Protein 3OC4 (pdb70)

CATH classification: 3.50.50.60 (+2 more: 3.50.50.60, 3.30.390.30)

Structure (mmCIF, N/CA/C/O backbone):
data_3OC4
#
_entry.id   3OC4
#
_cell.length_a   213.693
_cell.length_b   213.693
_cell.length_c   149.259
_cell.angle_alpha   90.00
_cell.angle_beta   90.00
_cell.angle_gamma   90.00
#
_symmetry.space_group_name_H-M   'I 4 2 2'
#
loop_
_entity.id
_entity.type
_entity.pdbx_description
1 polymer 'Oxidoreductase, pyridine nucleotide-disulfide family'
2 non-polymer 'FLAVIN-ADENINE DINUCLEOTIDE'
3 non-polymer 'SODIUM ION'
4 water water
#
loop_
_atom_site.group_PDB
_atom_site.id
_atom_site.type_symbol
_atom_site.label_atom_id
_atom_site.label_alt_id
_atom_site.label_comp_id
_atom_site.label_asym_id
_atom_site.label_entity_id
_atom_site.label_seq_id
_atom_site.pdbx_PDB_ins_code
_atom_site.Cartn_x
_atom_site.Cartn_y
_atom_site.Cartn_z
_atom_site.occupancy
_atom_site.B_iso_or_equiv
_atom_site.auth_seq_id
_atom_site.auth_comp_id
_atom_site.auth_asym_id
_atom_site.auth_atom_id
_atom_site.pdbx_PDB_model_num
ATOM 1 N N . LEU A 1 3 ? -7.934 79.388 70.449 1.00 46.75 -1 LEU A N 1
ATOM 2 C CA . LEU A 1 3 ? -8.827 79.361 69.254 1.00 47.32 -1 LEU A CA 1
ATOM 3 C C . LEU A 1 3 ? -9.662 78.097 69.242 1.00 46.56 -1 LEU A C 1
ATOM 4 O O . LEU A 1 3 ? -9.133 76.995 69.381 1.00 47.38 -1 LEU A O 1
ATOM 9 N N . LYS A 1 4 ? -10.968 78.254 69.065 1.00 44.11 2 LYS A N 1
ATOM 10 C CA . LYS A 1 4 ? -11.859 77.105 69.043 1.00 42.18 2 LYS A CA 1
ATOM 11 C C . LYS A 1 4 ? -12.445 76.892 67.649 1.00 40.56 2 LYS A C 1
ATOM 12 O O . LYS A 1 4 ? -13.397 77.570 67.248 1.00 40.44 2 LYS A O 1
ATOM 18 N N . ILE A 1 5 ? -11.860 75.943 66.923 1.00 37.69 3 ILE A N 1
ATOM 19 C CA . ILE A 1 5 ? -12.286 75.603 65.570 1.00 34.13 3 ILE A CA 1
ATOM 20 C C . ILE A 1 5 ? -13.265 74.433 65.634 1.00 32.41 3 ILE A C 1
ATOM 21 O O . ILE A 1 5 ? -12.921 73.351 66.115 1.00 30.77 3 ILE A O 1
ATOM 26 N N . VAL A 1 6 ? -14.485 74.663 65.156 1.00 29.77 4 VAL A N 1
ATOM 27 C CA . VAL A 1 6 ? -15.512 73.630 65.166 1.00 30.54 4 VAL A CA 1
ATOM 28 C C . VAL A 1 6 ? -15.863 73.240 63.733 1.00 30.82 4 VAL A C 1
ATOM 29 O O . VAL A 1 6 ? -16.170 74.089 62.887 1.00 30.25 4 VAL A O 1
ATOM 33 N N . ILE A 1 7 ? -15.814 71.936 63.479 1.00 30.41 5 ILE A N 1
ATOM 34 C CA . ILE A 1 7 ? -16.075 71.388 62.161 1.00 28.97 5 ILE A CA 1
ATOM 35 C C . ILE A 1 7 ? -17.255 70.436 62.191 1.00 29.30 5 ILE A C 1
ATOM 36 O O . ILE A 1 7 ? -17.260 69.460 62.937 1.00 29.81 5 ILE A O 1
ATOM 41 N N . ILE A 1 8 ? -18.260 70.729 61.382 1.00 28.46 6 ILE A N 1
ATOM 42 C CA . ILE A 1 8 ? -19.439 69.886 61.298 1.00 28.29 6 ILE A CA 1
ATOM 43 C C . ILE A 1 8 ? -19.308 69.034 60.030 1.00 30.78 6 ILE A C 1
ATOM 44 O O . ILE A 1 8 ? -19.385 69.551 58.911 1.00 27.38 6 ILE A O 1
ATOM 49 N N . GLY A 1 9 ? -19.122 67.729 60.228 1.00 33.42 7 GLY A N 1
ATOM 50 C CA . GLY A 1 9 ? -18.966 66.780 59.137 1.00 36.98 7 GLY A CA 1
ATOM 51 C C . GLY A 1 9 ? -17.620 66.108 59.326 1.00 39.82 7 GLY A C 1
ATOM 52 O O . GLY A 1 9 ? -16.596 66.700 59.002 1.00 41.32 7 GLY A O 1
ATOM 53 N N . ALA A 1 10 ? -17.599 64.889 59.861 1.00 41.35 8 ALA A N 1
ATOM 54 C CA . ALA A 1 10 ? -16.331 64.201 60.114 1.00 41.60 8 ALA A CA 1
ATOM 55 C C . ALA A 1 10 ? -15.985 63.207 59.025 1.00 41.76 8 ALA A C 1
ATOM 56 O O . ALA A 1 10 ? -15.756 62.022 59.288 1.00 42.19 8 ALA A O 1
ATOM 58 N N . SER A 1 11 ? -15.945 63.705 57.796 1.00 40.77 9 SER A N 1
ATOM 59 C CA . SER A 1 11 ? -15.624 62.879 56.645 1.00 39.04 9 SER A CA 1
ATOM 60 C C . SER A 1 11 ? -14.407 63.435 55.906 1.00 37.15 9 SER A C 1
ATOM 61 O O . SER A 1 11 ? -13.575 64.124 56.508 1.00 37.01 9 SER A O 1
ATOM 64 N N . PHE A 1 12 ? -14.315 63.137 54.610 1.00 33.77 10 PHE A N 1
ATOM 65 C CA . PHE A 1 12 ? -13.196 63.579 53.777 1.00 32.17 10 PHE A CA 1
ATOM 66 C C . PHE A 1 12 ? -12.855 65.048 53.952 1.00 29.76 10 PHE A C 1
ATOM 67 O O . PHE A 1 12 ? -11.721 65.397 54.250 1.00 28.73 10 PHE A O 1
ATOM 75 N N . ALA A 1 13 ? -13.842 65.910 53.753 1.00 28.10 11 ALA A N 1
ATOM 76 C CA . ALA A 1 13 ? -13.624 67.342 53.886 1.00 26.27 11 ALA A CA 1
ATOM 77 C C . ALA A 1 13 ? -13.319 67.733 55.330 1.00 26.60 11 ALA A C 1
ATOM 78 O O . ALA A 1 13 ? -12.312 68.395 55.600 1.00 24.75 11 ALA A O 1
ATOM 80 N N . GLY A 1 14 ? -14.180 67.297 56.251 1.00 27.42 12 GLY A N 1
ATOM 81 C CA . GLY A 1 14 ? -14.008 67.609 57.662 1.00 28.81 12 GLY A CA 1
ATOM 82 C C . GLY A 1 14 ? -12.729 67.092 58.301 1.00 30.32 12 GLY A C 1
ATOM 83 O O . GLY A 1 14 ? -12.048 67.820 59.032 1.00 27.68 12 GLY A O 1
ATOM 84 N N . ILE A 1 15 ? -12.399 65.830 58.039 1.00 32.20 13 ILE A N 1
ATOM 85 C CA . ILE A 1 15 ? -11.183 65.248 58.590 1.00 34.20 13 ILE A CA 1
ATOM 86 C C . ILE A 1 15 ? -9.964 65.968 58.017 1.00 34.04 13 ILE A C 1
ATOM 87 O O . ILE A 1 15 ? -8.966 66.180 58.714 1.00 32.07 13 ILE A O 1
ATOM 92 N N . SER A 1 16 ? -10.052 66.359 56.749 1.00 34.00 14 SER A N 1
ATOM 93 C CA . SER A 1 16 ? -8.945 67.076 56.116 1.00 33.85 14 SER A CA 1
ATOM 94 C C . SER A 1 16 ? -8.787 68.427 56.779 1.00 33.59 14 SER A C 1
ATOM 95 O O . SER A 1 16 ? -7.670 68.848 57.092 1.00 33.80 14 SER A O 1
ATOM 98 N N . ALA A 1 17 ? -9.913 69.106 56.987 1.00 34.48 15 ALA A N 1
ATOM 99 C CA . ALA A 1 17 ? -9.899 70.418 57.623 1.00 33.20 15 ALA A CA 1
ATOM 100 C C . ALA A 1 17 ? -9.348 70.278 59.040 1.00 32.94 15 ALA A C 1
ATOM 101 O O . ALA A 1 17 ? -8.510 71.076 59.468 1.00 30.99 15 ALA A O 1
ATOM 103 N N . ALA A 1 18 ? -9.808 69.255 59.757 1.00 31.88 16 ALA A N 1
ATOM 104 C CA . ALA A 1 18 ? -9.344 69.027 61.125 1.00 34.76 16 ALA A CA 1
ATOM 105 C C . ALA A 1 18 ? -7.830 68.875 61.144 1.00 36.19 16 ALA A C 1
ATOM 106 O O . ALA A 1 18 ? -7.124 69.615 61.845 1.00 35.20 16 ALA A O 1
ATOM 108 N N . ILE A 1 19 ? -7.339 67.916 60.360 1.00 37.53 17 ILE A N 1
ATOM 109 C CA . ILE A 1 19 ? -5.913 67.649 60.278 1.00 37.11 17 ILE A CA 1
ATOM 110 C C . ILE A 1 19 ? -5.132 68.884 59.856 1.00 36.79 17 ILE A C 1
ATOM 111 O O . ILE A 1 19 ? -4.130 69.238 60.478 1.00 37.05 17 ILE A O 1
ATOM 116 N N . ALA A 1 20 ? -5.590 69.545 58.802 1.00 37.32 18 ALA A N 1
ATOM 117 C CA . ALA A 1 20 ? -4.913 70.739 58.320 1.00 37.94 18 ALA A CA 1
ATOM 118 C C . ALA A 1 20 ? -4.914 71.824 59.386 1.00 38.24 18 ALA A C 1
ATOM 119 O O . ALA A 1 20 ? -3.937 72.555 59.542 1.00 38.61 18 ALA A O 1
ATOM 121 N N . SER A 1 21 ? -6.022 71.931 60.115 1.00 39.26 19 SER A N 1
ATOM 122 C CA . SER A 1 21 ? -6.145 72.937 61.162 1.00 38.96 19 SER A CA 1
ATOM 123 C C . SER A 1 21 ? -5.195 72.631 62.315 1.00 38.97 19 SER A C 1
ATOM 124 O O . SER A 1 21 ? -4.618 73.537 62.914 1.00 36.68 19 SER A O 1
ATOM 127 N N . ARG A 1 22 ? -5.028 71.348 62.612 1.00 41.30 20 ARG A N 1
ATOM 128 C CA . ARG A 1 22 ? -4.140 70.926 63.688 1.00 45.21 20 ARG A CA 1
ATOM 129 C C . ARG A 1 22 ? -2.694 71.321 63.417 1.00 48.14 20 ARG A C 1
ATOM 130 O O . ARG A 1 22 ? -1.942 71.622 64.350 1.00 48.35 20 ARG A O 1
ATOM 138 N N . LYS A 1 23 ? -2.307 71.312 62.141 1.00 50.26 21 LYS A N 1
ATOM 139 C CA . LYS A 1 23 ? -0.942 71.652 61.753 1.00 51.73 21 LYS A CA 1
ATOM 140 C C . LYS A 1 23 ? -0.712 73.150 61.792 1.00 52.57 21 LYS A C 1
ATOM 141 O O . LYS A 1 23 ? 0.364 73.611 62.170 1.00 53.44 21 LYS A O 1
ATOM 147 N N . LYS A 1 24 ? -1.729 73.907 61.396 1.00 53.82 22 LYS A N 1
ATOM 148 C CA . LYS A 1 24 ? -1.645 75.362 61.385 1.00 54.80 22 LYS A CA 1
ATOM 149 C C . LYS A 1 24 ? -1.684 75.898 62.808 1.00 55.80 22 LYS A C 1
ATOM 150 O O . LYS A 1 24 ? -0.869 76.736 63.191 1.00 55.78 22 LYS A O 1
ATOM 156 N N . TYR A 1 25 ? -2.635 75.399 63.590 1.00 57.16 23 TYR A N 1
ATOM 157 C CA . TYR A 1 25 ? -2.803 75.839 64.971 1.00 58.77 23 TYR A CA 1
ATOM 158 C C . TYR A 1 25 ? -2.575 74.677 65.932 1.00 61.17 23 TYR A C 1
ATOM 159 O O . TYR A 1 25 ? -3.501 73.931 66.248 1.00 61.00 23 TYR A O 1
ATOM 168 N N . PRO A 1 26 ? -1.333 74.509 66.412 1.00 63.80 24 PRO A N 1
ATOM 169 C CA . PRO A 1 26 ? -1.035 73.416 67.340 1.00 64.90 24 PRO A CA 1
ATOM 170 C C . PRO A 1 26 ? -1.698 73.627 68.698 1.00 65.89 24 PRO A C 1
ATOM 171 O O . PRO A 1 26 ? -1.924 72.673 69.445 1.00 65.88 24 PRO A O 1
ATOM 175 N N . GLN A 1 27 ? -2.016 74.882 69.004 1.00 67.02 25 GLN A N 1
ATOM 176 C CA . GLN A 1 27 ? -2.644 75.239 70.277 1.00 67.88 25 GLN A CA 1
ATOM 177 C C . GLN A 1 27 ? -4.169 75.152 70.262 1.00 67.35 25 GLN A C 1
ATOM 178 O O . GLN A 1 27 ? -4.791 74.758 71.250 1.00 67.72 25 GLN A O 1
ATOM 184 N N . ALA A 1 28 ? -4.763 75.527 69.136 1.00 65.78 26 ALA A N 1
ATOM 185 C CA . ALA A 1 28 ? -6.211 75.540 68.986 1.00 64.08 26 ALA A CA 1
ATOM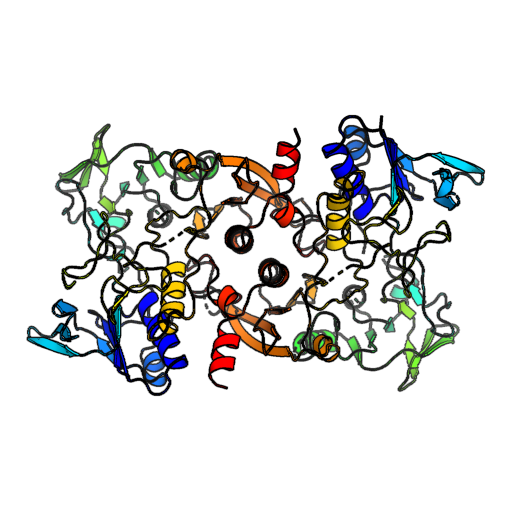 186 C C . ALA A 1 28 ? -6.958 74.305 69.465 1.00 62.81 26 ALA A C 1
ATOM 187 O O . ALA A 1 28 ? -6.456 73.186 69.408 1.00 62.40 26 ALA A O 1
ATOM 189 N N . GLU A 1 29 ? -8.172 74.537 69.952 1.00 61.76 27 GLU A N 1
ATOM 190 C CA . GLU A 1 29 ? -9.052 73.473 70.410 1.00 61.00 27 GLU A CA 1
ATOM 191 C C . GLU A 1 29 ? -9.840 73.147 69.153 1.00 58.74 27 GLU A C 1
ATOM 192 O O . GLU A 1 29 ? -10.497 74.026 68.589 1.00 57.59 27 GLU A O 1
ATOM 198 N N . ILE A 1 30 ? -9.766 71.899 68.705 1.00 56.21 28 ILE A N 1
ATOM 199 C CA . ILE A 1 30 ? -10.459 71.494 67.490 1.00 52.26 28 ILE A CA 1
ATOM 200 C C . ILE A 1 30 ? -11.484 70.403 67.747 1.00 50.59 28 ILE A C 1
ATOM 201 O O . ILE A 1 30 ? -11.155 69.339 68.265 1.00 49.72 28 ILE A O 1
ATOM 206 N N . SER A 1 31 ? -12.731 70.678 67.378 1.00 49.60 29 SER A N 1
ATOM 207 C CA . SER A 1 31 ? -13.815 69.723 67.567 1.00 49.08 29 SER A CA 1
ATOM 208 C C . SER A 1 31 ? -14.403 69.314 66.226 1.00 48.70 29 SER A C 1
ATOM 209 O O . SER A 1 31 ? -14.705 70.155 65.376 1.00 47.72 29 SER A O 1
ATOM 212 N N . LEU A 1 32 ? -14.563 68.011 66.046 1.00 48.90 30 LEU A N 1
ATOM 213 C CA . LEU A 1 32 ? -15.130 67.466 64.828 1.00 48.33 30 LEU A CA 1
ATOM 214 C C . LEU A 1 32 ? -16.463 66.861 65.251 1.00 47.43 30 LEU A C 1
ATOM 215 O O . LEU A 1 32 ? -16.512 65.966 66.084 1.00 47.42 30 LEU A O 1
ATOM 220 N N . ILE A 1 33 ? -17.545 67.371 64.687 1.00 47.96 31 ILE A N 1
ATOM 221 C CA . ILE A 1 33 ? -18.886 66.905 65.026 1.00 47.54 31 ILE A CA 1
ATOM 222 C C . ILE A 1 33 ? -19.499 66.096 63.885 1.00 47.56 31 ILE A C 1
ATOM 223 O O . ILE A 1 33 ? -19.367 66.466 62.720 1.00 47.14 31 ILE A O 1
ATOM 228 N N . ASP A 1 34 ? -20.170 64.997 64.219 1.00 47.88 32 ASP A N 1
ATOM 229 C CA . ASP A 1 34 ? -20.808 64.157 63.198 1.00 48.22 32 ASP A CA 1
ATOM 230 C C . ASP A 1 34 ? -21.983 63.362 63.789 1.00 47.37 32 ASP A C 1
ATOM 231 O O . ASP A 1 34 ? -21.902 62.889 64.923 1.00 45.93 32 ASP A O 1
ATOM 236 N N . LYS A 1 35 ? -23.050 63.233 63.016 1.00 48.42 33 LYS A N 1
ATOM 237 C CA . LYS A 1 35 ? -24.241 62.529 63.413 1.00 50.12 33 LYS A CA 1
ATOM 238 C C . LYS A 1 35 ? -24.104 60.960 63.379 1.00 52.80 33 LYS A C 1
ATOM 239 O O . LYS A 1 35 ? -25.128 60.282 63.374 1.00 53.29 33 LYS A O 1
ATOM 245 N N . GLN A 1 36 ? -22.885 60.440 63.376 1.00 55.02 34 GLN A N 1
ATOM 246 C CA . GLN A 1 36 ? -22.679 58.998 63.351 1.00 57.52 34 GLN A CA 1
ATOM 247 C C . GLN A 1 36 ? -21.949 58.382 64.521 1.00 58.33 34 GLN A C 1
ATOM 248 O O . GLN A 1 36 ? -21.290 59.074 65.312 1.00 57.91 34 GLN A O 1
ATOM 254 N N . ALA A 1 37 ? -22.037 57.045 64.615 1.00 59.77 35 ALA A N 1
ATOM 255 C CA . ALA A 1 37 ? -21.407 56.304 65.707 1.00 61.37 35 ALA A CA 1
ATOM 256 C C . ALA A 1 37 ? -19.890 56.280 65.613 1.00 63.15 35 ALA A C 1
ATOM 257 O O . ALA A 1 37 ? -19.177 56.359 66.628 1.00 62.34 35 ALA A O 1
ATOM 259 N N . THR A 1 38 ? -19.413 56.127 64.384 1.00 65.72 36 THR A N 1
ATOM 260 C CA . THR A 1 38 ? -17.990 56.097 64.114 1.00 67.58 36 THR A CA 1
ATOM 261 C C . THR A 1 38 ? -17.696 56.691 62.750 1.00 68.05 36 THR A C 1
ATOM 262 O O . THR A 1 38 ? -18.459 56.532 61.793 1.00 68.36 36 THR A O 1
ATOM 266 N N . VAL A 1 39 ? -16.581 57.397 62.677 1.00 69.38 37 VAL A N 1
ATOM 267 C CA . VAL A 1 39 ? -16.155 58.020 61.441 1.00 70.97 37 VAL A CA 1
ATOM 268 C C . VAL A 1 39 ? -14.791 57.446 61.118 1.00 72.33 37 VAL A C 1
ATOM 269 O O . VAL A 1 39 ? -14.221 56.716 61.928 1.00 72.36 37 VAL A O 1
ATOM 273 N N . GLY A 1 40 ? -14.268 57.753 59.936 1.00 73.96 38 GLY A N 1
ATOM 274 C CA . GLY A 1 40 ? -12.947 57.258 59.592 1.00 75.65 38 GLY A CA 1
ATOM 275 C C . GLY A 1 40 ? -12.865 56.214 58.501 1.00 76.81 38 GLY A C 1
ATOM 276 O O . GLY A 1 40 ? -11.765 55.816 58.119 1.00 76.79 38 GLY A O 1
ATOM 277 N N . TYR A 1 41 ? -14.009 55.754 58.007 1.00 78.05 39 TYR A N 1
ATOM 278 C CA . TYR A 1 41 ? -13.986 54.766 56.947 1.00 78.66 39 TYR A CA 1
ATOM 279 C C . TYR A 1 41 ? -14.716 55.192 55.700 1.00 78.00 39 TYR A C 1
ATOM 280 O O . TYR A 1 41 ? -15.571 56.087 55.734 1.00 77.41 39 TYR A O 1
ATOM 289 N N . LEU A 1 42 ? -14.330 54.583 54.580 1.00 77.40 40 LEU A N 1
ATOM 290 C CA . LEU A 1 42 ? -14.983 54.877 53.313 1.00 77.29 40 LEU A CA 1
ATOM 291 C C . LEU A 1 42 ? -16.301 54.162 53.492 1.00 77.88 40 LEU A C 1
ATOM 292 O O . LEU A 1 42 ? -16.419 53.279 54.340 1.00 77.89 40 LEU A O 1
ATOM 297 N N . SER A 1 43 ? -17.299 54.527 52.708 1.00 78.7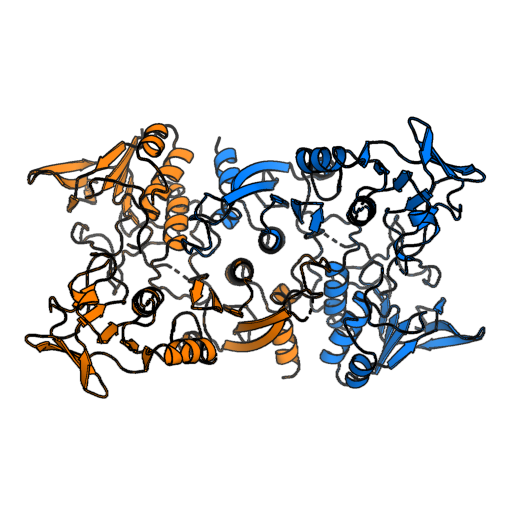0 41 SER A N 1
ATOM 298 C CA . SER A 1 43 ? -18.588 53.865 52.836 1.00 79.47 41 SER A CA 1
ATOM 299 C C . SER A 1 43 ? -19.199 53.540 51.483 1.00 79.68 41 SER A C 1
ATOM 300 O O . SER A 1 43 ? -19.018 54.266 50.506 1.00 80.29 41 SER A O 1
ATOM 303 N N . GLY A 1 44 ? -19.930 52.435 51.451 1.00 79.40 42 GLY A N 1
ATOM 304 C CA . GLY A 1 44 ? -20.568 51.949 50.229 1.00 78.78 42 GLY A CA 1
ATOM 305 C C . GLY A 1 44 ? -19.969 52.422 48.904 1.00 78.16 42 GLY A C 1
ATOM 306 O O . GLY A 1 44 ? -20.627 52.402 47.896 1.00 77.47 42 GLY A O 1
ATOM 307 N N . ARG A 1 61 ? -11.337 52.127 55.631 1.00 74.27 59 ARG A N 1
ATOM 308 C CA . ARG A 1 61 ? -10.888 52.632 56.924 1.00 76.10 59 ARG A CA 1
ATOM 309 C C . ARG A 1 61 ? -9.553 53.359 56.763 1.00 74.99 59 ARG A C 1
ATOM 310 O O . ARG A 1 61 ? -8.495 52.819 57.092 1.00 74.61 59 ARG A O 1
ATOM 318 N N . TYR A 1 62 ? -9.615 54.592 56.265 1.00 73.73 60 TYR A N 1
ATOM 319 C CA . TYR A 1 62 ? -8.417 55.390 56.028 1.00 72.31 60 TYR A CA 1
ATOM 320 C C . TYR A 1 62 ? -7.812 56.067 57.250 1.00 72.84 60 TYR A C 1
ATOM 321 O O . TYR A 1 62 ? -6.645 56.465 57.226 1.00 73.12 60 TYR A O 1
ATOM 330 N N . ILE A 1 63 ? -8.594 56.216 58.313 1.00 73.59 61 ILE A N 1
ATOM 331 C CA . ILE A 1 63 ? -8.080 56.843 59.526 1.00 73.48 61 ILE A CA 1
ATOM 332 C C . ILE A 1 63 ? -8.788 56.321 60.771 1.00 73.87 61 ILE A C 1
ATOM 333 O O . ILE A 1 63 ? -9.979 55.999 60.736 1.00 73.22 61 ILE A 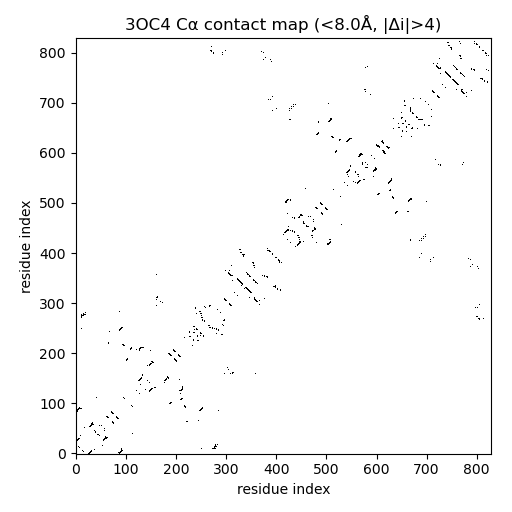O 1
ATOM 338 N N . THR A 1 64 ? -8.036 56.236 61.865 1.00 74.56 62 THR A N 1
ATOM 339 C CA . THR A 1 64 ? -8.553 55.737 63.135 1.00 75.53 62 THR A CA 1
ATOM 340 C C . THR A 1 64 ? -8.886 56.857 64.116 1.00 76.45 62 THR A C 1
ATOM 341 O O . THR A 1 64 ? -8.235 57.905 64.122 1.00 75.59 62 THR A O 1
ATOM 345 N N . GLU A 1 65 ? -9.900 56.625 64.950 1.00 77.52 63 GLU A N 1
ATOM 346 C CA . GLU A 1 65 ? -10.303 57.611 65.944 1.00 78.26 63 GLU A CA 1
ATOM 347 C C . GLU A 1 65 ? -9.096 57.959 66.795 1.00 79.05 63 GLU A C 1
ATOM 348 O O . GLU A 1 65 ? -8.960 59.084 67.278 1.00 78.57 63 GLU A O 1
ATOM 354 N N . GLU A 1 66 ? -8.215 56.979 66.970 1.00 80.26 64 GLU A N 1
ATOM 355 C CA . GLU A 1 66 ? -7.014 57.177 67.764 1.00 82.15 64 GLU A CA 1
ATOM 356 C C . GLU A 1 66 ? -6.063 58.134 67.056 1.00 81.95 64 GLU A C 1
ATOM 357 O O . GLU A 1 66 ? -5.320 58.876 67.702 1.00 81.76 64 GLU A O 1
ATOM 363 N N . GLU A 1 67 ? -6.086 58.114 65.726 1.00 81.81 65 GLU A N 1
ATOM 364 C CA . GLU A 1 67 ? -5.231 58.995 64.941 1.00 81.12 65 GLU A CA 1
ATOM 365 C C . GLU A 1 67 ? -5.730 60.429 65.128 1.00 80.08 65 GLU A C 1
ATOM 366 O O . GLU A 1 67 ? -4.932 61.350 65.316 1.00 79.48 65 GLU A O 1
ATOM 372 N N . LEU A 1 68 ? -7.049 60.615 65.080 1.00 78.83 66 LEU A N 1
ATOM 373 C CA . LEU A 1 68 ? -7.620 61.942 65.285 1.00 78.23 66 LEU A CA 1
ATOM 374 C C . LEU A 1 68 ? -7.299 62.348 66.721 1.00 78.88 66 LEU A C 1
ATOM 375 O O . LEU A 1 68 ? -6.921 63.490 66.992 1.00 78.47 66 LEU A O 1
ATOM 380 N N . ARG A 1 69 ? -7.443 61.395 67.639 1.00 79.62 67 ARG A N 1
ATOM 381 C CA . ARG A 1 69 ? -7.162 61.637 69.048 1.00 79.90 67 ARG A CA 1
ATOM 382 C C . ARG A 1 69 ? -5.690 61.984 69.275 1.00 79.64 67 ARG A C 1
ATOM 383 O O . ARG A 1 69 ? -5.377 62.945 69.980 1.00 79.93 67 ARG A O 1
ATOM 391 N N . ARG A 1 70 ? -4.787 61.212 68.676 1.00 78.79 68 ARG A N 1
ATOM 392 C CA . ARG A 1 70 ? -3.359 61.478 68.827 1.00 78.21 68 ARG A CA 1
ATOM 393 C C . ARG A 1 70 ? -3.055 62.876 68.305 1.00 77.69 68 ARG A C 1
ATOM 394 O O . ARG A 1 70 ? -2.097 63.522 68.732 1.00 76.94 68 ARG A O 1
ATOM 402 N N . GLN A 1 71 ? -3.879 63.331 67.366 1.00 77.77 69 GLN A N 1
ATOM 403 C CA . GLN A 1 71 ? -3.714 64.655 66.783 1.00 77.18 69 GLN A CA 1
ATOM 404 C C . GLN A 1 71 ? -4.561 65.702 67.508 1.00 76.69 69 GLN A C 1
ATOM 405 O O . GLN A 1 71 ? -4.971 66.699 66.916 1.00 76.80 69 GLN A O 1
ATOM 411 N N . LYS A 1 72 ? -4.817 65.460 68.792 1.00 75.91 70 LYS A N 1
ATOM 412 C CA . LYS A 1 72 ? -5.595 66.370 69.634 1.00 74.25 70 LYS A CA 1
ATOM 413 C C . LYS A 1 72 ? -6.849 66.922 68.952 1.00 72.12 70 LYS A C 1
ATOM 414 O O . LYS A 1 72 ? -7.051 68.139 68.874 1.00 70.57 70 LYS A O 1
ATOM 420 N N . ILE A 1 73 ? -7.685 66.012 68.459 1.00 69.82 71 ILE A N 1
ATOM 421 C CA . ILE A 1 73 ? -8.927 66.376 67.792 1.00 67.95 71 ILE A CA 1
ATOM 422 C C . ILE A 1 73 ? -10.067 65.678 68.515 1.00 67.00 71 ILE A C 1
ATOM 423 O O . ILE A 1 73 ? -10.155 64.454 68.518 1.00 66.56 71 ILE A O 1
ATOM 428 N N . GLN A 1 74 ? -10.928 66.472 69.140 1.00 66.66 72 GLN A N 1
ATOM 429 C CA . GLN A 1 74 ? -12.073 65.954 69.879 1.00 65.81 72 GLN A CA 1
ATOM 430 C C . GLN A 1 74 ? -13.167 65.509 68.920 1.00 64.21 72 GLN A C 1
ATOM 431 O O . GLN A 1 74 ? -13.702 66.318 68.164 1.00 63.69 72 GLN A O 1
ATOM 437 N N . LEU A 1 75 ? -13.505 64.226 68.950 1.00 62.78 73 LEU A N 1
ATOM 438 C CA . LEU A 1 75 ? -14.553 63.713 68.078 1.00 61.97 73 LEU A CA 1
ATOM 439 C C . LEU A 1 75 ? -15.873 63.638 68.823 1.00 60.58 73 LEU A C 1
ATOM 440 O O . LEU A 1 75 ? -16.059 62.774 69.678 1.00 62.82 73 LEU A O 1
ATOM 445 N N . LEU A 1 76 ? -16.795 64.534 68.503 1.00 57.91 74 LEU A N 1
ATOM 446 C CA . LEU A 1 76 ? -18.095 64.516 69.150 1.00 55.03 74 LEU A CA 1
ATOM 447 C C . LEU A 1 76 ? -19.053 63.833 68.194 1.00 53.95 74 LEU A C 1
ATOM 448 O O . LEU A 1 76 ? -19.641 64.475 67.331 1.00 53.40 74 LEU A O 1
ATOM 453 N N . LEU A 1 77 ? -19.208 62.524 68.347 1.00 54.12 75 LEU A N 1
ATOM 454 C CA . LEU A 1 77 ? -20.082 61.764 67.463 1.00 54.42 75 LEU A CA 1
ATOM 455 C C . LEU A 1 77 ? -21.503 61.586 67.989 1.00 54.38 75 LEU A C 1
ATOM 456 O O . LEU A 1 77 ? -21.846 62.064 69.068 1.00 54.30 75 LEU A O 1
ATOM 461 N N . ASN A 1 78 ? -22.330 60.907 67.197 1.00 54.30 76 ASN A N 1
ATOM 462 C CA . ASN A 1 78 ? -23.727 60.637 67.538 1.00 53.87 76 ASN A CA 1
ATOM 463 C C . ASN A 1 78 ? -24.569 61.886 67.740 1.00 53.40 76 ASN A C 1
ATOM 464 O O . ASN A 1 78 ? -25.736 61.806 68.141 1.00 54.29 76 ASN A O 1
ATOM 469 N N . ARG A 1 79 ? -23.980 63.036 67.444 1.00 52.03 77 ARG A N 1
ATOM 470 C CA . ARG A 1 79 ? -24.668 64.310 67.594 1.00 50.48 77 ARG A CA 1
ATOM 471 C C . ARG A 1 79 ? -25.079 64.867 66.237 1.00 49.14 77 ARG A C 1
ATOM 472 O O . ARG A 1 79 ? -24.235 65.066 65.369 1.00 48.78 77 ARG A O 1
ATOM 480 N N . GLU A 1 80 ? -26.371 65.116 66.049 1.00 48.52 78 GLU A N 1
ATOM 481 C CA . GLU A 1 80 ? -26.835 65.683 64.788 1.00 48.21 78 GLU A CA 1
ATOM 482 C C . GLU A 1 80 ? -27.078 67.173 64.924 1.00 48.25 78 GLU A C 1
ATOM 483 O O . GLU A 1 80 ? -27.928 67.597 65.709 1.00 51.11 78 GLU A O 1
ATOM 489 N N . VAL A 1 81 ? -26.337 67.969 64.162 1.00 46.76 79 VAL A N 1
ATOM 490 C CA . VAL A 1 81 ? -26.504 69.413 64.198 1.00 44.81 79 VAL A CA 1
ATOM 491 C C . VAL A 1 81 ? -27.891 69.757 63.654 1.00 43.81 79 VAL A C 1
ATOM 492 O O . VAL A 1 81 ? -28.264 69.314 62.567 1.00 42.83 79 VAL A O 1
ATOM 496 N N . VAL A 1 82 ? -28.655 70.537 64.416 1.00 41.64 80 VAL A N 1
ATOM 497 C CA . VAL A 1 82 ? -30.008 70.897 63.999 1.00 41.56 80 VAL A CA 1
ATOM 498 C C . VAL A 1 82 ? -30.277 72.390 63.907 1.00 40.25 80 VAL A C 1
ATOM 499 O O . VAL A 1 82 ? -31.238 72.805 63.262 1.00 39.32 80 VAL A O 1
ATOM 503 N N . ALA A 1 83 ? -29.439 73.201 64.544 1.00 39.95 81 ALA A N 1
ATOM 504 C CA . ALA A 1 83 ? -29.652 74.645 64.499 1.00 40.96 81 ALA A CA 1
ATOM 505 C C . ALA A 1 83 ? -28.372 75.456 64.595 1.00 40.09 81 ALA A C 1
ATOM 506 O O . ALA A 1 83 ? -27.335 74.974 65.052 1.00 39.39 81 ALA A O 1
ATOM 516 N N . ASP A 1 85 ? -26.738 79.754 65.154 1.00 39.02 83 ASP A N 1
ATOM 517 C CA . ASP A 1 85 ? -26.920 81.150 65.539 1.00 39.94 83 ASP A CA 1
ATOM 518 C C . ASP A 1 85 ? -25.645 81.883 65.125 1.00 40.05 83 ASP A C 1
ATOM 519 O O . ASP A 1 85 ? -24.669 81.930 65.877 1.00 38.61 83 ASP A O 1
ATOM 524 N N . VAL A 1 86 ? -25.657 82.459 63.931 1.00 40.82 84 VAL A N 1
ATOM 525 C CA . VAL A 1 86 ? -24.490 83.160 63.412 1.00 42.36 84 VAL A CA 1
ATOM 526 C C . VAL A 1 86 ? -23.945 84.306 64.261 1.00 44.26 84 VAL A C 1
ATOM 527 O O . VAL A 1 86 ? -22.735 84.366 64.495 1.00 44.01 84 VAL A O 1
ATOM 531 N N . GLU A 1 87 ? -24.808 85.207 64.735 1.00 46.10 85 GLU A N 1
ATOM 532 C CA . GLU A 1 87 ? -24.311 86.339 65.518 1.00 46.70 85 GLU A CA 1
ATOM 533 C C . GLU A 1 87 ? -23.839 86.040 66.930 1.00 44.57 85 GLU A C 1
ATOM 534 O O . GLU A 1 87 ? -23.031 86.785 67.475 1.00 45.08 85 GLU A O 1
ATOM 540 N N . ASN A 1 88 ? -24.331 84.967 67.534 1.00 42.52 86 ASN A N 1
ATOM 541 C CA . ASN A 1 88 ? -23.867 84.608 68.869 1.00 41.32 86 ASN A CA 1
ATOM 542 C C . ASN A 1 88 ? -22.816 83.517 68.727 1.00 41.34 86 ASN A C 1
ATOM 543 O O . ASN A 1 88 ? -22.171 83.124 69.704 1.00 41.85 86 ASN A O 1
ATOM 548 N N . GLN A 1 89 ? -22.656 83.046 67.487 1.00 40.81 87 GLN A N 1
ATOM 549 C CA . GLN A 1 89 ? -21.691 82.014 67.126 1.00 37.67 87 GLN A CA 1
ATOM 550 C C . GLN A 1 89 ? -21.853 80.743 67.932 1.00 36.79 87 GLN A C 1
ATOM 551 O O . GLN A 1 89 ? -20.961 80.311 68.665 1.00 34.59 87 GLN A O 1
ATOM 557 N N . LEU A 1 90 ? -23.022 80.142 67.758 1.00 37.70 88 LEU A N 1
ATOM 558 C CA . LEU A 1 90 ? -23.391 78.910 68.435 1.00 38.57 88 LEU A CA 1
ATOM 559 C C . LEU A 1 90 ? -24.031 77.975 67.416 1.00 37.67 88 LEU A C 1
ATOM 560 O O . LEU A 1 90 ? -24.520 78.420 66.376 1.00 36.56 88 LEU A O 1
ATOM 565 N N . ILE A 1 91 ? -24.010 76.681 67.718 1.00 37.74 89 ILE A N 1
ATOM 566 C CA . ILE A 1 91 ? -24.659 75.677 66.879 1.00 38.69 89 ILE A CA 1
ATOM 567 C C . ILE A 1 91 ? -25.342 74.744 67.867 1.00 39.52 89 ILE A C 1
ATOM 568 O O . ILE A 1 91 ? -24.952 74.684 69.037 1.00 38.98 89 ILE A O 1
ATOM 573 N N . ALA A 1 92 ? -26.346 74.012 67.404 1.00 39.35 90 ALA A N 1
ATOM 574 C CA . ALA A 1 92 ? -27.059 73.091 68.275 1.00 39.94 90 ALA A CA 1
ATOM 575 C C . ALA A 1 92 ? -27.201 71.699 67.670 1.00 40.98 90 ALA A C 1
ATOM 576 O O . ALA A 1 92 ? -27.559 71.545 66.496 1.00 39.63 90 ALA A O 1
ATOM 578 N N . TRP A 1 93 ? -26.921 70.683 68.477 1.00 42.28 91 TRP A N 1
ATOM 579 C CA . TRP A 1 93 ? -27.067 69.311 68.019 1.00 45.60 91 TRP A CA 1
ATOM 580 C C . TRP A 1 93 ? -28.056 68.576 68.922 1.00 49.43 91 TRP A C 1
ATOM 581 O O . TRP A 1 93 ? -28.375 69.044 70.016 1.00 49.29 91 TRP A O 1
ATOM 592 N N . THR A 1 94 ? -28.548 67.433 68.461 1.00 53.38 92 THR A N 1
ATOM 593 C CA . THR A 1 94 ? -29.509 66.673 69.243 1.00 58.18 92 THR A CA 1
ATOM 594 C C . THR A 1 94 ? -29.041 65.242 69.520 1.00 61.03 92 THR A C 1
ATOM 595 O O . THR A 1 94 ? -29.132 64.368 68.659 1.00 62.94 92 THR A O 1
ATOM 599 N N . ARG A 1 95 ? -28.538 65.014 70.733 1.00 64.12 93 ARG A N 1
ATOM 600 C CA . ARG A 1 95 ? -28.045 63.699 71.140 1.00 67.44 93 ARG A CA 1
ATOM 601 C C . ARG A 1 95 ? -28.926 63.070 72.214 1.00 69.75 93 ARG A C 1
ATOM 602 O O . ARG A 1 95 ? -29.229 63.695 73.232 1.00 69.71 93 ARG A O 1
ATOM 610 N N . LYS A 1 96 ? -29.324 61.824 71.991 1.00 72.23 94 LYS A N 1
ATOM 611 C CA . LYS A 1 96 ? -30.163 61.116 72.948 1.00 74.40 94 LYS A CA 1
ATOM 612 C C . LYS A 1 96 ? -31.413 61.926 73.288 1.00 74.98 94 LYS A C 1
ATOM 613 O O . LYS A 1 96 ? -31.768 62.081 74.459 1.00 74.76 94 LYS A O 1
ATOM 619 N N . GLU A 1 97 ? -32.062 62.456 72.256 1.00 75.12 95 GLU A N 1
ATOM 620 C CA . GLU A 1 97 ? -33.287 63.230 72.425 1.00 75.53 95 GLU A CA 1
ATOM 621 C C . GLU A 1 97 ? -33.113 64.564 73.154 1.00 74.57 95 GLU A C 1
ATOM 622 O O . GLU A 1 97 ? -34.093 65.254 73.438 1.00 74.44 95 GLU A O 1
ATOM 628 N N . GLU A 1 98 ? -31.873 64.937 73.451 1.00 73.22 96 GLU A N 1
ATOM 629 C CA . GLU A 1 98 ? -31.623 66.197 74.146 1.00 71.58 96 GLU A CA 1
ATOM 630 C C . GLU A 1 98 ? -30.793 67.205 73.359 1.00 68.25 96 GLU A C 1
ATOM 631 O O . GLU A 1 98 ? -29.674 66.909 72.943 1.00 66.78 96 GLU A O 1
ATOM 637 N N . GLN A 1 99 ? -31.348 68.401 73.173 1.00 64.84 97 GLN A N 1
ATOM 638 C CA . GLN A 1 99 ? -30.662 69.456 72.443 1.00 61.24 97 GLN A CA 1
ATOM 639 C C . GLN A 1 99 ? -29.508 69.996 73.266 1.00 60.59 97 GLN A C 1
ATOM 640 O O . GLN A 1 99 ? -29.531 69.952 74.494 1.00 61.32 97 GLN A O 1
ATOM 646 N N . GLN A 1 100 ? -28.490 70.499 72.582 1.00 59.38 98 GLN A N 1
ATOM 647 C CA . GLN A 1 100 ? -27.324 71.038 73.258 1.00 57.87 98 GLN A CA 1
ATOM 648 C C . GLN A 1 100 ? -26.669 72.084 72.369 1.00 55.07 98 GLN A C 1
ATOM 649 O O . GLN A 1 100 ? -26.491 71.859 71.172 1.00 56.51 98 GLN A O 1
ATOM 655 N N . TRP A 1 101 ? -26.327 73.232 72.949 1.00 50.17 99 TRP A N 1
ATOM 656 C CA . TRP A 1 101 ? -25.688 74.301 72.195 1.00 44.40 99 TRP A CA 1
ATOM 657 C C . TRP A 1 101 ? -24.180 74.291 72.447 1.00 42.98 99 TRP A C 1
ATOM 658 O O . TRP A 1 101 ? -23.719 73.918 73.528 1.00 39.97 99 TRP A O 1
ATOM 669 N N . TYR A 1 102 ? -23.427 74.693 71.426 1.00 41.98 100 TYR A N 1
ATOM 670 C CA . TYR A 1 102 ? -21.968 74.684 71.455 1.00 40.73 100 TYR A CA 1
ATOM 671 C C . TYR A 1 102 ? -21.500 75.954 70.747 1.00 40.23 100 TYR A C 1
ATOM 672 O O . TYR A 1 102 ? -22.043 76.318 69.697 1.00 39.98 100 TYR A O 1
ATOM 681 N N . SER A 1 103 ? -20.502 76.625 71.316 1.00 38.10 101 SER A N 1
ATOM 682 C CA . SER A 1 103 ? -19.980 77.858 70.731 1.00 37.14 101 SER A CA 1
ATOM 683 C C . SER A 1 103 ? -18.742 77.612 69.858 1.00 37.69 101 SER A C 1
ATOM 684 O O . SER A 1 103 ? -18.125 76.546 69.912 1.00 37.62 101 SER A O 1
ATOM 687 N N . TYR A 1 104 ? -18.369 78.611 69.066 1.00 35.58 102 TYR A N 1
ATOM 688 C CA . TYR A 1 104 ? -17.214 78.472 68.185 1.00 34.58 102 TYR A CA 1
ATOM 689 C C . TYR A 1 104 ? -16.596 79.814 67.844 1.00 35.94 102 TYR A C 1
ATOM 690 O O . TYR A 1 104 ? -17.281 80.844 67.846 1.00 34.86 102 TYR A O 1
ATOM 699 N N . ASP A 1 105 ? -15.300 79.793 67.549 1.00 36.91 103 ASP A N 1
ATOM 700 C CA . ASP A 1 105 ? -14.591 80.998 67.143 1.00 37.80 103 ASP A CA 1
ATOM 701 C C . ASP A 1 105 ? -14.573 80.945 65.625 1.00 36.28 103 ASP A C 1
ATOM 702 O O . ASP A 1 105 ? -14.694 81.965 64.951 1.00 36.27 103 ASP A O 1
ATOM 707 N N . LYS A 1 106 ? -14.414 79.728 65.107 1.00 35.15 104 LYS A N 1
ATOM 708 C CA . LYS A 1 106 ? -14.408 79.465 63.672 1.00 31.79 104 LYS A CA 1
ATOM 709 C C . LYS A 1 106 ? -15.289 78.245 63.434 1.00 29.54 104 LYS A C 1
ATOM 710 O O . LYS A 1 106 ? -15.173 77.243 64.139 1.00 27.71 104 LYS A O 1
ATOM 716 N N . LEU A 1 107 ? -16.187 78.347 62.458 1.00 27.84 105 LEU A N 1
ATOM 717 C CA . LEU A 1 107 ? -17.081 77.244 62.127 1.00 27.59 105 LEU A CA 1
ATOM 718 C C . LEU A 1 107 ? -16.894 76.820 60.666 1.00 28.04 105 LEU A C 1
ATOM 719 O O . LEU A 1 107 ? -17.028 77.632 59.746 1.00 25.74 105 LEU A O 1
ATOM 724 N N . ILE A 1 108 ? -16.584 75.541 60.469 1.00 28.13 106 ILE A N 1
ATOM 725 C CA . ILE A 1 108 ? -16.365 74.986 59.131 1.00 27.39 106 ILE A CA 1
ATOM 726 C C . ILE A 1 108 ? -17.442 73.971 58.758 1.00 26.64 106 ILE A C 1
ATOM 727 O O . ILE A 1 108 ? -17.513 72.887 59.335 1.00 25.62 106 ILE A O 1
ATOM 732 N N . LEU A 1 109 ? -18.277 74.318 57.790 1.00 27.10 107 LEU A N 1
ATOM 733 C CA . LEU A 1 109 ? -19.336 73.417 57.351 1.00 27.54 107 LEU A CA 1
ATOM 734 C C . LEU A 1 109 ? -18.803 72.412 56.310 1.00 28.88 107 LEU A C 1
ATOM 735 O O . LEU A 1 109 ? -18.431 72.788 55.195 1.00 26.60 107 LEU A O 1
ATOM 740 N N . ALA A 1 110 ? -18.753 71.136 56.693 1.00 30.25 108 ALA A N 1
ATOM 741 C CA . ALA A 1 110 ? -18.274 70.063 55.816 1.00 31.80 108 ALA A CA 1
ATOM 742 C C . ALA A 1 110 ? -19.338 68.983 55.865 1.00 32.94 108 ALA A C 1
ATOM 743 O O . ALA A 1 110 ? -19.050 67.792 55.912 1.00 30.62 108 ALA A O 1
ATOM 745 N N . THR A 1 111 ? -20.579 69.431 55.822 1.00 35.89 109 THR A N 1
ATOM 746 C CA . THR A 1 111 ? -21.732 68.562 55.951 1.00 39.64 109 THR A CA 1
ATOM 747 C C . THR A 1 111 ? -22.064 67.627 54.795 1.00 41.73 109 THR A C 1
ATOM 748 O O . THR A 1 111 ? -22.947 66.777 54.914 1.00 40.97 109 THR A O 1
ATOM 752 N N . GLY A 1 112 ? -21.355 67.772 53.685 1.00 44.22 110 GLY A N 1
ATOM 753 C CA . GLY A 1 112 ? -21.614 66.906 52.554 1.00 47.08 110 GLY A CA 1
ATOM 754 C C . GLY A 1 112 ? -23.007 67.032 51.973 1.00 49.20 110 GLY A C 1
ATOM 755 O O . GLY A 1 112 ? -23.712 68.023 52.201 1.00 48.63 110 GLY A O 1
ATOM 756 N N . ALA A 1 113 ? -23.399 66.015 51.211 1.00 51.07 111 ALA A N 1
ATOM 757 C CA . ALA A 1 113 ? -24.702 65.975 50.560 1.00 53.58 111 ALA A CA 1
ATOM 758 C C . ALA A 1 113 ? -25.251 64.557 50.600 1.00 55.62 111 ALA A C 1
ATOM 759 O O . ALA A 1 113 ? -24.701 63.652 49.979 1.00 56.68 111 ALA A O 1
ATOM 761 N N . SER A 1 114 ? -26.340 64.365 51.336 1.00 59.37 112 SER A N 1
ATOM 762 C CA . SER A 1 114 ? -26.946 63.045 51.467 1.00 61.78 112 SER A CA 1
ATOM 763 C C . SER A 1 114 ? -28.465 63.102 51.403 1.00 63.74 112 SER A C 1
ATOM 764 O O . SER A 1 114 ? -29.131 62.067 51.416 1.00 64.44 112 SER A O 1
ATOM 767 N N . GLN A 1 115 ? -29.016 64.308 51.335 1.00 65.54 113 GLN A N 1
ATOM 768 C CA . GLN A 1 115 ? -30.461 64.450 51.264 1.00 67.38 113 GLN A CA 1
ATOM 769 C C . GLN A 1 115 ? -30.953 64.018 49.894 1.00 67.65 113 GLN A C 1
ATOM 770 O O . GLN A 1 115 ? -30.409 64.427 48.869 1.00 66.37 113 GLN A O 1
ATOM 776 N N . PHE A 1 116 ? -31.981 63.178 49.886 1.00 69.40 114 PHE A N 1
ATOM 777 C CA . PHE A 1 116 ? -32.570 62.702 48.644 1.00 70.59 114 PHE A CA 1
ATOM 778 C C . PHE A 1 116 ? -33.691 63.663 48.275 1.00 71.25 114 PHE A C 1
ATOM 779 O O . PHE A 1 116 ? -34.679 63.778 49.003 1.00 70.50 114 PHE A O 1
ATOM 787 N N . SER A 1 117 ? -33.529 64.359 47.153 1.00 72.62 115 SER A N 1
ATOM 788 C CA . SER A 1 117 ? -34.533 65.319 46.693 1.00 74.85 115 SER A CA 1
ATOM 789 C C . SER A 1 117 ? -34.819 65.135 45.205 1.00 75.27 115 SER A C 1
ATOM 790 O O . SER A 1 117 ? -34.006 65.499 44.352 1.00 76.82 115 SER A O 1
ATOM 793 N N . THR A 1 118 ? -35.986 64.583 44.894 1.00 74.34 116 THR A N 1
ATOM 794 C CA . THR A 1 118 ? -36.344 64.337 43.504 1.00 73.11 116 THR A CA 1
ATOM 795 C C . THR A 1 118 ? -37.722 64.876 43.120 1.00 71.88 116 THR A C 1
ATOM 796 O O . THR A 1 118 ? -38.529 65.251 43.973 1.00 71.26 116 THR A O 1
ATOM 800 N N . GLN A 1 119 ? -37.969 64.917 41.816 1.00 70.35 117 GLN A N 1
ATOM 801 C CA . GLN A 1 119 ? -39.244 65.356 41.269 1.00 68.43 117 GLN A CA 1
ATOM 802 C C . GLN A 1 119 ? -39.943 64.112 40.739 1.00 66.03 117 GLN A C 1
ATOM 803 O O . GLN A 1 119 ? -40.887 64.197 39.952 1.00 66.80 117 GLN A O 1
ATOM 809 N N . ILE A 1 120 ? -39.459 62.952 41.170 1.00 62.64 118 ILE A N 1
ATOM 810 C CA . ILE A 1 120 ? -40.023 61.683 40.742 1.00 59.51 118 ILE A CA 1
ATOM 811 C C . ILE A 1 120 ? -41.178 61.258 41.644 1.00 58.28 118 ILE A C 1
ATOM 812 O O . ILE A 1 120 ? -41.021 61.111 42.856 1.00 56.98 118 ILE A O 1
ATOM 817 N N . ARG A 1 121 ? -42.342 61.075 41.032 1.00 57.26 119 ARG A N 1
ATOM 818 C CA . ARG A 1 121 ? -43.547 60.663 41.742 1.00 57.09 119 ARG A CA 1
ATOM 819 C C . ARG A 1 121 ? -43.433 59.196 42.167 1.00 55.76 119 ARG A C 1
ATOM 820 O O . ARG A 1 121 ? -43.060 58.335 41.372 1.00 54.79 119 ARG A O 1
ATOM 828 N N . GLY A 1 122 ? -43.745 58.924 43.429 1.00 54.44 120 GLY A N 1
ATOM 829 C CA . GLY A 1 122 ? -43.663 57.568 43.937 1.00 54.25 120 GLY A CA 1
ATOM 830 C C . GLY A 1 122 ? -42.237 57.079 44.123 1.00 53.72 120 GLY A C 1
ATOM 831 O O . GLY A 1 122 ? -41.989 55.875 44.145 1.00 52.70 120 GLY A O 1
ATOM 832 N N . SER A 1 123 ? -41.300 58.012 44.265 1.00 53.82 121 SER A N 1
ATOM 833 C CA . SER A 1 123 ? -39.887 57.676 44.441 1.00 54.31 121 SER A CA 1
ATOM 834 C C . SER A 1 123 ? -39.581 57.111 45.823 1.00 54.35 121 SER A C 1
ATOM 835 O O . SER A 1 123 ? -38.471 56.650 46.085 1.00 52.74 121 SER A O 1
ATOM 838 N N . GLN A 1 124 ? -40.565 57.148 46.710 1.00 56.31 122 GLN A N 1
ATOM 839 C CA . GLN A 1 124 ? -40.363 56.641 48.055 1.00 58.35 122 GLN A CA 1
ATOM 840 C C . GLN A 1 124 ? -40.593 55.133 48.160 1.00 58.96 122 GLN A C 1
ATOM 841 O O . GLN A 1 124 ? -40.798 54.603 49.253 1.00 59.79 122 GLN A O 1
ATOM 847 N N . THR A 1 125 ? -40.552 54.444 47.021 1.00 58.73 123 THR A N 1
ATOM 848 C CA . THR A 1 125 ? -40.718 52.994 47.003 1.00 58.58 123 THR A CA 1
ATOM 849 C C . THR A 1 125 ? -39.506 52.382 47.675 1.00 58.39 123 THR A C 1
ATOM 850 O O . THR A 1 125 ? -38.387 52.837 47.477 1.00 57.70 123 THR A O 1
ATOM 854 N N . GLU A 1 126 ? -39.724 51.343 48.466 1.00 59.36 124 GLU A N 1
ATOM 855 C CA . GLU A 1 126 ? -38.619 50.685 49.134 1.00 59.24 124 GLU A CA 1
ATOM 856 C C . GLU A 1 126 ? -37.851 49.869 48.101 1.00 57.22 124 GLU A C 1
ATOM 857 O O . GLU A 1 126 ? -36.740 49.417 48.356 1.00 55.81 124 GLU A O 1
ATOM 863 N N . LYS A 1 127 ? -38.453 49.699 46.926 1.00 56.26 125 LYS A N 1
ATOM 864 C CA . LYS A 1 127 ? -37.839 48.936 45.845 1.00 55.58 125 LYS A CA 1
ATOM 865 C C . LYS A 1 127 ? -36.856 49.772 45.016 1.00 55.16 125 LYS A C 1
ATOM 866 O O . LYS A 1 127 ? -36.202 49.259 44.105 1.00 53.98 125 LYS A O 1
ATOM 872 N N . LEU A 1 128 ? -36.761 51.059 45.338 1.00 54.85 126 LEU A N 1
ATOM 873 C CA . LEU A 1 128 ? -35.825 51.963 44.670 1.00 54.41 126 LEU A CA 1
ATOM 874 C C . LEU A 1 128 ? -34.728 52.278 45.676 1.00 54.56 126 LEU A C 1
ATOM 875 O O . LEU A 1 128 ? -34.901 53.147 46.526 1.00 53.37 126 LEU A O 1
ATOM 880 N N . LEU A 1 129 ? -33.607 51.572 45.579 1.00 55.38 127 LEU A N 1
ATOM 881 C CA . LEU A 1 129 ? -32.480 51.775 46.501 1.00 57.93 127 LEU A CA 1
ATOM 882 C C . LEU A 1 129 ? -31.722 53.083 46.251 1.00 59.64 127 LEU A C 1
ATOM 883 O O . LEU A 1 129 ? -31.395 53.397 45.121 1.00 59.43 127 LEU A O 1
ATOM 888 N N . LYS A 1 130 ? -31.452 53.814 47.320 1.00 62.05 128 LYS A N 1
ATOM 889 C CA . LYS A 1 130 ? -30.764 55.062 47.229 1.00 64.66 128 LYS A CA 1
ATOM 890 C C . LYS A 1 130 ? -29.263 54.835 47.625 1.00 66.19 128 LYS A C 1
ATOM 891 O O . LYS A 1 130 ? -28.898 54.830 48.787 1.00 66.48 128 LYS A O 1
ATOM 897 N N . TYR A 1 131 ? -28.457 54.634 46.591 1.00 68.55 129 TYR A N 1
ATOM 898 C CA . TYR A 1 131 ? -27.026 54.319 46.663 1.00 71.53 129 TYR A CA 1
ATOM 899 C C . TYR A 1 131 ? -26.147 54.611 47.894 1.00 74.98 129 TYR A C 1
ATOM 900 O O . TYR A 1 131 ? -25.741 53.654 48.573 1.00 76.26 129 TYR A O 1
ATOM 909 N N . LYS A 1 132 ? -25.828 55.880 48.175 1.00 77.12 130 LYS A N 1
ATOM 910 C CA . LYS A 1 132 ? -24.941 56.172 49.331 1.00 79.94 130 LYS A CA 1
ATOM 911 C C . LYS A 1 132 ? -25.360 55.433 50.594 1.00 81.55 130 LYS A C 1
ATOM 912 O O . LYS A 1 132 ? -24.499 54.960 51.352 1.00 82.29 130 LYS A O 1
ATOM 918 N N . PHE A 1 133 ? -26.668 55.349 50.841 1.00 82.95 131 PHE A N 1
ATOM 919 C CA . PHE A 1 133 ? -27.173 54.674 52.043 1.00 84.43 131 PHE A CA 1
ATOM 920 C C . PHE A 1 133 ? -26.831 53.176 51.982 1.00 85.52 131 PHE A C 1
ATOM 921 O O . PHE A 1 133 ? -27.065 52.439 52.950 1.00 85.65 131 PHE A O 1
ATOM 929 N N . LEU A 1 134 ? -26.304 52.737 50.836 1.00 86.67 132 LEU A N 1
ATOM 930 C CA . LEU A 1 134 ? -25.900 51.351 50.682 1.00 88.06 132 LEU A CA 1
ATOM 931 C C . LEU A 1 134 ? -24.939 51.103 51.837 1.00 88.28 132 LEU A C 1
ATOM 932 O O . LEU A 1 134 ? -24.157 51.984 52.198 1.00 88.12 132 LEU A O 1
ATOM 937 N N . SER A 1 135 ? -25.005 49.912 52.421 1.00 88.78 133 SER A N 1
ATOM 938 C CA . SER A 1 135 ? -24.158 49.615 53.563 1.00 89.25 133 SER A CA 1
ATOM 939 C C . SER A 1 135 ? -23.797 48.137 53.660 1.00 89.80 133 SER A C 1
ATOM 940 O O . SER A 1 135 ? -24.642 47.263 53.466 1.00 90.29 133 SER A O 1
ATOM 943 N N . ALA A 1 140 ? -25.220 40.958 47.235 1.00 67.66 138 ALA A N 1
ATOM 944 C CA . ALA A 1 140 ? -25.177 42.113 48.128 1.00 68.88 138 ALA A CA 1
ATOM 945 C C . ALA A 1 140 ? -26.432 42.205 49.010 1.00 68.54 138 ALA A C 1
ATOM 946 O O . ALA A 1 140 ? -26.529 41.545 50.047 1.00 68.23 138 ALA A O 1
ATOM 948 N N . VAL A 1 141 ? -27.384 43.037 48.594 1.00 67.64 139 VAL A N 1
ATOM 949 C CA . VAL A 1 141 ? -28.635 43.221 49.324 1.00 65.67 139 VAL A CA 1
ATOM 950 C C . VAL A 1 141 ? -29.719 42.299 48.756 1.00 64.10 139 VAL A C 1
ATOM 951 O O . VAL A 1 141 ? -29.812 42.105 47.546 1.00 63.26 139 VAL A O 1
ATOM 955 N N . PRO A 1 142 ? -30.548 41.715 49.635 1.00 62.88 140 PRO A N 1
ATOM 956 C CA . PRO A 1 142 ? -31.641 40.802 49.272 1.00 61.92 140 PRO A CA 1
ATOM 957 C C . PRO A 1 142 ? -32.433 41.194 48.021 1.00 60.61 140 PRO A C 1
ATOM 958 O O . PRO A 1 142 ? -32.539 40.419 47.063 1.00 60.27 140 PRO A O 1
ATOM 962 N N . LEU A 1 143 ? -32.990 42.401 48.043 1.00 58.32 141 LEU A N 1
ATOM 963 C CA . LEU A 1 143 ? -33.780 42.915 46.932 1.00 55.74 141 LEU A CA 1
ATOM 964 C C . LEU A 1 143 ? -33.074 42.818 45.576 1.00 55.00 141 LEU A C 1
ATOM 965 O O . LEU A 1 143 ? -33.695 42.454 44.579 1.00 54.54 141 LEU A O 1
ATOM 970 N N . LEU A 1 144 ? -31.786 43.147 45.534 1.00 54.36 142 LEU A N 1
ATOM 971 C CA . LEU A 1 144 ? -31.037 43.089 44.283 1.00 53.94 142 LEU A CA 1
ATOM 972 C C . LEU A 1 144 ? -30.718 41.659 43.854 1.00 53.81 142 LEU A C 1
ATOM 973 O O . LEU A 1 144 ? -30.802 41.328 42.674 1.00 53.05 142 LEU A O 1
ATOM 978 N N . GLU A 1 145 ? -30.347 40.814 44.810 1.00 55.01 143 GLU A N 1
ATOM 979 C CA . GLU A 1 145 ? -30.031 39.419 44.512 1.00 56.20 143 GLU A CA 1
ATOM 980 C C . GLU A 1 145 ? -31.239 38.690 43.931 1.00 55.72 143 GLU A C 1
ATOM 981 O O . GLU A 1 145 ? -31.098 37.846 43.045 1.00 54.59 143 GLU A O 1
ATOM 987 N N . ASN A 1 146 ? -32.426 39.015 44.434 1.00 55.20 144 ASN A N 1
ATOM 988 C CA . ASN A 1 146 ? -33.645 38.390 43.946 1.00 54.48 144 ASN A CA 1
ATOM 989 C C . ASN A 1 146 ? -34.178 39.080 42.693 1.00 52.63 144 ASN A C 1
ATOM 990 O O . ASN A 1 146 ? -35.276 38.775 42.225 1.00 52.27 144 ASN A O 1
ATOM 995 N N . SER A 1 147 ? -33.392 40.007 42.154 1.00 50.54 145 SER A N 1
ATOM 996 C CA . SER A 1 147 ? -33.770 40.736 40.948 1.00 48.27 145 SER A CA 1
ATOM 997 C C . SER A 1 147 ? -33.138 40.115 39.705 1.00 47.06 145 SER A C 1
ATOM 998 O O . SER A 1 147 ? -32.024 39.596 39.751 1.00 45.66 145 SER A O 1
ATOM 1001 N N . GLN A 1 148 ? -33.862 40.169 38.595 1.00 45.58 146 GLN A N 1
ATOM 1002 C CA . GLN A 1 148 ? -33.348 39.651 37.335 1.00 45.85 146 GLN A CA 1
ATOM 1003 C C . GLN A 1 148 ? -33.042 40.869 36.456 1.00 42.90 146 GLN A C 1
ATOM 1004 O O . GLN A 1 148 ? -32.063 40.899 35.720 1.00 41.41 146 GLN A O 1
ATOM 1010 N N . THR A 1 149 ? -33.899 41.877 36.566 1.00 40.39 147 THR A N 1
ATOM 1011 C CA . THR A 1 149 ? -33.778 43.111 35.807 1.00 37.09 147 THR A CA 1
ATOM 1012 C C . THR A 1 149 ? -33.731 44.303 36.770 1.00 35.31 147 THR A C 1
ATOM 1013 O O . THR A 1 149 ? -34.600 44.446 37.630 1.00 33.26 147 THR A O 1
ATOM 1017 N N . VAL A 1 150 ? -32.710 45.149 36.633 1.00 32.64 148 VAL A N 1
ATOM 1018 C CA . VAL A 1 150 ? -32.570 46.308 37.514 1.00 30.50 148 VAL A CA 1
ATOM 1019 C C . VAL A 1 150 ? -32.420 47.630 36.768 1.00 29.22 148 VAL A C 1
ATOM 1020 O O . VAL A 1 150 ? -31.736 47.714 35.750 1.00 27.77 148 VAL A O 1
ATOM 1024 N N . ALA A 1 151 ? -33.067 48.663 37.300 1.00 26.26 149 ALA A N 1
ATOM 1025 C CA . ALA A 1 151 ? -33.010 49.999 36.730 1.00 25.00 149 ALA A CA 1
ATOM 1026 C C . ALA A 1 151 ? -31.908 50.839 37.395 1.00 25.21 149 ALA A C 1
ATOM 1027 O O . ALA A 1 151 ? -31.678 50.739 38.597 1.00 24.49 149 ALA A O 1
ATOM 1029 N N . VAL A 1 152 ? -31.216 51.649 36.604 1.00 24.24 150 VAL A N 1
ATOM 1030 C CA . VAL A 1 152 ? -30.194 52.536 37.136 1.00 23.56 150 VAL A CA 1
ATOM 1031 C C . VAL A 1 152 ? -30.539 53.927 36.615 1.00 24.48 150 VAL A C 1
ATOM 1032 O O . VAL A 1 152 ? -30.542 54.159 35.402 1.00 23.73 150 VAL A O 1
ATOM 1036 N N . ILE A 1 153 ? -30.857 54.837 37.532 1.00 25.39 151 ILE A N 1
ATOM 1037 C CA . ILE A 1 153 ? -31.227 56.203 37.169 1.00 27.62 151 ILE A CA 1
ATOM 1038 C C . ILE A 1 153 ? -30.019 57.133 37.282 1.00 30.40 151 ILE A C 1
ATOM 1039 O O . ILE A 1 153 ? -29.612 57.523 38.382 1.00 31.73 151 ILE A O 1
ATOM 1044 N N . GLY A 1 154 ? -29.450 57.481 36.132 1.00 30.19 152 GLY A N 1
ATOM 1045 C CA . GLY A 1 154 ? -28.289 58.342 36.114 1.00 28.97 152 GLY A CA 1
ATOM 1046 C C . GLY A 1 154 ? -27.090 57.570 35.608 1.00 28.61 152 GLY A C 1
ATOM 1047 O O . GLY A 1 154 ? -26.783 56.485 36.095 1.00 28.76 152 GLY A O 1
ATOM 1048 N N . ALA A 1 155 ? -26.413 58.133 34.618 1.00 27.97 153 ALA A N 1
ATOM 1049 C CA . ALA A 1 155 ? -25.248 57.504 34.036 1.00 28.01 153 ALA A CA 1
ATOM 1050 C C . ALA A 1 155 ? -23.968 58.263 34.393 1.00 29.77 153 ALA A C 1
ATOM 1051 O O . ALA A 1 155 ? -22.996 58.257 33.638 1.00 29.40 153 ALA A O 1
ATOM 1053 N N . GLY A 1 156 ? -23.974 58.930 35.543 1.00 29.83 154 GLY A N 1
ATOM 1054 C CA . GLY A 1 156 ? -22.790 59.644 35.964 1.00 30.17 154 GLY A CA 1
ATOM 1055 C C . GLY A 1 156 ? -21.846 58.639 36.590 1.00 32.86 154 GLY A C 1
ATOM 1056 O O . GLY A 1 156 ? -22.059 57.437 36.461 1.00 32.81 154 GLY A O 1
ATOM 1057 N N . PRO A 1 157 ? -20.789 59.089 37.275 1.00 34.31 155 PRO A N 1
ATOM 1058 C CA . PRO A 1 157 ? -19.832 58.175 37.912 1.00 35.45 155 PRO A CA 1
ATOM 1059 C C . PRO A 1 157 ? -20.491 57.182 38.866 1.00 36.19 155 PRO A C 1
ATOM 1060 O O . PRO A 1 157 ? -20.167 55.995 38.864 1.00 37.15 155 PRO A O 1
ATOM 1064 N N . ILE A 1 158 ? -21.404 57.671 39.693 1.00 36.67 156 ILE A N 1
ATOM 1065 C CA . ILE A 1 158 ? -22.096 56.805 40.634 1.00 37.32 156 ILE A CA 1
ATOM 1066 C C . ILE A 1 158 ? -22.867 55.749 39.856 1.00 37.04 156 ILE A C 1
ATOM 1067 O O . ILE A 1 158 ? -22.898 54.578 40.232 1.00 34.12 156 ILE A O 1
ATOM 1072 N N . GLY A 1 159 ? -23.485 56.182 38.762 1.00 35.92 157 GLY A N 1
ATOM 1073 C CA . GLY A 1 159 ? -24.262 55.277 37.943 1.00 36.25 157 GLY A CA 1
ATOM 1074 C C . GLY A 1 159 ? -23.454 54.148 37.334 1.00 36.88 157 GLY A C 1
ATOM 1075 O O . GLY A 1 159 ? -23.872 52.988 37.375 1.00 37.03 157 GLY A O 1
ATOM 1084 N N . GLU A 1 161 ? -20.748 52.935 38.356 1.00 38.50 159 GLU A N 1
ATOM 1085 C CA . GLU A 1 161 ? -20.231 52.024 39.348 1.00 39.84 159 GLU A CA 1
ATOM 1086 C C . GLU A 1 161 ? -21.288 50.956 39.575 1.00 39.94 159 GLU A C 1
ATOM 1087 O O . GLU A 1 161 ? -20.966 49.771 39.670 1.00 40.13 159 GLU A O 1
ATOM 1093 N N . ALA A 1 162 ? -22.549 51.383 39.643 1.00 39.06 160 ALA A N 1
ATOM 1094 C CA . ALA A 1 162 ? -23.670 50.470 39.844 1.00 39.69 160 ALA A CA 1
ATOM 1095 C C . ALA A 1 162 ? -23.835 49.520 38.650 1.00 40.74 160 ALA A C 1
ATOM 1096 O O . ALA A 1 162 ? -24.036 48.319 38.827 1.00 39.55 160 ALA A O 1
ATOM 1098 N N . ILE A 1 163 ? -23.756 50.051 37.435 1.00 41.29 161 ILE A N 1
ATOM 1099 C CA . ILE A 1 163 ? -23.880 49.203 36.260 1.00 45.09 161 ILE A CA 1
ATOM 1100 C C . ILE A 1 163 ? -22.814 48.110 36.317 1.00 47.03 161 ILE A C 1
ATOM 1101 O O . ILE A 1 163 ? -23.065 46.955 35.974 1.00 46.99 161 ILE A O 1
ATOM 1106 N N . ASP A 1 164 ? -21.631 48.489 36.784 1.00 49.44 162 ASP A N 1
ATOM 1107 C CA . ASP A 1 164 ? -20.493 47.584 36.895 1.00 51.24 162 ASP A CA 1
ATOM 1108 C C . ASP A 1 164 ? -20.758 46.407 37.827 1.00 50.69 162 ASP A C 1
ATOM 1109 O O . ASP A 1 164 ? -20.515 45.261 37.467 1.00 50.60 162 ASP A O 1
ATOM 1114 N N . PHE A 1 165 ? -21.239 46.698 39.030 1.00 51.03 163 PHE A N 1
ATOM 1115 C CA . PHE A 1 165 ? -21.525 45.652 40.006 1.00 51.90 163 PHE A CA 1
ATOM 1116 C C . PHE A 1 165 ? -22.747 44.833 39.607 1.00 50.86 163 PHE A C 1
ATOM 1117 O O . PHE A 1 165 ? -22.860 43.663 39.975 1.00 51.20 163 PHE A O 1
ATOM 1125 N N . LEU A 1 166 ? -23.664 45.448 38.866 1.00 48.51 164 LEU A N 1
ATOM 1126 C CA . LEU A 1 166 ? -24.855 44.744 38.419 1.00 46.28 164 LEU A CA 1
ATOM 1127 C C . LEU A 1 166 ? -24.507 43.794 37.273 1.00 46.90 164 LEU A C 1
ATOM 1128 O O . LEU A 1 166 ? -25.106 42.727 37.143 1.00 46.69 164 LEU A O 1
ATOM 1133 N N . VAL A 1 167 ? -23.531 44.178 36.452 1.00 47.98 165 VAL A N 1
ATOM 1134 C CA . VAL A 1 167 ? -23.097 43.333 35.345 1.00 48.90 165 VAL A CA 1
ATOM 1135 C C . VAL A 1 167 ? -22.304 42.138 35.886 1.00 50.19 165 VAL A C 1
ATOM 1136 O O . VAL A 1 167 ? -22.305 41.061 35.290 1.00 50.61 165 VAL A O 1
ATOM 1140 N N . LYS A 1 168 ? -21.633 42.322 37.018 1.00 50.57 166 LYS A N 1
ATOM 1141 C CA . LYS A 1 168 ? -20.873 41.231 37.613 1.00 51.89 166 LYS A CA 1
ATOM 1142 C C . LYS A 1 168 ? -21.861 40.215 38.155 1.00 52.10 166 LYS A C 1
ATOM 1143 O O . LYS A 1 168 ? -21.660 39.007 38.020 1.00 53.16 166 LYS A O 1
ATOM 1157 N N . LYS A 1 170 ? -24.481 39.540 36.962 1.00 48.32 168 LYS A N 1
ATOM 1158 C CA . LYS A 1 170 ? -25.189 39.016 35.807 1.00 48.74 168 LYS A CA 1
ATOM 1159 C C . LYS A 1 170 ? -26.668 39.390 35.780 1.00 47.09 168 LYS A C 1
ATOM 1160 O O . LYS A 1 170 ? -27.522 38.539 35.544 1.00 47.66 168 LYS A O 1
ATOM 1166 N N . LYS A 1 171 ? -26.962 40.666 36.018 1.00 44.74 169 LYS A N 1
ATOM 1167 C CA . LYS A 1 171 ? -28.334 41.160 36.005 1.00 42.07 169 LYS A CA 1
ATOM 1168 C C . LYS A 1 171 ? -28.563 41.927 34.716 1.00 39.62 169 LYS A C 1
ATOM 1169 O O . LYS A 1 171 ? -27.611 42.384 34.093 1.00 40.42 169 LYS A O 1
ATOM 1175 N N . THR A 1 172 ? -29.820 42.051 34.301 1.00 37.06 170 THR A N 1
ATOM 1176 C CA . THR A 1 172 ? -30.136 42.824 33.107 1.00 35.44 170 THR A CA 1
ATOM 1177 C C . THR A 1 172 ? -30.288 44.244 33.644 1.00 34.13 170 THR A C 1
ATOM 1178 O O . THR A 1 172 ? -30.929 44.459 34.679 1.00 30.81 170 THR A O 1
ATOM 1182 N N . VAL A 1 173 ? -29.701 45.208 32.941 1.00 32.04 171 VAL A N 1
ATOM 1183 C CA . VAL A 1 173 ? -29.734 46.584 33.404 1.00 31.32 171 VAL A CA 1
ATOM 1184 C C . VAL A 1 173 ? -30.335 47.607 32.462 1.00 31.63 171 VAL A C 1
ATOM 1185 O O . VAL A 1 173 ? -30.008 47.657 31.278 1.00 32.16 171 VAL A O 1
ATOM 1189 N N . HIS A 1 174 ? -31.217 48.428 33.019 1.00 30.83 172 HIS A N 1
ATOM 1190 C CA . HIS A 1 174 ? -31.855 49.507 32.283 1.00 30.34 172 HIS A CA 1
ATOM 1191 C C . HIS A 1 174 ? -31.301 50.799 32.869 1.00 29.77 172 HIS A C 1
ATOM 1192 O O . HIS A 1 174 ? -31.458 51.070 34.062 1.00 27.04 172 HIS A O 1
ATOM 1199 N N . VAL A 1 175 ? -30.638 51.577 32.019 1.00 29.64 173 VAL A N 1
ATOM 1200 C CA . VAL A 1 175 ? -30.009 52.829 32.419 1.00 28.86 173 VAL A CA 1
ATOM 1201 C C . VAL A 1 175 ? -30.751 54.032 31.869 1.00 27.85 173 VAL A C 1
ATOM 1202 O O . VAL A 1 175 ? -30.952 54.146 30.666 1.00 27.60 173 VAL A O 1
ATOM 1206 N N . PHE A 1 176 ? -31.147 54.930 32.763 1.00 28.08 174 PHE A N 1
ATOM 1207 C CA . PHE A 1 176 ? -31.870 56.138 32.381 1.00 27.96 174 PHE A CA 1
ATOM 1208 C C . PHE A 1 176 ? -30.993 57.374 32.582 1.00 26.67 174 PHE A C 1
ATOM 1209 O O . PHE A 1 176 ? -30.502 57.629 33.675 1.00 25.66 174 PHE A O 1
ATOM 1217 N N . GLU A 1 177 ? -30.808 58.135 31.513 1.00 26.78 175 GLU A N 1
ATOM 1218 C CA . GLU A 1 177 ? -29.988 59.330 31.547 1.00 28.80 175 GLU A CA 1
ATOM 1219 C C . GLU A 1 177 ? -30.649 60.420 30.716 1.00 29.19 175 GLU A C 1
ATOM 1220 O O . GLU A 1 177 ? -31.040 60.185 29.576 1.00 29.43 175 GLU A O 1
ATOM 1226 N N . SER A 1 178 ? -30.768 61.613 31.287 1.00 29.74 176 SER A N 1
ATOM 1227 C CA . SER A 1 178 ? -31.402 62.727 30.594 1.00 31.72 176 SER A CA 1
ATOM 1228 C C . SER A 1 178 ? -30.489 63.317 29.520 1.00 31.34 176 SER A C 1
ATOM 1229 O O . SER A 1 178 ? -30.966 63.869 28.524 1.00 30.18 176 SER A O 1
ATOM 1232 N N . LEU A 1 179 ? -29.178 63.208 29.718 1.00 30.11 177 LEU A N 1
ATOM 1233 C CA . LEU A 1 179 ? -28.250 63.735 28.732 1.00 28.69 177 LEU A CA 1
ATOM 1234 C C . LEU A 1 179 ? -27.988 62.749 27.593 1.00 29.90 177 LEU A C 1
ATOM 1235 O O . LEU A 1 179 ? -28.572 61.673 27.551 1.00 28.75 177 LEU A O 1
ATOM 1240 N N . GLU A 1 180 ? -27.100 63.125 26.679 1.00 32.18 178 GLU A N 1
ATOM 1241 C CA . GLU A 1 180 ? -26.780 62.340 25.486 1.00 32.41 178 GLU A CA 1
ATOM 1242 C C . GLU A 1 180 ? -26.008 61.031 25.563 1.00 30.85 178 GLU A C 1
ATOM 1243 O O . GLU A 1 180 ? -26.184 60.171 24.705 1.00 29.11 178 GLU A O 1
ATOM 1249 N N . ASN A 1 181 ? -25.141 60.868 26.553 1.00 29.62 179 ASN A N 1
ATOM 1250 C CA . ASN A 1 181 ? -24.339 59.648 26.619 1.00 27.95 179 ASN A CA 1
ATOM 1251 C C . ASN A 1 181 ? -23.922 59.326 28.044 1.00 27.73 179 ASN A C 1
ATOM 1252 O O . ASN A 1 181 ? -24.233 60.074 28.959 1.00 25.52 179 ASN A O 1
ATOM 1257 N N . LEU A 1 182 ? -23.211 58.216 28.228 1.00 28.71 180 LEU A N 1
ATOM 1258 C CA . LEU A 1 182 ? -22.775 57.815 29.561 1.00 30.84 180 LEU A CA 1
ATOM 1259 C C . LEU A 1 182 ? -21.715 58.785 30.087 1.00 31.35 180 LEU A C 1
ATOM 1260 O O . LEU A 1 182 ? -20.912 59.297 29.319 1.00 30.76 180 LEU A O 1
ATOM 1265 N N . LEU A 1 183 ? -21.728 59.039 31.394 1.00 32.13 181 LEU A N 1
ATOM 1266 C CA . LEU A 1 183 ? -20.795 59.980 32.016 1.00 32.07 181 LEU A CA 1
ATOM 1267 C C . LEU A 1 183 ? -20.823 61.296 31.216 1.00 32.21 181 LEU A C 1
ATOM 1268 O O . LEU A 1 183 ? -19.780 61.883 30.920 1.00 31.52 181 LEU A O 1
ATOM 1273 N N . PRO A 1 184 ? -22.032 61.793 30.894 1.00 32.22 182 PRO A N 1
ATOM 1274 C CA . PRO A 1 184 ? -22.234 63.028 30.121 1.00 32.88 182 PRO A CA 1
ATOM 1275 C C . PRO A 1 184 ? -21.514 64.296 30.581 1.00 33.56 182 PRO A C 1
ATOM 1276 O O . PRO A 1 184 ? -21.116 65.113 29.752 1.00 35.18 182 PRO A O 1
ATOM 1280 N N . LYS A 1 185 ? -21.358 64.479 31.883 1.00 33.54 183 LYS A N 1
ATOM 1281 C CA . LYS A 1 185 ? -20.681 65.676 32.371 1.00 37.54 183 LYS A CA 1
ATOM 1282 C C . LYS A 1 185 ? -19.159 65.574 32.222 1.00 35.87 183 LYS A C 1
ATOM 1283 O O . LYS A 1 185 ? -18.439 66.548 32.418 1.00 34.37 183 LYS A O 1
ATOM 1289 N N . TYR A 1 186 ? -18.680 64.395 31.845 1.00 35.04 184 TYR A N 1
ATOM 1290 C CA . TYR A 1 186 ? -17.249 64.165 31.720 1.00 33.70 184 TYR A CA 1
ATOM 1291 C C . TYR A 1 186 ? -16.724 63.822 30.334 1.00 33.06 184 TYR A C 1
ATOM 1292 O O . TYR A 1 186 ? -15.569 64.104 30.023 1.00 33.14 184 TYR A O 1
ATOM 1301 N N . PHE A 1 187 ? -17.572 63.224 29.507 1.00 31.92 185 PHE A N 1
ATOM 1302 C CA . PHE A 1 187 ? -17.184 62.819 28.166 1.00 29.84 185 PHE A CA 1
ATOM 1303 C C . PHE A 1 187 ? -18.194 63.209 27.116 1.00 31.01 185 PHE A C 1
ATOM 1304 O O . PHE A 1 187 ? -19.389 63.277 27.381 1.00 30.55 185 PHE A O 1
ATOM 1312 N N . ASP A 1 188 ? -17.704 63.441 25.908 1.00 30.86 186 ASP A N 1
ATOM 1313 C CA . ASP A 1 188 ? -18.574 63.764 24.801 1.00 31.58 186 ASP A CA 1
ATOM 1314 C C . ASP A 1 188 ? -18.911 62.422 24.168 1.00 32.33 186 ASP A C 1
ATOM 1315 O O . ASP A 1 188 ? -18.148 61.460 24.291 1.00 31.04 186 ASP A O 1
ATOM 1320 N N . LYS A 1 189 ? -20.063 62.360 23.516 1.00 32.74 187 LYS A N 1
ATOM 1321 C CA . LYS A 1 189 ? -20.559 61.139 22.886 1.00 33.28 187 LYS A CA 1
ATOM 1322 C C . LYS A 1 189 ? -19.542 60.228 22.180 1.00 32.61 187 LYS A C 1
ATOM 1323 O O . LYS A 1 189 ? -19.420 59.050 22.519 1.00 30.86 187 LYS A O 1
ATOM 1329 N N . GLU A 1 190 ? -18.814 60.762 21.203 1.00 31.92 188 GLU A N 1
ATOM 1330 C CA . GLU A 1 190 ? -17.842 59.962 20.464 1.00 32.77 188 GLU A CA 1
ATOM 1331 C C . GLU A 1 190 ? -16.715 59.355 21.308 1.00 32.29 188 GLU A C 1
ATOM 1332 O O . GLU A 1 190 ? -16.119 58.364 20.903 1.00 33.65 188 GLU A O 1
ATOM 1346 N N . VAL A 1 192 ? -17.006 57.892 24.209 1.00 29.83 190 VAL A N 1
ATOM 1347 C CA . VAL A 1 192 ? -17.449 56.709 24.941 1.00 31.19 190 VAL A CA 1
ATOM 1348 C C . VAL A 1 192 ? -18.420 55.814 24.158 1.00 32.44 190 VAL A C 1
ATOM 1349 O O . VAL A 1 192 ? -19.037 54.914 24.722 1.00 32.02 190 VAL A O 1
ATOM 1353 N N . ALA A 1 193 ? -18.550 56.050 22.860 1.00 34.68 191 ALA A N 1
ATOM 1354 C CA . ALA A 1 193 ? -19.443 55.241 22.040 1.00 36.90 191 ALA A CA 1
ATOM 1355 C C . ALA A 1 193 ? -19.065 53.756 22.051 1.00 38.48 191 ALA A C 1
ATOM 1356 O O . ALA A 1 193 ? -19.935 52.889 21.992 1.00 39.71 191 ALA A O 1
ATOM 1358 N N . GLU A 1 194 ? -17.771 53.465 22.123 1.00 40.44 192 GLU A N 1
ATOM 1359 C CA . GLU A 1 194 ? -17.305 52.086 22.150 1.00 41.48 192 GLU A CA 1
ATOM 1360 C C . GLU A 1 194 ? -17.533 51.468 23.511 1.00 41.18 192 GLU A C 1
ATOM 1361 O O . GLU A 1 194 ? -17.779 50.273 23.618 1.00 42.42 192 GLU A O 1
ATOM 1367 N N . VAL A 1 195 ? -17.444 52.282 24.554 1.00 39.75 193 VAL A N 1
ATOM 1368 C CA . VAL A 1 195 ? -17.645 51.794 25.908 1.00 38.28 193 VAL A CA 1
ATOM 1369 C C . VAL A 1 195 ? -19.087 51.330 26.064 1.00 38.58 193 VAL A C 1
ATOM 1370 O O . VAL A 1 195 ? -19.357 50.307 26.692 1.00 37.42 193 VAL A O 1
ATOM 1374 N N . GLN A 1 196 ? -20.003 52.095 25.476 1.00 38.68 194 GLN A N 1
ATOM 1375 C CA . GLN A 1 196 ? -21.419 51.783 25.524 1.00 39.86 194 GLN A CA 1
ATOM 1376 C C . GLN A 1 196 ? -21.705 50.470 24.807 1.00 40.95 194 GLN A C 1
ATOM 1377 O O . GLN A 1 196 ? -22.380 49.601 25.358 1.00 40.89 194 GLN A O 1
ATOM 1383 N N . LYS A 1 197 ? -21.206 50.324 23.580 1.00 42.38 195 LYS A N 1
ATOM 1384 C CA . LYS A 1 197 ? -21.423 49.088 22.830 1.00 43.26 195 LYS A CA 1
ATOM 1385 C C . LYS A 1 197 ? -20.930 47.929 23.679 1.00 42.69 195 LYS A C 1
ATOM 1386 O O . LYS A 1 197 ? -21.604 46.912 23.824 1.00 42.75 195 LYS A O 1
ATOM 1392 N N . SER A 1 198 ? -19.739 48.093 24.235 1.00 41.05 196 SER A N 1
ATOM 1393 C CA . SER A 1 198 ? -19.148 47.071 25.076 1.00 40.99 196 SER A CA 1
ATOM 1394 C C . SER A 1 198 ? -20.140 46.624 26.155 1.00 40.90 196 SER A C 1
ATOM 1395 O O . SER A 1 198 ? -20.341 45.428 26.372 1.00 40.56 196 SER A O 1
ATOM 1398 N N . LEU A 1 199 ? -20.766 47.587 26.823 1.00 39.50 197 LEU A N 1
ATOM 1399 C CA . LEU A 1 199 ? -21.720 47.266 27.874 1.00 39.54 197 LEU A CA 1
ATOM 1400 C C . LEU A 1 199 ? -23.047 46.729 27.325 1.00 39.08 197 LEU A C 1
ATOM 1401 O O . LEU A 1 199 ? -23.734 45.956 27.989 1.00 37.47 197 LEU A O 1
ATOM 1406 N N . GLU A 1 200 ? -23.401 47.133 26.113 1.00 38.47 198 GLU A N 1
ATOM 1407 C CA . GLU A 1 200 ? -24.641 46.673 25.511 1.00 40.40 198 GLU A CA 1
ATOM 1408 C C . GLU A 1 200 ? -24.609 45.177 25.219 1.00 42.26 198 GLU A C 1
ATOM 1409 O O . GLU A 1 200 ? -25.653 44.529 25.133 1.00 42.64 198 GLU A O 1
ATOM 1415 N N . LYS A 1 201 ? -23.405 44.632 25.087 1.00 43.29 199 LYS A N 1
ATOM 1416 C CA . LYS A 1 201 ? -23.233 43.212 24.830 1.00 44.27 199 LYS A CA 1
ATOM 1417 C C . LYS A 1 201 ? -23.245 42.460 26.156 1.00 44.55 199 LYS A C 1
ATOM 1418 O O . LYS A 1 201 ? -22.961 41.259 26.203 1.00 45.21 199 LYS A O 1
ATOM 1424 N N . GLN A 1 202 ? -23.578 43.161 27.235 1.00 42.91 200 GLN A N 1
ATOM 1425 C CA . GLN A 1 202 ? -23.622 42.529 28.549 1.00 42.48 200 GLN A CA 1
ATOM 1426 C C . GLN A 1 202 ? -24.916 42.803 29.311 1.00 40.60 200 GLN A C 1
ATOM 1427 O O . GLN A 1 202 ? -24.906 43.083 30.506 1.00 39.68 200 GLN A O 1
ATOM 1433 N N . ALA A 1 203 ? -26.031 42.703 28.597 1.00 39.66 201 ALA A N 1
ATOM 1434 C CA . ALA A 1 203 ? -27.363 42.903 29.160 1.00 38.00 201 ALA A CA 1
ATOM 1435 C C . ALA A 1 203 ? -27.596 44.287 29.744 1.00 36.88 201 ALA A C 1
ATOM 1436 O O . ALA A 1 203 ? -28.414 44.459 30.649 1.00 36.78 201 ALA A O 1
ATOM 1438 N N . VAL A 1 204 ? -26.873 45.275 29.230 1.00 35.59 202 VAL A N 1
ATOM 1439 C CA . VAL A 1 204 ? -27.043 46.652 29.679 1.00 33.27 202 VAL A CA 1
ATOM 1440 C C . VAL A 1 204 ? -27.813 47.340 28.561 1.00 31.44 202 VAL A C 1
ATOM 1441 O O . VAL A 1 204 ? -27.409 47.285 27.409 1.00 31.37 202 VAL A O 1
ATOM 1445 N N . ILE A 1 205 ? -28.932 47.965 28.904 1.00 30.41 203 ILE A N 1
ATOM 1446 C CA . ILE A 1 205 ? -29.781 48.641 27.928 1.00 29.45 203 ILE A CA 1
ATOM 1447 C C . ILE A 1 205 ? -29.907 50.118 28.288 1.00 30.07 203 ILE A C 1
ATOM 1448 O O . ILE A 1 205 ? -30.403 50.464 29.355 1.00 29.59 203 ILE A O 1
ATOM 1453 N N . PHE A 1 206 ? -29.472 50.981 27.377 1.00 29.75 204 PHE A N 1
ATOM 1454 C CA . PHE A 1 206 ? -29.475 52.420 27.602 1.00 28.81 204 PHE A CA 1
ATOM 1455 C C . PHE A 1 206 ? -30.673 53.208 27.089 1.00 29.60 204 PHE A C 1
ATOM 1456 O O . PHE A 1 206 ? -31.217 52.930 26.021 1.00 29.33 204 PHE A O 1
ATOM 1464 N N . HIS A 1 207 ? -31.065 54.209 27.865 1.00 28.85 205 HIS A N 1
ATOM 1465 C CA . HIS A 1 207 ? -32.168 55.076 27.493 1.00 30.56 205 HIS A CA 1
ATOM 1466 C C . HIS A 1 207 ? -31.691 56.510 27.717 1.00 32.08 205 HIS A C 1
ATOM 1467 O O . HIS A 1 207 ? -31.910 57.086 28.783 1.00 31.97 205 HIS A O 1
ATOM 1474 N N . PHE A 1 208 ? -31.026 57.081 26.716 1.00 33.09 206 PHE A N 1
ATOM 1475 C CA . PHE A 1 208 ? -30.524 58.447 26.828 1.00 34.82 206 PHE A CA 1
ATOM 1476 C C . PHE A 1 208 ? -31.582 59.467 26.434 1.00 36.82 206 PHE A C 1
ATOM 1477 O O . PHE A 1 208 ? -32.527 59.156 25.705 1.00 38.13 206 PHE A O 1
ATOM 1485 N N . GLU A 1 209 ? -31.419 60.687 26.934 1.00 38.83 207 GLU A N 1
ATOM 1486 C CA . GLU A 1 209 ? -32.350 61.768 26.648 1.00 41.72 207 GLU A CA 1
ATOM 1487 C C . GLU A 1 209 ? -33.757 61.340 27.059 1.00 40.59 207 GLU A C 1
ATOM 1488 O O . GLU A 1 209 ? -34.747 61.630 26.391 1.00 40.64 207 GLU A O 1
ATOM 1494 N N . GLU A 1 210 ? -33.823 60.642 28.183 1.00 40.13 208 GLU A N 1
ATOM 1495 C CA . GLU A 1 210 ? -35.078 60.149 28.713 1.00 40.41 208 GLU A CA 1
ATOM 1496 C C . GLU A 1 210 ? -35.047 60.368 30.215 1.00 39.55 208 GLU A C 1
ATOM 1497 O O . GLU A 1 210 ? -34.117 59.945 30.889 1.00 40.84 208 GLU A O 1
ATOM 1503 N N . THR A 1 211 ? -36.056 61.037 30.747 1.00 39.08 209 THR A N 1
ATOM 1504 C CA . THR A 1 211 ? -36.085 61.298 32.177 1.00 39.25 209 THR A CA 1
ATOM 1505 C C . THR A 1 211 ? -37.141 60.453 32.880 1.00 38.58 209 THR A C 1
ATOM 1506 O O . THR A 1 211 ? -38.226 60.230 32.350 1.00 38.15 209 THR A O 1
ATOM 1510 N N . VAL A 1 212 ? -36.813 59.974 34.073 1.00 38.42 210 VAL A N 1
ATOM 1511 C CA . VAL A 1 212 ? -37.753 59.177 34.844 1.00 38.94 210 VAL A CA 1
ATOM 1512 C C . VAL A 1 212 ? -38.682 60.170 35.529 1.00 39.24 210 VAL A C 1
ATOM 1513 O O . VAL A 1 212 ? -38.234 60.973 36.345 1.00 38.69 210 VAL A O 1
ATOM 1517 N N . LEU A 1 213 ? -39.970 60.112 35.193 1.00 39.44 211 LEU A N 1
ATOM 1518 C CA . LEU A 1 213 ? -40.963 61.026 35.754 1.00 38.98 211 LEU A CA 1
ATOM 1519 C C . LEU A 1 213 ? -41.748 60.476 36.935 1.00 39.37 211 LEU A C 1
ATOM 1520 O O . LEU A 1 213 ? -42.212 61.239 37.785 1.00 38.62 211 LEU A O 1
ATOM 1525 N N . GLY A 1 214 ? -41.902 59.157 36.985 1.00 39.47 212 GLY A N 1
ATOM 1526 C CA . GLY A 1 214 ? -42.624 58.537 38.082 1.00 39.22 212 GLY A CA 1
ATOM 1527 C C . GLY A 1 214 ? -42.329 57.054 38.179 1.00 39.63 212 GLY A C 1
ATOM 1528 O O . GLY A 1 214 ? -41.867 56.455 37.210 1.00 39.31 212 GLY A O 1
ATOM 1529 N N . ILE A 1 215 ? -42.592 56.462 39.341 1.00 39.05 213 ILE A N 1
ATOM 1530 C CA . ILE A 1 215 ? -42.357 55.036 39.552 1.00 40.55 213 ILE A CA 1
ATOM 1531 C C . ILE A 1 215 ? -43.557 54.369 40.242 1.00 41.24 213 ILE A C 1
ATOM 1532 O O . ILE A 1 215 ? -43.936 54.748 41.357 1.00 40.41 213 ILE A O 1
ATOM 1537 N N . GLU A 1 216 ? -44.149 53.378 39.579 1.00 42.26 214 GLU A N 1
ATOM 1538 C CA . GLU A 1 216 ? -45.278 52.648 40.145 1.00 43.50 214 GLU A CA 1
ATOM 1539 C C . GLU A 1 216 ? -44.730 51.413 40.839 1.00 42.24 214 GLU A C 1
ATOM 1540 O O . GLU A 1 216 ? -43.901 50.691 40.288 1.00 41.79 214 GLU A O 1
ATOM 1546 N N . GLU A 1 217 ? -45.180 51.175 42.059 1.00 41.88 215 GLU A N 1
ATOM 1547 C CA . GLU A 1 217 ? -44.719 50.011 42.791 1.00 42.04 215 GLU A CA 1
ATOM 1548 C C . GLU A 1 217 ? -45.766 48.914 42.657 1.00 41.40 215 GLU A C 1
ATOM 1549 O O . GLU A 1 217 ? -46.941 49.135 42.956 1.00 40.79 215 GLU A O 1
ATOM 1555 N N . THR A 1 218 ? -45.350 47.750 42.169 1.00 40.22 216 THR A N 1
ATOM 1556 C CA . THR A 1 218 ? -46.264 46.625 42.059 1.00 38.60 216 THR A CA 1
ATOM 1557 C C . THR A 1 218 ? -45.876 45.693 43.201 1.00 38.48 216 THR A C 1
ATOM 1558 O O . THR A 1 218 ? -44.922 45.959 43.934 1.00 37.92 216 THR A O 1
ATOM 1562 N N . ALA A 1 219 ? -46.614 44.604 43.359 1.00 38.40 217 ALA A N 1
ATOM 1563 C CA . ALA A 1 219 ? -46.333 43.663 44.431 1.00 36.29 217 ALA A CA 1
ATOM 1564 C C . ALA A 1 219 ? -44.965 43.016 44.296 1.00 36.04 217 ALA A C 1
ATOM 1565 O O . ALA A 1 219 ? -44.345 42.665 45.300 1.00 37.14 217 ALA A O 1
ATOM 1567 N N . ASN A 1 220 ? -44.481 42.870 43.064 1.00 35.76 218 ASN A N 1
ATOM 1568 C CA . ASN A 1 220 ? -43.191 42.215 42.837 1.00 35.46 218 ASN A CA 1
ATOM 1569 C C . ASN A 1 220 ? -42.198 42.961 41.952 1.00 35.66 218 ASN A C 1
ATOM 1570 O O . ASN A 1 220 ? -41.254 42.358 41.426 1.00 37.15 218 ASN A O 1
ATOM 1575 N N . GLY A 1 221 ? -42.403 44.262 41.780 1.00 34.89 219 GLY A N 1
ATOM 1576 C CA . GLY A 1 221 ? -41.485 45.029 40.963 1.00 34.11 219 GLY A CA 1
ATOM 1577 C C . GLY A 1 221 ? -41.862 46.490 40.866 1.00 33.58 219 GLY A C 1
ATOM 1578 O O . GLY A 1 221 ? -42.648 47.001 41.664 1.00 31.85 219 GLY A O 1
ATOM 1579 N N . ILE A 1 222 ? -41.286 47.170 39.881 1.00 33.40 220 ILE A N 1
ATOM 1580 C CA . ILE A 1 222 ? -41.571 48.579 39.659 1.00 33.76 220 ILE A CA 1
ATOM 1581 C C . ILE A 1 222 ? -41.671 48.870 38.167 1.00 33.51 220 ILE A C 1
ATOM 1582 O O . ILE A 1 222 ? -41.137 48.130 37.341 1.00 33.52 220 ILE A O 1
ATOM 1587 N N . VAL A 1 223 ? -42.364 49.950 37.830 1.00 33.45 221 VAL A N 1
ATOM 1588 C CA . VAL A 1 223 ? -42.512 50.370 36.441 1.00 33.64 221 VAL A CA 1
ATOM 1589 C C . VAL A 1 223 ? -42.075 51.824 36.370 1.00 33.75 221 VAL A C 1
ATOM 1590 O O . VAL A 1 223 ? -42.725 52.700 36.950 1.00 31.88 221 VAL A O 1
ATOM 1594 N N . LEU A 1 224 ? -40.971 52.082 35.676 1.00 33.89 222 LEU A N 1
ATOM 1595 C CA . LEU A 1 224 ? -40.487 53.447 35.550 1.00 34.02 222 LEU A CA 1
ATOM 1596 C C . LEU A 1 224 ? -41.229 54.148 34.434 1.00 34.50 222 LEU A C 1
ATOM 1597 O O . LEU A 1 224 ? -41.223 53.707 33.284 1.00 32.08 222 LEU A O 1
ATOM 1602 N N . GLU A 1 225 ? -41.894 55.235 34.802 1.00 37.79 223 GLU A N 1
ATOM 1603 C CA . GLU A 1 225 ? -42.658 56.032 33.861 1.00 43.00 223 GLU A CA 1
ATOM 1604 C C . GLU A 1 225 ? -41.739 57.146 33.394 1.00 43.94 223 GLU A C 1
ATOM 1605 O O . GLU A 1 225 ? -41.432 58.066 34.149 1.00 43.54 223 GLU A O 1
ATOM 1611 N N . THR A 1 226 ? -41.284 57.050 32.153 1.00 46.03 224 THR A N 1
ATOM 1612 C CA . THR A 1 226 ? -40.390 58.057 31.615 1.00 48.59 224 THR A CA 1
ATOM 1613 C C . THR A 1 226 ? -41.104 58.956 30.633 1.00 51.34 224 THR A C 1
ATOM 1614 O O . THR A 1 226 ? -42.274 58.755 30.303 1.00 51.89 224 THR A O 1
ATOM 1618 N N . SER A 1 227 ? -40.368 59.956 30.171 1.00 53.72 225 SER A N 1
ATOM 1619 C CA . SER A 1 227 ? -40.867 60.933 29.221 1.00 54.81 225 SER A CA 1
ATOM 1620 C C . SER A 1 227 ? -41.061 60.317 27.839 1.00 55.04 225 SER A C 1
ATOM 1621 O O . SER A 1 227 ? -41.347 61.030 26.877 1.00 55.64 225 SER A O 1
ATOM 1624 N N . GLU A 1 228 ? -40.919 58.997 27.745 1.00 54.50 226 GLU A N 1
ATOM 1625 C CA . GLU A 1 228 ? -41.052 58.319 26.461 1.00 54.38 226 GLU A CA 1
ATOM 1626 C C . GLU A 1 228 ? -41.752 56.969 26.516 1.00 52.23 226 GLU A C 1
ATOM 1627 O O . GLU A 1 228 ? -42.265 56.497 25.504 1.00 52.30 226 GLU A O 1
ATOM 1633 N N . GLN A 1 229 ? -41.777 56.342 27.685 1.00 49.00 227 GLN A N 1
ATOM 1634 C CA . GLN A 1 229 ? -42.386 55.025 27.786 1.00 46.01 227 GLN A CA 1
ATOM 1635 C C . GLN A 1 229 ? -42.458 54.548 29.230 1.00 45.37 227 GLN A C 1
ATOM 1636 O O . GLN A 1 229 ? -42.211 55.308 30.167 1.00 44.88 227 GLN A O 1
ATOM 1642 N N . GLU A 1 230 ? -42.817 53.277 29.392 1.00 44.32 228 GLU A N 1
ATOM 1643 C CA . GLU A 1 230 ? -42.887 52.646 30.703 1.00 41.60 228 GLU A CA 1
ATOM 1644 C C . GLU A 1 230 ? -41.977 51.420 30.627 1.00 38.84 228 GLU A C 1
ATOM 1645 O O . GLU A 1 230 ? -42.001 50.677 29.646 1.00 36.67 228 GLU A O 1
ATOM 1651 N N . ILE A 1 231 ? -41.152 51.229 31.646 1.00 36.46 229 ILE A N 1
ATOM 1652 C CA . ILE A 1 231 ? -40.247 50.091 31.677 1.00 35.12 229 ILE A CA 1
ATOM 1653 C C . ILE A 1 231 ? -40.435 49.302 32.956 1.00 33.98 229 ILE A C 1
ATOM 1654 O O . ILE A 1 231 ? -40.636 49.866 34.039 1.00 32.28 229 ILE A O 1
ATOM 1659 N N . SER A 1 232 ? -40.374 47.984 32.819 1.00 32.64 230 SER A N 1
ATOM 1660 C CA . SER A 1 232 ? -40.511 47.108 33.962 1.00 31.17 230 SER A CA 1
ATOM 1661 C C . SER A 1 232 ? -39.131 46.712 34.455 1.00 29.34 230 SER A C 1
ATOM 1662 O O . SER A 1 232 ? -38.241 46.436 33.662 1.00 28.05 230 SER A O 1
ATOM 1665 N N . CYS A 1 233 ? -38.964 46.713 35.771 1.00 28.13 231 CYS A N 1
ATOM 1666 C CA . CYS A 1 233 ? -37.722 46.306 36.413 1.00 28.45 231 CYS A CA 1
ATOM 1667 C C . CYS A 1 233 ? -38.137 45.689 37.725 1.00 30.55 231 CYS A C 1
ATOM 1668 O O . CYS A 1 233 ? -39.216 45.991 38.237 1.00 30.24 231 CYS A O 1
ATOM 1671 N N . ASP A 1 234 ? -37.296 44.825 38.276 1.00 31.86 232 ASP A N 1
ATOM 1672 C CA . ASP A 1 234 ? -37.624 44.201 39.545 1.00 34.89 232 ASP A CA 1
ATOM 1673 C C . ASP A 1 234 ? -37.313 45.160 40.684 1.00 35.07 232 ASP A C 1
ATOM 1674 O O . ASP A 1 234 ? -37.986 45.150 41.708 1.00 37.30 232 ASP A O 1
ATOM 1679 N N . SER A 1 235 ? -36.299 45.996 40.488 1.00 34.78 233 SER A N 1
ATOM 1680 C CA . SER A 1 235 ? -35.899 46.988 41.477 1.00 33.87 233 SER A CA 1
ATOM 1681 C C . SER A 1 235 ? -35.076 48.080 40.788 1.00 33.76 233 SER A C 1
ATOM 1682 O O . SER A 1 235 ? -34.790 47.986 39.594 1.00 33.72 233 SER A O 1
ATOM 1685 N N . GLY A 1 236 ? -34.705 49.117 41.532 1.00 33.52 234 GLY A N 1
ATOM 1686 C CA . GLY A 1 236 ? -33.934 50.194 40.941 1.00 33.38 234 GLY A CA 1
ATOM 1687 C C . GLY A 1 236 ? -32.934 50.858 41.871 1.00 34.36 234 GLY A C 1
ATOM 1688 O O . GLY A 1 236 ? -33.103 50.852 43.090 1.00 33.68 234 GLY A O 1
ATOM 1689 N N . ILE A 1 237 ? -31.881 51.419 41.276 1.00 34.45 235 ILE A N 1
ATOM 1690 C CA . ILE A 1 237 ? -30.834 52.129 41.998 1.00 34.69 235 ILE A CA 1
ATOM 1691 C C . ILE A 1 237 ? -30.892 53.600 41.568 1.00 35.40 235 ILE A C 1
ATOM 1692 O O . ILE A 1 237 ? -30.907 53.908 40.376 1.00 33.63 235 ILE A O 1
ATOM 1697 N N . PHE A 1 238 ? -30.925 54.506 42.537 1.00 37.08 236 PHE A N 1
ATOM 1698 C CA . PHE A 1 238 ? -30.952 55.934 42.240 1.00 37.62 236 PHE A CA 1
ATOM 1699 C C . PHE A 1 238 ? -29.493 56.385 42.238 1.00 39.36 236 PHE A C 1
ATOM 1700 O O . PHE A 1 238 ? -28.857 56.447 43.288 1.00 41.06 236 PHE A O 1
ATOM 1708 N N . ALA A 1 239 ? -28.957 56.698 41.066 1.00 40.20 237 ALA A N 1
ATOM 1709 C CA . ALA A 1 239 ? -27.557 57.088 40.976 1.00 39.82 237 ALA A CA 1
ATOM 1710 C C . ALA A 1 239 ? -27.300 58.554 40.645 1.00 40.54 237 ALA A C 1
ATOM 1711 O O . ALA A 1 239 ? -26.213 58.908 40.186 1.00 41.30 237 ALA A O 1
ATOM 1713 N N . LEU A 1 240 ? -28.295 59.404 40.858 1.00 40.40 238 LEU A N 1
ATOM 1714 C CA . LEU A 1 240 ? -28.119 60.824 40.596 1.00 40.95 238 LEU A CA 1
ATOM 1715 C C . LEU A 1 240 ? -27.528 61.496 41.838 1.00 41.56 238 LEU A C 1
ATOM 1716 O O . LEU A 1 240 ? -27.634 60.979 42.946 1.00 39.84 238 LEU A O 1
ATOM 1721 N N . ASN A 1 241 ? -26.891 62.642 41.640 1.00 43.92 239 ASN A N 1
ATOM 1722 C CA . ASN A 1 241 ? -26.271 63.376 42.738 1.00 46.65 239 ASN A CA 1
ATOM 1723 C C . ASN A 1 241 ? -27.270 63.834 43.783 1.00 47.65 239 ASN A C 1
ATOM 1724 O O . ASN A 1 241 ? -28.273 64.462 43.456 1.00 49.15 239 ASN A O 1
ATOM 1729 N N . LEU A 1 242 ? -26.988 63.514 45.039 1.00 48.32 240 LEU A N 1
ATOM 1730 C CA . LEU A 1 242 ? -27.838 63.932 46.142 1.00 50.44 240 LEU A CA 1
ATOM 1731 C C . LEU A 1 242 ? -27.441 65.360 46.534 1.00 52.44 240 LEU A C 1
ATOM 1732 O O . LEU A 1 242 ? -26.371 65.833 46.160 1.00 53.62 240 LEU A O 1
ATOM 1737 N N . HIS A 1 243 ? -28.297 66.053 47.278 1.00 54.60 241 HIS A N 1
ATOM 1738 C CA . HIS A 1 243 ? -27.984 67.418 47.688 1.00 55.74 241 HIS A CA 1
ATOM 1739 C C . HIS A 1 243 ? -27.665 67.586 49.165 1.00 54.34 241 HIS A C 1
ATOM 1740 O O . HIS A 1 243 ? -27.999 66.734 49.991 1.00 52.25 241 HIS A O 1
ATOM 1747 N N . PRO A 1 244 ? -27.011 68.705 49.518 1.00 53.53 242 PRO A N 1
ATOM 1748 C CA . PRO A 1 244 ? -26.652 68.959 50.912 1.00 53.24 242 PRO A CA 1
ATOM 1749 C C . PRO A 1 244 ? -27.880 69.095 51.796 1.00 53.04 242 PRO A C 1
ATOM 1750 O O . PRO A 1 244 ? -28.807 69.829 51.460 1.00 52.66 242 PRO A O 1
ATOM 1754 N N . GLN A 1 245 ? -27.894 68.371 52.910 1.00 53.00 243 GLN A N 1
ATOM 1755 C CA . GLN A 1 245 ? -28.998 68.463 53.861 1.00 52.95 243 GLN A CA 1
ATOM 1756 C C . GLN A 1 245 ? -28.641 69.665 54.739 1.00 52.05 243 GLN A C 1
ATOM 1757 O O . GLN A 1 245 ? -27.915 69.533 55.723 1.00 48.83 243 GLN A O 1
ATOM 1763 N N . LEU A 1 246 ? -29.143 70.841 54.375 1.00 51.19 244 LEU A N 1
ATOM 1764 C CA . LEU A 1 246 ? -28.810 72.048 55.127 1.00 51.66 244 LEU A CA 1
ATOM 1765 C C . LEU A 1 246 ? -29.982 72.692 55.858 1.00 51.21 244 LEU A C 1
ATOM 1766 O O . LEU A 1 246 ? -30.273 73.875 55.665 1.00 52.09 244 LEU A O 1
ATOM 1771 N N . ALA A 1 247 ? -30.649 71.923 56.708 1.00 50.09 245 ALA A N 1
ATOM 1772 C CA . ALA A 1 247 ? -31.777 72.455 57.457 1.00 48.89 245 ALA A CA 1
ATOM 1773 C C . ALA A 1 247 ? -31.255 73.314 58.603 1.00 46.94 245 ALA A C 1
ATOM 1774 O O . ALA A 1 247 ? -31.732 74.421 58.832 1.00 45.86 245 ALA A O 1
ATOM 1776 N N . TYR A 1 248 ? -30.254 72.785 59.299 1.00 45.37 246 TYR A N 1
ATOM 1777 C CA . TYR A 1 248 ? -29.634 73.444 60.435 1.00 44.11 246 TYR A CA 1
ATOM 1778 C C . TYR A 1 248 ? -29.020 74.797 60.081 1.00 44.42 246 TYR A C 1
ATOM 1779 O O . TYR A 1 248 ? -28.656 75.562 60.967 1.00 42.92 246 TYR A O 1
ATOM 1788 N N . LEU A 1 249 ? -28.921 75.087 58.788 1.00 44.33 247 LEU A N 1
ATOM 1789 C CA . LEU A 1 249 ? -28.321 76.332 58.317 1.00 45.11 247 LEU A CA 1
ATOM 1790 C C . LEU A 1 249 ? -29.069 77.610 58.683 1.00 46.09 247 LEU A C 1
ATOM 1791 O O . LEU A 1 249 ? -30.286 77.710 58.502 1.00 45.82 247 LEU A O 1
ATOM 1796 N N . ASP A 1 250 ? -28.311 78.580 59.200 1.00 45.16 248 ASP A N 1
ATOM 1797 C CA . ASP A 1 250 ? -28.816 79.898 59.585 1.00 43.66 248 ASP A CA 1
ATOM 1798 C C . ASP A 1 250 ? -29.162 80.608 58.276 1.00 44.05 248 ASP A C 1
ATOM 1799 O O . ASP A 1 250 ? -28.365 80.611 57.339 1.00 43.51 248 ASP A O 1
ATOM 1804 N N . LYS A 1 251 ? -30.342 81.212 58.209 1.00 44.88 249 LYS A N 1
ATOM 1805 C CA . LYS A 1 251 ? -30.769 81.897 56.994 1.00 46.15 249 LYS A CA 1
ATOM 1806 C C . LYS A 1 251 ? -29.914 83.081 56.542 1.00 44.47 249 LYS A C 1
ATOM 1807 O O . LYS A 1 251 ? -30.005 83.501 55.389 1.00 44.23 249 LYS A O 1
ATOM 1813 N N . LYS A 1 252 ? -29.089 83.632 57.424 1.00 42.41 250 LYS A N 1
ATOM 1814 C CA . LYS A 1 252 ? -28.255 84.762 57.018 1.00 40.84 250 LYS A CA 1
ATOM 1815 C C . LYS A 1 252 ? -27.153 84.326 56.034 1.00 38.58 250 LYS A C 1
ATOM 1816 O O . LYS A 1 252 ? -26.588 85.148 55.300 1.00 35.47 250 LYS A O 1
ATOM 1822 N N . ILE A 1 253 ? -26.864 83.025 56.034 1.00 36.75 251 ILE A N 1
ATOM 1823 C CA . ILE A 1 253 ? -25.836 82.434 55.181 1.00 33.97 251 ILE A CA 1
ATOM 1824 C C . ILE A 1 253 ? -26.317 82.296 53.751 1.00 32.52 251 ILE A C 1
ATOM 1825 O O . ILE A 1 253 ? -27.273 81.578 53.481 1.00 31.48 251 ILE A O 1
ATOM 1830 N N . GLN A 1 254 ? -25.643 82.994 52.840 1.00 32.28 252 GLN A N 1
ATOM 1831 C CA . GLN A 1 254 ? -25.993 82.969 51.429 1.00 32.72 252 GLN A CA 1
ATOM 1832 C C . GLN A 1 254 ? -25.955 81.571 50.822 1.00 33.92 252 GLN A C 1
ATOM 1833 O O . GLN A 1 254 ? -25.058 80.777 51.094 1.00 32.29 252 GLN A O 1
ATOM 1839 N N . ARG A 1 255 ? -26.937 81.282 49.982 1.00 35.90 253 ARG A N 1
ATOM 1840 C CA . ARG A 1 255 ? -27.023 79.985 49.348 1.00 39.41 253 ARG A CA 1
ATOM 1841 C C . ARG A 1 255 ? -27.201 80.146 47.858 1.00 39.76 253 ARG A C 1
ATOM 1842 O O . ARG A 1 255 ? -27.651 81.180 47.387 1.00 38.95 253 ARG A O 1
ATOM 1850 N N . ASN A 1 256 ? -26.826 79.121 47.110 1.00 41.75 254 ASN A N 1
ATOM 1851 C CA . ASN A 1 256 ? -26.956 79.162 45.668 1.00 43.04 254 ASN A CA 1
ATOM 1852 C C . ASN A 1 256 ? -28.304 78.570 45.297 1.00 44.29 254 ASN A C 1
ATOM 1853 O O . ASN A 1 256 ? -28.908 77.849 46.088 1.00 43.10 254 ASN A O 1
ATOM 1858 N N . LEU A 1 257 ? -28.774 78.883 44.097 1.00 46.84 255 LEU A N 1
ATOM 1859 C CA . LEU A 1 257 ? -30.057 78.380 43.616 1.00 49.04 255 LEU A CA 1
ATOM 1860 C C . LEU A 1 257 ? -30.211 76.860 43.781 1.00 49.41 255 LEU A C 1
ATOM 1861 O O . LEU A 1 257 ? -31.302 76.373 44.097 1.00 49.68 255 LEU A O 1
ATOM 1866 N N . ASP A 1 258 ? -29.124 76.116 43.582 1.00 48.98 256 ASP A N 1
ATOM 1867 C CA . ASP A 1 258 ? -29.163 74.654 43.696 1.00 48.60 256 ASP A CA 1
ATOM 1868 C C . ASP A 1 258 ? -29.058 74.183 45.144 1.00 47.37 256 ASP A C 1
ATOM 1869 O O . ASP A 1 258 ? -28.904 72.988 45.411 1.00 47.42 256 ASP A O 1
ATOM 1874 N N . GLN A 1 259 ? -29.136 75.137 46.067 1.00 46.17 257 GLN A N 1
ATOM 1875 C CA . GLN A 1 259 ? -29.082 74.874 47.506 1.00 45.23 257 GLN A CA 1
ATOM 1876 C C . GLN A 1 259 ? -27.707 74.616 48.126 1.00 42.33 257 GLN A C 1
ATOM 1877 O O . GLN A 1 259 ? -27.610 74.255 49.298 1.00 41.96 257 GLN A O 1
ATOM 1883 N N . THR A 1 260 ? -26.642 74.785 47.354 1.00 38.01 258 THR A N 1
ATOM 1884 C CA . THR A 1 260 ? -25.313 74.609 47.922 1.00 34.03 258 THR A CA 1
ATOM 1885 C C . THR A 1 260 ? -24.979 75.934 48.598 1.00 32.42 258 THR A C 1
ATOM 1886 O O . THR A 1 260 ? -25.610 76.953 48.325 1.00 31.34 258 THR A O 1
ATOM 1890 N N . ILE A 1 261 ? -23.997 75.925 49.485 1.00 30.28 259 ILE A N 1
ATOM 1891 C CA . ILE A 1 261 ? -23.607 77.140 50.176 1.00 28.14 259 ILE A CA 1
ATOM 1892 C C . ILE A 1 261 ? -22.658 77.978 49.316 1.00 28.82 259 ILE A C 1
ATOM 1893 O O . ILE A 1 261 ? -21.750 77.437 48.681 1.00 30.01 259 ILE A O 1
ATOM 1898 N N . ALA A 1 262 ? -22.878 79.292 49.276 1.00 26.99 260 ALA A N 1
ATOM 1899 C CA . ALA A 1 262 ? -22.009 80.180 48.502 1.00 25.64 260 ALA A CA 1
ATOM 1900 C C . ALA A 1 262 ? -20.776 80.553 49.332 1.00 24.50 260 ALA A C 1
ATOM 1901 O O . ALA A 1 262 ? -20.878 80.866 50.511 1.00 26.70 260 ALA A O 1
ATOM 1903 N N . VAL A 1 263 ? -19.608 80.485 48.719 1.00 22.66 261 VAL A N 1
ATOM 1904 C CA . VAL A 1 263 ? -18.370 80.829 49.398 1.00 23.28 261 VAL A CA 1
ATOM 1905 C C . VAL A 1 263 ? -17.533 81.615 48.404 1.00 24.22 261 VAL A C 1
ATOM 1906 O O . VAL A 1 263 ? -17.767 81.547 47.196 1.00 24.66 261 VAL A O 1
ATOM 1910 N N . ASP A 1 264 ? -16.566 82.362 48.922 1.00 24.30 262 ASP A N 1
ATOM 1911 C CA . ASP A 1 264 ? -15.675 83.153 48.096 1.00 27.37 262 ASP A CA 1
ATOM 1912 C C . ASP A 1 264 ? -14.450 82.293 47.744 1.00 27.60 262 ASP A C 1
ATOM 1913 O O . ASP A 1 264 ? -14.442 81.097 48.017 1.00 26.50 262 ASP A O 1
ATOM 1918 N N . ALA A 1 265 ? -13.420 82.896 47.157 1.00 27.15 263 ALA A N 1
ATOM 1919 C CA . ALA A 1 265 ? -12.235 82.145 46.760 1.00 28.89 263 ALA A CA 1
ATOM 1920 C C . ALA A 1 265 ? -11.407 81.661 47.939 1.00 30.06 263 ALA A C 1
ATOM 1921 O O . ALA A 1 265 ? -10.394 80.986 47.754 1.00 28.97 263 ALA A O 1
ATOM 1923 N N . TYR A 1 266 ? -11.830 82.008 49.150 1.00 30.90 264 TYR A N 1
ATOM 1924 C CA . TYR A 1 266 ? -11.107 81.585 50.340 1.00 30.51 264 TYR A CA 1
ATOM 1925 C C . TYR A 1 266 ? -11.943 80.600 51.129 1.00 29.50 264 TYR A C 1
ATOM 1926 O O . TYR A 1 266 ? -11.581 80.195 52.238 1.00 26.52 264 TYR A O 1
ATOM 1935 N N . LEU A 1 267 ? -13.058 80.209 50.513 1.00 30.21 265 LEU A N 1
ATOM 1936 C CA . LEU A 1 267 ? -14.002 79.247 51.069 1.00 31.63 265 LEU A CA 1
ATOM 1937 C C . LEU A 1 267 ? -14.738 79.764 52.303 1.00 33.01 265 LEU A C 1
ATOM 1938 O O . LEU A 1 267 ? -15.032 79.007 53.230 1.00 31.89 265 LEU A O 1
ATOM 1943 N N . GLN A 1 268 ? -15.039 81.056 52.325 1.00 33.92 266 GLN A N 1
ATOM 1944 C CA . GLN A 1 268 ? -15.761 81.601 53.463 1.00 34.72 266 GLN A CA 1
ATOM 1945 C C . GLN A 1 268 ? -17.205 81.850 53.055 1.00 32.81 266 GLN A C 1
ATOM 1946 O O . GLN A 1 268 ? -17.474 82.223 51.919 1.00 31.93 266 GLN A O 1
ATOM 1952 N N . THR A 1 269 ? -18.136 81.618 53.970 1.00 31.53 267 THR A N 1
ATOM 1953 C CA . THR A 1 269 ? -19.539 81.850 53.669 1.00 31.32 267 THR A CA 1
ATOM 1954 C C . THR A 1 269 ? -19.783 83.348 53.724 1.00 30.51 267 THR A C 1
ATOM 1955 O O . THR A 1 269 ? -18.872 84.122 54.020 1.00 28.33 267 THR A O 1
ATOM 1959 N N . SER A 1 270 ? -21.015 83.753 53.450 1.00 31.12 268 SER A N 1
ATOM 1960 C CA . SER A 1 270 ? -21.367 85.164 53.454 1.00 30.57 268 SER A CA 1
ATOM 1961 C C . SER A 1 270 ? -21.379 85.805 54.837 1.00 32.06 268 SER A C 1
ATOM 1962 O O . SER A 1 270 ? -21.669 86.989 54.955 1.00 35.28 268 SER A O 1
ATOM 1965 N N . VAL A 1 271 ? -21.089 85.040 55.885 1.00 32.25 269 VAL A N 1
ATOM 1966 C CA . VAL A 1 271 ? -21.086 85.622 57.222 1.00 33.32 269 VAL A CA 1
ATOM 1967 C C . VAL A 1 271 ? -19.758 85.384 57.925 1.00 34.82 269 VAL A C 1
ATOM 1968 O O . VAL A 1 271 ? -19.042 84.439 57.623 1.00 36.41 269 VAL A O 1
ATOM 1972 N N . PRO A 1 272 ? -19.415 86.254 58.879 1.00 36.86 270 PRO A N 1
ATOM 1973 C CA . PRO A 1 272 ? -18.174 86.179 59.658 1.00 36.25 270 PRO A CA 1
ATOM 1974 C C . PRO A 1 272 ? -17.925 84.852 60.384 1.00 35.59 270 PRO A C 1
ATOM 1975 O O . PRO A 1 272 ? -18.840 84.264 60.956 1.00 35.86 270 PRO A O 1
ATOM 1979 N N . ASN A 1 273 ? -16.679 84.388 60.343 1.00 35.58 271 ASN A N 1
ATOM 1980 C CA . ASN A 1 273 ? -16.257 83.169 61.034 1.00 34.50 271 ASN A CA 1
ATOM 1981 C C . ASN A 1 273 ? -16.866 81.831 60.639 1.00 33.53 271 ASN A C 1
ATOM 1982 O O . ASN A 1 273 ? -16.677 80.830 61.341 1.00 31.42 271 ASN A O 1
ATOM 1987 N N . VAL A 1 274 ? -17.583 81.800 59.524 1.00 31.58 272 VAL A N 1
ATOM 1988 C CA . VAL A 1 274 ? -18.185 80.560 59.069 1.00 30.27 272 VAL A CA 1
ATOM 1989 C C . VAL A 1 274 ? -17.719 80.217 57.658 1.00 29.93 272 VAL A C 1
ATOM 1990 O O . VAL A 1 274 ? -17.852 81.010 56.730 1.00 29.11 272 VAL A O 1
ATOM 1994 N N . PHE A 1 275 ? -17.166 79.018 57.521 1.00 27.99 273 PHE A N 1
ATOM 1995 C CA . PHE A 1 275 ? -16.636 78.524 56.255 1.00 27.65 273 PHE A CA 1
ATOM 1996 C C . PHE A 1 275 ? -17.383 77.256 55.829 1.00 26.22 273 PHE A C 1
ATOM 1997 O O . PHE A 1 275 ? -18.058 76.633 56.638 1.00 26.28 273 PHE A O 1
ATOM 2005 N N . ALA A 1 276 ? -17.266 76.879 54.561 1.00 24.09 274 ALA A N 1
ATOM 2006 C CA . ALA A 1 276 ? -17.915 75.668 54.056 1.00 22.52 274 ALA A CA 1
ATOM 2007 C C . ALA A 1 276 ? -17.034 75.018 52.970 1.00 21.17 274 ALA A C 1
ATOM 2008 O O . ALA A 1 276 ? -16.472 75.706 52.122 1.00 19.97 274 ALA A O 1
ATOM 2010 N N . ILE A 1 277 ? -16.927 73.693 53.008 1.00 20.93 275 ILE A N 1
ATOM 2011 C CA . ILE A 1 277 ? -16.103 72.931 52.070 1.00 21.20 275 ILE A CA 1
ATOM 2012 C C . ILE A 1 277 ? -16.771 71.631 51.568 1.00 22.33 275 ILE A C 1
ATOM 2013 O O . ILE A 1 277 ? -17.863 71.274 51.998 1.00 23.32 275 ILE A O 1
ATOM 2018 N N . GLY A 1 278 ? -16.094 70.925 50.662 1.00 22.55 276 GLY A N 1
ATOM 2019 C CA . GLY A 1 278 ? -16.609 69.676 50.126 1.00 24.14 276 GLY A CA 1
ATOM 2020 C C . GLY A 1 278 ? -17.956 69.759 49.426 1.00 25.65 276 GLY A C 1
ATOM 2021 O O . GLY A 1 278 ? -18.266 70.739 48.757 1.00 27.01 276 GLY A O 1
ATOM 2022 N N . ASP A 1 279 ? -18.760 68.717 49.583 1.00 27.26 277 ASP A N 1
ATOM 2023 C CA . ASP A 1 279 ? -20.076 68.663 48.957 1.00 31.71 277 ASP A CA 1
ATOM 2024 C C . ASP A 1 279 ? -21.073 69.731 49.416 1.00 32.45 277 ASP A C 1
ATOM 2025 O O . ASP A 1 279 ? -22.207 69.731 48.971 1.00 32.23 277 ASP A O 1
ATOM 2030 N N . CYS A 1 280 ? -20.673 70.627 50.306 1.00 33.55 278 CYS A N 1
ATOM 2031 C CA . CYS A 1 280 ? -21.581 71.681 50.769 1.00 35.95 278 CYS A CA 1
ATOM 2032 C C . CYS A 1 280 ? -21.684 72.799 49.756 1.00 37.30 278 CYS A C 1
ATOM 2033 O O . CYS A 1 280 ? -22.763 73.311 49.453 1.00 36.48 278 CYS A O 1
ATOM 2036 N N . ILE A 1 281 ? -20.508 73.176 49.275 1.00 38.16 279 ILE A N 1
ATOM 2037 C CA . ILE A 1 281 ? -20.312 74.279 48.362 1.00 38.24 279 ILE A CA 1
ATOM 2038 C C . ILE A 1 281 ? -20.307 73.956 46.879 1.00 40.22 279 ILE A C 1
ATOM 2039 O O . ILE A 1 281 ? -20.330 72.800 46.472 1.00 38.32 279 ILE A O 1
ATOM 2044 N N . SER A 1 282 ? -20.282 75.023 46.089 1.00 43.82 280 SER A N 1
ATOM 2045 C CA . SER A 1 282 ? -20.212 74.941 44.642 1.00 48.41 280 SER A CA 1
ATOM 2046 C C . SER A 1 282 ? -18.821 75.449 44.312 1.00 51.90 280 SER A C 1
ATOM 2047 O O . SER A 1 282 ? -18.437 76.559 44.704 1.00 52.57 280 SER A O 1
ATOM 2050 N N . VAL A 1 283 ? -18.060 74.618 43.612 1.00 55.41 281 VAL A N 1
ATOM 2051 C CA . VAL A 1 283 ? -16.701 74.964 43.233 1.00 59.36 281 VAL A CA 1
ATOM 2052 C C . VAL A 1 283 ? -16.659 75.802 41.957 1.00 63.06 281 VAL A C 1
ATOM 2053 O O . VAL A 1 283 ? -17.683 76.016 41.299 1.00 62.67 281 VAL A O 1
ATOM 2065 N N . ASN A 1 285 ? -14.464 76.794 38.199 1.00 78.07 283 ASN A N 1
ATOM 2066 C CA . ASN A 1 285 ? -13.462 76.522 37.178 1.00 82.44 283 ASN A CA 1
ATOM 2067 C C . ASN A 1 285 ? -13.085 77.904 36.630 1.00 85.90 283 ASN A C 1
ATOM 2068 O O . ASN A 1 285 ? -13.540 78.319 35.568 1.00 86.14 283 ASN A O 1
ATOM 2073 N N . GLU A 1 286 ? -12.242 78.579 37.408 1.00 90.04 284 GLU A N 1
ATOM 2074 C CA . GLU A 1 286 ? -11.734 79.935 37.204 1.00 93.92 284 GLU A CA 1
ATOM 2075 C C . GLU A 1 286 ? -11.325 80.481 35.831 1.00 95.48 284 GLU A C 1
ATOM 2076 O O . GLU A 1 286 ? -11.809 81.545 35.418 1.00 95.94 284 GLU A O 1
ATOM 2082 N N . PRO A 1 287 ? -10.400 79.802 35.128 1.00 96.26 285 PRO A N 1
ATOM 2083 C CA . PRO A 1 287 ? -9.966 80.287 33.807 1.00 96.95 285 PRO A CA 1
ATOM 2084 C C . PRO A 1 287 ? -11.155 80.580 32.881 1.00 97.16 285 PRO A C 1
ATOM 2085 O 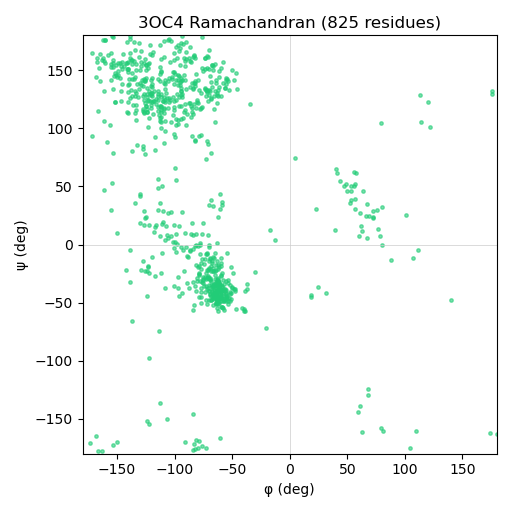O . PRO A 1 287 ? -11.060 81.338 31.913 1.00 97.82 285 PRO A O 1
ATOM 2089 N N . VAL A 1 288 ? -12.287 79.991 33.231 1.00 96.46 286 VAL A N 1
ATOM 2090 C CA . VAL A 1 288 ? -13.528 80.150 32.493 1.00 95.33 286 VAL A CA 1
ATOM 2091 C C . VAL A 1 288 ? -14.596 80.593 33.501 1.00 94.40 286 VAL A C 1
ATOM 2092 O O . VAL A 1 288 ? -15.784 80.331 33.339 1.00 94.12 286 VAL A O 1
ATOM 2096 N N . ALA A 1 289 ? -14.137 81.283 34.539 1.00 93.32 287 ALA A N 1
ATOM 2097 C CA . ALA A 1 289 ? -14.951 81.798 35.636 1.00 91.93 287 ALA A CA 1
ATOM 2098 C C . ALA A 1 289 ? -16.432 81.422 35.610 1.00 90.68 287 ALA A C 1
ATOM 2099 O O . ALA A 1 289 ? -17.287 82.250 35.301 1.00 90.84 287 ALA A O 1
ATOM 2101 N N . GLU A 1 290 ? -16.734 80.170 35.940 1.00 89.28 288 GLU A N 1
ATOM 2102 C CA . GLU A 1 290 ? -18.114 79.684 35.970 1.00 87.97 288 GLU A CA 1
ATOM 2103 C C . GLU A 1 290 ? -18.294 78.765 37.188 1.00 85.42 288 GLU A C 1
ATOM 2104 O O . GLU A 1 290 ? -17.392 78.007 37.536 1.00 84.98 288 GLU A O 1
ATOM 2110 N N . THR A 1 291 ? -19.459 78.841 37.828 1.00 82.39 289 THR A N 1
ATOM 2111 C CA . THR A 1 291 ? -19.755 78.038 39.015 1.00 78.55 289 THR A CA 1
ATOM 2112 C C . THR A 1 291 ? -20.506 76.747 38.701 1.00 75.64 289 THR A C 1
ATOM 2113 O O . THR A 1 291 ? -21.441 76.742 37.900 1.00 76.44 289 THR A O 1
ATOM 2117 N N . PHE A 1 292 ? -20.097 75.658 39.350 1.00 71.49 290 PHE A N 1
ATOM 2118 C CA . PHE A 1 292 ? -20.722 74.346 39.162 1.00 67.26 290 PHE A CA 1
ATOM 2119 C C . PHE A 1 292 ? -20.542 73.473 40.409 1.00 63.67 290 PHE A C 1
ATOM 2120 O O . PHE A 1 292 ? -19.636 73.692 41.213 1.00 63.05 290 PHE A O 1
ATOM 2128 N N . TYR A 1 293 ? -21.398 72.470 40.557 1.00 58.94 291 TYR A N 1
ATOM 2129 C CA . TYR A 1 293 ? -21.334 71.579 41.710 1.00 54.42 291 TYR A CA 1
ATOM 2130 C C . TYR A 1 293 ? -20.617 70.278 41.366 1.00 51.14 291 TYR A C 1
ATOM 2131 O O . TYR A 1 293 ? -21.164 69.440 40.652 1.00 51.43 291 TYR A O 1
ATOM 2140 N N . ALA A 1 294 ? -19.397 70.115 41.874 1.00 46.20 292 ALA A N 1
ATOM 2141 C CA . ALA A 1 294 ? -18.606 68.909 41.617 1.00 40.12 292 ALA A CA 1
ATOM 2142 C C . ALA A 1 294 ? -18.298 68.111 42.899 1.00 36.13 292 ALA A C 1
ATOM 2143 O O . ALA A 1 294 ? -17.211 68.213 43.467 1.00 33.22 292 ALA A O 1
ATOM 2145 N N . PRO A 1 295 ? -19.257 67.298 43.361 1.00 33.70 293 PRO A N 1
ATOM 2146 C CA . PRO A 1 295 ? -19.086 66.490 44.570 1.00 33.61 293 PRO A CA 1
ATOM 2147 C C . PRO A 1 295 ? -18.104 65.335 44.360 1.00 32.49 293 PRO A C 1
ATOM 2148 O O . PRO A 1 295 ? -18.494 64.204 44.037 1.00 33.54 293 PRO A O 1
ATOM 2152 N N . LEU A 1 296 ? -16.828 65.635 44.554 1.00 28.42 294 LEU A N 1
ATOM 2153 C CA . LEU A 1 296 ? -15.782 64.656 44.387 1.00 25.40 294 LEU A CA 1
ATOM 2154 C C . LEU A 1 296 ? -14.850 64.636 45.584 1.00 23.02 294 LEU A C 1
ATOM 2155 O O . LEU A 1 296 ? -14.625 65.650 46.237 1.00 21.01 294 LEU A O 1
ATOM 2160 N N . VAL A 1 297 ? -14.284 63.472 45.854 1.00 21.25 295 VAL A N 1
ATOM 2161 C CA . VAL A 1 297 ? -13.364 63.348 46.956 1.00 22.02 295 VAL A CA 1
ATOM 2162 C C . VAL A 1 297 ? -12.219 64.352 46.850 1.00 23.63 295 VAL A C 1
ATOM 2163 O O . VAL A 1 297 ? -11.832 64.952 47.857 1.00 23.23 295 VAL A O 1
ATOM 2167 N N . ASN A 1 298 ? -11.678 64.558 45.648 1.00 23.02 296 ASN A N 1
ATOM 2168 C CA . ASN A 1 298 ? -10.561 65.485 45.546 1.00 23.30 296 ASN A CA 1
ATOM 2169 C C . ASN A 1 298 ? -10.946 66.918 45.888 1.00 24.04 296 ASN A C 1
ATOM 2170 O O . ASN A 1 298 ? -10.113 67.663 46.394 1.00 23.45 296 ASN A O 1
ATOM 2175 N N . ASN A 1 299 ? -12.193 67.317 45.649 1.00 23.53 297 ASN A N 1
ATOM 2176 C CA . ASN A 1 299 ? -12.587 68.677 46.012 1.00 24.23 297 ASN A CA 1
ATOM 2177 C C . ASN A 1 299 ? -12.753 68.744 47.533 1.00 22.65 297 ASN A C 1
ATOM 2178 O O . ASN A 1 299 ? -12.423 69.746 48.177 1.00 20.45 297 ASN A O 1
ATOM 2183 N N . ALA A 1 300 ? -13.242 67.653 48.105 1.00 20.86 298 ALA A N 1
ATOM 2184 C CA . ALA A 1 300 ? -13.436 67.577 49.535 1.00 20.02 298 ALA A CA 1
ATOM 2185 C C . ALA A 1 300 ? -12.103 67.674 50.247 1.00 19.83 298 ALA A C 1
ATOM 2186 O O . ALA A 1 300 ? -11.945 68.485 51.152 1.00 21.53 298 ALA A O 1
ATOM 2188 N N . VAL A 1 301 ? -11.139 66.852 49.846 1.00 19.95 299 VAL A N 1
ATOM 2189 C CA . VAL A 1 301 ? -9.831 66.877 50.485 1.00 19.51 299 VAL A CA 1
ATOM 2190 C C . VAL A 1 301 ? -9.114 68.209 50.277 1.00 20.83 299 VAL A C 1
ATOM 2191 O O . VAL A 1 301 ? -8.556 68.791 51.215 1.00 21.01 299 VAL A O 1
ATOM 2195 N N . ARG A 1 302 ? -9.134 68.704 49.047 1.00 22.43 300 ARG A N 1
ATOM 2196 C CA . ARG A 1 302 ? -8.456 69.957 48.739 1.00 21.11 300 ARG A CA 1
ATOM 2197 C C . ARG A 1 302 ? -9.078 71.177 49.406 1.00 19.43 300 ARG A C 1
ATOM 2198 O O . ARG A 1 302 ? -8.358 71.993 49.977 1.00 16.67 300 ARG A O 1
ATOM 2206 N N . THR A 1 303 ? -10.402 71.307 49.362 1.00 19.47 301 THR A N 1
ATOM 2207 C CA . THR A 1 303 ? -11.035 72.463 50.019 1.00 20.77 301 THR A CA 1
ATOM 2208 C C . THR A 1 303 ? -10.788 72.419 51.540 1.00 20.76 301 THR A C 1
ATOM 2209 O O . THR A 1 303 ? -10.550 73.452 52.166 1.00 19.28 301 THR A O 1
ATOM 2213 N N . GLY A 1 304 ? -10.826 71.223 52.125 1.00 20.86 302 GLY A N 1
ATOM 2214 C CA . GLY A 1 304 ? -10.576 71.080 53.550 1.00 24.52 302 GLY A CA 1
ATOM 2215 C C . GLY A 1 304 ? -9.165 71.504 53.945 1.00 28.16 302 GLY A C 1
ATOM 2216 O O . GLY A 1 304 ? -8.974 72.244 54.907 1.00 28.75 302 GLY A O 1
ATOM 2217 N N . LEU A 1 305 ? -8.163 71.040 53.207 1.00 30.79 303 LEU A N 1
ATOM 2218 C CA . LEU A 1 305 ? -6.783 71.414 53.513 1.00 32.64 303 LEU A CA 1
ATOM 2219 C C . LEU A 1 305 ? -6.559 72.915 53.386 1.00 31.56 303 LEU A C 1
ATOM 2220 O O . LEU A 1 305 ? -5.751 73.485 54.114 1.00 31.89 303 LEU A O 1
ATOM 2225 N N . VAL A 1 306 ? -7.288 73.554 52.476 1.00 29.27 304 VAL A N 1
ATOM 2226 C CA . VAL A 1 306 ? -7.136 74.987 52.253 1.00 27.32 304 VAL A CA 1
ATOM 2227 C C . VAL A 1 306 ? -7.870 75.922 53.239 1.00 28.34 304 VAL A C 1
ATOM 2228 O O . VAL A 1 306 ? -7.301 76.944 53.622 1.00 26.67 304 VAL A O 1
ATOM 2232 N N . VAL A 1 307 ? -9.106 75.602 53.653 1.00 28.85 305 VAL A N 1
ATOM 2233 C CA . VAL A 1 307 ? -9.817 76.488 54.591 1.00 29.71 305 VAL A CA 1
ATOM 2234 C C . VAL A 1 307 ? -8.943 76.767 55.786 1.00 31.09 305 VAL A C 1
ATOM 2235 O O . VAL A 1 307 ? -8.890 77.889 56.277 1.00 29.12 305 VAL A O 1
ATOM 2239 N N . ALA A 1 308 ? -8.266 75.720 56.248 1.00 33.53 306 ALA A N 1
ATOM 2240 C CA . ALA A 1 308 ? -7.396 75.789 57.414 1.00 35.58 306 ALA A CA 1
ATOM 2241 C C . ALA A 1 308 ? -6.398 76.938 57.400 1.00 36.67 306 ALA A C 1
ATOM 2242 O O . ALA A 1 308 ? -5.947 77.386 58.449 1.00 38.44 306 ALA A O 1
ATOM 2244 N N . ASN A 1 309 ? -6.060 77.429 56.218 1.00 37.85 307 ASN A N 1
ATOM 2245 C CA . ASN A 1 309 ? -5.096 78.512 56.127 1.00 40.03 307 ASN A CA 1
ATOM 2246 C C . ASN A 1 309 ? -5.756 79.854 55.853 1.00 40.20 307 ASN A C 1
ATOM 2247 O O . ASN A 1 309 ? -5.072 80.855 55.632 1.00 40.24 307 ASN A O 1
ATOM 2252 N N . ASN A 1 310 ? -7.085 79.874 55.887 1.00 39.13 308 ASN A N 1
ATOM 2253 C CA . ASN A 1 310 ? -7.842 81.094 55.639 1.00 38.91 308 ASN A CA 1
ATOM 2254 C C . ASN A 1 310 ? -8.840 81.402 56.758 1.00 39.61 308 ASN A C 1
ATOM 2255 O O . ASN A 1 310 ? -9.759 82.199 56.566 1.00 37.39 308 ASN A O 1
ATOM 2260 N N . LEU A 1 311 ? -8.655 80.776 57.920 1.00 40.47 309 LEU A N 1
ATOM 2261 C CA . LEU A 1 311 ? -9.561 80.964 59.047 1.00 42.48 309 LEU A CA 1
ATOM 2262 C C . LEU A 1 311 ? -9.456 82.328 59.706 1.00 45.80 309 LEU A C 1
ATOM 2263 O O . LEU A 1 311 ? -10.387 82.768 60.378 1.00 47.32 309 LEU A O 1
ATOM 2268 N N . GLU A 1 312 ? -8.326 82.997 59.525 1.00 49.03 310 GLU A N 1
ATOM 2269 C CA . GLU A 1 312 ? -8.149 84.318 60.112 1.00 52.20 310 GLU A CA 1
ATOM 2270 C C . GLU A 1 312 ? -7.801 85.330 59.043 1.00 53.64 310 GLU A C 1
ATOM 2271 O O . GLU A 1 312 ? -8.335 86.436 59.022 1.00 53.57 310 GLU A O 1
ATOM 2277 N N . GLU A 1 313 ? -6.904 84.951 58.146 1.00 56.41 311 GLU A N 1
ATOM 2278 C CA . GLU A 1 313 ? -6.525 85.846 57.070 1.00 58.96 311 GLU A CA 1
ATOM 2279 C C . GLU A 1 313 ? -6.667 85.186 55.711 1.00 58.14 311 GLU A C 1
ATOM 2280 O O . GLU A 1 313 ? -6.401 83.997 55.563 1.00 58.16 311 GLU A O 1
ATOM 2286 N N . LYS A 1 314 ? -7.106 85.964 54.728 1.00 57.12 312 LYS A N 1
ATOM 2287 C CA . LYS A 1 314 ? -7.259 85.476 53.365 1.00 55.78 312 LYS A CA 1
ATOM 2288 C C . LYS A 1 314 ? -5.852 85.210 52.817 1.00 55.33 312 LYS A C 1
ATOM 2289 O O . LYS A 1 314 ? -5.307 85.998 52.048 1.00 55.75 312 LYS A O 1
ATOM 2295 N N . THR A 1 315 ? -5.281 84.079 53.222 1.00 54.25 313 THR A N 1
ATOM 2296 C CA . THR A 1 315 ? -3.929 83.670 52.847 1.00 53.53 313 THR A CA 1
ATOM 2297 C C . THR A 1 315 ? -3.748 82.977 51.491 1.00 51.85 313 THR A C 1
ATOM 2298 O O . THR A 1 315 ? -2.890 83.371 50.699 1.00 51.05 313 THR A O 1
ATOM 2302 N N . HIS A 1 316 ? -4.536 81.937 51.234 1.00 49.52 314 HIS A N 1
ATOM 2303 C CA . HIS A 1 316 ? -4.416 81.196 49.986 1.00 47.71 314 HIS A CA 1
ATOM 2304 C C . HIS A 1 316 ? -5.741 80.907 49.289 1.00 44.26 314 HIS A C 1
ATOM 2305 O O . HIS A 1 316 ? -6.583 80.175 49.807 1.00 42.79 314 HIS A O 1
ATOM 2312 N N . ARG A 1 317 ? -5.918 81.481 48.105 1.00 41.01 315 ARG A N 1
ATOM 2313 C CA . ARG A 1 317 ? -7.133 81.261 47.328 1.00 39.13 315 ARG A CA 1
ATOM 2314 C C . ARG A 1 317 ? -7.260 79.800 46.905 1.00 35.01 315 ARG A C 1
ATOM 2315 O O . ARG A 1 317 ? -6.277 79.151 46.562 1.00 35.51 315 ARG A O 1
ATOM 2323 N N . PHE A 1 318 ? -8.475 79.281 46.939 1.00 31.61 316 PHE A N 1
ATOM 2324 C CA . PHE A 1 318 ? -8.706 77.924 46.487 1.00 28.86 316 PHE A CA 1
ATOM 2325 C C . PHE A 1 318 ? -8.551 78.031 44.971 1.00 28.00 316 PHE A C 1
ATOM 2326 O O . PHE A 1 318 ? -9.097 78.936 44.346 1.00 26.62 316 PHE A O 1
ATOM 2334 N N . ILE A 1 319 ? -7.799 77.118 44.379 1.00 27.27 317 ILE A N 1
ATOM 2335 C CA . ILE A 1 319 ? -7.568 77.168 42.949 1.00 25.16 317 ILE A CA 1
ATOM 2336 C C . ILE A 1 319 ? -8.806 76.821 42.143 1.00 24.58 317 ILE A C 1
ATOM 2337 O O . ILE A 1 319 ? -8.908 77.178 40.975 1.00 24.21 317 ILE A O 1
ATOM 2342 N N . GLY A 1 320 ? -9.746 76.122 42.763 1.00 23.58 318 GLY A N 1
ATOM 2343 C CA . GLY A 1 320 ? -10.949 75.739 42.043 1.00 25.32 318 GLY A CA 1
ATOM 2344 C C . GLY A 1 320 ? -10.942 74.271 41.644 1.00 24.85 318 GLY A C 1
ATOM 2345 O O . GLY A 1 320 ? -10.042 73.527 42.001 1.00 26.56 318 GLY A O 1
ATOM 2346 N N . SER A 1 321 ? -11.951 73.849 40.903 1.00 25.17 319 SER A N 1
ATOM 2347 C CA . SER A 1 321 ? -12.039 72.469 40.474 1.00 26.84 319 SER A CA 1
ATOM 2348 C C . SER A 1 321 ? -12.276 72.334 38.978 1.00 29.44 319 SER A C 1
ATOM 2349 O O . SER A 1 321 ? -12.844 73.224 38.337 1.00 30.30 319 SER A O 1
ATOM 2352 N N . LEU A 1 322 ? -11.838 71.207 38.425 1.00 29.14 320 LEU A N 1
ATOM 2353 C CA . LEU A 1 322 ? -12.014 70.928 37.008 1.00 27.16 320 LEU A CA 1
ATOM 2354 C C . LEU A 1 322 ? -12.776 69.628 36.828 1.00 27.58 320 LEU A C 1
ATOM 2355 O O . LEU A 1 322 ? -12.786 69.066 35.735 1.00 28.61 320 LEU A O 1
ATOM 2360 N N . ARG A 1 323 ? -13.427 69.162 37.891 1.00 28.33 321 ARG A N 1
ATOM 2361 C CA . ARG A 1 323 ? -14.162 67.897 37.848 1.00 29.53 321 ARG A CA 1
ATOM 2362 C C . ARG A 1 323 ? -13.205 66.835 37.337 1.00 28.35 321 ARG A C 1
ATOM 2363 O O . ARG A 1 323 ? -13.533 66.091 36.405 1.00 25.95 321 ARG A O 1
ATOM 2371 N N . THR A 1 324 ? -12.022 66.764 37.932 1.00 26.01 322 THR A N 1
ATOM 2372 C CA . THR A 1 324 ? -11.048 65.787 37.489 1.00 26.30 322 THR A CA 1
ATOM 2373 C C . THR A 1 324 ? -11.430 64.410 37.992 1.00 27.31 322 THR A C 1
ATOM 2374 O O . THR A 1 324 ? -11.594 64.199 39.197 1.00 27.84 322 THR A O 1
ATOM 2386 N N . GLY A 1 326 ? -11.187 59.861 37.204 1.00 26.89 324 GLY A N 1
ATOM 2387 C CA . GLY A 1 326 ? -10.609 58.712 36.537 1.00 29.10 324 GLY A CA 1
ATOM 2388 C C . GLY A 1 326 ? -11.215 57.430 37.074 1.00 28.74 324 GLY A C 1
ATOM 2389 O O . GLY A 1 326 ? -11.318 57.238 38.283 1.00 30.40 324 GLY A O 1
ATOM 2390 N N . THR A 1 327 ? -11.627 56.551 36.176 1.00 27.75 325 THR A N 1
ATOM 2391 C CA . THR A 1 327 ? -12.217 55.299 36.586 1.00 27.94 325 THR A CA 1
ATOM 2392 C C . THR A 1 327 ? -12.025 54.214 35.540 1.00 30.01 325 THR A C 1
ATOM 2393 O O . THR A 1 327 ? -11.310 54.384 34.549 1.00 28.63 325 THR A O 1
ATOM 2397 N N . LYS A 1 328 ? -12.670 53.085 35.780 1.00 31.95 326 LYS A N 1
ATOM 2398 C CA . LYS A 1 328 ? -12.595 51.965 34.864 1.00 34.16 326 LYS A CA 1
ATOM 2399 C C . LYS A 1 328 ? -14.001 51.411 34.693 1.00 35.48 326 LYS A C 1
ATOM 2400 O O . LYS A 1 328 ? -14.645 51.028 35.664 1.00 34.87 326 LYS A O 1
ATOM 2406 N N . VAL A 1 329 ? -14.489 51.413 33.461 1.00 36.87 327 VAL A N 1
ATOM 2407 C CA . VAL A 1 329 ? -15.803 50.874 33.172 1.00 37.52 327 VAL A CA 1
ATOM 2408 C C . VAL A 1 329 ? -15.524 49.637 32.336 1.00 39.30 327 VAL A C 1
ATOM 2409 O O . VAL A 1 329 ? -15.135 49.741 31.177 1.00 38.97 327 VAL A O 1
ATOM 2413 N N . GLY A 1 330 ? -15.699 48.465 32.938 1.00 40.18 328 GLY A N 1
ATOM 2414 C CA . GLY A 1 330 ? -15.429 47.236 32.223 1.00 40.55 328 GLY A CA 1
ATOM 2415 C C . GLY A 1 330 ? -13.939 47.146 31.981 1.00 40.36 328 GLY A C 1
ATOM 2416 O O . GLY A 1 330 ? -13.150 47.221 32.920 1.00 39.78 328 GLY A O 1
ATOM 2417 N N . ASP A 1 331 ? -13.551 46.995 30.722 1.00 41.51 329 ASP A N 1
ATOM 2418 C CA . ASP A 1 331 ? -12.139 46.903 30.372 1.00 43.40 329 ASP A CA 1
ATOM 2419 C C . ASP A 1 331 ? -11.542 48.263 30.017 1.00 41.49 329 ASP A C 1
ATOM 2420 O O . ASP A 1 331 ? -10.339 48.379 29.786 1.00 40.88 329 ASP A O 1
ATOM 2425 N N . TYR A 1 332 ? -12.379 49.292 29.986 1.00 39.26 330 TYR A N 1
ATOM 2426 C CA . TYR A 1 332 ? -11.922 50.623 29.624 1.00 37.93 330 TYR A CA 1
ATOM 2427 C C . TYR A 1 332 ? -11.534 51.546 30.781 1.00 36.33 330 TYR A C 1
ATOM 2428 O O . TYR A 1 332 ? -12.262 51.669 31.769 1.00 36.76 330 TYR A O 1
ATOM 2437 N N . TYR A 1 333 ? -10.367 52.180 30.652 1.00 33.74 331 TYR A N 1
ATOM 2438 C CA . TYR A 1 333 ? -9.899 53.143 31.639 1.00 30.85 331 TYR A CA 1
ATOM 2439 C C . TYR A 1 333 ? -10.364 54.464 31.061 1.00 28.53 331 TYR A C 1
ATOM 2440 O O . TYR A 1 333 ? -10.131 54.743 29.890 1.00 29.02 331 TYR A O 1
ATOM 2449 N N . LEU A 1 334 ? -11.056 55.263 31.856 1.00 25.65 332 LEU A N 1
ATOM 2450 C CA . LEU A 1 334 ? -11.553 56.546 31.376 1.00 24.54 332 LEU A CA 1
ATOM 2451 C C . LEU A 1 334 ? -11.148 57.622 32.346 1.00 23.62 332 LEU A C 1
ATOM 2452 O O . LEU A 1 334 ? -11.231 57.422 33.540 1.00 24.58 332 LEU A O 1
ATOM 2457 N N . ALA A 1 335 ? -10.701 58.761 31.835 1.00 22.77 333 ALA A N 1
ATOM 2458 C CA . ALA A 1 335 ? -10.308 59.873 32.690 1.00 22.13 333 ALA A CA 1
ATOM 2459 C C . ALA A 1 335 ? -10.783 61.150 32.008 1.00 21.27 333 ALA A C 1
ATOM 2460 O O . ALA A 1 335 ? -10.872 61.219 30.788 1.00 18.06 333 ALA A O 1
ATOM 2462 N N . SER A 1 336 ? -11.080 62.166 32.803 1.00 20.95 334 SER A N 1
ATOM 2463 C CA . SER A 1 336 ? -11.595 63.406 32.252 1.00 21.84 334 SER A CA 1
ATOM 2464 C C . SER A 1 336 ? -11.271 64.590 33.153 1.00 21.56 334 SER A C 1
ATOM 2465 O O . SER A 1 336 ? -11.042 64.426 34.352 1.00 17.73 334 SER A O 1
ATOM 2468 N N . THR A 1 337 ? -11.234 65.779 32.559 1.00 22.46 335 THR A N 1
ATOM 2469 C CA . THR A 1 337 ? -10.949 66.995 33.305 1.00 23.11 335 THR A CA 1
ATOM 2470 C C . THR A 1 337 ? -11.260 68.219 32.457 1.00 23.84 335 THR A C 1
ATOM 2471 O O . THR A 1 337 ? -11.063 68.205 31.248 1.00 24.01 335 THR A O 1
ATOM 2475 N N . GLY A 1 338 ? -11.760 69.274 33.094 1.00 25.86 336 GLY A N 1
ATOM 2476 C CA . GLY A 1 338 ? -12.084 70.487 32.366 1.00 27.93 336 GLY A CA 1
ATOM 2477 C C . GLY A 1 338 ? -13.420 70.447 31.650 1.00 29.40 336 GLY A C 1
ATOM 2478 O O . GLY A 1 338 ? -14.281 69.627 31.960 1.00 30.11 336 GLY A O 1
ATOM 2479 N N . LEU A 1 339 ? -13.584 71.333 30.676 1.00 29.91 337 LEU A N 1
ATOM 2480 C CA . LEU A 1 339 ? -14.825 71.437 29.915 1.00 31.39 337 LEU A CA 1
ATOM 2481 C C . LEU A 1 339 ? -14.959 70.393 28.825 1.00 31.07 337 LEU A C 1
ATOM 2482 O O . LEU A 1 339 ? -13.994 70.064 28.153 1.00 31.30 337 LEU A O 1
ATOM 2487 N N . THR A 1 340 ? -16.164 69.877 28.643 1.00 32.26 338 THR A N 1
ATOM 2488 C CA . THR A 1 340 ? -16.394 68.931 27.571 1.00 33.98 338 THR A CA 1
ATOM 2489 C C . THR A 1 340 ? -16.800 69.810 26.399 1.00 36.02 338 THR A C 1
ATOM 2490 O O . THR A 1 340 ? -17.210 70.958 26.584 1.00 35.25 338 THR A O 1
ATOM 2494 N N . GLU A 1 341 ? -16.671 69.298 25.187 1.00 38.17 339 GLU A N 1
ATOM 2495 C CA . GLU A 1 341 ? -17.044 70.095 24.033 1.00 39.95 339 GLU A CA 1
ATOM 2496 C C . GLU A 1 341 ? -18.552 70.336 24.069 1.00 40.68 339 GLU A C 1
ATOM 2497 O O . GLU A 1 341 ? -19.035 71.398 23.689 1.00 40.81 339 GLU A O 1
ATOM 2503 N N . THR A 1 342 ? -19.286 69.350 24.564 1.00 41.43 340 THR A N 1
ATOM 2504 C CA . THR A 1 342 ? -20.733 69.436 24.645 1.00 42.70 340 THR A CA 1
ATOM 2505 C C . THR A 1 342 ? -21.252 70.595 25.492 1.00 44.10 340 THR A C 1
ATOM 2506 O O . THR A 1 342 ? -22.177 71.289 25.084 1.00 44.79 340 THR A O 1
ATOM 2510 N N . GLU A 1 343 ? -20.669 70.807 26.666 1.00 44.20 341 GLU A N 1
ATOM 2511 C CA . GLU A 1 343 ? -21.112 71.904 27.515 1.00 45.39 341 GLU A CA 1
ATOM 2512 C C . GLU A 1 343 ? -20.534 73.239 27.062 1.00 45.67 341 GLU A C 1
ATOM 2513 O O . GLU A 1 343 ? -20.824 74.280 27.651 1.00 44.42 341 GLU A O 1
ATOM 2519 N N . GLY A 1 344 ? -19.713 73.202 26.017 1.00 45.30 342 GLY A N 1
ATOM 2520 C CA . GLY A 1 344 ? -19.120 74.421 25.510 1.00 44.22 342 GLY A CA 1
ATOM 2521 C C . GLY A 1 344 ? -20.165 75.338 24.901 1.00 44.36 342 GLY A C 1
ATOM 2522 O O . GLY A 1 344 ? -19.899 76.512 24.649 1.00 43.39 342 GLY A O 1
ATOM 2523 N N . LEU A 1 345 ? -21.356 74.797 24.652 1.00 43.55 343 LEU A N 1
ATOM 2524 C CA . LEU A 1 345 ? -22.452 75.577 24.079 1.00 42.31 343 LEU A CA 1
ATOM 2525 C C . LEU A 1 345 ? -22.911 76.633 25.077 1.00 40.73 343 LEU A C 1
ATOM 2526 O O . LEU A 1 345 ? -23.493 77.654 24.702 1.00 38.93 343 LEU A O 1
ATOM 2531 N N . PHE A 1 346 ? -22.622 76.383 26.348 1.00 38.95 344 PHE A N 1
ATOM 2532 C CA . PHE A 1 346 ? -23.030 77.279 27.414 1.00 37.90 344 PHE A CA 1
ATOM 2533 C C . PHE A 1 346 ? -21.911 78.190 27.909 1.00 37.48 344 PHE A C 1
ATOM 2534 O O . PHE A 1 346 ? -22.016 78.771 28.987 1.00 38.64 344 PHE A O 1
ATOM 2542 N N . PHE A 1 347 ? -20.841 78.320 27.133 1.00 36.15 345 PHE A N 1
ATOM 2543 C CA . PHE A 1 347 ? -19.735 79.183 27.536 1.00 35.58 345 PHE A CA 1
ATOM 2544 C C . PHE A 1 347 ? -19.375 80.208 26.463 1.00 35.37 345 PHE A C 1
ATOM 2545 O O . PHE A 1 347 ? -19.659 80.017 25.281 1.00 33.41 345 PHE A O 1
ATOM 2553 N N . PRO A 1 348 ? -18.756 81.325 26.869 1.00 37.00 346 PRO A N 1
ATOM 2554 C CA . PRO A 1 348 ? -18.365 82.380 25.925 1.00 38.16 346 PRO A CA 1
ATOM 2555 C C . PRO A 1 348 ? -17.265 81.917 24.976 1.00 38.92 346 PRO A C 1
ATOM 2556 O O . PRO A 1 348 ? -17.280 82.241 23.790 1.00 39.92 346 PRO A O 1
ATOM 2560 N N . GLN A 1 349 ? -16.310 81.160 25.505 1.00 39.65 347 GLN A N 1
ATOM 2561 C CA . GLN A 1 349 ? -15.210 80.644 24.697 1.00 40.36 347 GLN A CA 1
ATOM 2562 C C . GLN A 1 349 ? -15.708 79.895 23.475 1.00 39.71 347 GLN A C 1
ATOM 2563 O O . GLN A 1 349 ? -16.696 79.160 23.539 1.00 38.32 347 GLN A O 1
ATOM 2569 N N . THR A 1 350 ? -15.016 80.079 22.360 1.00 39.37 348 THR A N 1
ATOM 2570 C CA . THR A 1 350 ? -15.369 79.367 21.152 1.00 38.69 348 THR A CA 1
ATOM 2571 C C . THR A 1 350 ? -14.537 78.101 21.275 1.00 38.12 348 THR A C 1
ATOM 2572 O O . THR A 1 350 ? -13.324 78.125 21.063 1.00 38.28 348 THR A O 1
ATOM 2576 N N . LEU A 1 351 ? -15.177 77.001 21.653 1.00 36.78 349 LEU A N 1
ATOM 2577 C CA . LEU A 1 351 ? -14.446 75.755 21.827 1.00 35.63 349 LEU A CA 1
ATOM 2578 C C . LEU A 1 351 ? -14.198 74.970 20.553 1.00 34.26 349 LEU A C 1
ATOM 2579 O O . LEU A 1 351 ? -15.041 74.898 19.666 1.00 34.40 349 LEU A O 1
ATOM 2584 N N . ALA A 1 352 ? -13.010 74.391 20.472 1.00 33.18 350 ALA A N 1
ATOM 2585 C CA . ALA A 1 352 ? -12.616 73.566 19.340 1.00 32.18 350 ALA A CA 1
ATOM 2586 C C . ALA A 1 352 ? -11.976 72.338 19.968 1.00 31.57 350 ALA A C 1
ATOM 2587 O O . ALA A 1 352 ? -11.680 72.336 21.172 1.00 32.02 350 ALA A O 1
ATOM 2589 N N . SER A 1 353 ? -11.758 71.299 19.172 1.00 29.26 351 SER A N 1
ATOM 2590 C CA . SER A 1 353 ? -11.166 70.098 19.715 1.00 30.81 351 SER A CA 1
ATOM 2591 C C . SER A 1 353 ? -10.511 69.232 18.672 1.00 31.80 351 SER A C 1
ATOM 2592 O O . SER A 1 353 ? -10.746 69.366 17.473 1.00 33.89 351 SER A O 1
ATOM 2595 N N . ILE A 1 354 ? -9.679 68.323 19.141 1.00 30.96 352 ILE A N 1
ATOM 2596 C CA . ILE A 1 354 ? -9.019 67.423 18.242 1.00 30.70 352 ILE A CA 1
ATOM 2597 C C . ILE A 1 354 ? -8.938 66.116 18.996 1.00 30.89 352 ILE A C 1
ATOM 2598 O O . ILE A 1 354 ? -8.983 66.112 20.220 1.00 29.17 352 ILE A O 1
ATOM 2603 N N . ILE A 1 355 ? -8.875 65.009 18.267 1.00 31.75 353 ILE A N 1
ATOM 2604 C CA . ILE A 1 355 ? -8.778 63.694 18.880 1.00 31.76 353 ILE A CA 1
ATOM 2605 C C . ILE A 1 355 ? -7.497 63.066 18.385 1.00 32.77 353 ILE A C 1
ATOM 2606 O O . ILE A 1 355 ? -7.175 63.155 17.210 1.00 33.75 353 ILE A O 1
ATOM 2611 N N . VAL A 1 356 ? -6.763 62.441 19.293 1.00 34.19 354 VAL A N 1
ATOM 2612 C CA . VAL A 1 356 ? -5.513 61.793 18.951 1.00 33.39 354 VAL A CA 1
ATOM 2613 C C . VAL A 1 356 ? -5.585 60.311 19.269 1.00 34.93 354 VAL A C 1
ATOM 2614 O O . VAL A 1 356 ? -6.119 59.907 20.294 1.00 33.24 354 VAL A O 1
ATOM 2618 N N . ARG A 1 357 ? -5.052 59.505 18.365 1.00 38.22 355 ARG A N 1
ATOM 2619 C CA . ARG A 1 357 ? -4.997 58.067 18.559 1.00 41.38 355 ARG A CA 1
ATOM 2620 C C . ARG A 1 357 ? -3.521 57.757 18.511 1.00 41.44 355 ARG A C 1
ATOM 2621 O O . ARG A 1 357 ? -2.818 58.214 17.612 1.00 43.20 355 ARG A O 1
ATOM 2629 N N . GLN A 1 358 ? -3.045 57.018 19.500 1.00 40.51 356 GLN A N 1
ATOM 2630 C CA . GLN A 1 358 ? -1.646 56.656 19.548 1.00 40.04 356 GLN A CA 1
ATOM 2631 C C . GLN A 1 358 ? -1.530 55.340 20.291 1.00 40.52 356 GLN A C 1
ATOM 2632 O O . GLN A 1 358 ? -1.991 55.224 21.428 1.00 40.22 356 GLN A O 1
ATOM 2638 N N . PRO A 1 359 ? -0.936 54.320 19.645 1.00 40.13 357 PRO A N 1
ATOM 2639 C CA . PRO A 1 359 ? -0.771 53.010 20.284 1.00 39.65 357 PRO A CA 1
ATOM 2640 C C . PRO A 1 359 ? -0.023 53.196 21.599 1.00 39.95 357 PRO A C 1
ATOM 2641 O O . PRO A 1 359 ? 0.863 54.038 21.690 1.00 37.82 357 PRO A O 1
ATOM 2645 N N . ALA A 1 360 ? -0.393 52.415 22.608 1.00 42.97 358 ALA A N 1
ATOM 2646 C CA . ALA A 1 360 ? 0.213 52.500 23.936 1.00 46.77 358 ALA A CA 1
ATOM 2647 C C . ALA A 1 360 ? 1.747 52.466 23.971 1.00 50.02 358 ALA A C 1
ATOM 2648 O O . ALA A 1 360 ? 2.385 51.847 23.121 1.00 46.85 358 ALA A O 1
ATOM 2650 N N . PRO A 1 361 ? 2.344 53.124 24.990 1.00 54.58 359 PRO A N 1
ATOM 2651 C CA . PRO A 1 361 ? 3.766 53.296 25.314 1.00 58.71 359 PRO A CA 1
ATOM 2652 C C . PRO A 1 361 ? 4.826 52.256 24.956 1.00 62.36 359 PRO A C 1
ATOM 2653 O O . PRO A 1 361 ? 6.007 52.595 24.899 1.00 64.44 359 PRO A O 1
ATOM 2657 N N . PRO A 1 362 ? 4.458 50.981 24.765 1.00 64.29 360 PRO A N 1
ATOM 2658 C CA . PRO A 1 362 ? 5.610 50.132 24.414 1.00 66.09 360 PRO A CA 1
ATOM 2659 C C . PRO A 1 362 ? 6.056 50.444 22.978 1.00 67.31 360 PRO A C 1
ATOM 2660 O O . PRO A 1 362 ? 5.824 49.668 22.055 1.00 66.93 360 PRO A O 1
ATOM 2664 N N . LEU A 1 363 ? 6.698 51.598 22.817 1.00 70.07 361 LEU A N 1
ATOM 2665 C CA . LEU A 1 363 ? 7.162 52.107 21.527 1.00 72.44 361 LEU A CA 1
ATOM 2666 C C . LEU A 1 363 ? 6.140 51.870 20.419 1.00 73.72 361 LEU A C 1
ATOM 2667 O O . LEU A 1 363 ? 6.409 51.186 19.431 1.00 73.51 361 LEU A O 1
ATOM 2672 N N . GLN A 1 364 ? 4.968 52.475 20.615 1.00 75.34 362 GLN A N 1
ATOM 2673 C CA . GLN A 1 364 ? 3.817 52.408 19.714 1.00 76.54 362 GLN A CA 1
ATOM 2674 C C . GLN A 1 364 ? 3.547 51.050 19.088 1.00 77.32 362 GLN A C 1
ATOM 2675 O O . GLN A 1 364 ? 3.629 50.869 17.874 1.00 77.97 362 GLN A O 1
ATOM 2681 N N . HIS A 1 365 ? 3.208 50.101 19.949 1.00 77.68 363 HIS A N 1
ATOM 2682 C CA . HIS A 1 365 ? 2.894 48.742 19.543 1.00 77.31 363 HIS A CA 1
ATOM 2683 C C . HIS A 1 365 ? 1.695 48.307 20.365 1.00 74.85 363 HIS A C 1
ATOM 2684 O O . HIS A 1 365 ? 0.855 47.536 19.904 1.00 74.88 363 HIS A O 1
ATOM 2691 N N . GLY A 1 366 ? 1.626 48.828 21.587 1.00 71.63 364 GLY A N 1
ATOM 2692 C CA . GLY A 1 366 ? 0.544 48.496 22.496 1.00 67.32 364 GLY A CA 1
ATOM 2693 C C . GLY A 1 366 ? -0.848 48.860 22.016 1.00 63.83 364 GLY A C 1
ATOM 2694 O O . GLY A 1 366 ? -1.063 49.174 20.842 1.00 63.20 364 GLY A O 1
ATOM 2695 N N . THR A 1 367 ? -1.797 48.819 22.946 1.00 60.51 365 THR A N 1
ATOM 2696 C CA . THR A 1 367 ? -3.195 49.125 22.655 1.00 56.69 365 THR A CA 1
ATOM 2697 C C . THR A 1 367 ? -3.493 50.614 22.484 1.00 53.69 365 THR A C 1
ATOM 2698 O O . THR A 1 367 ? -2.861 51.474 23.095 1.00 52.45 365 THR A O 1
ATOM 2702 N N . GLU A 1 368 ? -4.483 50.901 21.651 1.00 50.53 366 GLU A N 1
ATOM 2703 C CA . GLU A 1 368 ? -4.882 52.265 21.357 1.00 48.52 366 GLU A CA 1
ATOM 2704 C C . GLU A 1 368 ? -5.230 53.116 22.574 1.00 46.34 366 GLU A C 1
ATOM 2705 O O . GLU A 1 368 ? -5.828 52.643 23.545 1.00 46.06 366 GLU A O 1
ATOM 2711 N N . ILE A 1 369 ? -4.824 54.379 22.507 1.00 43.02 367 ILE A N 1
ATOM 2712 C CA . ILE A 1 369 ? -5.128 55.345 23.543 1.00 40.23 367 ILE A CA 1
ATOM 2713 C C . ILE A 1 369 ? -5.825 56.502 22.844 1.00 39.31 367 ILE A C 1
ATOM 2714 O O . ILE A 1 369 ? -5.257 57.150 21.967 1.00 38.02 367 ILE A O 1
ATOM 2719 N N . LEU A 1 370 ? -7.079 56.727 23.218 1.00 38.11 368 LEU A N 1
ATOM 2720 C CA . LEU A 1 370 ? -7.889 57.795 22.650 1.00 36.25 368 LEU A CA 1
ATOM 2721 C C . LEU A 1 370 ? -7.771 59.031 23.525 1.00 34.00 368 LEU A C 1
ATOM 2722 O O . LEU A 1 370 ? -8.009 58.970 24.727 1.00 31.73 368 LEU A O 1
ATOM 2727 N N . GLY A 1 371 ? -7.421 60.151 22.913 1.00 32.05 369 GLY A N 1
ATOM 2728 C CA . GLY A 1 371 ? -7.292 61.382 23.654 1.00 30.94 369 GLY A CA 1
ATOM 2729 C C . GLY A 1 371 ? -7.982 62.531 22.953 1.00 30.60 369 GLY A C 1
ATOM 2730 O O . GLY A 1 371 ? -7.800 62.744 21.750 1.00 29.35 369 GLY A O 1
ATOM 2731 N N . LYS A 1 372 ? -8.808 63.261 23.695 1.00 29.45 370 LYS A N 1
ATOM 2732 C CA . LYS A 1 372 ? -9.489 64.407 23.131 1.00 27.46 370 LYS A CA 1
ATOM 2733 C C . LYS A 1 372 ? -9.075 65.623 23.917 1.00 26.37 370 LYS A C 1
ATOM 2734 O O . LYS A 1 372 ? -9.022 65.579 25.143 1.00 23.85 370 LYS A O 1
ATOM 2740 N N . LEU A 1 373 ? -8.770 66.704 23.205 1.00 26.03 371 LEU A N 1
ATOM 2741 C CA . LEU A 1 373 ? -8.363 67.952 23.828 1.00 26.31 371 LEU A CA 1
ATOM 2742 C C . LEU A 1 373 ? -9.316 69.082 23.426 1.00 27.45 371 LEU A C 1
ATOM 2743 O O . LEU A 1 373 ? -9.598 69.283 22.243 1.00 26.80 371 LEU A O 1
ATOM 2748 N N . ILE A 1 374 ? -9.815 69.811 24.419 1.00 28.97 372 ILE A N 1
ATOM 2749 C CA . ILE A 1 374 ? -10.726 70.927 24.183 1.00 29.19 372 ILE A CA 1
ATOM 2750 C C . ILE A 1 374 ? -9.968 72.202 24.488 1.00 29.24 372 ILE A C 1
ATOM 2751 O O . ILE A 1 374 ? -9.401 72.339 25.575 1.00 27.36 372 ILE A O 1
ATOM 2756 N N . TYR A 1 375 ? -9.963 73.136 23.541 1.00 28.68 373 TYR A N 1
ATOM 2757 C CA . TYR A 1 375 ? -9.263 74.395 23.744 1.00 29.62 373 TYR A CA 1
ATOM 2758 C C . TYR A 1 375 ? -10.055 75.586 23.221 1.00 31.29 373 TYR A C 1
ATOM 2759 O O . TYR A 1 375 ? -11.002 75.427 22.458 1.00 31.63 373 TYR A O 1
ATOM 2768 N N . ASP A 1 376 ? -9.654 76.779 23.639 1.00 32.88 374 ASP A N 1
ATOM 2769 C CA . ASP A 1 376 ? -10.296 78.005 23.199 1.00 34.18 374 ASP A CA 1
ATOM 2770 C C . ASP A 1 376 ? -9.688 78.265 21.830 1.00 35.83 374 ASP A C 1
ATOM 2771 O O . ASP A 1 376 ? -8.467 78.379 21.707 1.00 35.27 374 ASP A O 1
ATOM 2776 N N . LYS A 1 377 ? -10.532 78.356 20.807 1.00 36.37 375 LYS A N 1
ATOM 2777 C CA . LYS A 1 377 ? -10.060 78.564 19.445 1.00 36.49 375 LYS A CA 1
ATOM 2778 C C . LYS A 1 377 ? -9.443 79.941 19.209 1.00 36.42 375 LYS A C 1
ATOM 2779 O O . LYS A 1 377 ? -8.706 80.133 18.247 1.00 36.75 375 LYS A O 1
ATOM 2785 N N . VAL A 1 378 ? -9.722 80.893 20.089 1.00 34.48 376 VAL A N 1
ATOM 2786 C CA . VAL A 1 378 ? -9.186 82.235 19.916 1.00 34.71 376 VAL A CA 1
ATOM 2787 C C . VAL A 1 378 ? -7.917 82.469 20.709 1.00 35.99 376 VAL A C 1
ATOM 2788 O O . VAL A 1 378 ? -6.952 83.055 20.221 1.00 37.41 376 VAL A O 1
ATOM 2792 N N . THR A 1 379 ? -7.942 82.017 21.951 1.00 36.85 377 THR A N 1
ATOM 2793 C CA . THR A 1 379 ? -6.833 82.204 22.856 1.00 36.53 377 THR A CA 1
ATOM 2794 C C . THR A 1 379 ? -5.837 81.038 22.821 1.00 35.69 377 THR A C 1
ATOM 2795 O O . THR A 1 379 ? -4.665 81.191 23.171 1.00 34.65 377 THR A O 1
ATOM 2799 N N . GLN A 1 380 ? -6.315 79.880 22.377 1.00 34.56 378 GLN A N 1
ATOM 2800 C CA . GLN A 1 380 ? -5.512 78.662 22.308 1.00 34.24 378 GLN A CA 1
ATOM 2801 C C . GLN A 1 380 ? -5.158 78.114 23.690 1.00 32.99 378 GLN A C 1
ATOM 2802 O O . GLN A 1 380 ? -4.173 77.389 23.855 1.00 33.78 378 GLN A O 1
ATOM 2808 N N . ARG A 1 381 ? -5.983 78.464 24.673 1.00 31.55 379 ARG A N 1
ATOM 2809 C CA . ARG A 1 381 ? -5.808 77.993 26.039 1.00 31.57 379 ARG A CA 1
ATOM 2810 C C . ARG A 1 381 ? -6.436 76.604 26.116 1.00 30.82 379 ARG A C 1
ATOM 2811 O O . ARG A 1 381 ? -7.493 76.363 25.525 1.00 28.99 379 ARG A O 1
ATOM 2819 N N . VAL A 1 382 ? -5.773 75.686 26.815 1.00 28.24 380 VAL A N 1
ATOM 2820 C CA . VAL A 1 382 ? -6.292 74.327 26.969 1.00 26.67 380 VAL A CA 1
ATOM 2821 C C . VAL A 1 382 ? -7.397 74.400 28.011 1.00 26.46 380 VAL A C 1
ATOM 2822 O O . VAL A 1 382 ? -7.203 74.958 29.087 1.00 24.55 380 VAL A O 1
ATOM 2826 N N . LEU A 1 383 ? -8.555 73.832 27.706 1.00 26.86 381 LEU A N 1
ATOM 2827 C CA . LEU A 1 383 ? -9.659 73.909 28.647 1.00 28.61 381 LEU A CA 1
ATOM 2828 C C . LEU A 1 383 ? -10.221 72.573 29.083 1.00 28.51 381 LEU A C 1
ATOM 2829 O O . LEU A 1 383 ? -10.903 72.489 30.102 1.00 30.48 381 LEU A O 1
ATOM 2834 N N . GLY A 1 384 ? -9.954 71.529 28.314 1.00 29.12 382 GLY A N 1
ATOM 2835 C CA . GLY A 1 384 ? -10.464 70.219 28.676 1.00 28.43 382 GLY A CA 1
ATOM 2836 C C . GLY A 1 384 ? -9.758 69.055 28.000 1.00 27.64 382 GLY A C 1
ATOM 2837 O O . GLY A 1 384 ? -9.135 69.217 26.954 1.00 25.28 382 GLY A O 1
ATOM 2838 N N . ALA A 1 385 ? -9.855 67.877 28.609 1.00 25.89 383 ALA A N 1
ATOM 2839 C CA . ALA A 1 385 ? -9.246 66.687 28.046 1.00 25.28 383 ALA A CA 1
ATOM 2840 C C . ALA A 1 385 ? -10.007 65.438 28.482 1.00 25.48 383 ALA A C 1
ATOM 2841 O O . ALA A 1 385 ? -10.536 65.373 29.588 1.00 24.93 383 ALA A O 1
ATOM 2843 N N . GLN A 1 386 ? -10.069 64.459 27.586 1.00 25.26 384 GLN A N 1
ATOM 2844 C CA . GLN A 1 386 ? -10.726 63.176 27.838 1.00 24.17 384 GLN A CA 1
ATOM 2845 C C . GLN A 1 386 ? -9.784 62.081 27.347 1.00 24.09 384 GLN A C 1
ATOM 2846 O O . GLN A 1 386 ? -9.080 62.257 26.350 1.00 20.69 384 GLN A O 1
ATOM 2852 N N . LEU A 1 387 ? -9.768 60.960 28.058 1.00 23.97 385 LEU A N 1
ATOM 2853 C CA . LEU A 1 387 ? -8.900 59.835 27.725 1.00 25.12 385 LEU A CA 1
ATOM 2854 C C . LEU A 1 387 ? -9.652 58.514 27.865 1.00 26.97 385 LEU A C 1
ATOM 2855 O O . LEU A 1 387 ? -10.327 58.287 28.873 1.00 27.83 385 LEU A O 1
ATOM 2860 N N . CYS A 1 388 ? -9.535 57.648 26.859 1.00 28.97 386 CYS A N 1
ATOM 2861 C CA . CYS A 1 388 ? -10.169 56.332 26.898 1.00 30.63 386 CYS A CA 1
ATOM 2862 C C . CYS A 1 388 ? -9.186 55.305 26.366 1.00 31.94 386 CYS A C 1
ATOM 2863 O O . CYS A 1 388 ? -8.649 55.466 25.277 1.00 33.40 386 CYS A O 1
ATOM 2866 N N . SER A 1 389 ? -8.948 54.245 27.123 1.00 33.87 387 SER A N 1
ATOM 2867 C CA . SER A 1 389 ? -8.013 53.218 26.681 1.00 35.84 387 SER A CA 1
ATOM 2868 C C . SER A 1 389 ? -8.116 51.949 27.530 1.00 37.91 387 SER A C 1
ATOM 2869 O O . SER A 1 389 ? -8.655 51.966 28.643 1.00 37.40 387 SER A O 1
ATOM 2872 N N . LYS A 1 390 ? -7.618 50.839 26.996 1.00 38.56 388 LYS A N 1
ATOM 2873 C CA . LYS A 1 390 ? -7.640 49.600 27.759 1.00 37.44 388 LYS A CA 1
ATOM 2874 C C . LYS A 1 390 ? -6.360 49.551 28.571 1.00 36.90 388 LYS A C 1
ATOM 2875 O O . LYS A 1 390 ? -6.198 48.727 29.467 1.00 35.99 388 LYS A O 1
ATOM 2881 N N . ASN A 1 391 ? -5.453 50.464 28.250 1.00 35.91 389 ASN A N 1
ATOM 2882 C CA . ASN A 1 391 ? -4.207 50.583 28.970 1.00 36.12 389 ASN A CA 1
ATOM 2883 C C . ASN A 1 391 ? -4.494 51.591 30.080 1.00 35.59 389 ASN A C 1
ATOM 2884 O O . ASN A 1 391 ? -5.216 52.569 29.872 1.00 33.62 389 ASN A O 1
ATOM 2889 N N . ASN A 1 392 ? -3.942 51.361 31.259 1.00 33.32 390 ASN A N 1
ATOM 2890 C CA . ASN A 1 392 ? -4.183 52.287 32.344 1.00 32.84 390 ASN A CA 1
ATOM 2891 C C . ASN A 1 392 ? -3.257 53.490 32.251 1.00 31.90 390 ASN A C 1
ATOM 2892 O O . ASN A 1 392 ? -2.171 53.493 32.823 1.00 30.85 390 ASN A O 1
ATOM 2897 N N . CYS A 1 393 ? -3.699 54.511 31.527 1.00 30.11 391 CYS A N 1
ATOM 2898 C CA . CYS A 1 393 ? -2.921 55.727 31.367 1.00 30.02 391 CYS A CA 1
ATOM 2899 C C . CYS A 1 393 ? -3.506 56.878 32.199 1.00 29.89 391 CYS A C 1
ATOM 2900 O O . CYS A 1 393 ? -3.026 58.006 32.116 1.00 30.29 391 CYS A O 1
ATOM 2903 N N . LEU A 1 394 ? -4.525 56.579 33.005 1.00 28.69 392 LEU A N 1
ATOM 2904 C CA . LEU A 1 394 ? -5.210 57.567 33.846 1.00 26.42 392 LEU A CA 1
ATOM 2905 C C . LEU A 1 394 ? -4.374 58.684 34.495 1.00 27.20 392 LEU A C 1
ATOM 2906 O O . LEU A 1 394 ? -4.833 59.828 34.578 1.00 24.73 392 LEU A O 1
ATOM 2911 N N . GLU A 1 395 ? -3.159 58.373 34.944 1.00 24.92 393 GLU A N 1
ATOM 2912 C CA . GLU A 1 395 ? -2.325 59.379 35.597 1.00 24.26 393 GLU A CA 1
ATOM 2913 C C . GLU A 1 395 ? -2.069 60.562 34.674 1.00 23.83 393 GLU A C 1
ATOM 2914 O O . GLU A 1 395 ? -1.801 61.670 35.127 1.00 20.23 393 GLU A O 1
ATOM 2920 N N . LYS A 1 396 ? -2.156 60.327 33.370 1.00 23.71 394 LYS A N 1
ATOM 2921 C CA . LYS A 1 396 ? -1.932 61.407 32.429 1.00 22.63 394 LYS A CA 1
ATOM 2922 C C . LYS A 1 396 ? -2.980 62.496 32.564 1.00 21.64 394 LYS A C 1
ATOM 2923 O O . LYS A 1 396 ? -2.726 63.631 32.175 1.00 21.50 394 LYS A O 1
ATOM 2929 N N . ILE A 1 397 ? -4.140 62.154 33.136 1.00 21.07 395 ILE A N 1
ATOM 2930 C CA . ILE A 1 397 ? -5.227 63.116 33.330 1.00 18.81 395 ILE A CA 1
ATOM 2931 C C . ILE A 1 397 ? -4.803 64.137 34.385 1.00 20.36 395 ILE A C 1
ATOM 2932 O O . ILE A 1 397 ? -5.222 65.297 34.359 1.00 17.91 395 ILE A O 1
ATOM 2937 N N . ASN A 1 398 ? -3.965 63.709 35.321 1.00 20.50 396 ASN A N 1
ATOM 2938 C CA . ASN A 1 398 ? -3.496 64.632 36.350 1.00 21.69 396 ASN A CA 1
ATOM 2939 C C . ASN A 1 398 ? -2.539 65.651 35.749 1.00 22.68 396 ASN A C 1
ATOM 2940 O O . ASN A 1 398 ? -2.417 66.776 36.247 1.00 22.82 396 ASN A O 1
ATOM 2945 N N . THR A 1 399 ? -1.867 65.248 34.673 1.00 21.09 397 THR A N 1
ATOM 2946 C CA . THR A 1 399 ? -0.930 66.117 33.981 1.00 20.09 397 THR A CA 1
ATOM 2947 C C . THR A 1 399 ? -1.768 67.093 33.151 1.00 18.86 397 THR A C 1
ATOM 2948 O O . THR A 1 399 ? -1.579 68.303 33.218 1.00 17.40 397 THR A O 1
ATOM 2952 N N . LEU A 1 400 ? -2.705 66.563 32.378 1.00 18.10 398 LEU A N 1
ATOM 2953 C CA . LEU A 1 400 ? -3.569 67.410 31.575 1.00 18.47 398 LEU A CA 1
ATOM 2954 C C . LEU A 1 400 ? -4.348 68.398 32.447 1.00 18.59 398 LEU A C 1
ATOM 2955 O O . LEU A 1 400 ? -4.573 69.542 32.051 1.00 17.78 398 LEU A O 1
ATOM 2960 N N . ALA A 1 401 ? -4.744 67.959 33.639 1.00 18.44 399 ALA A N 1
ATOM 2961 C CA . ALA A 1 401 ? -5.476 68.814 34.571 1.00 19.37 399 ALA A CA 1
ATOM 2962 C C . ALA A 1 401 ? -4.581 69.984 34.996 1.00 20.26 399 ALA A C 1
ATOM 2963 O O . ALA A 1 401 ? -5.011 71.152 35.014 1.00 17.71 399 ALA A O 1
ATOM 2965 N N . LEU A 1 402 ? -3.341 69.658 35.350 1.00 19.92 400 LEU A N 1
ATOM 2966 C CA . LEU A 1 402 ? -2.370 70.669 35.756 1.00 20.49 400 LEU A CA 1
ATOM 2967 C C . LEU A 1 402 ? -2.133 71.659 34.610 1.00 20.52 400 LEU A C 1
ATOM 2968 O O . LEU A 1 402 ? -1.991 72.860 34.835 1.00 20.16 400 LEU A O 1
ATOM 2973 N N . SER A 1 403 ? -2.093 71.152 33.383 1.00 20.05 401 SER A N 1
ATOM 2974 C CA . SER A 1 403 ? -1.859 71.993 32.215 1.00 23.49 401 SER A CA 1
ATOM 2975 C C . SER A 1 403 ? -2.945 73.080 32.088 1.00 24.73 401 SER A C 1
ATOM 2976 O O . SER A 1 403 ? -2.639 74.259 31.863 1.00 22.94 401 SER A O 1
ATOM 2979 N N . ILE A 1 404 ? -4.205 72.678 32.251 1.00 23.30 402 ILE A N 1
ATOM 2980 C CA . ILE A 1 404 ? -5.340 73.600 32.174 1.00 22.31 402 ILE A CA 1
ATOM 2981 C C . ILE A 1 404 ? -5.366 74.578 33.365 1.00 22.70 402 ILE A C 1
ATOM 2982 O O . ILE A 1 404 ? -5.606 75.779 33.220 1.00 17.13 402 ILE A O 1
ATOM 2987 N N . GLN A 1 405 ? -5.099 74.038 34.542 1.00 23.35 403 GLN A N 1
ATOM 2988 C CA . GLN A 1 405 ? -5.122 74.807 35.768 1.00 25.13 403 GLN A CA 1
ATOM 2989 C C . GLN A 1 405 ? -4.000 75.834 35.886 1.00 26.94 403 GLN A C 1
ATOM 2990 O O . GLN A 1 405 ? -4.033 76.689 36.769 1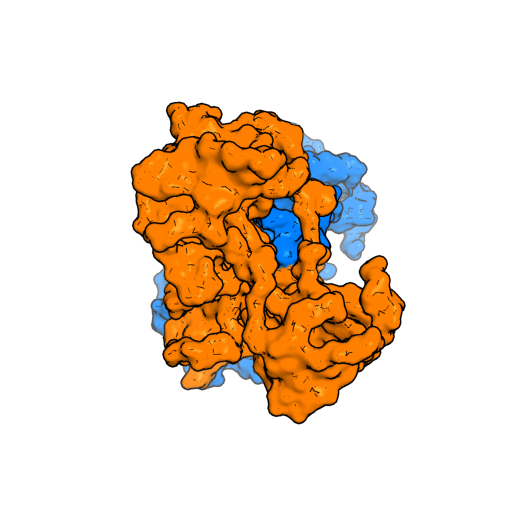.00 28.18 403 GLN A O 1
ATOM 2996 N N . THR A 1 406 ? -3.003 75.755 35.011 1.00 27.59 404 THR A N 1
ATOM 2997 C CA . THR A 1 406 ? -1.906 76.715 35.053 1.00 25.50 404 THR A CA 1
ATOM 2998 C C . THR A 1 406 ? -2.000 77.671 33.865 1.00 25.11 404 THR A C 1
ATOM 2999 O O . THR A 1 406 ? -1.134 78.511 33.657 1.00 25.82 404 THR A O 1
ATOM 3003 N N . GLY A 1 407 ? -3.065 77.528 33.087 1.00 25.78 405 GLY A N 1
ATOM 3004 C CA . GLY A 1 407 ? -3.284 78.400 31.949 1.00 24.59 405 GLY A CA 1
ATOM 3005 C C . GLY A 1 407 ? -2.440 78.163 30.712 1.00 24.97 405 GLY A C 1
ATOM 3006 O O . GLY A 1 407 ? -2.173 79.102 29.961 1.00 25.55 405 GLY A O 1
ATOM 3007 N N . GLN A 1 408 ? -2.034 76.922 30.478 1.00 23.09 406 GLN A N 1
ATOM 3008 C CA . GLN A 1 408 ? -1.216 76.619 29.310 1.00 22.38 406 GLN A CA 1
ATOM 3009 C C . GLN A 1 408 ? -1.971 76.719 27.996 1.00 22.94 406 GLN A C 1
ATOM 3010 O O . GLN A 1 408 ? -3.185 76.511 27.938 1.00 20.39 406 GLN A O 1
ATOM 3016 N N . THR A 1 409 ? -1.228 77.041 26.939 1.00 23.20 407 THR A N 1
ATOM 3017 C CA . THR A 1 409 ? -1.781 77.134 25.596 1.00 21.09 407 THR A CA 1
ATOM 3018 C C . THR A 1 409 ? -1.350 75.871 24.856 1.00 21.49 407 THR A C 1
ATOM 3019 O O . THR A 1 409 ? -0.577 75.057 25.384 1.00 15.40 407 THR A O 1
ATOM 3023 N N . LEU A 1 410 ? -1.842 75.705 23.633 1.00 22.69 408 LEU A N 1
ATOM 3024 C CA . LEU A 1 410 ? -1.481 74.532 22.848 1.00 23.69 408 LEU A CA 1
ATOM 3025 C C . LEU A 1 410 ? 0.040 74.499 22.707 1.00 24.93 408 LEU A C 1
ATOM 3026 O O . LEU A 1 410 ? 0.675 73.443 22.775 1.00 21.97 408 LEU A O 1
ATOM 3031 N N . THR A 1 411 ? 0.605 75.686 22.519 1.00 25.96 409 THR A N 1
ATOM 3032 C CA . THR A 1 411 ? 2.041 75.885 22.373 1.00 27.02 409 THR A CA 1
ATOM 3033 C C . THR A 1 411 ? 2.804 75.470 23.642 1.00 26.89 409 THR A C 1
ATOM 3034 O O . THR A 1 411 ? 3.874 74.875 23.557 1.00 23.76 409 THR A O 1
ATOM 3038 N N . ASP A 1 412 ? 2.254 75.760 24.816 1.00 26.24 410 ASP A N 1
ATOM 3039 C CA . ASP A 1 412 ? 2.939 75.379 26.052 1.00 27.25 410 ASP A CA 1
ATOM 3040 C C . ASP A 1 412 ? 2.917 73.865 26.257 1.00 26.49 410 ASP A C 1
ATOM 3041 O O . ASP A 1 412 ? 3.935 73.256 26.569 1.00 26.48 410 ASP A O 1
ATOM 3046 N N . LEU A 1 413 ? 1.739 73.274 26.088 1.00 25.92 411 LEU A N 1
ATOM 3047 C CA . LEU A 1 413 ? 1.538 71.843 26.267 1.00 25.60 411 LEU A CA 1
ATOM 3048 C C . LEU A 1 413 ? 2.426 71.043 25.316 1.00 26.09 411 LEU A C 1
ATOM 3049 O O . LEU A 1 413 ? 3.060 70.054 25.703 1.00 24.34 411 LEU A O 1
ATOM 3054 N N . LEU A 1 414 ? 2.454 71.497 24.068 1.00 27.63 412 LEU A N 1
ATOM 3055 C CA . LEU A 1 414 ? 3.240 70.904 22.993 1.00 26.50 412 LEU A CA 1
ATOM 3056 C C . LEU A 1 414 ? 4.717 70.671 23.372 1.00 26.69 412 LEU A C 1
ATOM 3057 O O . LEU A 1 414 ? 5.318 69.656 22.988 1.00 24.55 412 LEU A O 1
ATOM 3062 N N . GLN A 1 415 ? 5.296 71.592 24.137 1.00 26.10 413 GLN A N 1
ATOM 3063 C CA . GLN A 1 415 ? 6.706 71.481 24.507 1.00 28.24 413 GLN A CA 1
ATOM 3064 C C . GLN A 1 415 ? 7.054 71.315 25.983 1.00 26.97 413 GLN A C 1
ATOM 3065 O O . GLN A 1 415 ? 8.208 71.531 26.362 1.00 27.28 413 GLN A O 1
ATOM 3071 N N . LYS A 1 416 ? 6.087 70.946 26.816 1.00 25.36 414 LYS A N 1
ATOM 3072 C CA . LYS A 1 416 ? 6.372 70.754 28.239 1.00 22.86 414 LYS A CA 1
ATOM 3073 C C . LYS A 1 416 ? 7.306 69.554 28.405 1.00 22.51 414 LYS A C 1
ATOM 3074 O O . LYS A 1 416 ? 7.332 68.660 27.568 1.00 21.91 414 LYS A O 1
ATOM 3080 N N . ASP A 1 417 ? 8.076 69.544 29.483 1.00 21.86 415 ASP A N 1
ATOM 3081 C CA . ASP A 1 417 ? 8.967 68.433 29.766 1.00 22.77 415 ASP A CA 1
ATOM 3082 C C . ASP A 1 417 ? 8.159 67.149 29.896 1.00 22.16 415 ASP A C 1
ATOM 3083 O O . ASP A 1 417 ? 6.995 67.180 30.279 1.00 20.16 415 ASP A O 1
ATOM 3088 N N . TYR A 1 418 ? 8.799 66.028 29.584 1.00 21.82 416 TYR A N 1
ATOM 3089 C CA . TYR A 1 418 ? 8.191 64.710 29.703 1.00 23.19 416 TYR A CA 1
ATOM 3090 C C . TYR A 1 418 ? 9.377 63.763 29.615 1.00 23.17 416 TYR A C 1
ATOM 3091 O O . TYR A 1 418 ? 10.451 64.183 29.216 1.00 20.46 416 TYR A O 1
ATOM 3100 N N . PHE A 1 419 ? 9.218 62.504 30.011 1.00 23.39 417 PHE A N 1
ATOM 3101 C CA . PHE A 1 419 ? 10.355 61.596 29.925 1.00 23.35 417 PHE A CA 1
ATOM 3102 C C . PHE A 1 419 ? 10.198 60.490 28.887 1.00 23.83 417 PHE A C 1
ATOM 3103 O O . PHE A 1 419 ? 9.093 60.019 28.605 1.00 22.73 417 PHE A O 1
ATOM 3111 N N . TYR A 1 420 ? 11.331 60.088 28.322 1.00 23.80 418 TYR A N 1
ATOM 3112 C CA . TYR A 1 420 ? 11.372 59.036 27.327 1.00 26.13 418 TYR A CA 1
ATOM 3113 C C . TYR A 1 420 ? 12.235 57.882 27.826 1.00 27.12 418 TYR A C 1
ATOM 3114 O O . TYR A 1 420 ? 13.252 58.091 28.477 1.00 24.94 418 TYR A O 1
ATOM 3123 N N . GLN A 1 421 ? 11.815 56.668 27.499 1.00 30.73 419 GLN A N 1
ATOM 3124 C CA . GLN A 1 421 ? 12.512 55.444 27.877 1.00 34.75 419 GLN A CA 1
ATOM 3125 C C . GLN A 1 421 ? 11.952 54.398 26.921 1.00 34.56 419 GLN A C 1
ATOM 3126 O O . GLN A 1 421 ? 10.819 53.961 27.062 1.00 34.78 419 GLN A O 1
ATOM 3132 N N . PRO A 1 422 ? 12.752 53.983 25.934 1.00 35.51 420 PRO A N 1
ATOM 3133 C CA . PRO A 1 422 ? 12.330 52.995 24.934 1.00 35.35 420 PRO A CA 1
ATOM 3134 C C . PRO A 1 422 ? 11.424 51.832 25.369 1.00 36.42 420 PRO A C 1
ATOM 3135 O O . PRO A 1 422 ? 10.571 51.400 24.596 1.00 35.85 420 PRO A O 1
ATOM 3139 N N . SER A 1 423 ? 11.576 51.326 26.587 1.00 37.03 421 SER A N 1
ATOM 3140 C CA . SER A 1 423 ? 10.717 50.217 27.011 1.00 38.04 421 SER A CA 1
ATOM 3141 C C . SER A 1 423 ? 9.564 50.643 27.921 1.00 38.62 421 SER A C 1
ATOM 3142 O O . SER A 1 423 ? 8.783 49.811 28.366 1.00 40.30 421 SER A O 1
ATOM 3145 N N . LEU A 1 424 ? 9.448 51.938 28.182 1.00 37.36 422 LEU A N 1
ATOM 3146 C CA . LEU A 1 424 ? 8.406 52.427 29.066 1.00 34.91 422 LEU A CA 1
ATOM 3147 C C . LEU A 1 424 ? 7.517 53.505 28.472 1.00 34.24 422 LEU A C 1
ATOM 3148 O O . LEU A 1 424 ? 6.398 53.696 28.934 1.00 36.13 422 LEU A O 1
ATOM 3153 N N . THR A 1 425 ? 8.004 54.219 27.464 1.00 31.11 423 THR A N 1
ATOM 3154 C CA . THR A 1 425 ? 7.210 55.284 26.864 1.00 28.73 423 THR A CA 1
ATOM 3155 C C . THR A 1 425 ? 7.330 55.286 25.349 1.00 30.23 423 THR A C 1
ATOM 3156 O O . THR A 1 425 ? 8.020 54.453 24.769 1.00 29.50 423 THR A O 1
ATOM 3160 N N . ASN A 1 426 ? 6.625 56.219 24.717 1.00 30.24 424 ASN A N 1
ATOM 3161 C CA . ASN A 1 426 ? 6.715 56.401 23.280 1.00 30.16 424 ASN A CA 1
ATOM 3162 C C . ASN A 1 426 ? 7.684 57.570 23.151 1.00 30.37 424 ASN A C 1
ATOM 3163 O O . ASN A 1 426 ? 8.024 58.212 24.152 1.00 30.71 424 ASN A O 1
ATOM 3168 N N . ILE A 1 427 ? 8.126 57.840 21.930 1.00 28.81 425 ILE A N 1
ATOM 3169 C CA . ILE A 1 427 ? 9.062 58.924 21.660 1.00 27.26 425 ILE A CA 1
ATOM 3170 C C . ILE A 1 427 ? 8.504 60.290 22.079 1.00 24.72 425 ILE A C 1
ATOM 3171 O O . ILE A 1 427 ? 9.190 61.076 22.713 1.00 22.92 425 ILE A O 1
ATOM 3176 N N . TYR A 1 428 ? 7.252 60.558 21.736 1.00 23.99 426 TYR A N 1
ATOM 3177 C CA . TYR A 1 428 ? 6.621 61.838 22.068 1.00 24.63 426 TYR A CA 1
ATOM 3178 C C . TYR A 1 428 ? 5.335 61.590 22.858 1.00 23.27 426 TYR A C 1
ATOM 3179 O O . TYR A 1 428 ? 4.388 61.028 22.333 1.00 23.74 426 TYR A O 1
ATOM 3188 N N . ASP A 1 429 ? 5.318 62.004 24.123 1.00 24.04 427 ASP A N 1
ATOM 3189 C CA . ASP A 1 429 ? 4.153 61.824 25.007 1.00 23.65 427 ASP A CA 1
ATOM 3190 C C . ASP A 1 429 ? 2.820 62.195 24.350 1.00 23.01 427 ASP A C 1
ATOM 3191 O O . ASP A 1 429 ? 2.702 63.245 23.711 1.00 21.61 427 ASP A O 1
ATOM 3196 N N . ILE A 1 430 ? 1.815 61.339 24.513 1.00 22.49 428 ILE A N 1
ATOM 3197 C CA . ILE A 1 430 ? 0.504 61.611 23.940 1.00 21.38 428 ILE A CA 1
ATOM 3198 C C . ILE A 1 430 ? -0.064 62.915 24.498 1.00 21.61 428 ILE A C 1
ATOM 3199 O O . ILE A 1 430 ? -0.854 63.572 23.834 1.00 19.82 428 ILE A O 1
ATOM 3204 N N . THR A 1 431 ? 0.345 63.305 25.704 1.00 24.04 429 THR A N 1
ATOM 3205 C CA . THR A 1 431 ? -0.170 64.542 26.290 1.00 25.72 429 THR A CA 1
ATOM 3206 C C . THR A 1 431 ? 0.351 65.747 25.514 1.00 25.49 429 THR A C 1
ATOM 3207 O O . THR A 1 431 ? -0.399 66.669 25.207 1.00 25.56 429 THR A O 1
ATOM 3211 N N . ASN A 1 432 ? 1.638 65.734 25.200 1.00 25.18 430 ASN A N 1
ATOM 3212 C CA . ASN A 1 432 ? 2.243 66.808 24.428 1.00 24.17 430 ASN A CA 1
ATOM 3213 C C . ASN A 1 432 ? 1.664 66.791 23.008 1.00 23.87 430 ASN A C 1
ATOM 3214 O O . ASN A 1 432 ? 1.329 67.827 22.440 1.00 20.70 430 ASN A O 1
ATOM 3219 N N . LEU A 1 433 ? 1.530 65.592 22.452 1.00 24.59 431 LEU A N 1
ATOM 3220 C CA . LEU A 1 433 ? 1.014 65.413 21.100 1.00 24.92 431 LEU A CA 1
ATOM 3221 C C . LEU A 1 433 ? -0.392 65.982 20.928 1.00 25.02 431 LEU A C 1
ATOM 3222 O O . LEU A 1 433 ? -0.734 66.503 19.862 1.00 22.80 431 LEU A O 1
ATOM 3235 N N . GLY A 1 435 ? -1.594 68.574 22.382 1.00 24.00 433 GLY A N 1
ATOM 3236 C CA . GLY A 1 435 ? -1.437 70.006 22.225 1.00 23.60 433 GLY A CA 1
ATOM 3237 C C . GLY A 1 435 ? -0.862 70.329 20.853 1.00 26.58 433 GLY A C 1
ATOM 3238 O O . GLY A 1 435 ? -1.334 71.246 20.175 1.00 26.12 433 GLY A O 1
ATOM 3239 N N . ALA A 1 436 ? 0.148 69.576 20.419 1.00 26.20 434 ALA A N 1
ATOM 3240 C CA . ALA A 1 436 ? 0.747 69.819 19.113 1.00 27.17 434 ALA A CA 1
ATOM 3241 C C . ALA A 1 436 ? -0.275 69.626 17.986 1.00 28.32 434 ALA A C 1
ATOM 3242 O O . ALA A 1 436 ? -0.402 70.474 17.100 1.00 27.84 434 ALA A O 1
ATOM 3244 N N . SER A 1 437 ? -1.005 68.516 18.023 1.00 27.60 435 SER A N 1
ATOM 3245 C CA . SER A 1 437 ? -2.010 68.230 17.001 1.00 27.83 435 SER A CA 1
ATOM 3246 C C . SER A 1 437 ? -3.021 69.367 16.871 1.00 28.94 435 SER A C 1
ATOM 3247 O O . SER A 1 437 ? -3.397 69.751 15.764 1.00 28.07 435 SER A O 1
ATOM 3250 N N . ALA A 1 438 ? -3.465 69.899 18.004 1.00 28.92 436 ALA A N 1
ATOM 3251 C CA . ALA A 1 438 ? -4.406 71.008 17.991 1.00 29.94 436 ALA A CA 1
ATOM 3252 C C . ALA A 1 438 ? -3.728 72.231 17.368 1.00 30.32 436 ALA A C 1
ATOM 3253 O O . ALA A 1 438 ? -4.322 72.942 16.559 1.00 30.60 436 ALA A O 1
ATOM 3255 N N . TYR A 1 439 ? -2.480 72.473 17.748 1.00 30.36 437 TYR A N 1
ATOM 3256 C CA . TYR A 1 439 ? -1.731 73.615 17.227 1.00 31.77 437 TYR A CA 1
ATOM 3257 C C . TYR A 1 439 ? -1.592 73.563 15.711 1.00 31.63 437 TYR A C 1
ATOM 3258 O O . TYR A 1 439 ? -1.845 74.545 15.017 1.00 30.11 437 TYR A O 1
ATOM 3267 N N . TRP A 1 440 ? -1.181 72.406 15.208 1.00 32.21 438 TRP A N 1
ATOM 3268 C CA . TRP A 1 440 ? -0.994 72.230 13.782 1.00 33.24 438 TRP A CA 1
ATOM 3269 C C . TRP A 1 440 ? -2.306 72.402 13.024 1.00 35.68 438 TRP A C 1
ATOM 3270 O O . TRP A 1 440 ? -2.349 73.090 12.000 1.00 35.73 438 TRP A O 1
ATOM 3281 N N . ARG A 1 441 ? -3.374 71.792 13.528 1.00 37.64 439 ARG A N 1
ATOM 3282 C CA . ARG A 1 441 ? -4.671 71.894 12.879 1.00 40.81 439 ARG A CA 1
ATOM 3283 C C . ARG A 1 441 ? -5.150 73.340 12.845 1.00 42.39 439 ARG A C 1
ATOM 3284 O O . ARG A 1 441 ? -5.889 73.723 11.942 1.00 40.77 439 ARG A O 1
ATOM 3292 N N . GLU A 1 442 ? -4.728 74.140 13.822 1.00 44.15 440 GLU A N 1
ATOM 3293 C CA . GLU A 1 442 ? -5.123 75.542 13.863 1.00 47.13 440 GLU A CA 1
ATOM 3294 C C . GLU A 1 442 ? -4.336 76.361 12.843 1.00 50.46 440 GLU A C 1
ATOM 3295 O O . GLU A 1 442 ? -4.669 77.512 12.573 1.00 51.65 440 GLU A O 1
ATOM 3301 N N . ASN A 1 443 ? -3.286 75.773 12.282 1.00 54.62 441 ASN A N 1
ATOM 3302 C CA . ASN A 1 443 ? -2.493 76.458 11.263 1.00 59.08 441 ASN A CA 1
ATOM 3303 C C . ASN A 1 443 ? -2.874 75.889 9.893 1.00 60.27 441 ASN A C 1
ATOM 3304 O O . ASN A 1 443 ? -2.071 75.882 8.966 1.00 61.98 441 ASN A O 1
ATOM 3309 N N . ASP A 1 444 ? -4.117 75.405 9.766 1.00 61.51 442 ASP A N 1
ATOM 3310 C CA . ASP A 1 444 ? -4.629 74.830 8.564 1.00 62.04 442 ASP A CA 1
ATOM 3311 C C . ASP A 1 444 ? -3.743 73.711 8.058 1.00 61.96 442 ASP A C 1
ATOM 3312 O O . ASP A 1 444 ? -3.400 72.777 8.798 1.00 60.75 442 ASP A O 1
ATOM 3317 N N . SER B 1 2 ? 8.579 79.747 -1.664 1.00 56.80 -2 SER B N 1
ATOM 3318 C CA . SER B 1 2 ? 9.540 78.665 -2.033 1.00 56.14 -2 SER B CA 1
ATOM 3319 C C . SER B 1 2 ? 10.746 78.683 -1.092 1.00 54.99 -2 SER B C 1
ATOM 3320 O O . SER B 1 2 ? 11.899 78.696 -1.534 1.00 55.20 -2 SER B O 1
ATOM 3323 N N . LEU B 1 3 ? 10.464 78.687 0.207 1.00 52.39 -1 LEU B N 1
ATOM 3324 C CA . LEU B 1 3 ? 11.494 78.699 1.239 1.00 48.56 -1 LEU B CA 1
ATOM 3325 C C . LEU B 1 3 ? 12.213 77.351 1.273 1.00 46.31 -1 LEU B C 1
ATOM 3326 O O . LEU B 1 3 ? 11.574 76.300 1.340 1.00 44.96 -1 LEU B O 1
ATOM 3331 N N . LYS B 1 4 ? 13.542 77.386 1.222 1.00 43.22 2 LYS B N 1
ATOM 3332 C CA . LYS B 1 4 ? 14.348 76.169 1.241 1.00 39.91 2 LYS B CA 1
ATOM 3333 C C . LYS B 1 4 ? 14.966 75.948 2.625 1.00 37.72 2 LYS B C 1
ATOM 3334 O O . LYS B 1 4 ? 15.915 76.628 3.012 1.00 36.68 2 LYS B O 1
ATOM 3340 N N . ILE B 1 5 ? 14.409 74.990 3.360 1.00 35.48 3 ILE B N 1
ATOM 3341 C CA . ILE B 1 5 ? 14.855 74.648 4.710 1.00 32.74 3 ILE B CA 1
ATOM 3342 C C . ILE B 1 5 ? 15.724 73.396 4.659 1.00 31.66 3 ILE B C 1
ATOM 3343 O O . ILE B 1 5 ? 15.292 72.350 4.170 1.00 31.52 3 ILE B O 1
ATOM 3348 N N . VAL B 1 6 ? 16.948 73.498 5.159 1.00 28.99 4 VAL B N 1
ATOM 3349 C CA . VAL B 1 6 ? 17.864 72.365 5.143 1.00 29.35 4 VAL B CA 1
ATOM 3350 C C . VAL B 1 6 ? 18.202 71.938 6.557 1.00 29.92 4 VAL B C 1
ATOM 3351 O O . VAL B 1 6 ? 18.664 72.750 7.369 1.00 30.84 4 VAL B O 1
ATOM 3355 N N . ILE B 1 7 ? 17.973 70.657 6.840 1.00 27.68 5 ILE B N 1
ATOM 3356 C CA . ILE B 1 7 ? 18.206 70.086 8.164 1.00 27.56 5 ILE B CA 1
ATOM 3357 C C . ILE B 1 7 ? 19.316 69.048 8.172 1.00 28.34 5 ILE B C 1
ATOM 3358 O O . ILE B 1 7 ? 19.179 67.972 7.577 1.00 28.76 5 ILE B O 1
ATOM 3363 N N . ILE B 1 8 ? 20.406 69.348 8.866 1.00 27.01 6 ILE B N 1
ATOM 3364 C CA . ILE B 1 8 ? 21.510 68.408 8.926 1.00 28.54 6 ILE B CA 1
ATOM 3365 C C . ILE B 1 8 ? 21.351 67.490 10.139 1.00 29.44 6 ILE B C 1
ATOM 3366 O O . ILE B 1 8 ? 21.433 67.940 11.285 1.00 27.69 6 ILE B O 1
ATOM 3371 N N . GLY B 1 9 ? 21.132 66.203 9.876 1.00 31.11 7 GLY B N 1
ATOM 3372 C CA . GLY B 1 9 ? 20.963 65.229 10.948 1.00 34.60 7 GLY B CA 1
ATOM 3373 C C . GLY B 1 9 ? 19.546 64.687 10.943 1.00 36.00 7 GLY B C 1
ATOM 3374 O O . GLY B 1 9 ? 18.618 65.388 11.352 1.00 35.25 7 GLY B O 1
ATOM 3375 N N . ALA B 1 10 ? 19.375 63.450 10.476 1.00 37.04 8 ALA B N 1
ATOM 3376 C CA . ALA B 1 10 ? 18.053 62.836 10.391 1.00 39.00 8 ALA B CA 1
ATOM 3377 C C . ALA B 1 10 ? 17.785 61.895 11.541 1.00 40.70 8 ALA B C 1
ATOM 3378 O O . ALA B 1 10 ? 17.623 60.689 11.357 1.00 41.66 8 ALA B O 1
ATOM 3380 N N . SER B 1 11 ? 17.713 62.472 12.728 1.00 41.30 9 SER B N 1
ATOM 3381 C CA . SER B 1 11 ? 17.470 61.725 13.944 1.00 41.78 9 SER B CA 1
ATOM 3382 C C . SER B 1 11 ? 16.241 62.279 14.654 1.00 39.67 9 SER B C 1
ATOM 3383 O O . SER B 1 11 ? 15.350 62.837 14.012 1.00 40.13 9 SER B O 1
ATOM 3386 N N . PHE B 1 12 ? 16.209 62.137 15.978 1.00 35.89 10 PHE B N 1
ATOM 3387 C CA . PHE B 1 12 ? 15.080 62.615 16.770 1.00 32.47 10 PHE B CA 1
ATOM 3388 C C . PHE B 1 12 ? 14.842 64.098 16.573 1.00 30.36 10 PHE B C 1
ATOM 3389 O O . PHE B 1 12 ? 13.743 64.517 16.226 1.00 29.57 10 PHE B O 1
ATOM 3397 N N . ALA B 1 13 ? 15.873 64.894 16.801 1.00 28.96 11 ALA B N 1
ATOM 3398 C CA . ALA B 1 13 ? 15.757 66.331 16.646 1.00 27.77 11 ALA B CA 1
ATOM 3399 C C . ALA B 1 13 ? 15.430 66.703 15.207 1.00 28.01 11 ALA B C 1
ATOM 3400 O O . ALA B 1 13 ? 14.410 67.336 14.944 1.00 26.92 11 ALA B O 1
ATOM 3402 N N . GLY B 1 14 ? 16.291 66.283 14.280 1.00 29.52 12 GLY B N 1
ATOM 3403 C CA . GLY B 1 14 ? 16.112 66.603 12.872 1.00 28.07 12 GLY B CA 1
ATOM 3404 C C . GLY B 1 14 ? 14.816 66.173 12.212 1.00 28.30 12 GLY B C 1
ATOM 3405 O O . GLY B 1 14 ? 14.212 66.937 11.447 1.00 25.67 12 GLY B O 1
ATOM 3406 N N . ILE B 1 15 ? 14.398 64.944 12.484 1.00 28.28 13 ILE B N 1
ATOM 3407 C CA . ILE B 1 15 ? 13.166 64.423 11.916 1.00 28.98 13 ILE B CA 1
ATOM 3408 C C . ILE B 1 15 ? 11.982 65.204 12.488 1.00 29.74 13 ILE B C 1
ATOM 3409 O O . ILE B 1 15 ? 10.998 65.478 11.783 1.00 27.52 13 ILE B O 1
ATOM 3414 N N . SER B 1 16 ? 12.087 65.589 13.759 1.00 30.61 14 SER B N 1
ATOM 3415 C CA . SER B 1 16 ? 11.021 66.363 14.399 1.00 30.35 14 SER B CA 1
ATOM 3416 C C . SER B 1 16 ? 10.933 67.728 13.733 1.00 30.05 14 SER B C 1
ATOM 3417 O O . SER B 1 16 ? 9.842 68.230 13.465 1.00 30.15 14 SER B O 1
ATOM 3420 N N . ALA B 1 17 ? 12.091 68.326 13.473 1.00 29.58 15 ALA B N 1
ATOM 3421 C CA . ALA B 1 17 ? 12.141 69.625 12.826 1.00 29.01 15 ALA B CA 1
ATOM 3422 C C . ALA B 1 17 ? 11.537 69.503 11.422 1.00 29.25 15 ALA B C 1
ATOM 3423 O O . ALA B 1 17 ? 10.742 70.346 11.003 1.00 27.13 15 ALA B O 1
ATOM 3425 N N . ALA B 1 18 ? 11.897 68.439 10.709 1.00 29.57 16 ALA B N 1
ATOM 3426 C CA . ALA B 1 18 ? 11.370 68.227 9.368 1.00 30.29 16 ALA B CA 1
ATOM 3427 C C . ALA B 1 18 ? 9.852 68.127 9.416 1.00 31.53 16 ALA B C 1
ATOM 3428 O O . ALA B 1 18 ? 9.161 68.861 8.706 1.00 30.83 16 ALA B O 1
ATOM 3430 N N . ILE B 1 19 ? 9.333 67.231 10.259 1.00 32.87 17 ILE B N 1
ATOM 3431 C CA . ILE B 1 19 ? 7.883 67.056 10.374 1.00 34.08 17 ILE B CA 1
ATOM 3432 C C . ILE B 1 19 ? 7.198 68.380 10.670 1.00 33.80 17 ILE B C 1
ATOM 3433 O O . ILE B 1 19 ? 6.240 68.767 9.995 1.00 34.09 17 ILE B O 1
ATOM 3438 N N . ALA B 1 20 ? 7.696 69.062 11.694 1.00 33.61 18 ALA B N 1
ATOM 3439 C CA . ALA B 1 20 ? 7.137 70.330 12.134 1.00 34.34 18 ALA B CA 1
ATOM 3440 C C . ALA B 1 20 ? 7.245 71.433 11.093 1.00 36.29 18 ALA B C 1
ATOM 3441 O O . ALA B 1 20 ? 6.369 72.293 11.002 1.00 35.76 18 ALA B O 1
ATOM 3443 N N . SER B 1 21 ? 8.330 71.415 10.322 1.00 37.57 19 SER B N 1
ATOM 3444 C CA . SER B 1 21 ? 8.549 72.420 9.295 1.00 38.64 19 SER B CA 1
ATOM 3445 C C . SER B 1 21 ? 7.562 72.219 8.171 1.00 40.42 19 SER B C 1
ATOM 3446 O O . SER B 1 21 ? 7.105 73.185 7.556 1.00 39.35 19 SER B O 1
ATOM 3449 N N . ARG B 1 22 ? 7.238 70.957 7.905 1.00 41.84 20 ARG B N 1
ATOM 3450 C CA . ARG B 1 22 ? 6.285 70.626 6.859 1.00 44.25 20 ARG B CA 1
ATOM 3451 C C . ARG B 1 22 ? 4.920 71.155 7.286 1.00 46.08 20 ARG B C 1
ATOM 3452 O O . ARG B 1 22 ? 4.229 71.804 6.499 1.00 47.39 20 ARG B O 1
ATOM 3460 N N . LYS B 1 23 ? 4.539 70.885 8.535 1.00 45.68 21 LYS B N 1
ATOM 3461 C CA . LYS B 1 23 ? 3.257 71.347 9.059 1.00 45.12 21 LYS B CA 1
ATOM 3462 C C . LYS B 1 23 ? 3.115 72.852 8.873 1.00 44.88 21 LYS B C 1
ATOM 3463 O O . LYS B 1 23 ? 2.097 73.332 8.381 1.00 45.45 21 LYS B O 1
ATOM 3469 N N . LYS B 1 24 ? 4.141 73.598 9.263 1.00 44.67 22 LYS B N 1
ATOM 3470 C CA . LYS B 1 24 ? 4.089 75.045 9.155 1.00 44.74 22 LYS B CA 1
ATOM 3471 C C . LYS B 1 24 ? 4.256 75.580 7.739 1.00 45.51 22 LYS B C 1
ATOM 3472 O O . LYS B 1 24 ? 3.728 76.640 7.406 1.00 45.95 22 LYS B O 1
ATOM 3478 N N . TYR B 1 25 ? 4.994 74.857 6.907 1.00 45.47 23 TYR B N 1
ATOM 3479 C CA . TYR B 1 25 ? 5.222 75.286 5.530 1.00 45.17 23 TYR B CA 1
ATOM 3480 C C . TYR B 1 25 ? 4.863 74.163 4.556 1.00 46.32 23 TYR B C 1
ATOM 3481 O O . TYR B 1 25 ? 5.726 73.392 4.130 1.00 43.84 23 TYR B O 1
ATOM 3490 N N . PRO B 1 26 ? 3.575 74.060 4.190 1.00 48.72 24 PRO B N 1
ATOM 3491 C CA . PRO B 1 26 ? 3.152 73.006 3.262 1.00 50.85 24 PRO B CA 1
ATOM 3492 C C . PRO B 1 26 ? 3.763 73.160 1.872 1.00 52.49 24 PRO B C 1
ATOM 3493 O O . PRO B 1 26 ? 3.876 72.190 1.122 1.00 52.45 24 PRO B O 1
ATOM 3497 N N . GLN B 1 27 ? 4.176 74.379 1.542 1.00 54.18 25 GLN B N 1
ATOM 3498 C CA . GLN B 1 27 ? 4.776 74.656 0.245 1.00 56.06 25 GLN B CA 1
ATOM 3499 C C . GLN B 1 27 ? 6.244 75.054 0.364 1.00 56.81 25 GLN B C 1
ATOM 3500 O O . GLN B 1 27 ? 6.680 76.047 -0.222 1.00 59.43 25 GLN B O 1
ATOM 3506 N N . ALA B 1 28 ? 7.014 74.279 1.116 1.00 55.31 26 ALA B N 1
ATOM 3507 C CA . ALA B 1 28 ? 8.421 74.597 1.282 1.00 53.58 26 ALA B CA 1
ATOM 3508 C C . ALA B 1 28 ? 9.295 73.428 0.892 1.00 52.20 26 ALA B C 1
ATOM 3509 O O . ALA B 1 28 ? 8.895 72.270 1.006 1.00 51.87 26 ALA B O 1
ATOM 3511 N N . GLU B 1 29 ? 10.491 73.745 0.415 1.00 50.80 27 GLU B N 1
ATOM 3512 C CA . GLU B 1 29 ? 11.448 72.729 0.021 1.00 49.31 27 GLU B CA 1
ATOM 3513 C C . GLU B 1 29 ? 12.166 72.383 1.321 1.00 46.80 27 GLU B C 1
ATOM 3514 O O . GLU B 1 29 ? 12.780 73.244 1.950 1.00 46.09 27 GLU B O 1
ATOM 3520 N N . ILE B 1 30 ? 12.071 71.126 1.730 1.00 44.26 28 ILE B N 1
ATOM 3521 C CA . ILE B 1 30 ? 12.689 70.695 2.971 1.00 41.83 28 ILE B CA 1
ATOM 3522 C C . ILE B 1 30 ? 13.611 69.515 2.723 1.00 40.54 28 ILE B C 1
ATOM 3523 O O . ILE B 1 30 ? 13.176 68.464 2.264 1.00 39.31 28 ILE B O 1
ATOM 3528 N N . SER B 1 31 ? 14.890 69.699 3.031 1.00 40.49 29 SER B N 1
ATOM 3529 C CA . SER B 1 31 ? 15.877 68.644 2.839 1.00 41.46 29 SER B CA 1
ATOM 3530 C C . SER B 1 31 ? 16.463 68.152 4.154 1.00 40.74 29 SER B C 1
ATOM 3531 O O . SER B 1 31 ? 16.884 68.935 5.007 1.00 40.68 29 SER B O 1
ATOM 3534 N N . LEU B 1 32 ? 16.491 66.836 4.298 1.00 40.78 30 LEU B N 1
ATOM 3535 C CA . LEU B 1 32 ? 17.030 66.193 5.483 1.00 40.00 30 LEU B CA 1
ATOM 3536 C C . LEU B 1 32 ? 18.313 65.479 5.058 1.00 39.72 30 LEU B C 1
ATOM 3537 O O . LEU B 1 32 ? 18.271 64.542 4.261 1.00 38.44 30 LEU B O 1
ATOM 3542 N N . ILE B 1 33 ? 19.442 65.930 5.598 1.00 38.90 31 ILE B N 1
ATOM 3543 C CA . ILE B 1 33 ? 20.755 65.383 5.269 1.00 39.09 31 ILE B CA 1
ATOM 3544 C C . ILE B 1 33 ? 21.379 64.556 6.383 1.00 39.94 31 ILE B C 1
ATOM 3545 O O . ILE B 1 33 ? 21.407 64.977 7.533 1.00 40.71 31 ILE B O 1
ATOM 3550 N N . ASP B 1 34 ? 21.906 63.387 6.038 1.00 40.94 32 ASP B N 1
ATOM 3551 C CA . ASP B 1 34 ? 22.537 62.528 7.033 1.00 41.44 32 ASP B CA 1
ATOM 3552 C C . ASP B 1 34 ? 23.644 61.684 6.410 1.00 41.96 32 ASP B C 1
ATOM 3553 O O . ASP B 1 34 ? 23.532 61.235 5.279 1.00 41.31 32 ASP B O 1
ATOM 3558 N N . LYS B 1 35 ? 24.711 61.467 7.166 1.00 44.54 33 LYS B N 1
ATOM 3559 C CA . LYS B 1 35 ? 25.850 60.695 6.694 1.00 47.22 33 LYS B CA 1
ATOM 3560 C C . LYS B 1 35 ? 25.608 59.186 6.734 1.00 50.21 33 LYS B C 1
ATOM 3561 O O . LYS B 1 35 ? 26.480 58.406 6.362 1.00 51.98 33 LYS B O 1
ATOM 3567 N N . GLN B 1 36 ? 24.432 58.767 7.179 1.00 52.80 34 GLN B N 1
ATOM 3568 C CA . GLN B 1 36 ? 24.131 57.342 7.255 1.00 55.11 34 GLN B CA 1
ATOM 3569 C C . GLN B 1 36 ? 23.392 56.823 6.035 1.00 55.92 34 GLN B C 1
ATOM 3570 O O . GLN B 1 36 ? 22.926 57.602 5.202 1.00 55.73 34 GLN B O 1
ATOM 3576 N N . ALA B 1 37 ? 23.284 55.501 5.939 1.00 56.35 35 ALA B N 1
ATOM 3577 C CA . ALA B 1 37 ? 22.606 54.873 4.813 1.00 58.27 35 ALA B CA 1
ATOM 3578 C C . ALA B 1 37 ? 21.100 54.817 5.020 1.00 59.62 35 ALA B C 1
ATOM 3579 O O . ALA B 1 37 ? 20.327 54.901 4.064 1.00 59.30 35 ALA B O 1
ATOM 3581 N N . THR B 1 38 ? 20.694 54.681 6.279 1.00 61.46 36 THR B N 1
ATOM 3582 C CA . THR B 1 38 ? 19.283 54.590 6.633 1.00 63.46 36 THR B CA 1
ATOM 3583 C C . THR B 1 38 ? 18.923 55.540 7.771 1.00 64.19 36 THR B C 1
ATOM 3584 O O . THR B 1 38 ? 19.796 56.002 8.507 1.00 64.61 36 THR B O 1
ATOM 3588 N N . VAL B 1 39 ? 17.634 55.825 7.915 1.00 64.69 37 VAL B N 1
ATOM 3589 C CA . VAL B 1 39 ? 17.177 56.713 8.973 1.00 65.19 37 VAL B CA 1
ATOM 3590 C C . VAL B 1 39 ? 15.883 56.219 9.593 1.00 66.09 37 VAL B C 1
ATOM 3591 O O . VAL B 1 39 ? 15.061 55.596 8.923 1.00 65.50 37 VAL B O 1
ATOM 3595 N N . GLY B 1 40 ? 15.714 56.499 10.882 1.00 66.94 38 GLY B N 1
ATOM 3596 C CA . GLY B 1 40 ? 14.501 56.100 11.572 1.00 68.51 38 GLY B CA 1
ATOM 3597 C C . GLY B 1 40 ? 14.618 54.859 12.434 1.00 69.09 38 GLY B C 1
ATOM 3598 O O . GLY B 1 40 ? 13.624 54.180 12.681 1.00 69.17 38 GLY B O 1
ATOM 3599 N N . TYR B 1 41 ? 15.828 54.564 12.897 1.00 70.27 39 TYR B N 1
ATOM 3600 C CA . TYR B 1 41 ? 16.061 53.395 13.737 1.00 70.86 39 TYR B CA 1
ATOM 3601 C C . TYR B 1 41 ? 16.450 53.810 15.147 1.00 70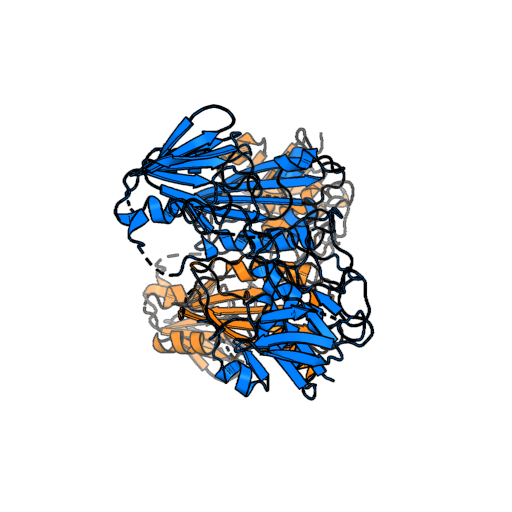.64 39 TYR B C 1
ATOM 3602 O O . TYR B 1 41 ? 17.104 54.835 15.341 1.00 70.90 39 TYR B O 1
ATOM 3611 N N . LEU B 1 42 ? 16.049 53.008 16.128 1.00 70.01 40 LEU B N 1
ATOM 3612 C CA . LEU B 1 42 ? 16.368 53.295 17.520 1.00 69.81 40 LEU B CA 1
ATOM 3613 C C . LEU B 1 42 ? 17.802 52.867 17.828 1.00 70.69 40 LEU B C 1
ATOM 3614 O O . LEU B 1 42 ? 18.537 52.442 16.933 1.00 69.94 40 LEU B O 1
ATOM 3619 N N . SER B 1 43 ? 18.193 52.980 19.096 1.00 72.09 41 SER B N 1
ATOM 3620 C CA . SER B 1 43 ? 19.536 52.593 19.529 1.00 73.00 41 SER B CA 1
ATOM 3621 C C . SER B 1 43 ? 19.627 52.500 21.058 1.00 73.40 41 SER B C 1
ATOM 3622 O O . SER B 1 43 ? 18.632 52.683 21.770 1.00 73.08 41 SER B O 1
ATOM 3625 N N . GLY B 1 44 ? 20.827 52.208 21.553 1.00 73.73 42 GLY B N 1
ATOM 3626 C CA . GLY B 1 44 ? 21.034 52.088 22.984 1.00 73.61 42 GLY B CA 1
ATOM 3627 C C . GLY B 1 44 ? 21.960 50.932 23.306 1.00 73.41 42 GLY B C 1
ATOM 3628 O O . GLY B 1 44 ? 22.269 50.114 22.438 1.00 73.40 42 GLY B O 1
ATOM 3629 N N . ALA B 1 60 ? 13.877 50.045 16.815 1.00 68.20 58 ALA B N 1
ATOM 3630 C CA . ALA B 1 60 ? 13.598 49.138 15.710 1.00 68.72 58 ALA B CA 1
ATOM 3631 C C . ALA B 1 60 ? 12.637 49.779 14.711 1.00 68.84 58 ALA B C 1
ATOM 3632 O O . ALA B 1 60 ? 11.595 49.203 14.386 1.00 69.55 58 ALA B O 1
ATOM 3634 N N . ARG B 1 61 ? 12.990 50.978 14.248 1.00 68.46 59 ARG B N 1
ATOM 3635 C CA . ARG B 1 61 ? 12.203 51.726 13.262 1.00 68.70 59 ARG B CA 1
ATOM 3636 C C . ARG B 1 61 ? 10.985 52.470 13.821 1.00 67.86 59 ARG B C 1
ATOM 3637 O O . ARG B 1 61 ? 9.957 51.860 14.112 1.00 68.25 59 ARG B O 1
ATOM 3645 N N . TYR B 1 62 ? 11.100 53.790 13.955 1.00 66.46 60 TYR B N 1
ATOM 3646 C CA . TYR B 1 62 ? 9.995 54.602 14.461 1.00 65.10 60 TYR B CA 1
ATOM 3647 C C . TYR B 1 62 ? 9.404 55.495 13.377 1.00 64.99 60 TYR B C 1
ATOM 3648 O O . TYR B 1 62 ? 8.385 56.153 13.582 1.00 64.57 60 TYR B O 1
ATOM 3657 N N . ILE B 1 63 ? 10.058 55.514 12.223 1.00 65.24 61 ILE B N 1
ATOM 3658 C CA . ILE B 1 63 ? 9.608 56.308 11.089 1.00 65.12 61 ILE B CA 1
ATOM 3659 C C . ILE B 1 63 ? 10.294 55.728 9.859 1.00 64.98 61 ILE B C 1
ATOM 3660 O O . ILE B 1 63 ? 11.500 55.476 9.874 1.00 64.39 61 ILE B O 1
ATOM 3665 N N . THR B 1 64 ? 9.519 55.492 8.807 1.00 65.31 62 THR B N 1
ATOM 3666 C CA . THR B 1 64 ? 10.067 54.940 7.578 1.00 65.80 62 THR B CA 1
ATOM 3667 C C . THR B 1 64 ? 10.389 56.047 6.594 1.00 65.91 62 THR B C 1
ATOM 3668 O O . THR B 1 64 ? 9.805 57.129 6.640 1.00 64.59 62 THR B O 1
ATOM 3672 N N . GLU B 1 65 ? 11.337 55.770 5.709 1.00 67.27 63 GLU B N 1
ATOM 3673 C CA . GLU B 1 65 ? 11.735 56.738 4.707 1.00 69.09 63 GLU B CA 1
ATOM 3674 C C . GLU B 1 65 ? 10.511 56.998 3.845 1.00 69.85 63 GLU B C 1
ATOM 3675 O O . GLU B 1 65 ? 10.321 58.096 3.321 1.00 70.30 63 GLU B O 1
ATOM 3681 N N . GLU B 1 66 ? 9.676 55.971 3.723 1.00 70.50 64 GLU B N 1
ATOM 3682 C CA . GLU B 1 66 ? 8.453 56.048 2.938 1.00 71.41 64 GLU B CA 1
ATOM 3683 C C . GLU B 1 66 ? 7.524 57.099 3.552 1.00 70.97 64 GLU B C 1
ATOM 3684 O O . GLU B 1 66 ? 6.783 57.792 2.850 1.00 70.17 64 GLU B O 1
ATOM 3690 N N . GLU B 1 67 ? 7.585 57.217 4.873 1.00 70.86 65 GLU B N 1
ATOM 3691 C CA . GLU B 1 67 ? 6.759 58.168 5.607 1.00 71.20 65 GLU B CA 1
ATOM 3692 C C . GLU B 1 67 ? 7.229 59.605 5.382 1.00 69.73 65 GLU B C 1
ATOM 3693 O O . GLU B 1 67 ? 6.433 60.479 5.043 1.00 68.72 65 GLU B O 1
ATOM 3699 N N . LEU B 1 68 ? 8.523 59.844 5.578 1.00 68.33 66 LEU B N 1
ATOM 3700 C CA . LEU B 1 68 ? 9.088 61.176 5.391 1.00 66.72 66 LEU B CA 1
ATOM 3701 C C . LEU B 1 68 ? 8.924 61.575 3.931 1.00 66.50 66 LEU B C 1
ATOM 3702 O O . LEU B 1 68 ? 8.714 62.745 3.605 1.00 65.59 66 LEU B O 1
ATOM 3707 N N . ARG B 1 69 ? 9.017 60.578 3.060 1.00 66.90 67 ARG B N 1
ATOM 3708 C CA . ARG B 1 69 ? 8.872 60.771 1.625 1.00 67.40 67 ARG B CA 1
ATOM 3709 C C . ARG B 1 69 ? 7.450 61.237 1.309 1.00 66.13 67 ARG B C 1
ATOM 3710 O O . ARG B 1 69 ? 7.253 62.128 0.485 1.00 65.84 67 ARG B O 1
ATOM 3718 N N . ARG B 1 70 ? 6.463 60.641 1.975 1.00 64.54 68 ARG B N 1
ATOM 3719 C CA . ARG B 1 70 ? 5.068 61.012 1.757 1.00 63.35 68 ARG B CA 1
ATOM 3720 C C . ARG B 1 70 ? 4.774 62.437 2.239 1.00 61.83 68 ARG B C 1
ATOM 3721 O O . ARG B 1 70 ? 3.783 63.046 1.830 1.00 60.78 68 ARG B O 1
ATOM 3729 N N . GLN B 1 71 ? 5.628 62.963 3.115 1.00 59.82 69 GLN B N 1
ATOM 3730 C CA . GLN B 1 71 ? 5.452 64.327 3.622 1.00 57.90 69 GLN B CA 1
ATOM 3731 C C . GLN B 1 71 ? 6.310 65.300 2.818 1.00 56.86 69 GLN B C 1
ATOM 3732 O O . GLN B 1 71 ? 6.538 66.434 3.235 1.00 54.82 69 GLN B O 1
ATOM 3738 N N . LYS B 1 72 ? 6.776 64.839 1.660 1.00 56.04 70 LYS B N 1
ATOM 3739 C CA . LYS B 1 72 ? 7.610 65.643 0.776 1.00 55.29 70 LYS B CA 1
ATOM 3740 C C . LYS B 1 72 ? 8.858 66.153 1.477 1.00 54.03 70 LYS B C 1
ATOM 3741 O O . LYS B 1 72 ? 9.145 67.352 1.466 1.00 53.68 70 LYS B O 1
ATOM 3747 N N . ILE B 1 73 ? 9.590 65.228 2.091 1.00 52.36 71 ILE B N 1
ATOM 3748 C CA . ILE B 1 73 ? 10.829 65.549 2.780 1.00 51.62 71 ILE B CA 1
ATOM 3749 C C . ILE B 1 73 ? 11.960 64.889 2.000 1.00 50.85 71 ILE B C 1
ATOM 3750 O O . ILE B 1 73 ? 12.096 63.668 1.996 1.00 51.19 71 ILE B O 1
ATOM 3755 N N . GLN B 1 74 ? 12.760 65.710 1.330 1.00 51.05 72 GLN B N 1
ATOM 3756 C CA . GLN B 1 74 ? 13.885 65.235 0.536 1.00 50.33 72 GLN B CA 1
ATOM 3757 C C . GLN B 1 74 ? 14.954 64.585 1.416 1.00 49.66 72 GLN B C 1
ATOM 3758 O O . GLN B 1 74 ? 15.690 65.270 2.123 1.00 48.45 72 GLN B O 1
ATOM 3764 N N . LEU B 1 75 ? 15.029 63.258 1.368 1.00 49.48 73 LEU B N 1
ATOM 3765 C CA . LEU B 1 75 ? 16.011 62.508 2.144 1.00 50.01 73 LEU B CA 1
ATOM 3766 C C . LEU B 1 75 ? 17.325 62.403 1.403 1.00 50.00 73 LEU B C 1
ATOM 3767 O O . LEU B 1 75 ? 17.411 61.694 0.404 1.00 51.81 73 LEU B O 1
ATOM 3772 N N . LEU B 1 76 ? 18.348 63.096 1.891 1.00 48.89 74 LEU B N 1
ATOM 3773 C CA . LEU B 1 76 ? 19.658 63.059 1.254 1.00 47.40 74 LEU B CA 1
ATOM 3774 C C . LEU B 1 76 ? 20.607 62.275 2.146 1.00 47.43 74 LEU B C 1
ATOM 3775 O O . LEU B 1 76 ? 21.308 62.846 2.983 1.00 47.94 74 LEU B O 1
ATOM 3780 N N . LEU B 1 77 ? 20.634 60.961 1.961 1.00 47.12 75 LEU B N 1
ATOM 3781 C CA . LEU B 1 77 ? 21.483 60.107 2.777 1.00 46.16 75 LEU B CA 1
ATOM 3782 C C . LEU B 1 77 ? 22.878 59.897 2.189 1.00 45.73 75 LEU B C 1
ATOM 3783 O O . LEU B 1 77 ? 23.173 60.347 1.090 1.00 44.87 75 LEU B O 1
ATOM 3788 N N . ASN B 1 78 ? 23.735 59.216 2.944 1.00 46.39 76 ASN B N 1
ATOM 3789 C CA . ASN B 1 78 ? 25.106 58.934 2.532 1.00 46.61 76 ASN B CA 1
ATOM 3790 C C . ASN B 1 78 ? 25.893 60.196 2.205 1.00 47.08 76 ASN B C 1
ATOM 3791 O O . ASN B 1 78 ? 26.788 60.180 1.364 1.00 48.04 76 ASN B O 1
ATOM 3796 N N . ARG B 1 79 ? 25.557 61.287 2.883 1.00 47.03 77 ARG B N 1
ATOM 3797 C CA . ARG B 1 79 ? 26.230 62.565 2.677 1.00 46.32 77 ARG B CA 1
ATOM 3798 C C . ARG B 1 79 ? 26.725 63.100 4.013 1.00 45.82 77 ARG B C 1
ATOM 3799 O O . ARG B 1 79 ? 25.949 63.260 4.947 1.00 45.77 77 ARG B O 1
ATOM 3807 N N . GLU B 1 80 ? 28.020 63.376 4.103 1.00 45.81 78 GLU B N 1
ATOM 3808 C CA . GLU B 1 80 ? 28.580 63.901 5.333 1.00 45.59 78 GLU B CA 1
ATOM 3809 C C . GLU B 1 80 ? 28.985 65.366 5.191 1.00 43.83 78 GLU B C 1
ATOM 3810 O O . GLU B 1 80 ? 29.872 65.707 4.415 1.00 44.90 78 GLU B O 1
ATOM 3816 N N . VAL B 1 81 ? 28.341 66.233 5.952 1.00 41.27 79 VAL B N 1
ATOM 3817 C CA . VAL B 1 81 ? 28.658 67.646 5.894 1.00 40.53 79 VAL B CA 1
ATOM 3818 C C . VAL B 1 81 ? 30.046 67.901 6.472 1.00 41.26 79 VAL B C 1
ATOM 3819 O O . VAL B 1 81 ? 30.336 67.516 7.606 1.00 41.62 79 VAL B O 1
ATOM 3823 N N . VAL B 1 82 ? 30.907 68.554 5.696 1.00 41.43 80 VAL B N 1
ATOM 3824 C CA . VAL B 1 82 ? 32.262 68.837 6.163 1.00 40.93 80 VAL B CA 1
ATOM 3825 C C . VAL B 1 82 ? 32.591 70.323 6.226 1.00 40.52 80 VAL B C 1
ATOM 3826 O O . VAL B 1 82 ? 33.614 70.713 6.787 1.00 39.98 80 VAL B O 1
ATOM 3830 N N . ALA B 1 83 ? 31.726 71.157 5.663 1.00 40.33 81 ALA B N 1
ATOM 3831 C CA . ALA B 1 83 ? 31.977 72.592 5.673 1.00 40.92 81 ALA B CA 1
ATOM 3832 C C . ALA B 1 83 ? 30.728 73.395 5.361 1.00 41.17 81 ALA B C 1
ATOM 3833 O O . ALA B 1 83 ? 29.770 72.872 4.779 1.00 41.17 81 ALA B O 1
ATOM 3843 N N . ASP B 1 85 ? 29.278 77.836 4.754 1.00 40.19 83 ASP B N 1
ATOM 3844 C CA . ASP B 1 85 ? 29.570 79.252 4.564 1.00 40.58 83 ASP B CA 1
ATOM 3845 C C . ASP B 1 85 ? 28.363 80.053 5.040 1.00 40.57 83 ASP B C 1
ATOM 3846 O O . ASP B 1 85 ? 27.348 80.139 4.342 1.00 39.05 83 ASP B O 1
ATOM 3851 N N . VAL B 1 86 ? 28.471 80.646 6.226 1.00 41.60 84 VAL B N 1
ATOM 3852 C CA . VAL B 1 86 ? 27.365 81.417 6.784 1.00 42.58 84 VAL B CA 1
ATOM 3853 C C . VAL B 1 86 ? 27.006 82.639 5.944 1.00 43.53 84 VAL B C 1
ATOM 3854 O O . VAL B 1 86 ? 25.832 82.860 5.633 1.00 43.85 84 VAL B O 1
ATOM 3858 N N . GLU B 1 87 ? 28.016 83.416 5.565 1.00 44.87 85 GLU B N 1
ATOM 3859 C CA . GLU B 1 87 ? 27.805 84.617 4.764 1.00 44.94 85 GLU B CA 1
ATOM 3860 C C . GLU B 1 87 ? 27.035 84.368 3.474 1.00 42.11 85 GLU B C 1
ATOM 3861 O O . GLU B 1 87 ? 26.114 85.113 3.145 1.00 41.53 85 GLU B O 1
ATOM 3867 N N . ASN B 1 88 ? 27.408 83.323 2.744 1.00 39.10 86 ASN B N 1
ATOM 3868 C CA . ASN B 1 88 ? 26.743 83.010 1.483 1.00 39.13 86 ASN B CA 1
ATOM 3869 C C . ASN B 1 88 ? 25.669 81.932 1.594 1.00 40.19 86 ASN B C 1
ATOM 3870 O O . ASN B 1 88 ? 25.040 81.570 0.597 1.00 40.98 86 ASN B O 1
ATOM 3875 N N . GLN B 1 89 ? 25.471 81.425 2.810 1.00 40.06 87 GLN B N 1
ATOM 3876 C CA . GLN B 1 89 ? 24.471 80.402 3.097 1.00 38.55 87 GLN B CA 1
ATOM 3877 C C . GLN B 1 89 ? 24.566 79.096 2.310 1.00 37.51 87 GLN B C 1
ATOM 3878 O O . GLN B 1 89 ? 23.639 78.704 1.592 1.00 36.78 87 GLN B O 1
ATOM 3884 N N . LEU B 1 90 ? 25.687 78.405 2.488 1.00 37.85 88 LEU B N 1
ATOM 3885 C CA . LEU B 1 90 ? 25.939 77.131 1.821 1.00 38.70 88 LEU B CA 1
ATOM 3886 C C . LEU B 1 90 ? 26.563 76.133 2.795 1.00 38.05 88 LEU B C 1
ATOM 3887 O O . LEU B 1 90 ? 27.189 76.523 3.777 1.00 37.66 88 LEU B O 1
ATOM 3892 N N . ILE B 1 91 ? 26.380 74.848 2.510 1.00 38.28 89 ILE B N 1
ATOM 3893 C CA . ILE B 1 91 ? 26.977 73.768 3.295 1.00 39.07 89 ILE B CA 1
ATOM 3894 C C . ILE B 1 91 ? 27.568 72.818 2.261 1.00 40.41 89 ILE B C 1
ATOM 3895 O O . ILE B 1 91 ? 27.117 72.777 1.110 1.00 40.64 89 ILE B O 1
ATOM 3900 N N . ALA B 1 92 ? 28.574 72.055 2.658 1.00 40.93 90 ALA B N 1
ATOM 3901 C CA . ALA B 1 92 ? 29.187 71.117 1.734 1.00 43.17 90 ALA B CA 1
ATOM 3902 C C . ALA B 1 92 ? 29.276 69.740 2.366 1.00 45.13 90 ALA B C 1
ATOM 3903 O O . ALA B 1 92 ? 29.590 69.610 3.552 1.00 44.85 90 ALA B O 1
ATOM 3905 N N . TRP B 1 93 ? 28.987 68.714 1.574 1.00 47.58 91 TRP B N 1
ATOM 3906 C CA . TRP B 1 93 ? 29.064 67.348 2.063 1.00 50.49 91 TRP B CA 1
ATOM 3907 C C . TRP B 1 93 ? 29.954 66.493 1.172 1.00 54.16 91 TRP B C 1
ATOM 3908 O O . TRP B 1 93 ? 30.200 66.832 0.017 1.00 53.71 91 TRP B O 1
ATOM 3919 N N . THR B 1 94 ? 30.432 65.386 1.730 1.00 59.37 92 THR B N 1
ATOM 3920 C CA . THR B 1 94 ? 31.301 64.453 1.023 1.00 64.08 92 THR B CA 1
ATOM 3921 C C . THR B 1 94 ? 30.567 63.154 0.698 1.00 67.08 92 THR B C 1
ATOM 3922 O O . THR B 1 94 ? 30.313 62.332 1.582 1.00 68.98 92 THR B O 1
ATOM 3926 N N . ARG B 1 95 ? 30.229 62.977 -0.573 1.00 69.84 93 ARG B N 1
ATOM 3927 C CA . ARG B 1 95 ? 29.534 61.780 -1.036 1.00 72.64 93 ARG B CA 1
ATOM 3928 C C . ARG B 1 95 ? 30.422 61.078 -2.066 1.00 73.74 93 ARG B C 1
ATOM 3929 O O . ARG B 1 95 ? 30.653 61.606 -3.157 1.00 73.91 93 ARG B O 1
ATOM 3937 N N . LYS B 1 96 ? 30.920 59.895 -1.715 1.00 74.45 94 LYS B N 1
ATOM 3938 C CA . LYS B 1 96 ? 31.789 59.127 -2.601 1.00 75.30 94 LYS B CA 1
ATOM 3939 C C . LYS B 1 96 ? 33.088 59.885 -2.867 1.00 75.77 94 LYS B C 1
ATOM 3940 O O . LYS B 1 96 ? 33.541 59.993 -4.007 1.00 75.50 94 LYS B O 1
ATOM 3946 N N . GLU B 1 97 ? 33.676 60.412 -1.798 1.00 76.33 95 GLU B N 1
ATOM 3947 C CA . GLU B 1 97 ? 34.922 61.167 -1.876 1.00 77.24 95 GLU B CA 1
ATOM 3948 C C . GLU B 1 97 ? 34.908 62.309 -2.893 1.00 76.33 95 GLU B C 1
ATOM 3949 O O . GLU B 1 97 ? 35.914 62.603 -3.542 1.00 76.08 95 GLU B O 1
ATOM 3955 N N . GLU B 1 98 ? 33.755 62.954 -3.015 1.00 74.85 96 GLU B N 1
ATOM 3956 C CA . GLU B 1 98 ? 33.591 64.074 -3.926 1.00 73.57 96 GLU B CA 1
ATOM 3957 C C . GLU B 1 98 ? 32.730 65.118 -3.219 1.00 70.95 96 GLU B C 1
ATOM 3958 O O . GLU B 1 98 ? 31.556 64.868 -2.943 1.00 70.76 96 GLU B O 1
ATOM 3964 N N . GLN B 1 99 ? 33.311 66.275 -2.910 1.00 67.07 97 GLN B N 1
ATOM 3965 C CA . GLN B 1 99 ? 32.563 67.333 -2.240 1.00 63.82 97 GLN B CA 1
ATOM 3966 C C . GLN B 1 99 ? 31.474 67.934 -3.114 1.00 61.86 97 GLN B C 1
ATOM 3967 O O . GLN B 1 99 ? 31.545 67.895 -4.339 1.00 62.30 97 GLN B O 1
ATOM 3973 N N . GLN B 1 100 ? 30.458 68.486 -2.469 1.00 59.65 98 GLN B N 1
ATOM 3974 C CA . GLN B 1 100 ? 29.345 69.097 -3.174 1.00 56.75 98 GLN B CA 1
ATOM 3975 C C . GLN B 1 100 ? 28.759 70.193 -2.303 1.00 53.02 98 GLN B C 1
ATOM 3976 O O . GLN B 1 100 ? 28.783 70.094 -1.075 1.00 52.99 98 GLN B O 1
ATOM 3982 N N . TRP B 1 101 ? 28.244 71.243 -2.933 1.00 47.63 99 TRP B N 1
ATOM 3983 C CA . TRP B 1 101 ? 27.680 72.345 -2.178 1.00 43.39 99 TRP B CA 1
ATOM 3984 C C . TRP B 1 101 ? 26.175 72.434 -2.340 1.00 42.08 99 TRP B C 1
ATOM 3985 O O . TRP B 1 101 ? 25.623 72.062 -3.374 1.00 41.65 99 TRP B O 1
ATOM 3996 N N . TYR B 1 102 ? 25.524 72.922 -1.289 1.00 41.44 100 TYR B N 1
ATOM 3997 C CA . TYR B 1 102 ? 24.071 73.039 -1.229 1.00 39.46 100 TYR B CA 1
ATOM 3998 C C . TYR B 1 102 ? 23.754 74.368 -0.555 1.00 38.88 100 TYR B C 1
ATOM 3999 O O . TYR B 1 102 ? 24.401 74.736 0.424 1.00 39.12 100 TYR B O 1
ATOM 4008 N N . SER B 1 103 ? 22.766 75.088 -1.072 1.00 38.61 101 SER B N 1
ATOM 4009 C CA . SER B 1 103 ? 22.395 76.379 -0.494 1.00 39.05 101 SER B CA 1
ATOM 4010 C C . SER B 1 103 ? 21.150 76.234 0.388 1.00 38.48 101 SER B C 1
ATOM 4011 O O . SER B 1 103 ? 20.444 75.227 0.314 1.00 36.63 101 SER B O 1
ATOM 4014 N N . TYR B 1 104 ? 20.879 77.246 1.210 1.00 36.84 102 TYR B N 1
ATOM 4015 C CA . TYR B 1 104 ? 19.731 77.195 2.109 1.00 35.31 102 TYR B CA 1
ATOM 4016 C C . TYR B 1 104 ? 19.213 78.570 2.471 1.00 36.24 102 TYR B C 1
ATOM 4017 O O . TYR B 1 104 ? 19.965 79.540 2.476 1.00 36.27 102 TYR B O 1
ATOM 4026 N N . ASP B 1 105 ? 17.923 78.647 2.777 1.00 38.62 103 ASP B N 1
ATOM 4027 C CA . ASP B 1 105 ? 17.321 79.898 3.228 1.00 38.49 103 ASP B CA 1
ATOM 4028 C C . ASP B 1 105 ? 17.400 79.824 4.753 1.00 36.99 103 ASP B C 1
ATOM 4029 O O . ASP B 1 105 ? 17.728 80.804 5.430 1.00 36.38 103 ASP B O 1
ATOM 4034 N N . LYS B 1 106 ? 17.103 78.636 5.278 1.00 36.31 104 LYS B N 1
ATOM 4035 C CA . LYS B 1 106 ? 17.169 78.365 6.713 1.00 33.84 104 LYS B CA 1
ATOM 4036 C C . LYS B 1 106 ? 17.880 77.030 6.946 1.00 32.15 104 LYS B C 1
ATOM 4037 O O . LYS B 1 106 ? 17.516 76.013 6.356 1.00 30.92 104 LYS B O 1
ATOM 4043 N N . LEU B 1 107 ? 18.894 77.045 7.810 1.00 30.11 105 LEU B N 1
ATOM 4044 C CA . LEU B 1 107 ? 19.670 75.849 8.128 1.00 27.70 105 LEU B CA 1
ATOM 4045 C C . LEU B 1 107 ? 19.463 75.438 9.586 1.00 27.78 105 LEU B C 1
ATOM 4046 O O . LEU B 1 107 ? 19.687 76.239 10.492 1.00 25.12 105 LEU B O 1
ATOM 4051 N N . ILE B 1 108 ? 19.041 74.190 9.802 1.00 26.93 106 ILE B N 1
ATOM 4052 C CA . ILE B 1 108 ? 18.820 73.673 11.147 1.00 26.55 106 ILE B CA 1
ATOM 4053 C C . ILE B 1 108 ? 19.855 72.588 11.482 1.00 26.34 106 ILE B C 1
ATOM 4054 O O . ILE B 1 108 ? 19.893 71.514 10.879 1.00 24.47 106 ILE B O 1
ATOM 4059 N N . LEU B 1 109 ? 20.706 72.898 12.448 1.00 27.29 107 LEU B N 1
ATOM 4060 C CA . LEU B 1 109 ? 21.754 71.987 12.884 1.00 28.51 107 LEU B CA 1
ATOM 4061 C C . LEU B 1 109 ? 21.220 71.007 13.923 1.00 28.35 107 LEU B C 1
ATOM 4062 O O . LEU B 1 109 ? 20.854 71.397 15.031 1.00 26.75 107 LEU B O 1
ATOM 4067 N N . ALA B 1 110 ? 21.188 69.732 13.548 1.00 30.30 108 ALA B N 1
ATOM 4068 C CA . ALA B 1 110 ? 20.681 68.685 14.416 1.00 32.48 108 ALA B CA 1
ATOM 4069 C C . ALA B 1 110 ? 21.569 67.452 14.459 1.00 34.63 108 ALA B C 1
ATOM 4070 O O . ALA B 1 110 ? 21.063 66.339 14.533 1.00 34.32 108 ALA B O 1
ATOM 4072 N N . THR B 1 111 ? 22.885 67.640 14.390 1.00 38.91 109 THR B N 1
ATOM 4073 C CA . THR B 1 111 ? 23.809 66.514 14.454 1.00 43.15 109 THR B CA 1
ATOM 4074 C C . THR B 1 111 ? 23.716 66.045 15.897 1.00 46.66 109 THR B C 1
ATOM 4075 O O . THR B 1 111 ? 23.151 66.746 16.728 1.00 46.65 109 THR B O 1
ATOM 4079 N N . GLY B 1 112 ? 24.252 64.878 16.223 1.00 50.48 110 GLY B N 1
ATOM 4080 C CA . GLY B 1 112 ? 24.097 64.413 17.593 1.00 53.88 110 GLY B CA 1
ATOM 4081 C C . GLY B 1 112 ? 25.288 64.310 18.516 1.00 56.42 110 GLY B C 1
ATOM 4082 O O . GLY B 1 112 ? 26.132 65.208 18.603 1.00 57.22 110 GLY B O 1
ATOM 4083 N N . ALA B 1 113 ? 25.321 63.200 19.243 1.00 57.88 111 ALA B N 1
ATOM 4084 C CA . ALA B 1 113 ? 26.387 62.924 20.184 1.00 58.97 111 ALA B CA 1
ATOM 4085 C C . ALA B 1 113 ? 27.218 61.794 19.596 1.00 59.73 111 ALA B C 1
ATOM 4086 O O . ALA B 1 113 ? 26.733 60.670 19.464 1.00 59.44 111 ALA B O 1
ATOM 4088 N N . SER B 1 114 ? 28.461 62.107 19.231 1.00 60.73 112 SER B N 1
ATOM 4089 C CA . SER B 1 114 ? 29.380 61.129 18.640 1.00 61.71 112 SER B CA 1
ATOM 4090 C C . SER B 1 114 ? 30.782 61.261 19.230 1.00 62.91 112 SER B C 1
ATOM 4091 O O . SER B 1 114 ? 31.275 60.357 19.901 1.00 62.54 112 SER B O 1
ATOM 4094 N N . GLN B 1 115 ? 31.412 62.400 18.959 1.00 64.84 113 GLN B N 1
ATOM 4095 C CA . GLN B 1 115 ? 32.756 62.718 19.434 1.00 66.77 113 GLN B CA 1
ATOM 4096 C C . GLN B 1 115 ? 33.108 62.171 20.821 1.00 68.04 113 GLN B C 1
ATOM 4097 O O . GLN B 1 115 ? 32.454 62.483 21.819 1.00 67.58 113 GLN B O 1
ATOM 4103 N N . PHE B 1 116 ? 34.155 61.355 20.869 1.00 69.87 114 PHE B N 1
ATOM 4104 C CA . PHE B 1 116 ? 34.634 60.784 22.119 1.00 71.77 114 PHE B CA 1
ATOM 4105 C C . PHE B 1 116 ? 35.602 61.799 22.706 1.00 72.40 114 PHE B C 1
ATOM 4106 O O . PHE B 1 116 ? 36.588 62.158 22.065 1.00 71.94 114 PHE B O 1
ATOM 4114 N N . SER B 1 117 ? 35.327 62.262 23.919 1.00 73.56 115 SER B N 1
ATOM 4115 C CA . SER B 1 117 ? 36.189 63.260 24.543 1.00 75.13 115 SER B CA 1
ATOM 4116 C C . SER B 1 117 ? 36.436 63.055 26.039 1.00 75.19 115 SER B C 1
ATOM 4117 O O . SER B 1 117 ? 35.497 63.012 26.837 1.00 75.65 115 SER B O 1
ATOM 4120 N N . THR B 1 118 ? 37.708 62.939 26.412 1.00 74.18 116 THR B N 1
ATOM 4121 C CA . THR B 1 118 ? 38.081 62.746 27.811 1.00 73.12 116 THR B CA 1
ATOM 4122 C C . THR B 1 118 ? 39.575 63.005 28.015 1.00 72.52 116 THR B C 1
ATOM 4123 O O . THR B 1 118 ? 40.377 62.818 27.097 1.00 72.34 116 THR B O 1
ATOM 4127 N N . GLN B 1 119 ? 39.946 63.432 29.220 1.00 71.64 117 GLN B N 1
ATOM 4128 C CA . GLN B 1 119 ? 41.343 63.724 29.524 1.00 70.99 117 GLN B CA 1
ATOM 4129 C C . GLN B 1 119 ? 42.058 62.489 30.076 1.00 68.72 117 GLN B C 1
ATOM 4130 O O . GLN B 1 119 ? 43.189 62.584 30.549 1.00 69.93 117 GLN B O 1
ATOM 4136 N N . ILE B 1 120 ? 41.407 61.331 30.008 1.00 65.98 118 ILE B N 1
ATOM 4137 C CA . ILE B 1 120 ? 42.004 60.099 30.522 1.00 62.54 118 ILE B CA 1
ATOM 4138 C C . ILE B 1 120 ? 43.202 59.645 29.692 1.00 61.22 118 ILE B C 1
ATOM 4139 O O . ILE B 1 120 ? 43.095 59.487 28.479 1.00 60.71 118 ILE B O 1
ATOM 4144 N N . ARG B 1 121 ? 44.340 59.436 30.348 1.00 60.49 119 ARG B N 1
ATOM 4145 C CA . ARG B 1 121 ? 45.544 58.972 29.658 1.00 60.87 119 ARG B CA 1
ATOM 4146 C C . ARG B 1 121 ? 45.333 57.528 29.206 1.00 59.97 119 ARG B C 1
ATOM 4147 O O . ARG B 1 121 ? 44.888 56.689 29.984 1.00 59.07 119 ARG B O 1
ATOM 4155 N N . GLY B 1 122 ? 45.646 57.241 27.949 1.00 59.93 120 GLY B N 1
ATOM 4156 C CA . GLY B 1 122 ? 45.479 55.891 27.442 1.00 60.24 120 GLY B CA 1
ATOM 4157 C C . GLY B 1 122 ? 44.045 55.496 27.130 1.00 61.11 120 GLY B C 1
ATOM 4158 O O . GLY B 1 122 ? 43.756 54.319 26.923 1.00 60.50 120 GLY B O 1
ATOM 4159 N N . SER B 1 123 ? 43.143 56.471 27.088 1.00 61.98 121 SER B N 1
ATOM 4160 C CA . SER B 1 123 ? 41.739 56.198 26.797 1.00 63.29 121 SER B CA 1
ATOM 4161 C C . SER B 1 123 ? 41.572 55.634 25.389 1.00 63.76 121 SER B C 1
ATOM 4162 O O . SER B 1 123 ? 40.523 55.091 25.039 1.00 62.92 121 SER B O 1
ATOM 4165 N N . GLN B 1 124 ? 42.622 55.762 24.588 1.00 64.80 122 GLN B N 1
ATOM 4166 C CA . GLN B 1 124 ? 42.605 55.289 23.215 1.00 66.02 122 GLN B CA 1
ATOM 4167 C C . GLN B 1 124 ? 42.646 53.767 23.092 1.00 65.69 122 GLN B C 1
ATOM 4168 O O . GLN B 1 124 ? 42.478 53.224 22.002 1.00 65.51 122 GLN B O 1
ATOM 4174 N N . THR B 1 125 ? 42.863 53.081 24.208 1.00 64.54 123 THR B N 1
ATOM 4175 C CA . THR B 1 125 ? 42.916 51.625 24.203 1.00 64.02 123 THR B CA 1
ATOM 4176 C C . THR B 1 125 ? 41.742 51.017 23.453 1.00 63.54 123 THR B C 1
ATOM 4177 O O . THR B 1 125 ? 40.615 51.502 23.545 1.00 63.17 123 THR B O 1
ATOM 4181 N N . GLU B 1 126 ? 42.016 49.949 22.713 1.00 63.33 124 GLU B N 1
ATOM 4182 C CA . GLU B 1 126 ? 40.983 49.259 21.960 1.00 62.45 124 GLU B CA 1
ATOM 4183 C C . GLU B 1 126 ? 40.137 48.461 22.947 1.00 59.53 124 GLU B C 1
ATOM 4184 O O . GLU B 1 126 ? 39.029 48.046 22.633 1.00 58.52 124 GLU B O 1
ATOM 4190 N N . LYS B 1 127 ? 40.670 48.256 24.148 1.00 56.73 125 LYS B N 1
ATOM 4191 C CA . LYS B 1 127 ? 39.972 47.498 25.177 1.00 54.08 125 LYS B CA 1
ATOM 4192 C C . LYS B 1 127 ? 38.940 48.320 25.943 1.00 53.12 125 LYS B C 1
ATOM 4193 O O . LYS B 1 127 ? 38.274 47.807 26.840 1.00 50.42 125 LYS B O 1
ATOM 4199 N N . LEU B 1 128 ? 38.811 49.595 25.584 1.00 53.38 126 LEU B N 1
ATOM 4200 C CA . LEU B 1 128 ? 37.831 50.477 26.211 1.00 54.43 126 LEU B CA 1
ATOM 4201 C C . LEU B 1 128 ? 36.777 50.815 25.167 1.00 54.65 126 LEU B C 1
ATOM 4202 O O . LEU B 1 128 ? 37.024 51.610 24.265 1.00 53.39 126 LEU B O 1
ATOM 4207 N N . LEU B 1 129 ? 35.603 50.209 25.295 1.00 56.31 127 LEU B N 1
ATOM 4208 C CA . LEU B 1 129 ? 34.512 50.427 24.352 1.00 58.18 127 LEU B CA 1
ATOM 4209 C C . LEU B 1 129 ? 33.708 51.701 24.610 1.00 60.53 127 LEU B C 1
ATOM 4210 O O . LEU B 1 129 ? 33.537 52.108 25.752 1.00 60.85 127 LEU B O 1
ATOM 4215 N N . LYS B 1 130 ? 33.218 52.325 23.540 1.00 64.21 128 LYS B N 1
ATOM 4216 C CA . LYS B 1 130 ? 32.382 53.528 23.640 1.00 67.02 128 LYS B CA 1
ATOM 4217 C C . LYS B 1 130 ? 30.940 53.100 23.335 1.00 69.56 128 LYS B C 1
ATOM 4218 O O . LYS B 1 130 ? 30.644 52.634 22.234 1.00 70.16 128 LYS B O 1
ATOM 4224 N N . TYR B 1 131 ? 30.050 53.259 24.311 1.00 71.84 129 TYR B N 1
ATOM 4225 C CA . TYR B 1 131 ? 28.652 52.856 24.164 1.00 74.45 129 TYR B CA 1
ATOM 4226 C C . TYR B 1 131 ? 27.851 53.644 23.116 1.00 76.97 129 TYR B C 1
ATOM 4227 O O . TYR B 1 131 ? 27.653 54.855 23.237 1.00 76.91 129 TYR B O 1
ATOM 4236 N N . LYS B 1 132 ? 27.402 52.912 22.096 1.00 79.69 130 LYS B N 1
ATOM 4237 C CA . LYS B 1 132 ? 26.606 53.398 20.962 1.00 81.78 130 LYS B CA 1
ATOM 4238 C C . LYS B 1 132 ? 27.407 53.475 19.661 1.00 83.61 130 LYS B C 1
ATOM 4239 O O . LYS B 1 132 ? 26.831 53.650 18.584 1.00 84.15 130 LYS B O 1
ATOM 4245 N N . PHE B 1 133 ? 28.729 53.336 19.755 1.00 85.37 131 PHE B N 1
ATOM 4246 C CA . PHE B 1 133 ? 29.582 53.380 18.565 1.00 86.61 131 PHE B CA 1
ATOM 4247 C C . PHE B 1 133 ? 29.519 52.035 17.840 1.00 86.91 131 PHE B C 1
ATOM 4248 O O . PHE B 1 133 ? 28.695 51.176 18.169 1.00 86.72 131 PHE B O 1
ATOM 4256 N N . ALA B 1 140 ? 26.797 40.988 22.954 1.00 75.70 138 ALA B N 1
ATOM 4257 C CA . ALA B 1 140 ? 27.252 39.889 22.105 1.00 75.50 138 ALA B CA 1
ATOM 4258 C C . ALA B 1 140 ? 28.611 40.210 21.485 1.00 74.95 138 ALA B C 1
ATOM 4259 O O . ALA B 1 140 ? 29.063 39.530 20.560 1.00 75.03 138 ALA B O 1
ATOM 4261 N N . VAL B 1 141 ? 29.256 41.252 22.003 1.00 73.83 139 VAL B N 1
ATOM 4262 C CA . VAL B 1 141 ? 30.566 41.673 21.518 1.00 72.24 139 VAL B CA 1
ATOM 4263 C C . VAL B 1 141 ? 31.647 40.703 21.994 1.00 70.44 139 VAL B C 1
ATOM 4264 O O . VAL B 1 141 ? 31.676 40.315 23.163 1.00 70.27 139 VAL B O 1
ATOM 4268 N N . PRO B 1 142 ? 32.554 40.301 21.092 1.00 68.29 140 PRO B N 1
ATOM 4269 C CA . PRO B 1 142 ? 33.629 39.372 21.460 1.00 66.45 140 PRO B CA 1
ATOM 4270 C C . PRO B 1 142 ? 34.459 39.793 22.680 1.00 64.13 140 PRO B C 1
ATOM 4271 O O . PRO B 1 142 ? 34.724 38.981 23.569 1.00 63.00 140 PRO B O 1
ATOM 4275 N N . LEU B 1 143 ? 34.859 41.061 22.725 1.00 61.41 141 LEU B N 1
ATOM 4276 C CA . LEU B 1 143 ? 35.667 41.564 23.832 1.00 58.56 141 LEU B CA 1
ATOM 4277 C C . LEU B 1 143 ? 34.985 41.467 25.187 1.00 57.27 141 LEU B C 1
ATOM 4278 O O . LEU B 1 143 ? 35.645 41.247 26.197 1.00 56.96 141 LEU B O 1
ATOM 4283 N N . LEU B 1 144 ? 33.669 41.637 25.212 1.00 56.35 142 LEU B N 1
ATOM 4284 C CA . LEU B 1 144 ? 32.924 41.575 26.463 1.00 55.74 142 LEU B CA 1
ATOM 4285 C C . LEU B 1 144 ? 32.591 40.155 26.909 1.00 56.09 142 LEU B C 1
ATOM 4286 O O . LEU B 1 144 ? 32.588 39.868 28.105 1.00 55.03 142 LEU B O 1
ATOM 4291 N N . GLU B 1 145 ? 32.303 39.270 25.958 1.00 58.01 143 GLU B N 1
ATOM 4292 C CA . GLU B 1 145 ? 31.977 37.880 26.290 1.00 59.96 143 GLU B CA 1
ATOM 4293 C C . GLU B 1 145 ? 33.197 37.089 26.757 1.00 59.00 143 GLU B C 1
ATOM 4294 O O . GLU B 1 145 ? 33.065 36.068 27.428 1.00 58.75 143 GLU B O 1
ATOM 4300 N N . ASN B 1 146 ? 34.382 37.569 26.391 1.00 57.95 144 ASN B N 1
ATOM 4301 C CA . ASN B 1 146 ? 35.631 36.937 26.793 1.00 56.35 144 ASN B CA 1
ATOM 4302 C C . ASN B 1 146 ? 36.089 37.517 28.128 1.00 54.02 144 ASN B C 1
ATOM 4303 O O . ASN B 1 146 ? 37.029 37.016 28.741 1.00 53.98 144 ASN B O 1
ATOM 4308 N N . SER B 1 147 ? 35.425 38.584 28.566 1.00 50.81 145 SER B N 1
ATOM 4309 C CA . SER B 1 147 ? 35.755 39.243 29.827 1.00 47.17 145 SER B CA 1
ATOM 4310 C C . SER B 1 147 ? 34.936 38.668 30.971 1.00 45.35 145 SER B C 1
ATOM 4311 O O . SER B 1 147 ? 33.787 38.277 30.780 1.00 44.84 145 SER B O 1
ATOM 4314 N N . GLN B 1 148 ? 35.526 38.602 32.159 1.00 43.19 146 GLN B N 1
ATOM 4315 C CA . GLN B 1 148 ? 34.781 38.123 33.312 1.00 42.91 146 GLN B CA 1
ATOM 4316 C C . GLN B 1 148 ? 34.602 39.331 34.224 1.00 40.93 146 GLN B C 1
ATOM 4317 O O . GLN B 1 148 ? 33.669 39.407 35.018 1.00 40.21 146 GLN B O 1
ATOM 4323 N N . THR B 1 149 ? 35.498 40.294 34.079 1.00 39.28 147 THR B N 1
ATOM 4324 C CA . THR B 1 149 ? 35.420 41.503 34.867 1.00 39.12 147 THR B CA 1
ATOM 4325 C C . THR B 1 149 ? 35.447 42.705 33.931 1.00 38.90 147 THR B C 1
ATOM 4326 O O . THR B 1 149 ? 36.443 42.952 33.251 1.00 39.60 147 THR B O 1
ATOM 4330 N N . VAL B 1 150 ? 34.342 43.444 33.893 1.00 37.88 148 VAL B N 1
ATOM 4331 C CA . VAL B 1 150 ? 34.236 44.617 33.031 1.00 36.85 148 VAL B CA 1
ATOM 4332 C C . VAL B 1 150 ? 34.108 45.898 33.831 1.00 34.28 148 VAL B C 1
ATOM 4333 O O . VAL B 1 150 ? 33.434 45.925 34.855 1.00 33.36 148 VAL B O 1
ATOM 4337 N N . ALA B 1 151 ? 34.744 46.960 33.351 1.00 31.76 149 ALA B N 1
ATOM 4338 C CA . ALA B 1 151 ? 34.668 48.256 34.015 1.00 30.02 149 ALA B CA 1
ATOM 4339 C C . ALA B 1 151 ? 33.685 49.197 33.292 1.00 30.65 149 ALA B C 1
ATOM 4340 O O . ALA B 1 151 ? 33.563 49.164 32.066 1.00 29.85 149 ALA B O 1
ATOM 4342 N N . VAL B 1 152 ? 32.970 50.017 34.060 1.00 29.99 150 VAL B N 1
ATOM 4343 C CA . VAL B 1 152 ? 32.035 50.987 33.502 1.00 28.16 150 VAL B CA 1
ATOM 4344 C C . VAL B 1 152 ? 32.443 52.342 34.063 1.00 29.49 150 VAL B C 1
ATOM 4345 O O . VAL B 1 152 ? 32.448 52.536 35.280 1.00 28.06 150 VAL B O 1
ATOM 4349 N N . ILE B 1 153 ? 32.808 53.272 33.187 1.00 30.57 151 ILE B N 1
ATOM 4350 C CA . ILE B 1 153 ? 33.195 54.603 33.635 1.00 32.55 151 ILE B CA 1
ATOM 4351 C C . ILE B 1 153 ? 31.996 55.528 33.461 1.00 33.61 151 ILE B C 1
ATOM 4352 O O . ILE B 1 153 ? 31.679 55.955 32.347 1.00 32.71 151 ILE B O 1
ATOM 4357 N N . GLY B 1 154 ? 31.321 55.816 34.569 1.00 33.78 152 GLY B N 1
ATOM 4358 C CA . GLY B 1 154 ? 30.156 56.678 34.528 1.00 32.37 152 GLY B CA 1
ATOM 4359 C C . GLY B 1 154 ? 28.918 55.965 35.035 1.00 31.30 152 GLY B C 1
ATOM 4360 O O . GLY B 1 154 ? 28.535 54.913 34.518 1.00 30.50 152 GLY B O 1
ATOM 4361 N N . ALA B 1 155 ? 28.289 56.534 36.057 1.00 30.40 153 ALA B N 1
ATOM 4362 C CA . ALA B 1 155 ? 27.088 55.945 36.630 1.00 30.12 153 ALA B CA 1
ATOM 4363 C C . ALA B 1 155 ? 25.863 56.758 36.219 1.00 31.22 153 ALA B C 1
ATOM 4364 O O . ALA B 1 155 ? 24.865 56.796 36.929 1.00 29.26 153 ALA B O 1
ATOM 4366 N N . GLY B 1 156 ? 25.956 57.427 35.074 1.00 31.64 154 GLY B N 1
ATOM 4367 C CA . GLY B 1 156 ? 24.827 58.196 34.587 1.00 34.32 154 GLY B CA 1
ATOM 4368 C C . GLY B 1 156 ? 23.843 57.231 33.945 1.00 36.12 154 GLY B C 1
ATOM 4369 O O . GLY B 1 156 ? 23.999 56.021 34.100 1.00 36.21 154 GLY B O 1
ATOM 4370 N N . PRO B 1 157 ? 22.825 57.718 33.220 1.00 36.65 155 PRO B N 1
ATOM 4371 C CA . PRO B 1 157 ? 21.845 56.836 32.580 1.00 36.84 155 PRO B CA 1
ATOM 4372 C C . PRO B 1 157 ? 22.465 55.840 31.599 1.00 36.12 155 PRO B C 1
ATOM 4373 O O . PRO B 1 157 ? 22.012 54.703 31.491 1.00 34.53 155 PRO B O 1
ATOM 4377 N N . ILE B 1 158 ? 23.491 56.275 30.876 1.00 36.93 156 ILE B N 1
ATOM 4378 C CA . ILE B 1 158 ? 24.167 55.410 29.909 1.00 37.63 156 ILE B CA 1
ATOM 4379 C C . ILE B 1 158 ? 24.883 54.279 30.650 1.00 37.74 156 ILE B C 1
ATOM 4380 O O . ILE B 1 158 ? 24.850 53.124 30.222 1.00 35.32 156 ILE B O 1
ATOM 4385 N N . GLY B 1 159 ? 25.518 54.627 31.768 1.00 37.08 157 GLY B N 1
ATOM 4386 C CA . GLY B 1 159 ? 26.221 53.644 32.569 1.00 36.60 157 GLY B CA 1
ATOM 4387 C C . GLY B 1 159 ? 25.316 52.618 33.227 1.00 36.44 157 GLY B C 1
ATOM 4388 O O . GLY B 1 159 ? 25.688 51.452 33.332 1.00 33.54 157 GLY B O 1
ATOM 4397 N N . GLU B 1 161 ? 22.662 51.467 32.097 1.00 40.49 159 GLU B N 1
ATOM 4398 C CA . GLU B 1 161 ? 22.181 50.539 31.094 1.00 43.18 159 GLU B CA 1
ATOM 4399 C C . GLU B 1 161 ? 23.271 49.521 30.795 1.00 43.60 159 GLU B C 1
ATOM 4400 O O . GLU B 1 161 ? 22.989 48.343 30.570 1.00 43.41 159 GLU B O 1
ATOM 4406 N N . ALA B 1 162 ? 24.520 49.976 30.800 1.00 42.90 160 ALA B N 1
ATOM 4407 C CA . ALA B 1 162 ? 25.643 49.088 30.555 1.00 42.61 160 ALA B CA 1
ATOM 4408 C C . ALA B 1 162 ? 25.703 48.054 31.694 1.00 43.61 160 ALA B C 1
ATOM 4409 O O . ALA B 1 162 ? 25.877 46.850 31.457 1.00 41.74 160 ALA B O 1
ATOM 4411 N N . ILE B 1 163 ? 25.554 48.534 32.927 1.00 43.14 161 ILE B N 1
ATOM 4412 C CA . ILE B 1 163 ? 25.581 47.668 34.091 1.00 44.76 161 ILE B CA 1
ATOM 4413 C C . ILE B 1 163 ? 24.500 46.617 33.928 1.00 47.43 161 ILE B C 1
ATOM 4414 O O . ILE B 1 163 ? 24.743 45.432 34.133 1.00 48.63 161 ILE B O 1
ATOM 4419 N N . ASP B 1 164 ? 23.309 47.070 33.544 1.00 50.57 162 ASP B N 1
ATOM 4420 C CA . ASP B 1 164 ? 22.153 46.201 33.336 1.00 52.00 162 ASP B CA 1
ATOM 4421 C C . ASP B 1 164 ? 22.493 45.101 32.333 1.00 52.15 162 ASP B C 1
ATOM 4422 O O . ASP B 1 164 ? 22.221 43.925 32.559 1.00 51.41 162 ASP B O 1
ATOM 4427 N N . PHE B 1 165 ? 23.077 45.516 31.218 1.00 53.16 163 PHE B N 1
ATOM 4428 C CA . PHE B 1 165 ? 23.504 44.627 30.139 1.00 54.53 163 PHE B CA 1
ATOM 4429 C C . PHE B 1 165 ? 24.513 43.630 30.734 1.00 53.02 163 PHE B C 1
ATOM 4430 O O . PHE B 1 165 ? 24.339 42.414 30.642 1.00 52.66 163 PHE B O 1
ATOM 4438 N N . LEU B 1 166 ? 25.547 44.161 31.377 1.00 50.89 164 LEU B N 1
ATOM 4439 C CA . LEU B 1 166 ? 26.594 43.345 31.980 1.00 47.61 164 LEU B CA 1
ATOM 4440 C C . LEU B 1 166 ? 26.108 42.370 33.054 1.00 46.94 164 LEU B C 1
ATOM 4441 O O . LEU B 1 166 ? 26.558 41.227 33.108 1.00 45.08 164 LEU B O 1
ATOM 4446 N N . VAL B 1 167 ? 25.202 42.806 33.919 1.00 46.75 165 VAL B N 1
ATOM 4447 C CA . VAL B 1 167 ? 24.708 41.907 34.946 1.00 47.20 165 VAL B CA 1
ATOM 4448 C C . VAL B 1 167 ? 23.959 40.754 34.286 1.00 48.18 165 VAL B C 1
ATOM 4449 O O . VAL B 1 167 ? 24.016 39.620 34.754 1.00 48.40 165 VAL B O 1
ATOM 4453 N N . LYS B 1 168 ? 23.278 41.037 33.183 1.00 48.96 166 LYS B N 1
ATOM 4454 C CA . LYS B 1 168 ? 22.539 39.999 32.475 1.00 50.08 166 LYS B CA 1
ATOM 4455 C C . LYS B 1 168 ? 23.499 39.006 31.836 1.00 50.09 166 LYS B C 1
ATOM 4456 O O . LYS B 1 168 ? 23.143 37.857 31.589 1.00 50.59 166 LYS B O 1
ATOM 4470 N N . LYS B 1 170 ? 26.076 38.149 33.333 1.00 45.42 168 LYS B N 1
ATOM 4471 C CA . LYS B 1 170 ? 26.706 37.587 34.519 1.00 45.56 168 LYS B CA 1
ATOM 4472 C C . LYS B 1 170 ? 28.161 37.999 34.728 1.00 44.06 168 LYS B C 1
ATOM 4473 O O . LYS B 1 170 ? 28.937 37.258 35.315 1.00 44.95 168 LYS B O 1
ATOM 4479 N N . LYS B 1 171 ? 28.526 39.184 34.263 1.00 41.99 169 LYS B N 1
ATOM 4480 C CA . LYS B 1 171 ? 29.891 39.668 34.414 1.00 39.96 169 LYS B CA 1
ATOM 4481 C C . LYS B 1 171 ? 30.056 40.380 35.747 1.00 38.14 169 LYS B C 1
ATOM 4482 O O . LYS B 1 171 ? 29.076 40.772 36.364 1.00 38.40 169 LYS B O 1
ATOM 4488 N N . THR B 1 172 ? 31.295 40.519 36.204 1.00 37.31 170 THR B N 1
ATOM 4489 C CA . THR B 1 172 ? 31.566 41.241 37.442 1.00 36.35 170 THR B CA 1
ATOM 4490 C C . THR B 1 172 ? 31.783 42.666 36.952 1.00 36.62 170 THR B C 1
ATOM 4491 O O . THR B 1 172 ? 32.503 42.887 35.978 1.00 35.37 170 THR B O 1
ATOM 4495 N N . VAL B 1 173 ? 31.157 43.627 37.620 1.00 35.36 171 VAL B N 1
ATOM 4496 C CA . VAL B 1 173 ? 31.247 45.008 37.183 1.00 34.26 171 VAL B CA 1
ATOM 4497 C C . VAL B 1 173 ? 31.848 45.995 38.168 1.00 33.12 171 VAL B C 1
ATOM 4498 O O . VAL B 1 173 ? 31.465 46.050 39.331 1.00 32.79 171 VAL B O 1
ATOM 4502 N N . HIS B 1 174 ? 32.800 46.776 37.681 1.00 32.32 172 HIS B N 1
ATOM 4503 C CA . HIS B 1 174 ? 33.425 47.807 38.490 1.00 32.20 172 HIS B CA 1
ATOM 4504 C C . HIS B 1 174 ? 32.932 49.132 37.927 1.00 31.03 172 HIS B C 1
ATOM 4505 O O . HIS B 1 174 ? 33.169 49.456 36.761 1.00 27.60 172 HIS B O 1
ATOM 4512 N N . VAL B 1 175 ? 32.223 49.881 38.764 1.00 30.71 173 VAL B N 1
ATOM 4513 C CA . VAL B 1 175 ? 31.655 51.154 38.360 1.00 29.28 173 VAL B CA 1
ATOM 4514 C C . VAL B 1 175 ? 32.417 52.313 38.968 1.00 29.13 173 VAL B C 1
ATOM 4515 O O . VAL B 1 175 ? 32.603 52.377 40.176 1.00 29.55 173 VAL B O 1
ATOM 4519 N N . PHE B 1 176 ? 32.854 53.228 38.110 1.00 29.81 174 PHE B N 1
ATOM 4520 C CA . PHE B 1 176 ? 33.605 54.408 38.528 1.00 29.61 174 PHE B CA 1
ATOM 4521 C C . PHE B 1 176 ? 32.767 55.662 38.317 1.00 29.78 174 PHE B C 1
ATOM 4522 O O . PHE B 1 176 ? 32.266 55.909 37.224 1.00 29.01 174 PHE B O 1
ATOM 4530 N N . GLU B 1 177 ? 32.624 56.457 39.368 1.00 30.78 175 GLU B N 1
ATOM 4531 C CA . GLU B 1 177 ? 31.829 57.668 39.290 1.00 31.29 175 GLU B CA 1
ATOM 4532 C C . GLU B 1 177 ? 32.406 58.755 40.183 1.00 31.85 175 GLU B C 1
ATOM 4533 O O . GLU B 1 177 ? 32.588 58.556 41.386 1.00 30.68 175 GLU B O 1
ATOM 4539 N N . SER B 1 178 ? 32.707 59.902 39.579 1.00 33.09 176 SER B N 1
ATOM 4540 C CA . SER B 1 178 ? 33.270 61.036 40.303 1.00 34.79 176 SER B CA 1
ATOM 4541 C C . SER B 1 178 ? 32.296 61.585 41.339 1.00 34.81 176 SER B C 1
ATOM 4542 O O . SER B 1 178 ? 32.711 62.089 42.383 1.00 34.95 176 SER B O 1
ATOM 4545 N N . LEU B 1 179 ? 31.002 61.496 41.053 1.00 33.49 177 LEU B N 1
ATOM 4546 C CA . LEU B 1 179 ? 30.018 62.005 41.990 1.00 32.38 177 LEU B CA 1
ATOM 4547 C C . LEU B 1 179 ? 29.718 60.995 43.104 1.00 33.66 177 LEU B C 1
ATOM 4548 O O . LEU B 1 179 ? 30.331 59.933 43.159 1.00 33.57 177 LEU B O 1
ATOM 4553 N N . GLU B 1 180 ? 28.770 61.323 43.981 1.00 34.23 178 GLU B N 1
ATOM 4554 C CA . GLU B 1 180 ? 28.447 60.494 45.146 1.00 33.35 178 GLU B CA 1
ATOM 4555 C C . GLU B 1 180 ? 27.595 59.241 45.071 1.00 31.48 178 GLU B C 1
ATOM 4556 O O . GLU B 1 180 ? 27.633 58.430 45.993 1.00 30.92 178 GLU B O 1
ATOM 4562 N N . ASN B 1 181 ? 26.817 59.066 44.013 1.00 29.88 179 ASN B N 1
ATOM 4563 C CA . ASN B 1 181 ? 25.960 57.886 43.929 1.00 28.70 179 ASN B CA 1
ATOM 4564 C C . ASN B 1 181 ? 25.530 57.632 42.505 1.00 28.20 179 ASN B C 1
ATOM 4565 O O . ASN B 1 181 ? 25.846 58.414 41.618 1.00 28.30 179 ASN B O 1
ATOM 4570 N N . LEU B 1 182 ? 24.808 56.539 42.281 1.00 28.24 180 LEU B N 1
ATOM 4571 C CA . LEU B 1 182 ? 24.363 56.220 40.934 1.00 29.88 180 LEU B CA 1
ATOM 4572 C C . LEU B 1 182 ? 23.345 57.264 40.463 1.00 29.02 180 LEU B C 1
ATOM 4573 O O . LEU B 1 182 ? 22.623 57.844 41.275 1.00 28.41 180 LEU B O 1
ATOM 4578 N N . LEU B 1 183 ? 23.308 57.505 39.154 1.00 28.07 181 LEU B N 1
ATOM 4579 C CA . LEU B 1 183 ? 22.412 58.493 38.566 1.00 29.49 181 LEU B CA 1
ATOM 4580 C C . LEU B 1 183 ? 22.522 59.773 39.399 1.00 30.24 181 LEU B C 1
ATOM 4581 O O . LEU B 1 183 ? 21.518 60.354 39.799 1.00 28.26 181 LEU B O 1
ATOM 4586 N N . PRO B 1 184 ? 23.761 60.238 39.636 1.00 31.59 182 PRO B N 1
ATOM 4587 C CA . PRO B 1 184 ? 24.070 61.437 40.422 1.00 32.80 182 PRO B CA 1
ATOM 4588 C C . PRO B 1 184 ? 23.386 62.732 40.014 1.00 34.42 182 PRO B C 1
ATOM 4589 O O . PRO B 1 184 ? 23.092 63.573 40.866 1.00 36.56 182 PRO B O 1
ATOM 4593 N N . LYS B 1 185 ? 23.138 62.906 38.724 1.00 34.62 183 LYS B N 1
ATOM 4594 C CA . LYS B 1 185 ? 22.498 64.126 38.255 1.00 37.42 183 LYS B CA 1
ATOM 4595 C C . LYS B 1 185 ? 20.976 64.058 38.409 1.00 36.28 183 LYS B C 1
ATOM 4596 O O . LYS B 1 185 ? 20.269 65.016 38.113 1.00 36.40 183 LYS B O 1
ATOM 4602 N N . TYR B 1 186 ? 20.484 62.929 38.901 1.00 36.21 184 TYR B N 1
ATOM 4603 C CA . TYR B 1 186 ? 19.051 62.712 39.045 1.00 35.96 184 TYR B CA 1
ATOM 4604 C C . TYR B 1 186 ? 18.554 62.362 40.439 1.00 35.93 184 TYR B C 1
ATOM 4605 O O . TYR B 1 186 ? 17.378 62.549 40.752 1.00 34.82 184 TYR B O 1
ATOM 4614 N N . PHE B 1 187 ? 19.435 61.834 41.273 1.00 35.55 185 PHE B N 1
ATOM 4615 C CA . PHE B 1 187 ? 19.029 61.442 42.605 1.00 34.82 185 PHE B CA 1
ATOM 4616 C C . PHE B 1 187 ? 20.077 61.764 43.634 1.00 36.58 185 PHE B C 1
ATOM 4617 O O . PHE B 1 187 ? 21.271 61.802 43.338 1.00 37.97 185 PHE B O 1
ATOM 4625 N N . ASP B 1 188 ? 19.612 62.000 44.852 1.00 37.03 186 ASP B N 1
ATOM 4626 C CA . ASP B 1 188 ? 20.501 62.256 45.963 1.00 37.61 186 ASP B CA 1
ATOM 4627 C C . ASP B 1 188 ? 20.742 60.873 46.555 1.00 38.82 186 ASP B C 1
ATOM 4628 O O . ASP B 1 188 ? 19.954 59.950 46.327 1.00 38.27 186 ASP B O 1
ATOM 4633 N N . LYS B 1 189 ? 21.841 60.726 47.283 1.00 40.83 187 LYS B N 1
ATOM 4634 C CA . LYS B 1 189 ? 22.245 59.450 47.876 1.00 41.69 187 LYS B CA 1
ATOM 4635 C C . LYS B 1 189 ? 21.183 58.544 48.515 1.00 41.01 187 LYS B C 1
ATOM 4636 O O . LYS B 1 189 ? 21.073 57.370 48.149 1.00 39.48 187 LYS B O 1
ATOM 4642 N N . GLU B 1 190 ? 20.407 59.072 49.461 1.00 40.89 188 GLU B N 1
ATOM 4643 C CA . GLU B 1 190 ? 19.384 58.266 50.146 1.00 42.00 188 GLU B CA 1
ATOM 4644 C C . GLU B 1 190 ? 18.315 57.646 49.251 1.00 40.55 188 GLU B C 1
ATOM 4645 O O . GLU B 1 190 ? 17.819 56.558 49.534 1.00 40.40 188 GLU B O 1
ATOM 4659 N N . VAL B 1 192 ? 18.593 56.403 46.251 1.00 36.61 190 VAL B N 1
ATOM 4660 C CA . VAL B 1 192 ? 19.009 55.243 45.473 1.00 35.91 190 VAL B CA 1
ATOM 4661 C C . VAL B 1 192 ? 19.831 54.234 46.273 1.00 37.80 190 VAL B C 1
ATOM 4662 O O . VAL B 1 192 ? 20.295 53.231 45.737 1.00 35.85 190 VAL B O 1
ATOM 4666 N N . ALA B 1 193 ? 19.988 54.494 47.565 1.00 40.57 191 ALA B N 1
ATOM 4667 C CA . ALA B 1 193 ? 20.750 53.596 48.420 1.00 42.45 191 ALA B CA 1
ATOM 4668 C C . ALA B 1 193 ? 20.299 52.140 48.302 1.00 43.78 191 ALA B C 1
ATOM 4669 O O . ALA B 1 193 ? 21.133 51.239 48.261 1.00 44.92 191 ALA B O 1
ATOM 4671 N N . GLU B 1 194 ? 18.991 51.901 48.249 1.00 45.38 192 GLU B N 1
ATOM 4672 C CA . GLU B 1 194 ? 18.495 50.525 48.136 1.00 47.45 192 GLU B CA 1
ATOM 4673 C C . GLU B 1 194 ? 18.736 49.919 46.758 1.00 46.01 192 GLU B C 1
ATOM 4674 O O . GLU B 1 194 ? 18.865 48.708 46.625 1.00 46.56 192 GLU B O 1
ATOM 4680 N N . VAL B 1 195 ? 18.779 50.760 45.732 1.00 44.50 193 VAL B N 1
ATOM 4681 C CA . VAL B 1 195 ? 19.022 50.282 44.380 1.00 43.39 193 VAL B CA 1
ATOM 4682 C C . VAL B 1 195 ? 20.489 49.878 44.269 1.00 43.50 193 VAL B C 1
ATOM 4683 O O . VAL B 1 195 ? 20.825 48.910 43.588 1.00 43.17 193 VAL B O 1
ATOM 4687 N N . GLN B 1 196 ? 21.355 50.618 44.952 1.00 43.12 194 GLN B N 1
ATOM 4688 C CA . GLN B 1 196 ? 22.777 50.319 44.948 1.00 45.13 194 GLN B CA 1
ATOM 4689 C C . GLN B 1 196 ? 23.016 48.947 45.587 1.00 46.58 194 GLN B C 1
ATOM 4690 O O . GLN B 1 196 ? 23.718 48.106 45.015 1.00 45.52 194 GLN B O 1
ATOM 4696 N N . LYS B 1 197 ? 22.435 48.724 46.768 1.00 47.63 195 LYS B N 1
ATOM 4697 C CA . LYS B 1 197 ? 22.586 47.449 47.472 1.00 48.31 195 LYS B CA 1
ATOM 4698 C C . LYS B 1 197 ? 22.013 46.332 46.613 1.00 47.08 195 LYS B C 1
ATOM 4699 O O . LYS B 1 197 ? 22.546 45.220 46.577 1.00 47.12 195 LYS B O 1
ATOM 4705 N N . SER B 1 198 ? 20.925 46.641 45.920 1.00 43.98 196 SER B N 1
ATOM 4706 C CA . SER B 1 198 ? 20.269 45.690 45.037 1.00 43.49 196 SER B CA 1
ATOM 4707 C C . SER B 1 198 ? 21.248 45.187 43.969 1.00 43.19 196 SER B C 1
ATOM 4708 O O . SER B 1 198 ? 21.291 43.999 43.648 1.00 41.55 196 SER B O 1
ATOM 4711 N N . LEU B 1 199 ? 22.039 46.102 43.423 1.00 42.70 197 LEU B N 1
ATOM 4712 C CA . LEU B 1 199 ? 23.010 45.742 42.404 1.00 42.01 197 LEU B CA 1
ATOM 4713 C C . LEU B 1 199 ? 24.294 45.131 42.976 1.00 42.11 197 LEU B C 1
ATOM 4714 O O . LEU B 1 199 ? 24.948 44.331 42.310 1.00 41.20 197 LEU B O 1
ATOM 4719 N N . GLU B 1 200 ? 24.657 45.505 44.199 1.00 41.73 198 GLU B N 1
ATOM 4720 C CA . GLU B 1 200 ? 25.866 44.965 44.816 1.00 42.65 198 GLU B CA 1
ATOM 4721 C C . GLU B 1 200 ? 25.732 43.470 45.127 1.00 44.31 198 GLU B C 1
ATOM 4722 O O . GLU B 1 200 ? 26.731 42.798 45.374 1.00 45.27 198 GLU B O 1
ATOM 4728 N N . LYS B 1 201 ? 24.503 42.955 45.115 1.00 45.42 199 LYS B N 1
ATOM 4729 C CA . LYS B 1 201 ? 24.264 41.537 45.369 1.00 45.30 199 LYS B CA 1
ATOM 4730 C C . LYS B 1 201 ? 24.396 40.815 44.040 1.00 45.50 199 LYS B C 1
ATOM 4731 O O . LYS B 1 201 ? 24.300 39.589 43.974 1.00 46.90 199 LYS B O 1
ATOM 4737 N N . GLN B 1 202 ? 24.595 41.574 42.971 1.00 44.16 200 GLN B N 1
ATOM 4738 C CA . GLN B 1 202 ? 24.726 40.961 41.660 1.00 43.02 200 GLN B CA 1
ATOM 4739 C C . GLN B 1 202 ? 26.120 41.149 41.069 1.00 40.48 200 GLN B C 1
ATOM 4740 O O . GLN B 1 202 ? 26.290 41.200 39.844 1.00 38.80 200 GLN B O 1
ATOM 4746 N N . ALA B 1 203 ? 27.109 41.248 41.956 1.00 37.34 201 ALA B N 1
ATOM 4747 C CA . ALA B 1 203 ? 28.509 41.388 41.561 1.00 36.94 201 ALA B CA 1
ATOM 4748 C C . ALA B 1 203 ? 28.884 42.746 40.975 1.00 36.07 201 ALA B C 1
ATOM 4749 O O . ALA B 1 203 ? 29.793 42.843 40.146 1.00 34.97 201 ALA B O 1
ATOM 4751 N N . VAL B 1 204 ? 28.180 43.791 41.393 1.00 34.76 202 VAL B N 1
ATOM 4752 C CA . VAL B 1 204 ? 28.489 45.122 40.915 1.00 33.94 202 VAL B CA 1
ATOM 4753 C C . VAL B 1 204 ? 29.216 45.794 42.062 1.00 32.43 202 VAL B C 1
ATOM 4754 O O . VAL B 1 204 ? 28.710 45.851 43.176 1.00 32.03 202 VAL B O 1
ATOM 4758 N N . ILE B 1 205 ? 30.413 46.286 41.781 1.00 31.27 203 ILE B N 1
ATOM 4759 C CA . ILE B 1 205 ? 31.237 46.937 42.782 1.00 30.27 203 ILE B CA 1
ATOM 4760 C C . ILE B 1 205 ? 31.381 48.403 42.406 1.00 30.10 203 ILE B C 1
ATOM 4761 O O . ILE B 1 205 ? 31.934 48.737 41.358 1.00 29.51 203 ILE B O 1
ATOM 4766 N N . PHE B 1 206 ? 30.891 49.274 43.278 1.00 29.27 204 PHE B N 1
ATOM 4767 C CA . PHE B 1 206 ? 30.902 50.708 43.024 1.00 29.53 204 PHE B CA 1
ATOM 4768 C C . PHE B 1 206 ? 32.067 51.478 43.618 1.00 29.59 204 PHE B C 1
ATOM 4769 O O . PHE B 1 206 ? 32.477 51.244 44.752 1.00 29.41 204 PHE B O 1
ATOM 4777 N N . HIS B 1 207 ? 32.579 52.424 42.843 1.00 29.87 205 HIS B N 1
ATOM 4778 C CA . HIS B 1 207 ? 33.674 53.265 43.292 1.00 31.07 205 HIS B CA 1
ATOM 4779 C C . HIS B 1 207 ? 33.289 54.720 43.099 1.00 31.24 205 HIS B C 1
ATOM 4780 O O . HIS B 1 207 ? 33.664 55.341 42.106 1.00 32.19 205 HIS B O 1
ATOM 4787 N N . PHE B 1 208 ? 32.539 55.257 44.056 1.00 30.90 206 PHE B N 1
ATOM 4788 C CA . PHE B 1 208 ? 32.084 56.646 44.002 1.00 32.44 206 PHE B CA 1
ATOM 4789 C C . PHE B 1 208 ? 33.136 57.611 44.496 1.00 34.09 206 PHE B C 1
ATOM 4790 O O . PHE B 1 208 ? 34.065 57.220 45.206 1.00 35.08 206 PHE B O 1
ATOM 4798 N N . GLU B 1 209 ? 32.979 58.875 44.118 1.00 37.15 207 GLU B N 1
ATOM 4799 C CA . GLU B 1 209 ? 33.930 59.911 44.492 1.00 41.74 207 GLU B CA 1
ATOM 4800 C C . GLU B 1 209 ? 35.316 59.368 44.176 1.00 42.49 207 GLU B C 1
ATOM 4801 O O . GLU B 1 209 ? 36.212 59.342 45.024 1.00 43.09 207 GLU B O 1
ATOM 4807 N N . GLU B 1 210 ? 35.458 58.915 42.935 1.00 42.28 208 GLU B N 1
ATOM 4808 C CA . GLU B 1 210 ? 36.695 58.349 42.431 1.00 42.93 208 GLU B CA 1
ATOM 4809 C C . GLU B 1 210 ? 36.690 58.619 40.942 1.00 41.54 208 GLU B C 1
ATOM 4810 O O . GLU B 1 210 ? 35.774 58.213 40.237 1.00 41.41 208 GLU B O 1
ATOM 4816 N N . THR B 1 211 ? 37.713 59.310 40.464 1.00 41.70 209 THR B N 1
ATOM 4817 C CA . THR B 1 211 ? 37.811 59.632 39.048 1.00 39.75 209 THR B CA 1
ATOM 4818 C C . THR B 1 211 ? 38.930 58.809 38.425 1.00 38.16 209 THR B C 1
ATOM 4819 O O . THR B 1 211 ? 39.986 58.632 39.032 1.00 38.65 209 THR B O 1
ATOM 4823 N N . VAL B 1 212 ? 38.691 58.299 37.222 1.00 36.44 210 VAL B N 1
ATOM 4824 C CA . VAL B 1 212 ? 39.696 57.513 36.511 1.00 36.77 210 VAL B CA 1
ATOM 4825 C C . VAL B 1 212 ? 40.703 58.489 35.912 1.00 37.38 210 VAL B C 1
ATOM 4826 O O . VAL B 1 212 ? 40.348 59.303 35.064 1.00 35.77 210 VAL B O 1
ATOM 4830 N N . LEU B 1 213 ? 41.953 58.398 36.364 1.00 38.76 211 LEU B N 1
ATOM 4831 C CA . LEU B 1 213 ? 43.029 59.281 35.903 1.00 38.82 211 LEU B CA 1
ATOM 4832 C C . LEU B 1 213 ? 43.768 58.759 34.686 1.00 38.58 211 LEU B C 1
ATOM 4833 O O . LEU B 1 213 ? 44.238 59.541 33.860 1.00 39.78 211 LEU B O 1
ATOM 4838 N N . GLY B 1 214 ? 43.884 57.437 34.586 1.00 39.42 212 GLY B N 1
ATOM 4839 C CA . GLY B 1 214 ? 44.578 56.843 33.460 1.00 37.84 212 GLY B CA 1
ATOM 4840 C C . GLY B 1 214 ? 44.270 55.371 33.307 1.00 37.58 212 GLY B C 1
ATOM 4841 O O . GLY B 1 214 ? 43.846 54.720 34.263 1.00 35.50 212 GLY B O 1
ATOM 4842 N N . ILE B 1 215 ? 44.489 54.861 32.095 1.00 38.34 213 ILE B N 1
ATOM 4843 C CA . ILE B 1 215 ? 44.247 53.459 31.757 1.00 40.39 213 ILE B CA 1
ATOM 4844 C C . ILE B 1 215 ? 45.473 52.795 31.107 1.00 40.87 213 ILE B C 1
ATOM 4845 O O . ILE B 1 215 ? 45.892 53.160 30.005 1.00 40.17 213 ILE B O 1
ATOM 4850 N N . GLU B 1 216 ? 46.041 51.816 31.801 1.00 42.53 214 GLU B N 1
ATOM 4851 C CA . GLU B 1 216 ? 47.196 51.091 31.301 1.00 43.68 214 GLU B CA 1
ATOM 4852 C C . GLU B 1 216 ? 46.679 49.846 30.590 1.00 41.78 214 GLU B C 1
ATOM 4853 O O . GLU B 1 216 ? 45.864 49.103 31.137 1.00 40.54 214 GLU B O 1
ATOM 4859 N N . GLU B 1 217 ? 47.145 49.623 29.369 1.00 40.78 215 GLU B N 1
ATOM 4860 C CA . GLU B 1 217 ? 46.720 48.458 28.611 1.00 41.20 215 GLU B CA 1
ATOM 4861 C C . GLU B 1 217 ? 47.731 47.309 28.708 1.00 40.68 215 GLU B C 1
ATOM 4862 O O . GLU B 1 217 ? 48.929 47.508 28.503 1.00 40.68 215 GLU B O 1
ATOM 4868 N N . THR B 1 218 ? 47.247 46.118 29.045 1.00 38.31 216 THR B N 1
ATOM 4869 C CA . THR B 1 218 ? 48.107 44.940 29.128 1.00 37.55 216 THR B CA 1
ATOM 4870 C C . THR B 1 218 ? 47.729 44.048 27.943 1.00 37.27 216 THR B C 1
ATOM 4871 O O . THR B 1 218 ? 46.789 44.349 27.206 1.00 37.09 216 THR B O 1
ATOM 4875 N N . ALA B 1 219 ? 48.456 42.959 27.747 1.00 36.65 217 ALA B N 1
ATOM 4876 C CA . ALA B 1 219 ? 48.159 42.070 26.629 1.00 36.40 217 ALA B CA 1
ATOM 4877 C C . ALA B 1 219 ? 46.755 41.475 26.725 1.00 35.66 217 ALA B C 1
ATOM 4878 O O . ALA B 1 219 ? 46.094 41.253 25.707 1.00 36.46 217 ALA B O 1
ATOM 4880 N N . ASN B 1 220 ? 46.295 41.241 27.948 1.00 33.65 218 ASN B N 1
ATOM 4881 C CA . ASN B 1 220 ? 44.987 40.630 28.165 1.00 32.13 218 ASN B CA 1
ATOM 4882 C C . ASN B 1 220 ? 44.021 41.410 29.062 1.00 32.28 218 ASN B C 1
ATOM 4883 O O . ASN B 1 220 ? 43.114 40.823 29.655 1.00 31.46 218 ASN B O 1
ATOM 4888 N N . GLY B 1 221 ? 44.208 42.718 29.174 1.00 32.04 219 GLY B N 1
ATOM 4889 C CA . GLY B 1 221 ? 43.311 43.494 30.010 1.00 32.27 219 GLY B CA 1
ATOM 4890 C C . GLY B 1 221 ? 43.721 44.939 30.176 1.00 32.66 219 GLY B C 1
ATOM 4891 O O . GLY B 1 221 ? 44.517 45.466 29.397 1.00 32.84 219 GLY B O 1
ATOM 4892 N N . ILE B 1 222 ? 43.167 45.584 31.199 1.00 33.16 220 ILE B N 1
ATOM 4893 C CA . ILE B 1 222 ? 43.475 46.975 31.485 1.00 32.78 220 ILE B CA 1
ATOM 4894 C C . ILE B 1 222 ? 43.551 47.205 32.982 1.00 33.56 220 ILE B C 1
ATOM 4895 O O . ILE B 1 222 ? 42.976 46.457 33.778 1.00 32.56 220 ILE B O 1
ATOM 4900 N N . VAL B 1 223 ? 44.280 48.245 33.359 1.00 33.70 221 VAL B N 1
ATOM 4901 C CA . VAL B 1 223 ? 44.411 48.604 34.755 1.00 32.70 221 VAL B CA 1
ATOM 4902 C C . VAL B 1 223 ? 44.004 50.063 34.832 1.00 33.12 221 VAL B C 1
ATOM 4903 O O . VAL B 1 223 ? 44.578 50.912 34.143 1.00 31.58 221 VAL B O 1
ATOM 4907 N N . LEU B 1 224 ? 42.995 50.359 35.643 1.00 34.27 222 LEU B N 1
ATOM 4908 C CA . LEU B 1 224 ? 42.537 51.736 35.748 1.00 36.12 222 LEU B CA 1
ATOM 4909 C C . LEU B 1 224 ? 43.163 52.440 36.940 1.00 37.83 222 LEU B C 1
ATOM 4910 O O . LEU B 1 224 ? 42.995 52.009 38.086 1.00 35.27 222 LEU B O 1
ATOM 4915 N N . GLU B 1 225 ? 43.905 53.510 36.654 1.00 40.88 223 GLU B N 1
ATOM 4916 C CA . GLU B 1 225 ? 44.550 54.311 37.694 1.00 45.09 223 GLU B CA 1
ATOM 4917 C C . GLU B 1 225 ? 43.503 55.296 38.155 1.00 45.49 223 GLU B C 1
ATOM 4918 O O . GLU B 1 225 ? 43.030 56.126 37.383 1.00 45.53 223 GLU B O 1
ATOM 4924 N N . THR B 1 226 ? 43.136 55.207 39.418 1.00 45.69 224 THR B N 1
ATOM 4925 C CA . THR B 1 226 ? 42.120 56.088 39.940 1.00 46.42 224 THR B CA 1
ATOM 4926 C C . THR B 1 226 ? 42.736 57.037 40.958 1.00 47.16 224 THR B C 1
ATOM 4927 O O . THR B 1 226 ? 43.898 56.895 41.324 1.00 48.32 224 THR B O 1
ATOM 4931 N N . SER B 1 227 ? 41.961 58.020 41.393 1.00 47.85 225 SER B N 1
ATOM 4932 C CA . SER B 1 227 ? 42.432 58.982 42.375 1.00 47.32 225 SER B CA 1
ATOM 4933 C C . SER B 1 227 ? 42.677 58.298 43.712 1.00 46.78 225 SER B C 1
ATOM 4934 O O . SER B 1 227 ? 43.265 58.885 44.612 1.00 47.67 225 SER B O 1
ATOM 4937 N N . GLU B 1 228 ? 42.234 57.051 43.829 1.00 45.70 226 GLU B N 1
ATOM 4938 C CA . GLU B 1 228 ? 42.362 56.287 45.068 1.00 45.87 226 GLU B CA 1
ATOM 4939 C C . GLU B 1 228 ? 43.119 54.956 44.975 1.00 45.59 226 GLU B C 1
ATOM 4940 O O . GLU B 1 228 ? 43.657 54.481 45.976 1.00 46.40 226 GLU B O 1
ATOM 4946 N N . GLN B 1 229 ? 43.166 54.350 43.791 1.00 43.66 227 GLN B N 1
ATOM 4947 C CA . GLN B 1 229 ? 43.784 53.038 43.670 1.00 41.07 227 GLN B CA 1
ATOM 4948 C C . GLN B 1 229 ? 44.018 52.586 42.230 1.00 40.21 227 GLN B C 1
ATOM 4949 O O . GLN B 1 229 ? 43.970 53.380 41.293 1.00 39.16 227 GLN B O 1
ATOM 4955 N N . GLU B 1 230 ? 44.278 51.288 42.085 1.00 38.61 228 GLU B N 1
ATOM 4956 C CA . GLU B 1 230 ? 44.492 50.643 40.794 1.00 37.23 228 GLU B CA 1
ATOM 4957 C C . GLU B 1 230 ? 43.518 49.476 40.761 1.00 34.63 228 GLU B C 1
ATOM 4958 O O . GLU B 1 230 ? 43.452 48.683 41.705 1.00 32.00 228 GLU B O 1
ATOM 4964 N N . ILE B 1 231 ? 42.753 49.375 39.684 1.00 33.11 229 ILE B N 1
ATOM 4965 C CA . ILE B 1 231 ? 41.790 48.293 39.551 1.00 31.39 229 ILE B CA 1
ATOM 4966 C C . ILE B 1 231 ? 42.024 47.592 38.228 1.00 31.32 229 ILE B C 1
ATOM 4967 O O . ILE B 1 231 ? 42.243 48.234 37.194 1.00 30.90 229 ILE B O 1
ATOM 4972 N N . SER B 1 232 ? 41.992 46.267 38.269 1.00 31.13 230 SER B N 1
ATOM 4973 C CA . SER B 1 232 ? 42.199 45.473 37.069 1.00 29.42 230 SER B CA 1
ATOM 4974 C C . SER B 1 232 ? 40.849 45.040 36.511 1.00 28.63 230 SER B C 1
ATOM 4975 O O . SER B 1 232 ? 39.929 44.726 37.263 1.00 26.71 230 SER B O 1
ATOM 4978 N N . CYS B 1 233 ? 40.746 45.039 35.188 1.00 28.28 231 CYS B N 1
ATOM 4979 C CA . CYS B 1 233 ? 39.540 44.614 34.486 1.00 29.36 231 CYS B CA 1
ATOM 4980 C C . CYS B 1 233 ? 39.977 44.070 33.140 1.00 30.64 231 CYS B C 1
ATOM 4981 O O . CYS B 1 233 ? 41.024 44.451 32.615 1.00 28.21 231 CYS B O 1
ATOM 4984 N N . ASP B 1 234 ? 39.173 43.185 32.572 1.00 32.47 232 ASP B N 1
ATOM 4985 C CA . ASP B 1 234 ? 39.511 42.612 31.284 1.00 35.13 232 ASP B CA 1
ATOM 4986 C C . ASP B 1 234 ? 39.173 43.581 30.175 1.00 36.89 232 ASP B C 1
ATOM 4987 O O . ASP B 1 234 ? 39.778 43.554 29.098 1.00 38.89 232 ASP B O 1
ATOM 4992 N N . SER B 1 235 ? 38.208 44.449 30.443 1.00 36.98 233 SER B N 1
ATOM 4993 C CA . SER B 1 235 ? 37.792 45.435 29.463 1.00 37.72 233 SER B CA 1
ATOM 4994 C C . SER B 1 235 ? 37.020 46.530 30.176 1.00 38.98 233 SER B C 1
ATOM 4995 O O . SER B 1 235 ? 36.780 46.453 31.385 1.00 39.77 233 SER B O 1
ATOM 4998 N N . GLY B 1 236 ? 36.638 47.556 29.431 1.00 39.27 234 GLY B N 1
ATOM 4999 C CA . GLY B 1 236 ? 35.894 48.641 30.033 1.00 38.54 234 GLY B CA 1
ATOM 5000 C C . GLY B 1 236 ? 34.937 49.294 29.063 1.00 38.56 234 GLY B C 1
ATOM 5001 O O . GLY B 1 236 ? 35.117 49.212 27.850 1.00 37.85 234 GLY B O 1
ATOM 5002 N N . ILE B 1 237 ? 33.910 49.932 29.612 1.00 38.56 235 ILE B N 1
ATOM 5003 C CA . ILE B 1 237 ? 32.907 50.635 28.826 1.00 37.59 235 ILE B CA 1
ATOM 5004 C C . ILE B 1 237 ? 32.909 52.092 29.262 1.00 38.51 235 ILE B C 1
ATOM 5005 O O . ILE B 1 237 ? 32.837 52.395 30.447 1.00 39.43 235 ILE B O 1
ATOM 5010 N N . PHE B 1 238 ? 33.018 52.994 28.299 1.00 40.12 236 PHE B N 1
ATOM 5011 C CA . PHE B 1 238 ? 33.012 54.422 28.585 1.00 40.37 236 PHE B CA 1
ATOM 5012 C C . PHE B 1 238 ? 31.547 54.837 28.531 1.00 40.89 236 PHE B C 1
ATOM 5013 O O . PHE B 1 238 ? 30.937 54.805 27.467 1.00 40.63 236 PHE B O 1
ATOM 5021 N N . ALA B 1 239 ? 30.979 55.203 29.677 1.00 42.46 237 ALA B N 1
ATOM 5022 C CA . ALA B 1 239 ? 29.575 55.600 29.733 1.00 42.14 237 ALA B CA 1
ATOM 5023 C C . ALA B 1 239 ? 29.378 57.072 30.061 1.00 42.95 237 ALA B C 1
ATOM 5024 O O . ALA B 1 239 ? 28.448 57.435 30.774 1.00 43.72 237 ALA B O 1
ATOM 5026 N N . LEU B 1 240 ? 30.259 57.924 29.562 1.00 42.78 238 LEU B N 1
ATOM 5027 C CA . LEU B 1 240 ? 30.103 59.346 29.809 1.00 43.65 238 LEU B CA 1
ATOM 5028 C C . LEU B 1 240 ? 29.488 59.951 28.561 1.00 44.58 238 LEU B C 1
ATOM 5029 O O . LEU B 1 240 ? 29.545 59.357 27.484 1.00 43.38 238 LEU B O 1
ATOM 5034 N N . ASN B 1 241 ? 28.871 61.115 28.708 1.00 46.91 239 ASN B N 1
ATOM 5035 C CA . ASN B 1 241 ? 28.236 61.770 27.575 1.00 48.86 239 ASN B CA 1
ATOM 5036 C C . ASN B 1 241 ? 29.220 62.148 26.486 1.00 49.86 239 ASN B C 1
ATOM 5037 O O . ASN B 1 241 ? 30.250 62.763 26.748 1.00 50.44 239 ASN B O 1
ATOM 5042 N N . LEU B 1 242 ? 28.902 61.752 25.262 1.00 51.88 240 LEU B N 1
ATOM 5043 C CA . LEU B 1 242 ? 29.735 62.083 24.121 1.00 55.76 240 LEU B CA 1
ATOM 5044 C C . LEU B 1 242 ? 29.306 63.479 23.676 1.00 57.63 240 LEU B C 1
ATOM 5045 O O . LEU B 1 242 ? 28.220 63.946 24.028 1.00 57.99 240 LEU B O 1
ATOM 5050 N N . HIS B 1 243 ? 30.148 64.148 22.904 1.00 58.93 241 HIS B N 1
ATOM 5051 C CA . HIS B 1 243 ? 29.808 65.482 22.449 1.00 59.85 241 HIS B CA 1
ATOM 5052 C C . HIS B 1 243 ? 29.541 65.574 20.959 1.00 59.71 241 HIS B C 1
ATOM 5053 O O . HIS B 1 243 ? 29.947 64.709 20.189 1.00 59.46 241 HIS B O 1
ATOM 5060 N N . PRO B 1 244 ? 28.825 66.627 20.534 1.00 60.13 242 PRO B N 1
ATOM 5061 C CA . PRO B 1 244 ? 28.511 66.795 19.112 1.00 59.22 242 PRO B CA 1
ATOM 5062 C C . PRO B 1 244 ? 29.731 66.945 18.194 1.00 57.88 242 PRO B C 1
ATOM 5063 O O . PRO B 1 244 ? 30.688 67.665 18.512 1.00 57.09 242 PRO B O 1
ATOM 5067 N N . GLN B 1 245 ? 29.682 66.238 17.065 1.00 55.44 243 GLN B N 1
ATOM 5068 C CA . GLN B 1 245 ? 30.747 66.269 16.062 1.00 54.15 243 GLN B CA 1
ATOM 5069 C C . GLN B 1 245 ? 30.507 67.520 15.208 1.00 51.98 243 GLN B C 1
ATOM 5070 O O . GLN B 1 245 ? 29.807 67.449 14.188 1.00 51.15 243 GLN B O 1
ATOM 5076 N N . LEU B 1 246 ? 31.082 68.652 15.612 1.00 47.96 244 LEU B N 1
ATOM 5077 C CA . LEU B 1 246 ? 30.874 69.891 14.871 1.00 46.88 244 LEU B CA 1
ATOM 5078 C C . LEU B 1 246 ? 32.108 70.421 14.138 1.00 46.16 244 LEU B C 1
ATOM 5079 O O . LEU B 1 246 ? 32.459 71.596 14.247 1.00 45.16 244 LEU B O 1
ATOM 5084 N N . ALA B 1 247 ? 32.754 69.551 13.375 1.00 44.98 245 ALA B N 1
ATOM 5085 C CA . ALA B 1 247 ? 33.940 69.941 12.628 1.00 44.14 245 ALA B CA 1
ATOM 5086 C C . ALA B 1 247 ? 33.555 70.844 11.456 1.00 44.03 245 ALA B C 1
ATOM 5087 O O . ALA B 1 247 ? 34.259 71.803 11.148 1.00 42.93 245 ALA B O 1
ATOM 5089 N N . TYR B 1 248 ? 32.430 70.534 10.816 1.00 43.23 246 TYR B N 1
ATOM 5090 C CA . TYR B 1 248 ? 31.953 71.298 9.673 1.00 43.72 246 TYR B CA 1
ATOM 5091 C C . TYR B 1 248 ? 31.473 72.699 10.032 1.00 45.72 246 TYR B C 1
ATOM 5092 O O . TYR B 1 248 ? 31.245 73.522 9.152 1.00 46.08 246 TYR B O 1
ATOM 5101 N N . LEU B 1 249 ? 31.321 72.971 11.320 1.00 48.58 247 LEU B N 1
ATOM 5102 C CA . LEU B 1 249 ? 30.809 74.259 11.771 1.00 50.25 247 LEU B CA 1
ATOM 5103 C C . LEU B 1 249 ? 31.611 75.495 11.379 1.00 51.98 247 LEU B C 1
ATOM 5104 O O . LEU B 1 249 ? 32.815 75.567 11.611 1.00 52.05 247 LEU B O 1
ATOM 5109 N N . ASP B 1 250 ? 30.927 76.471 10.787 1.00 53.69 248 ASP B N 1
ATOM 5110 C CA . ASP B 1 250 ? 31.558 77.731 10.393 1.00 54.98 248 ASP B CA 1
ATOM 5111 C C . ASP B 1 250 ? 32.019 78.359 11.704 1.00 55.14 248 ASP B C 1
ATOM 5112 O O . ASP B 1 250 ? 31.209 78.591 12.598 1.00 55.00 248 ASP B O 1
ATOM 5117 N N . LYS B 1 251 ? 33.315 78.622 11.820 1.00 55.79 249 LYS B N 1
ATOM 5118 C CA . LYS B 1 251 ? 33.876 79.204 13.037 1.00 56.56 249 LYS B CA 1
ATOM 5119 C C . LYS B 1 251 ? 33.189 80.510 13.450 1.00 55.23 249 LYS B C 1
ATOM 5120 O O . LYS B 1 251 ? 33.456 81.049 14.525 1.00 54.80 249 LYS B O 1
ATOM 5126 N N . LYS B 1 252 ? 32.297 81.011 12.602 1.00 54.28 250 LYS B N 1
ATOM 5127 C CA . LYS B 1 252 ? 31.577 82.255 12.885 1.00 53.96 250 LYS B CA 1
ATOM 5128 C C . LYS B 1 252 ? 30.436 82.044 13.898 1.00 52.10 250 LYS B C 1
ATOM 5129 O O . LYS B 1 252 ? 29.980 82.985 14.549 1.00 51.66 250 LYS B O 1
ATOM 5135 N N . ILE B 1 253 ? 29.987 80.800 14.029 1.00 49.50 251 ILE B N 1
ATOM 5136 C CA . ILE B 1 253 ? 28.908 80.464 14.947 1.00 46.41 251 ILE B CA 1
ATOM 5137 C C . ILE B 1 253 ? 29.410 80.354 16.383 1.00 46.21 251 ILE B C 1
ATOM 5138 O O . ILE B 1 253 ? 30.300 79.560 16.673 1.00 46.01 251 ILE B O 1
ATOM 5143 N N . GLN B 1 254 ? 28.838 81.160 17.274 1.00 46.15 252 GLN B N 1
ATOM 5144 C CA . GLN B 1 254 ? 29.226 81.164 18.681 1.00 47.35 252 GLN B CA 1
ATOM 5145 C C . GLN B 1 254 ? 28.976 79.810 19.345 1.00 47.05 252 GLN B C 1
ATOM 5146 O O . GLN B 1 254 ? 28.001 79.116 19.044 1.00 45.92 252 GLN B O 1
ATOM 5152 N N . ARG B 1 255 ? 29.864 79.440 20.259 1.00 46.12 253 ARG B N 1
ATOM 5153 C CA . ARG B 1 255 ? 29.760 78.163 20.936 1.00 45.92 253 ARG B CA 1
ATOM 5154 C C . ARG B 1 255 ? 30.035 78.282 22.416 1.00 46.44 253 ARG B C 1
ATOM 5155 O O . ARG B 1 255 ? 30.664 79.241 22.863 1.00 47.42 253 ARG B O 1
ATOM 5163 N N . ASN B 1 256 ? 29.544 77.305 23.174 1.00 45.93 254 ASN B N 1
ATOM 5164 C CA . ASN B 1 256 ? 29.739 77.269 24.616 1.00 45.53 254 ASN B CA 1
ATOM 5165 C C . ASN B 1 256 ? 31.068 76.569 24.894 1.00 45.96 254 ASN B C 1
ATOM 5166 O O . ASN B 1 256 ? 31.675 75.981 23.996 1.00 44.18 254 ASN B O 1
ATOM 5171 N N . LEU B 1 257 ? 31.513 76.628 26.142 1.00 46.99 255 LEU B N 1
ATOM 5172 C CA . LEU B 1 257 ? 32.762 75.992 26.531 1.00 47.88 255 LEU B CA 1
ATOM 5173 C C . LEU B 1 257 ? 32.794 74.487 26.278 1.00 48.14 255 LEU B C 1
ATOM 5174 O O . LEU B 1 257 ? 33.821 73.952 25.862 1.00 48.49 255 LEU B O 1
ATOM 5179 N N . ASP B 1 258 ? 31.677 73.808 26.523 1.00 48.51 256 ASP B N 1
ATOM 5180 C CA . ASP B 1 258 ? 31.597 72.360 26.318 1.00 48.16 256 ASP B CA 1
ATOM 5181 C C . ASP B 1 258 ? 31.479 72.010 24.830 1.00 48.35 256 ASP B C 1
ATOM 5182 O O . ASP B 1 258 ? 31.224 70.861 24.468 1.00 48.66 256 ASP B O 1
ATOM 5187 N N . GLN B 1 259 ? 31.656 73.017 23.981 1.00 47.42 257 GLN B N 1
ATOM 5188 C CA . GLN B 1 259 ? 31.591 72.865 22.530 1.00 47.27 257 GLN B CA 1
ATOM 5189 C C . GLN B 1 259 ? 30.189 72.820 21.920 1.00 45.24 257 GLN B C 1
ATOM 5190 O O . GLN B 1 259 ? 30.054 72.698 20.702 1.00 44.81 257 GLN B O 1
ATOM 5196 N N . THR B 1 260 ? 29.144 72.908 22.737 1.00 40.90 258 THR B N 1
ATOM 5197 C CA . THR B 1 260 ? 27.803 72.913 22.163 1.00 35.27 258 THR B CA 1
ATOM 5198 C C . THR B 1 260 ? 27.600 74.265 21.481 1.00 33.03 258 THR B C 1
ATOM 5199 O O . THR B 1 260 ? 28.333 75.224 21.743 1.00 28.54 258 THR B O 1
ATOM 5203 N N . ILE B 1 261 ? 26.613 74.330 20.597 1.00 31.04 259 ILE B N 1
ATOM 5204 C CA . ILE B 1 261 ? 26.312 75.556 19.880 1.00 30.18 259 ILE B CA 1
ATOM 5205 C C . ILE B 1 261 ? 25.406 76.433 20.740 1.00 29.57 259 ILE B C 1
ATOM 5206 O O . ILE B 1 261 ? 24.437 75.946 21.307 1.00 30.64 259 ILE B O 1
ATOM 5211 N N . ALA B 1 262 ? 25.729 77.719 20.840 1.00 27.05 260 ALA B N 1
ATOM 5212 C CA . ALA B 1 262 ? 24.935 78.645 21.637 1.00 25.13 260 ALA B CA 1
ATOM 5213 C C . ALA B 1 262 ? 23.740 79.137 20.845 1.00 25.06 260 ALA B C 1
ATOM 5214 O O . ALA B 1 262 ? 23.851 79.418 19.657 1.00 27.11 260 ALA B O 1
ATOM 5216 N N . VAL B 1 263 ? 22.591 79.230 21.505 1.00 25.23 261 VAL B N 1
ATOM 5217 C CA . VAL B 1 263 ? 21.365 79.695 20.864 1.00 25.19 261 VAL B CA 1
ATOM 5218 C C . VAL B 1 263 ? 20.557 80.577 21.804 1.00 26.36 261 VAL B C 1
ATOM 5219 O O . VAL B 1 263 ? 20.694 80.486 23.016 1.00 27.78 261 VAL B O 1
ATOM 5223 N N . ASP B 1 264 ? 19.722 81.441 21.244 1.00 27.61 262 ASP B N 1
ATOM 5224 C CA . ASP B 1 264 ? 18.879 82.298 22.062 1.00 27.79 262 ASP B CA 1
ATOM 5225 C C . ASP B 1 264 ? 17.640 81.482 22.439 1.00 29.05 262 ASP B C 1
ATOM 5226 O O . ASP B 1 264 ? 17.583 80.281 22.170 1.00 28.21 262 ASP B O 1
ATOM 5231 N N . ALA B 1 265 ? 16.645 82.123 23.042 1.00 28.93 263 ALA B N 1
ATOM 5232 C CA . ALA B 1 265 ? 15.442 81.412 23.453 1.00 28.87 263 ALA B CA 1
ATOM 5233 C C . ALA B 1 265 ? 14.644 80.823 22.293 1.00 29.47 263 ALA B C 1
ATOM 5234 O O . ALA B 1 265 ? 13.807 79.943 22.504 1.00 28.65 263 ALA B O 1
ATOM 5236 N N . TYR B 1 266 ? 14.890 81.300 21.076 1.00 28.76 264 TYR B N 1
ATOM 5237 C CA . TYR B 1 266 ? 14.150 80.799 19.921 1.00 28.21 264 TYR B CA 1
ATOM 5238 C C . TYR B 1 266 ? 14.912 79.748 19.127 1.00 27.42 264 TYR B C 1
ATOM 5239 O O . TYR B 1 266 ? 14.500 79.350 18.044 1.00 27.36 264 TYR B O 1
ATOM 5248 N N . LEU B 1 267 ? 16.029 79.310 19.686 1.00 27.08 265 LEU B N 1
ATOM 5249 C CA . LEU B 1 267 ? 16.862 78.274 19.092 1.00 28.64 265 LEU B CA 1
ATOM 5250 C C . LEU B 1 267 ? 17.664 78.674 17.850 1.00 30.07 265 LEU B C 1
ATOM 5251 O O . LEU B 1 267 ? 18.046 77.824 17.048 1.00 29.50 265 LEU B O 1
ATOM 5256 N N . GLN B 1 268 ? 17.929 79.967 17.697 1.00 32.52 266 GLN B N 1
ATOM 5257 C CA . GLN B 1 268 ? 18.727 80.435 16.572 1.00 33.70 266 GLN B CA 1
ATOM 5258 C C . GLN B 1 268 ? 20.170 80.587 17.059 1.00 34.33 266 GLN B C 1
ATOM 5259 O O . GLN B 1 268 ? 20.405 80.938 18.221 1.00 32.05 266 GLN B O 1
ATOM 5265 N N . THR B 1 269 ? 21.134 80.305 16.182 1.00 33.79 267 THR B N 1
ATOM 5266 C CA . THR B 1 269 ? 22.546 80.453 16.542 1.00 33.84 267 THR B CA 1
ATOM 5267 C C . THR B 1 269 ? 22.880 81.949 16.509 1.00 33.57 267 THR B C 1
ATOM 5268 O O . THR B 1 269 ? 21.994 82.785 16.321 1.00 31.93 267 THR B O 1
ATOM 5272 N N . SER B 1 270 ? 24.155 82.285 16.676 1.00 33.65 268 SER B N 1
ATOM 5273 C CA . SER B 1 270 ? 24.574 83.683 16.672 1.00 33.65 268 SER B CA 1
ATOM 5274 C C . SER B 1 270 ? 24.667 84.301 15.283 1.00 34.58 268 SER B C 1
ATOM 5275 O O . SER B 1 270 ? 25.037 85.462 15.163 1.00 36.69 268 SER B O 1
ATOM 5278 N N . VAL B 1 271 ? 24.339 83.541 14.239 1.00 32.99 269 VAL B N 1
ATOM 5279 C CA . VAL B 1 271 ? 24.403 84.064 12.874 1.00 34.06 269 VAL B CA 1
ATOM 5280 C C . VAL B 1 271 ? 23.055 83.961 12.155 1.00 36.81 269 VAL B C 1
ATOM 5281 O O . VAL B 1 271 ? 22.220 83.119 12.481 1.00 38.69 269 VAL B O 1
ATOM 5285 N N . PRO B 1 272 ? 22.835 84.813 11.149 1.00 37.00 270 PRO B N 1
ATOM 5286 C CA . PRO B 1 272 ? 21.582 84.818 10.390 1.00 35.95 270 PRO B CA 1
ATOM 5287 C C . PRO B 1 272 ? 21.192 83.501 9.738 1.00 35.45 270 PRO B C 1
ATOM 5288 O O . PRO B 1 272 ? 22.023 82.830 9.129 1.00 36.30 270 PRO B O 1
ATOM 5292 N N . ASN B 1 273 ? 19.919 83.144 9.886 1.00 34.44 271 ASN B N 1
ATOM 5293 C CA . ASN B 1 273 ? 19.349 81.943 9.282 1.00 34.60 271 ASN B CA 1
ATOM 5294 C C . ASN B 1 273 ? 19.876 80.554 9.657 1.00 33.39 271 ASN B C 1
ATOM 5295 O O . ASN B 1 273 ? 19.614 79.582 8.951 1.00 31.58 271 ASN B O 1
ATOM 5300 N N . VAL B 1 274 ? 20.610 80.451 10.758 1.00 33.29 272 VAL B N 1
ATOM 5301 C CA . VAL B 1 274 ? 21.117 79.158 11.194 1.00 32.59 272 VAL B CA 1
ATOM 5302 C C . VAL B 1 274 ? 20.561 78.860 12.580 1.00 33.24 272 VAL B C 1
ATOM 5303 O O . VAL B 1 274 ? 20.669 79.680 13.497 1.00 34.47 272 VAL B O 1
ATOM 5307 N N . PHE B 1 275 ? 19.956 77.688 12.727 1.00 30.79 273 PHE B N 1
ATOM 5308 C CA . PHE B 1 275 ? 19.375 77.292 13.999 1.00 29.89 273 PHE B CA 1
ATOM 5309 C C . PHE B 1 275 ? 19.973 75.959 14.467 1.00 30.65 273 PHE B C 1
ATOM 5310 O O . PHE B 1 275 ? 20.414 75.143 13.647 1.00 30.74 273 PHE B O 1
ATOM 5318 N N . ALA B 1 276 ? 20.006 75.746 15.780 1.00 28.36 274 ALA B N 1
ATOM 5319 C CA . ALA B 1 276 ? 20.554 74.509 16.330 1.00 26.19 274 ALA B CA 1
ATOM 5320 C C . ALA B 1 276 ? 19.600 73.919 17.383 1.00 25.71 274 ALA B C 1
ATOM 5321 O O . ALA B 1 276 ? 19.030 74.644 18.211 1.00 22.15 274 ALA B O 1
ATOM 5323 N N . ILE B 1 277 ? 19.445 72.598 17.335 1.00 23.63 275 ILE B N 1
ATOM 5324 C CA . ILE B 1 277 ? 18.557 71.873 18.230 1.00 23.94 275 ILE B CA 1
ATOM 5325 C C . ILE B 1 277 ? 19.163 70.538 18.677 1.00 25.52 275 ILE B C 1
ATOM 5326 O O . ILE B 1 277 ? 20.217 70.117 18.190 1.00 24.52 275 ILE B O 1
ATOM 5331 N N . GLY B 1 278 ? 18.458 69.866 19.588 1.00 27.44 276 GLY B N 1
ATOM 5332 C CA . GLY B 1 278 ? 18.895 68.573 20.086 1.00 28.11 276 GLY B CA 1
ATOM 5333 C C . GLY B 1 278 ? 20.241 68.572 20.784 1.00 29.81 276 GLY B C 1
ATOM 5334 O O . GLY B 1 278 ? 20.579 69.488 21.550 1.00 28.72 276 GLY B O 1
ATOM 5335 N N . ASP B 1 279 ? 21.011 67.533 20.496 1.00 31.23 277 ASP B N 1
ATOM 5336 C CA . ASP B 1 279 ? 22.325 67.336 21.077 1.00 35.12 277 ASP B CA 1
ATOM 5337 C C . ASP B 1 279 ? 23.434 68.339 20.719 1.00 36.27 277 ASP B C 1
ATOM 5338 O O . ASP B 1 279 ? 24.490 68.319 21.356 1.00 36.03 277 ASP B O 1
ATOM 5343 N N . CYS B 1 280 ? 23.215 69.202 19.723 1.00 35.17 278 CYS B N 1
ATOM 5344 C CA . CYS B 1 280 ? 24.230 70.207 19.350 1.00 37.48 278 CYS B CA 1
ATOM 5345 C C . CYS B 1 280 ? 24.165 71.339 20.342 1.00 36.81 278 CYS B C 1
ATOM 5346 O O . CYS B 1 280 ? 25.116 72.091 20.534 1.00 38.64 278 CYS B O 1
ATOM 5349 N N . ILE B 1 281 ? 22.990 71.445 20.935 1.00 36.47 279 ILE B N 1
ATOM 5350 C CA . ILE B 1 281 ? 22.591 72.504 21.843 1.00 35.57 279 ILE B CA 1
ATOM 5351 C C . ILE B 1 281 ? 22.687 72.240 23.331 1.00 34.11 279 ILE B C 1
ATOM 5352 O O . ILE B 1 281 ? 22.759 71.105 23.768 1.00 31.66 279 ILE B O 1
ATOM 5357 N N . SER B 1 282 ? 22.704 73.324 24.095 1.00 34.19 280 SER B N 1
ATOM 5358 C CA . SER B 1 282 ? 22.679 73.263 25.553 1.00 35.68 280 SER B CA 1
ATOM 5359 C C . SER B 1 282 ? 21.311 73.857 25.899 1.00 37.13 280 SER B C 1
ATOM 5360 O O . SER B 1 282 ? 20.848 74.813 25.268 1.00 35.35 280 SER B O 1
ATOM 5363 N N . VAL B 1 283 ? 20.656 73.280 26.890 1.00 38.43 281 VAL B N 1
ATOM 5364 C CA . VAL B 1 283 ? 19.344 73.755 27.271 1.00 39.49 281 VAL B CA 1
ATOM 5365 C C . VAL B 1 283 ? 19.370 74.518 28.586 1.00 41.61 281 VAL B C 1
ATOM 5366 O O . VAL B 1 283 ? 20.396 74.582 29.268 1.00 40.83 281 VAL B O 1
ATOM 5378 N N . ASN B 1 285 ? 17.367 75.861 32.406 1.00 46.38 283 ASN B N 1
ATOM 5379 C CA . ASN B 1 285 ? 16.442 75.744 33.516 1.00 46.29 283 ASN B CA 1
ATOM 5380 C C . ASN B 1 285 ? 16.375 77.229 33.904 1.00 48.57 283 ASN B C 1
ATOM 5381 O O . ASN B 1 285 ? 17.154 77.693 34.737 1.00 46.52 283 ASN B O 1
ATOM 5386 N N . GLU B 1 286 ? 15.462 77.972 33.278 1.00 52.59 284 GLU B N 1
ATOM 5387 C CA . GLU B 1 286 ? 15.337 79.417 33.510 1.00 57.00 284 GLU B CA 1
ATOM 5388 C C . GLU B 1 286 ? 15.214 79.912 34.952 1.00 56.92 284 GLU B C 1
ATOM 5389 O O . GLU B 1 286 ? 15.914 80.848 35.343 1.00 56.50 284 GLU B O 1
ATOM 5395 N N . PRO B 1 287 ? 14.323 79.307 35.756 1.00 57.51 285 PRO B N 1
ATOM 5396 C CA . PRO B 1 287 ? 14.158 79.730 37.152 1.00 57.39 285 PRO B CA 1
ATOM 5397 C C . PRO B 1 287 ? 15.467 79.903 37.944 1.00 57.46 285 PRO B C 1
ATOM 5398 O O . PRO B 1 287 ? 15.583 80.830 38.754 1.00 56.92 285 PRO B O 1
ATOM 5402 N N . VAL B 1 288 ? 16.445 79.025 37.723 1.00 55.66 286 VAL B N 1
ATOM 5403 C CA . VAL B 1 288 ? 17.721 79.148 38.424 1.00 54.81 286 VAL B CA 1
ATOM 5404 C C . VAL B 1 288 ? 18.826 79.654 37.491 1.00 54.37 286 VAL B C 1
ATOM 5405 O O . VAL B 1 288 ? 20.001 79.686 37.856 1.00 53.92 286 VAL B O 1
ATOM 5409 N N . ALA B 1 289 ? 18.438 80.060 36.287 1.00 54.57 287 ALA B N 1
ATOM 5410 C CA . ALA B 1 289 ? 19.390 80.565 35.301 1.00 55.15 287 ALA B CA 1
ATOM 5411 C C . ALA B 1 289 ? 20.545 79.595 35.049 1.00 55.38 287 ALA B C 1
ATOM 5412 O O . ALA B 1 289 ? 21.690 80.016 34.878 1.00 56.26 287 ALA B O 1
ATOM 5414 N N . GLU B 1 290 ? 20.236 78.300 35.029 1.00 55.24 288 GLU B N 1
ATOM 5415 C CA . GLU B 1 290 ? 21.234 77.260 34.780 1.00 54.28 288 GLU B CA 1
ATOM 5416 C C . GLU B 1 290 ? 21.261 76.828 33.309 1.00 52.39 288 GLU B C 1
ATOM 5417 O O . GLU B 1 290 ? 20.226 76.491 32.729 1.00 51.30 288 GLU B O 1
ATOM 5423 N N . THR B 1 291 ? 22.449 76.858 32.709 1.00 50.00 289 THR B N 1
ATOM 5424 C CA . THR B 1 291 ? 22.624 76.428 31.322 1.00 47.72 289 THR B CA 1
ATOM 5425 C C . THR B 1 291 ? 23.373 75.101 31.395 1.00 46.09 289 THR B C 1
ATOM 5426 O O . THR B 1 291 ? 24.454 75.019 31.977 1.00 46.07 289 THR B O 1
ATOM 5430 N N . PHE B 1 292 ? 22.794 74.055 30.821 1.00 43.93 290 PHE B N 1
ATOM 5431 C CA . PHE B 1 292 ? 23.436 72.752 30.876 1.00 43.12 290 PHE B CA 1
ATOM 5432 C C . PHE B 1 292 ? 23.244 71.893 29.638 1.00 42.27 290 PHE B C 1
ATOM 5433 O O . PHE B 1 292 ? 22.378 72.150 28.803 1.00 43.18 290 PHE B O 1
ATOM 5441 N N . TYR B 1 293 ? 24.076 70.865 29.534 1.00 40.17 291 TYR B N 1
ATOM 5442 C CA . TYR B 1 293 ? 24.025 69.942 28.423 1.00 39.51 291 TYR B CA 1
ATOM 5443 C C . TYR B 1 293 ? 23.285 68.708 28.897 1.00 39.13 291 TYR B C 1
ATOM 5444 O O . TYR B 1 293 ? 23.733 68.010 29.804 1.00 40.52 291 TYR B O 1
ATOM 5453 N N . ALA B 1 294 ? 22.137 68.457 28.286 1.00 37.56 292 ALA B N 1
ATOM 5454 C CA . ALA B 1 294 ? 21.312 67.316 28.634 1.00 35.16 292 ALA B CA 1
ATOM 5455 C C . ALA B 1 294 ? 20.804 66.683 27.343 1.00 34.11 292 ALA B C 1
ATOM 5456 O O . ALA B 1 294 ? 19.677 66.925 26.913 1.00 33.83 292 ALA B O 1
ATOM 5458 N N . PRO B 1 295 ? 21.648 65.877 26.693 1.00 32.99 293 PRO B N 1
ATOM 5459 C CA . PRO B 1 295 ? 21.271 65.213 25.442 1.00 33.88 293 PRO B CA 1
ATOM 5460 C C . PRO B 1 295 ? 20.263 64.095 25.694 1.00 33.37 293 PRO B C 1
ATOM 5461 O O . PRO B 1 295 ? 20.633 62.942 25.913 1.00 33.36 293 PRO B O 1
ATOM 5465 N N . LEU B 1 296 ? 18.983 64.452 25.670 1.00 32.23 294 LEU B N 1
ATOM 5466 C CA . LEU B 1 296 ? 17.912 63.499 25.901 1.00 30.19 294 LEU B CA 1
ATOM 5467 C C . LEU B 1 296 ? 16.944 63.541 24.727 1.00 27.17 294 LEU B C 1
ATOM 5468 O O . LEU B 1 296 ? 16.829 64.547 24.040 1.00 25.32 294 LEU B O 1
ATOM 5473 N N . VAL B 1 297 ? 16.245 62.442 24.500 1.00 25.32 295 VAL B N 1
ATOM 5474 C CA . VAL B 1 297 ? 15.287 62.383 23.415 1.00 23.39 295 VAL B CA 1
ATOM 5475 C C . VAL B 1 297 ? 14.172 63.417 23.583 1.00 23.42 295 VAL B C 1
ATOM 5476 O O . VAL B 1 297 ? 13.692 63.991 22.605 1.00 25.30 295 VAL B O 1
ATOM 5480 N N . ASN B 1 298 ? 13.760 63.676 24.815 1.00 23.64 296 ASN B N 1
ATOM 5481 C CA . ASN B 1 298 ? 12.689 64.639 25.003 1.00 23.92 296 ASN B CA 1
ATOM 5482 C C . ASN B 1 298 ? 13.173 66.047 24.647 1.00 24.79 296 ASN B C 1
ATOM 5483 O O . ASN B 1 298 ? 12.407 66.838 24.089 1.00 21.25 296 ASN B O 1
ATOM 5488 N N . ASN B 1 299 ? 14.444 66.351 24.923 1.00 24.76 297 ASN B N 1
ATOM 5489 C CA . ASN B 1 299 ? 14.978 67.668 24.566 1.00 26.60 297 ASN B CA 1
ATOM 5490 C C . ASN B 1 299 ? 15.115 67.759 23.041 1.00 25.91 297 ASN B C 1
ATOM 5491 O O . ASN B 1 299 ? 14.847 68.802 22.438 1.00 24.44 297 ASN B O 1
ATOM 5496 N N . ALA B 1 300 ? 15.512 66.654 22.420 1.00 24.90 298 ALA B N 1
ATOM 5497 C CA . ALA B 1 300 ? 15.664 66.604 20.975 1.00 24.39 298 ALA B CA 1
ATOM 5498 C C . ALA B 1 300 ? 14.335 66.841 20.276 1.00 25.48 298 ALA B C 1
ATOM 5499 O O . ALA B 1 300 ? 14.244 67.676 19.370 1.00 24.12 298 ALA B O 1
ATOM 5501 N N . VAL B 1 301 ? 13.310 66.092 20.688 1.00 24.05 299 VAL B N 1
ATOM 5502 C CA . VAL B 1 301 ? 11.991 66.218 20.074 1.00 22.88 299 VAL B CA 1
ATOM 5503 C C . VAL B 1 301 ? 11.338 67.573 20.278 1.00 23.29 299 VAL B C 1
ATOM 5504 O O . VAL B 1 301 ? 10.759 68.135 19.354 1.00 21.46 299 VAL B O 1
ATOM 5508 N N . ARG B 1 302 ? 11.426 68.108 21.486 1.00 24.43 300 ARG B N 1
ATOM 5509 C CA . ARG B 1 302 ? 10.795 69.386 21.750 1.00 24.94 300 ARG B CA 1
ATOM 5510 C C . ARG B 1 302 ? 11.475 70.534 21.022 1.00 25.97 300 ARG B C 1
ATOM 5511 O O . ARG B 1 302 ? 10.798 71.341 20.380 1.00 28.53 300 ARG B O 1
ATOM 5519 N N . THR B 1 303 ? 12.796 70.619 21.092 1.00 25.02 301 THR B N 1
ATOM 5520 C CA . THR B 1 303 ? 13.479 71.700 20.381 1.00 24.25 301 THR B CA 1
ATOM 5521 C C . THR B 1 303 ? 13.234 71.592 18.855 1.00 24.77 301 THR B C 1
ATOM 5522 O O . THR B 1 303 ? 13.150 72.603 18.152 1.00 24.86 301 THR B O 1
ATOM 5526 N N . GLY B 1 304 ? 13.089 70.367 18.357 1.00 24.18 302 GLY B N 1
ATOM 5527 C CA . GLY B 1 304 ? 12.827 70.163 16.944 1.00 24.05 302 GLY B CA 1
ATOM 5528 C C . GLY B 1 304 ? 11.458 70.668 16.503 1.00 26.54 302 GLY B C 1
ATOM 5529 O O . GLY B 1 304 ? 11.310 71.210 15.412 1.00 26.56 302 GLY B O 1
ATOM 5530 N N . LEU B 1 305 ? 10.446 70.494 17.346 1.00 27.70 303 LEU B N 1
ATOM 5531 C CA . LEU B 1 305 ? 9.098 70.952 17.023 1.00 27.94 303 LEU B CA 1
ATOM 5532 C C . LEU B 1 305 ? 8.960 72.458 17.228 1.00 28.08 303 LEU B C 1
ATOM 5533 O O . LEU B 1 305 ? 8.204 73.116 16.518 1.00 27.34 303 LEU B O 1
ATOM 5538 N N . VAL B 1 306 ? 9.696 73.005 18.190 1.00 28.30 304 VAL B N 1
ATOM 5539 C CA . VAL B 1 306 ? 9.623 74.436 18.451 1.00 28.18 304 VAL B CA 1
ATOM 5540 C C . VAL B 1 306 ? 10.398 75.293 17.447 1.00 30.32 304 VAL B C 1
ATOM 5541 O O . VAL B 1 306 ? 9.905 76.344 17.026 1.00 30.99 304 VAL B O 1
ATOM 5545 N N . VAL B 1 307 ? 11.595 74.854 17.056 1.00 30.71 305 VAL B N 1
ATOM 5546 C CA . VAL B 1 307 ? 12.408 75.620 16.113 1.00 30.25 305 VAL B CA 1
ATOM 5547 C C . VAL B 1 307 ? 11.684 75.890 14.794 1.00 31.35 305 VAL B C 1
ATOM 5548 O O . VAL B 1 307 ? 11.862 76.944 14.195 1.00 28.03 305 VAL B O 1
ATOM 5552 N N . ALA B 1 308 ? 10.857 74.941 14.363 1.00 32.22 306 ALA B N 1
ATOM 5553 C CA . ALA B 1 308 ? 10.107 75.062 13.115 1.00 33.61 306 ALA B CA 1
ATOM 5554 C C . ALA B 1 308 ? 9.172 76.268 13.092 1.00 34.89 306 ALA B C 1
ATOM 5555 O O . ALA B 1 308 ? 8.731 76.695 12.028 1.00 34.07 306 ALA B O 1
ATOM 5557 N N . ASN B 1 309 ? 8.866 76.816 14.262 1.00 36.22 307 ASN B N 1
ATOM 5558 C CA . ASN B 1 309 ? 7.979 77.970 14.338 1.00 38.51 307 ASN B CA 1
ATOM 5559 C C . ASN B 1 309 ? 8.729 79.293 14.499 1.00 39.06 307 ASN B C 1
ATOM 5560 O O . ASN B 1 309 ? 8.104 80.349 14.609 1.00 39.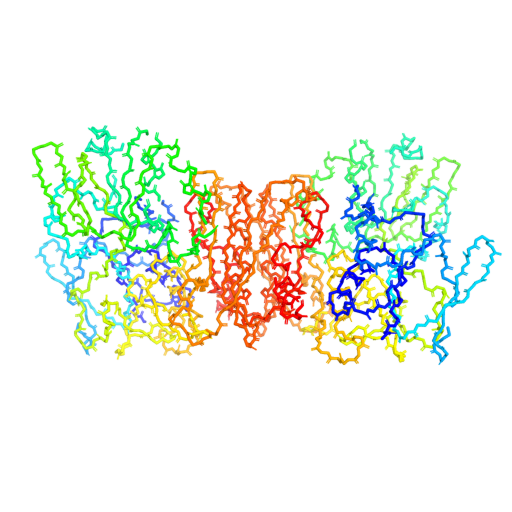29 307 ASN B O 1
ATOM 5565 N N . ASN B 1 310 ? 10.063 79.240 14.501 1.00 38.60 308 ASN B N 1
ATOM 5566 C CA . ASN B 1 310 ? 10.867 80.448 14.667 1.00 37.62 308 ASN B CA 1
ATOM 5567 C C . ASN B 1 310 ? 11.884 80.670 13.563 1.00 38.01 308 ASN B C 1
ATOM 5568 O O . ASN B 1 310 ? 12.871 81.375 13.773 1.00 38.30 308 ASN B O 1
ATOM 5573 N N . LEU B 1 311 ? 11.651 80.074 12.396 1.00 37.36 309 LEU B N 1
ATOM 5574 C CA . LEU B 1 311 ? 12.574 80.217 11.276 1.00 37.87 309 LEU B CA 1
ATOM 5575 C C . LEU B 1 311 ? 12.561 81.630 10.695 1.00 39.47 309 LEU B C 1
ATOM 5576 O O . LEU B 1 311 ? 13.565 82.091 10.155 1.00 38.98 309 LEU B O 1
ATOM 5581 N N . GLU B 1 312 ? 11.428 82.315 10.815 1.00 40.98 310 GLU B N 1
ATOM 5582 C CA . GLU B 1 312 ? 11.309 83.681 10.316 1.00 44.13 310 GLU B CA 1
ATOM 5583 C C . GLU B 1 312 ? 11.124 84.651 11.473 1.00 45.70 310 GLU B C 1
ATOM 5584 O O . GLU B 1 312 ? 12.046 85.380 11.843 1.00 44.91 310 GLU B O 1
ATOM 5590 N N . GLU B 1 313 ? 9.930 84.658 12.047 1.00 48.54 311 GLU B N 1
ATOM 5591 C CA . GLU B 1 313 ? 9.652 85.529 13.179 1.00 51.42 311 GLU B CA 1
ATOM 5592 C C . GLU B 1 313 ? 9.810 84.733 14.465 1.00 50.85 311 GLU B C 1
ATOM 5593 O O . GLU B 1 313 ? 9.454 83.555 14.515 1.00 49.99 311 GLU B O 1
ATOM 5599 N N . LYS B 1 314 ? 10.361 85.372 15.494 1.00 50.34 312 LYS B N 1
ATOM 5600 C CA . LYS B 1 314 ? 10.532 84.725 16.793 1.00 48.96 312 LYS B CA 1
ATOM 5601 C C . LYS B 1 314 ? 9.152 84.727 17.448 1.00 48.55 312 LYS B C 1
ATOM 5602 O O . LYS B 1 314 ? 8.770 85.702 18.086 1.00 49.63 312 LYS B O 1
ATOM 5608 N N . THR B 1 315 ? 8.413 83.631 17.286 1.00 47.73 313 THR B N 1
ATOM 5609 C CA . THR B 1 315 ? 7.055 83.511 17.816 1.00 47.57 313 THR B CA 1
ATOM 5610 C C . THR B 1 315 ? 6.874 82.717 19.115 1.00 47.22 313 THR B C 1
ATOM 5611 O O . THR B 1 315 ? 6.020 83.056 19.935 1.00 46.75 313 THR B O 1
ATOM 5615 N N . HIS B 1 316 ? 7.649 81.655 19.308 1.00 46.16 314 HIS B N 1
ATOM 5616 C CA . HIS B 1 316 ? 7.493 80.851 20.513 1.00 45.56 314 HIS B CA 1
ATOM 5617 C C . HIS B 1 316 ? 8.801 80.490 21.201 1.00 42.43 314 HIS B C 1
ATOM 5618 O O . HIS B 1 316 ? 9.606 79.741 20.662 1.00 41.62 314 HIS B O 1
ATOM 5625 N N . ARG B 1 317 ? 9.005 81.032 22.398 1.00 39.56 315 ARG B N 1
ATOM 5626 C CA . ARG B 1 317 ? 10.207 80.755 23.169 1.00 37.67 315 ARG B CA 1
ATOM 5627 C C . ARG B 1 317 ? 10.237 79.302 23.630 1.00 35.33 315 ARG B C 1
ATOM 5628 O O . ARG B 1 317 ? 9.228 78.765 24.089 1.00 33.26 315 ARG B O 1
ATOM 5636 N N . PHE B 1 318 ? 11.395 78.665 23.498 1.00 32.32 316 PHE B N 1
ATOM 5637 C CA . PHE B 1 318 ? 11.542 77.287 23.946 1.00 30.76 316 PHE B CA 1
ATOM 5638 C C . PHE B 1 318 ? 11.565 77.366 25.470 1.00 30.00 316 PHE B C 1
ATOM 5639 O O . PHE B 1 318 ? 12.337 78.139 26.047 1.00 28.37 316 PHE B O 1
ATOM 5647 N N . ILE B 1 319 ? 10.706 76.575 26.109 1.00 29.10 317 ILE B N 1
ATOM 5648 C CA . ILE B 1 319 ? 10.587 76.572 27.559 1.00 26.87 317 ILE B CA 1
ATOM 5649 C C . ILE B 1 319 ? 11.853 76.139 28.282 1.00 25.32 317 ILE B C 1
ATOM 5650 O O . ILE B 1 319 ? 12.123 76.598 29.384 1.00 25.28 317 ILE B O 1
ATOM 5655 N N . GLY B 1 320 ? 12.632 75.262 27.661 1.00 23.65 318 GLY B N 1
ATOM 5656 C CA . GLY B 1 320 ? 13.848 74.794 28.304 1.00 23.10 318 GLY B CA 1
ATOM 5657 C C . GLY B 1 320 ? 13.737 73.339 28.729 1.00 23.10 318 GLY B C 1
ATOM 5658 O O . GLY B 1 320 ? 12.880 72.600 28.249 1.00 22.24 318 GLY B O 1
ATOM 5659 N N . SER B 1 321 ? 14.589 72.924 29.653 1.00 23.33 319 SER B N 1
ATOM 5660 C CA . SER B 1 321 ? 14.582 71.543 30.103 1.00 23.40 319 SER B CA 1
ATOM 5661 C C . SER B 1 321 ? 14.811 71.414 31.605 1.00 24.17 319 SER B C 1
ATOM 5662 O O . SER B 1 321 ? 15.457 72.252 32.235 1.00 24.56 319 SER B O 1
ATOM 5665 N N . LEU B 1 322 ? 14.263 70.354 32.177 1.00 24.91 320 LEU B N 1
ATOM 5666 C CA . LEU B 1 322 ? 14.414 70.087 33.596 1.00 25.47 320 LEU B CA 1
ATOM 5667 C C . LEU B 1 322 ? 15.138 68.769 33.771 1.00 26.02 320 LEU B C 1
ATOM 5668 O O . LEU B 1 322 ? 15.209 68.235 34.876 1.00 28.01 320 LEU B O 1
ATOM 5673 N N . ARG B 1 323 ? 15.665 68.250 32.669 1.00 24.81 321 ARG B N 1
ATOM 5674 C CA . ARG B 1 323 ? 16.376 66.987 32.682 1.00 26.75 321 ARG B CA 1
ATOM 5675 C C . ARG B 1 323 ? 15.437 65.944 33.283 1.00 27.65 321 ARG B C 1
ATOM 5676 O O . ARG B 1 323 ? 15.810 65.203 34.201 1.00 27.57 321 ARG B O 1
ATOM 5684 N N . THR B 1 324 ? 14.217 65.892 32.757 1.00 27.09 322 THR B N 1
ATOM 5685 C CA . THR B 1 324 ? 13.217 64.959 33.245 1.00 27.40 322 THR B CA 1
ATOM 5686 C C . THR B 1 324 ? 13.545 63.554 32.797 1.00 29.02 322 THR B C 1
ATOM 5687 O O . THR B 1 324 ? 13.872 63.318 31.632 1.00 29.91 322 THR B O 1
ATOM 5699 N N . GLY B 1 326 ? 12.894 59.017 33.474 1.00 30.39 324 GLY B N 1
ATOM 5700 C CA . GLY B 1 326 ? 12.190 57.883 34.045 1.00 33.25 324 GLY B CA 1
ATOM 5701 C C . GLY B 1 326 ? 12.762 56.565 33.546 1.00 33.75 324 GLY B C 1
ATOM 5702 O O . GLY B 1 326 ? 12.929 56.353 32.348 1.00 33.98 324 GLY B O 1
ATOM 5703 N N . THR B 1 327 ? 13.068 55.664 34.464 1.00 34.79 325 THR B N 1
ATOM 5704 C CA . THR B 1 327 ? 13.637 54.396 34.062 1.00 36.73 325 THR B CA 1
ATOM 5705 C C . THR B 1 327 ? 13.348 53.306 35.082 1.00 37.69 325 THR B C 1
ATOM 5706 O O . THR B 1 327 ? 12.702 53.533 36.104 1.00 37.08 325 THR B O 1
ATOM 5710 N N . LYS B 1 328 ? 13.828 52.110 34.790 1.00 39.10 326 LYS B N 1
ATOM 5711 C CA . LYS B 1 328 ? 13.644 50.994 35.688 1.00 40.88 326 LYS B CA 1
ATOM 5712 C C . LYS B 1 328 ? 14.990 50.280 35.886 1.00 41.47 326 LYS B C 1
ATOM 5713 O O . LYS B 1 328 ? 15.678 49.938 34.924 1.00 41.71 326 LYS B O 1
ATOM 5719 N N . VAL B 1 329 ? 15.380 50.102 37.142 1.00 41.33 327 VAL B N 1
ATOM 5720 C CA . VAL B 1 329 ? 16.619 49.417 37.474 1.00 41.18 327 VAL B CA 1
ATOM 5721 C C . VAL B 1 329 ? 16.229 48.246 38.362 1.00 42.06 327 VAL B C 1
ATOM 5722 O O . VAL B 1 329 ? 15.831 48.430 39.509 1.00 42.38 327 VAL B O 1
ATOM 5726 N N . GLY B 1 330 ? 16.333 47.036 37.829 1.00 42.43 328 GLY B N 1
ATOM 5727 C CA . GLY B 1 330 ? 15.948 45.882 38.612 1.00 43.37 328 GLY B CA 1
ATOM 5728 C C . GLY B 1 330 ? 14.449 45.930 38.809 1.00 45.09 328 GLY B C 1
ATOM 5729 O O . GLY B 1 330 ? 13.703 46.095 37.840 1.00 45.30 328 GLY B O 1
ATOM 5730 N N . ASP B 1 331 ? 14.002 45.787 40.053 1.00 46.20 329 ASP B N 1
ATOM 5731 C CA . ASP B 1 331 ? 12.572 45.830 40.355 1.00 46.52 329 ASP B CA 1
ATOM 5732 C C . ASP B 1 331 ? 12.136 47.261 40.656 1.00 45.10 329 ASP B C 1
ATOM 5733 O O . ASP B 1 331 ? 10.959 47.516 40.895 1.00 44.02 329 ASP B O 1
ATOM 5738 N N . TYR B 1 332 ? 13.091 48.187 40.633 1.00 43.69 330 TYR B N 1
ATOM 5739 C CA . TYR B 1 332 ? 12.826 49.590 40.944 1.00 41.92 330 TYR B CA 1
ATOM 5740 C C . TYR B 1 332 ? 12.528 50.536 39.777 1.00 40.70 330 TYR B C 1
ATOM 5741 O O . TYR B 1 332 ? 13.206 50.525 38.750 1.00 41.44 330 TYR B O 1
ATOM 5750 N N . TYR B 1 333 ? 11.493 51.350 39.958 1.00 38.44 331 TYR B N 1
ATOM 5751 C CA . TYR B 1 333 ? 11.101 52.359 38.988 1.00 34.56 331 TYR B CA 1
ATOM 5752 C C . TYR B 1 333 ? 11.654 53.639 39.589 1.00 32.25 331 TYR B C 1
ATOM 5753 O O . TYR B 1 333 ? 11.403 53.939 40.754 1.00 31.47 331 TYR B O 1
ATOM 5762 N N . LEU B 1 334 ? 12.429 54.378 38.809 1.00 30.44 332 LEU B N 1
ATOM 5763 C CA . LEU B 1 334 ? 13.021 55.624 39.280 1.00 28.63 332 LEU B CA 1
ATOM 5764 C C . LEU B 1 334 ? 12.647 56.732 38.316 1.00 28.85 332 LEU B C 1
ATOM 5765 O O . LEU B 1 334 ? 12.583 56.516 37.109 1.00 28.97 332 LEU B O 1
ATOM 5770 N N . ALA B 1 335 ? 12.367 57.915 38.847 1.00 28.26 333 ALA B N 1
ATOM 5771 C CA . ALA B 1 335 ? 12.007 59.054 38.010 1.00 27.62 333 ALA B CA 1
ATOM 5772 C C . ALA B 1 335 ? 12.568 60.285 38.691 1.00 27.37 333 ALA B C 1
ATOM 5773 O O . ALA B 1 335 ? 12.704 60.315 39.916 1.00 25.60 333 ALA B O 1
ATOM 5775 N N . SER B 1 336 ? 12.899 61.291 37.890 1.00 25.65 334 SER B N 1
ATOM 5776 C CA . SER B 1 336 ? 13.481 62.512 38.411 1.00 26.30 334 SER B CA 1
ATOM 5777 C C . SER B 1 336 ? 13.212 63.686 37.476 1.00 26.62 334 SER B C 1
ATOM 5778 O O . SER B 1 336 ? 12.989 63.499 36.276 1.00 24.15 334 SER B O 1
ATOM 5781 N N . THR B 1 337 ? 13.230 64.891 38.038 1.00 25.88 335 THR B N 1
ATOM 5782 C CA . THR B 1 337 ? 13.018 66.095 37.262 1.00 27.58 335 THR B CA 1
ATOM 5783 C C . THR B 1 337 ? 13.480 67.269 38.105 1.00 27.25 335 THR B C 1
ATOM 5784 O O . THR B 1 337 ? 13.286 67.276 39.309 1.00 25.68 335 THR B O 1
ATOM 5788 N N . GLY B 1 338 ? 14.120 68.246 37.471 1.00 29.63 336 GLY B N 1
ATOM 5789 C CA . GLY B 1 338 ? 14.604 69.404 38.201 1.00 32.41 336 GLY B CA 1
ATOM 5790 C C . GLY B 1 338 ? 15.902 69.191 38.963 1.00 32.54 336 GLY B C 1
ATOM 5791 O O . GLY B 1 338 ? 16.675 68.288 38.643 1.00 33.76 336 GLY B O 1
ATOM 5792 N N . LEU B 1 339 ? 16.125 70.028 39.979 1.00 34.31 337 LEU B N 1
ATOM 5793 C CA . LEU B 1 339 ? 17.332 69.992 40.817 1.00 34.58 337 LEU B CA 1
ATOM 5794 C C . LEU B 1 339 ? 17.270 68.999 41.962 1.00 34.65 337 LEU B C 1
ATOM 5795 O O . LEU B 1 339 ? 16.235 68.876 42.619 1.00 36.59 337 LEU B O 1
ATOM 5800 N N . THR B 1 340 ? 18.375 68.298 42.210 1.00 33.97 338 THR B N 1
ATOM 5801 C CA . THR B 1 340 ? 18.438 67.375 43.343 1.00 34.09 338 THR B CA 1
ATOM 5802 C C . THR B 1 340 ? 18.950 68.245 44.478 1.00 34.44 338 THR B C 1
ATOM 5803 O O . THR B 1 340 ? 19.444 69.349 44.238 1.00 32.87 338 THR B O 1
ATOM 5807 N N . GLU B 1 341 ? 18.850 67.770 45.710 1.00 34.94 339 GLU B N 1
ATOM 5808 C CA . GLU B 1 341 ? 19.337 68.581 46.805 1.00 37.66 339 GLU B CA 1
ATOM 5809 C C . GLU B 1 341 ? 20.835 68.865 46.621 1.00 39.04 339 GLU B C 1
ATOM 5810 O O . GLU B 1 341 ? 21.290 69.990 46.841 1.00 39.88 339 GLU B O 1
ATOM 5816 N N . THR B 1 342 ? 21.587 67.851 46.189 1.00 38.81 340 THR B N 1
ATOM 5817 C CA . THR B 1 342 ? 23.031 67.978 45.964 1.00 38.73 340 THR B CA 1
ATOM 5818 C C . THR B 1 342 ? 23.341 68.992 44.859 1.00 39.59 340 THR B C 1
ATOM 5819 O O . THR B 1 342 ? 24.284 69.774 44.963 1.00 39.60 340 THR B O 1
ATOM 5823 N N . GLU B 1 343 ? 22.546 68.972 43.797 1.00 40.79 341 GLU B N 1
ATOM 5824 C CA . GLU B 1 343 ? 22.730 69.918 42.703 1.00 40.49 341 GLU B CA 1
ATOM 5825 C C . GLU B 1 343 ? 22.445 71.320 43.208 1.00 39.51 341 GLU B C 1
ATOM 5826 O O . GLU B 1 343 ? 23.057 72.281 42.768 1.00 38.11 341 GLU B O 1
ATOM 5832 N N . GLY B 1 344 ? 21.497 71.430 44.129 1.00 40.50 342 GLY B N 1
ATOM 5833 C CA . GLY B 1 344 ? 21.127 72.729 44.654 1.00 42.35 342 GLY B CA 1
ATOM 5834 C C . GLY B 1 344 ? 22.209 73.431 45.443 1.00 43.86 342 GLY B C 1
ATOM 5835 O O . GLY B 1 344 ? 22.215 74.657 45.529 1.00 41.86 342 GLY B O 1
ATOM 5836 N N . LEU B 1 345 ? 23.124 72.656 46.022 1.00 45.29 343 LEU B N 1
ATOM 5837 C CA . LEU B 1 345 ? 24.210 73.220 46.812 1.00 46.95 343 LEU B CA 1
ATOM 5838 C C . LEU B 1 345 ? 25.098 74.106 45.949 1.00 48.42 343 LEU B C 1
ATOM 5839 O O . LEU B 1 345 ? 25.818 74.967 46.455 1.00 48.99 343 LEU B O 1
ATOM 5844 N N . PHE B 1 346 ? 25.030 73.886 44.641 1.00 50.70 344 PHE B N 1
ATOM 5845 C CA . PHE B 1 346 ? 25.814 74.649 43.674 1.00 53.06 344 PHE B CA 1
ATOM 5846 C C . PHE B 1 346 ? 25.206 76.029 43.444 1.00 52.19 344 PHE B C 1
ATOM 5847 O O . PHE B 1 346 ? 25.861 76.921 42.921 1.00 51.54 344 PHE B O 1
ATOM 5855 N N . PHE B 1 347 ? 23.958 76.211 43.861 1.00 52.48 345 PHE B N 1
ATOM 5856 C CA . PHE B 1 347 ? 23.280 77.486 43.667 1.00 51.88 345 PHE B CA 1
ATOM 5857 C C . PHE B 1 347 ? 23.231 78.335 44.932 1.00 52.39 345 PHE B C 1
ATOM 5858 O O . PHE B 1 347 ? 23.066 77.824 46.033 1.00 51.39 345 PHE B O 1
ATOM 5866 N N . PRO B 1 348 ? 23.381 79.658 44.783 1.00 52.56 346 PRO B N 1
ATOM 5867 C CA . PRO B 1 348 ? 23.352 80.576 45.927 1.00 53.29 346 PRO B CA 1
ATOM 5868 C C . PRO B 1 348 ? 22.069 80.440 46.754 1.00 53.11 346 PRO B C 1
ATOM 5869 O O . PRO B 1 348 ? 22.106 80.409 47.989 1.00 52.62 346 PRO B O 1
ATOM 5873 N N . GLN B 1 349 ? 20.942 80.370 46.053 1.00 53.19 347 GLN B N 1
ATOM 5874 C CA . GLN B 1 349 ? 19.627 80.228 46.673 1.00 53.27 347 GLN B CA 1
ATOM 5875 C C . GLN B 1 349 ? 19.574 78.999 47.576 1.00 51.83 347 GLN B C 1
ATOM 5876 O O . GLN B 1 349 ? 20.028 77.916 47.209 1.00 50.81 347 GLN B O 1
ATOM 5882 N N . THR B 1 350 ? 19.007 79.179 48.758 1.00 50.49 348 THR B N 1
ATOM 5883 C CA . THR B 1 350 ? 18.905 78.102 49.718 1.00 49.44 348 THR B CA 1
ATOM 5884 C C . THR B 1 350 ? 17.735 77.167 49.406 1.00 48.26 348 THR B C 1
ATOM 5885 O O . THR B 1 350 ? 16.593 77.599 49.283 1.00 47.20 348 THR B O 1
ATOM 5889 N N . LEU B 1 351 ? 18.034 75.881 49.260 1.00 46.80 349 LEU B N 1
ATOM 5890 C CA . LEU B 1 351 ? 17.004 74.899 48.960 1.00 46.23 349 LEU B CA 1
ATOM 5891 C C . LEU B 1 351 ? 16.821 73.950 50.128 1.00 44.76 349 LEU B C 1
ATOM 5892 O O . LEU B 1 351 ? 17.751 73.717 50.892 1.00 47.55 349 LEU B O 1
ATOM 5897 N N . ALA B 1 352 ? 15.620 73.405 50.257 1.00 41.25 350 ALA B N 1
ATOM 5898 C CA . ALA B 1 352 ? 15.312 72.459 51.319 1.00 38.51 350 ALA B CA 1
ATOM 5899 C C . ALA B 1 352 ? 14.621 71.261 50.685 1.00 37.67 350 ALA B C 1
ATOM 5900 O O . ALA B 1 352 ? 14.300 71.269 49.493 1.00 37.80 350 ALA B O 1
ATOM 5902 N N . SER B 1 353 ? 14.373 70.228 51.469 1.00 35.13 351 SER B N 1
ATOM 5903 C CA . SER B 1 353 ? 13.729 69.069 50.902 1.00 34.26 351 SER B CA 1
ATOM 5904 C C . SER B 1 353 ? 13.004 68.280 51.952 1.00 33.47 351 SER B C 1
ATOM 5905 O O . SER B 1 353 ? 13.214 68.473 53.141 1.00 34.39 351 SER B O 1
ATOM 5908 N N . ILE B 1 354 ? 12.141 67.387 51.504 1.00 32.35 352 ILE B N 1
ATOM 5909 C CA . ILE B 1 354 ? 11.425 66.538 52.421 1.00 35.29 352 ILE B CA 1
ATOM 5910 C C . ILE B 1 354 ? 11.167 65.233 51.703 1.00 36.06 352 ILE B C 1
ATOM 5911 O O . ILE B 1 354 ? 10.984 65.219 50.490 1.00 37.32 352 ILE B O 1
ATOM 5916 N N . ILE B 1 355 ? 11.190 64.132 52.444 1.00 37.14 353 ILE B N 1
ATOM 5917 C CA . ILE B 1 355 ? 10.957 62.818 51.859 1.00 37.51 353 ILE B CA 1
ATOM 5918 C C . ILE B 1 355 ? 9.563 62.394 52.280 1.00 37.70 353 ILE B C 1
ATOM 5919 O O . ILE B 1 355 ? 9.160 62.627 53.415 1.00 39.97 353 ILE B O 1
ATOM 5924 N N . VAL B 1 356 ? 8.829 61.766 51.373 1.00 37.47 354 VAL B N 1
ATOM 5925 C CA . VAL B 1 356 ? 7.490 61.295 51.678 1.00 37.79 354 VAL B CA 1
ATOM 5926 C C . VAL B 1 356 ? 7.374 59.824 51.315 1.00 38.48 354 VAL B C 1
ATOM 5927 O O . VAL B 1 356 ? 7.711 59.426 50.203 1.00 37.57 354 VAL B O 1
ATOM 5931 N N . ARG B 1 357 ? 6.912 59.020 52.263 1.00 39.85 355 ARG B N 1
ATOM 5932 C CA . ARG B 1 357 ? 6.714 57.594 52.035 1.00 41.15 355 ARG B CA 1
ATOM 5933 C C . ARG B 1 357 ? 5.216 57.330 52.070 1.00 41.21 355 ARG B C 1
ATOM 5934 O O . ARG B 1 357 ? 4.602 57.423 53.124 1.00 42.90 355 ARG B O 1
ATOM 5942 N N . GLN B 1 358 ? 4.615 57.015 50.933 1.00 40.31 356 GLN B N 1
ATOM 5943 C CA . GLN B 1 358 ? 3.193 56.718 50.933 1.00 39.92 356 GLN B CA 1
ATOM 5944 C C . GLN B 1 358 ? 2.958 55.334 50.352 1.00 40.31 356 GLN B C 1
ATOM 5945 O O . GLN B 1 358 ? 3.385 55.043 49.241 1.00 39.94 356 GLN B O 1
ATOM 5951 N N . PRO B 1 359 ? 2.300 54.445 51.108 1.00 41.94 357 PRO B N 1
ATOM 5952 C CA . PRO B 1 359 ? 2.059 53.107 50.546 1.00 42.50 357 PRO B CA 1
ATOM 5953 C C . PRO B 1 359 ? 1.188 53.240 49.299 1.00 42.85 357 PRO B C 1
ATOM 5954 O O . PRO B 1 359 ? 0.190 53.948 49.319 1.00 42.09 357 PRO B O 1
ATOM 5958 N N . ALA B 1 360 ? 1.573 52.570 48.218 1.00 44.62 358 ALA B N 1
ATOM 5959 C CA . ALA B 1 360 ? 0.827 52.650 46.965 1.00 47.47 358 ALA B CA 1
ATOM 5960 C C . ALA B 1 360 ? -0.621 52.211 47.113 1.00 49.32 358 ALA B C 1
ATOM 5961 O O . ALA B 1 360 ? -0.969 51.488 48.038 1.00 48.61 358 ALA B O 1
ATOM 5963 N N . PRO B 1 361 ? -1.496 52.668 46.206 1.00 52.35 359 PRO B N 1
ATOM 5964 C CA . PRO B 1 361 ? -2.905 52.281 46.283 1.00 55.48 359 PRO B CA 1
ATOM 5965 C C . PRO B 1 361 ? -3.061 50.820 45.905 1.00 58.65 359 PRO B C 1
ATOM 5966 O O . PRO B 1 361 ? -2.190 50.244 45.257 1.00 59.23 359 PRO B O 1
ATOM 5970 N N . PRO B 1 362 ? -4.191 50.208 46.275 1.00 61.72 360 PRO B N 1
ATOM 5971 C CA . PRO B 1 362 ? -5.348 50.733 47.012 1.00 62.80 360 PRO B CA 1
ATOM 5972 C C . PRO B 1 362 ? -5.125 51.053 48.492 1.00 61.85 360 PRO B C 1
ATOM 5973 O O . PRO B 1 362 ? -4.176 50.570 49.118 1.00 63.02 360 PRO B O 1
ATOM 5977 N N . HIS B 1 365 ? -2.075 50.052 51.140 1.00 67.97 363 HIS B N 1
ATOM 5978 C CA . HIS B 1 365 ? -1.605 48.716 51.496 1.00 68.95 363 HIS B CA 1
ATOM 5979 C C . HIS B 1 365 ? -0.512 48.221 50.548 1.00 67.44 363 HIS B C 1
ATOM 5980 O O . HIS B 1 365 ? 0.149 47.225 50.834 1.00 68.08 363 HIS B O 1
ATOM 5987 N N . GLY B 1 366 ? -0.346 48.902 49.416 1.00 65.34 364 GLY B N 1
ATOM 5988 C CA . GLY B 1 366 ? 0.652 48.503 48.436 1.00 61.79 364 GLY B CA 1
ATOM 5989 C C . GLY B 1 366 ? 2.090 48.781 48.823 1.00 59.29 364 GLY B C 1
ATOM 5990 O O . GLY B 1 366 ? 2.380 49.222 49.938 1.00 58.37 364 GLY B O 1
ATOM 5991 N N . THR B 1 367 ? 2.997 48.513 47.890 1.00 57.40 365 THR B N 1
ATOM 5992 C CA . THR B 1 367 ? 4.417 48.739 48.115 1.00 54.90 365 THR B CA 1
ATOM 5993 C C . THR B 1 367 ? 4.700 50.227 48.293 1.00 52.45 365 THR B C 1
ATOM 5994 O O . THR B 1 367 ? 3.959 51.076 47.812 1.00 51.04 365 THR B O 1
ATOM 5998 N N . GLU B 1 368 ? 5.791 50.532 48.979 1.00 51.53 366 GLU B N 1
ATOM 5999 C CA . GLU B 1 368 ? 6.178 51.905 49.245 1.00 50.37 366 GLU B CA 1
ATOM 6000 C C . GLU B 1 368 ? 6.521 52.722 48.000 1.00 48.78 366 GLU B C 1
ATOM 6001 O O . GLU B 1 368 ? 7.146 52.228 47.058 1.00 47.32 366 GLU B O 1
ATOM 6007 N N . ILE B 1 369 ? 6.068 53.971 48.003 1.00 45.92 367 ILE B N 1
ATOM 6008 C CA . ILE B 1 369 ? 6.358 54.913 46.940 1.00 43.37 367 ILE B CA 1
ATOM 6009 C C . ILE B 1 369 ? 7.156 55.937 47.706 1.00 42.00 367 ILE B C 1
ATOM 6010 O O . ILE B 1 369 ? 6.675 56.508 48.678 1.00 41.67 367 ILE B O 1
ATOM 6015 N N . LEU B 1 370 ? 8.389 56.151 47.283 1.00 41.27 368 LEU B N 1
ATOM 6016 C CA . LEU B 1 370 ? 9.277 57.069 47.970 1.00 39.76 368 LEU B CA 1
ATOM 6017 C C . LEU B 1 370 ? 9.542 58.291 47.109 1.00 38.60 368 LEU B C 1
ATOM 6018 O O . LEU B 1 370 ? 10.093 58.174 46.016 1.00 38.20 368 LEU B O 1
ATOM 6023 N N . GLY B 1 371 ? 9.148 59.461 47.601 1.00 36.53 369 GLY B N 1
ATOM 6024 C CA . GLY B 1 371 ? 9.357 60.673 46.837 1.00 34.74 369 GLY B CA 1
ATOM 6025 C C . GLY B 1 371 ? 10.041 61.771 47.618 1.00 35.19 369 GLY B C 1
ATOM 6026 O O . GLY B 1 371 ? 9.783 61.960 48.805 1.00 35.73 369 GLY B O 1
ATOM 6027 N N . LYS B 1 372 ? 10.927 62.497 46.946 1.00 34.94 370 LYS B N 1
ATOM 6028 C CA . LYS B 1 372 ? 11.639 63.593 47.571 1.00 33.66 370 LYS B CA 1
ATOM 6029 C C . LYS B 1 372 ? 11.290 64.834 46.784 1.00 32.75 370 LYS B C 1
ATOM 6030 O O . LYS B 1 372 ? 11.173 64.783 45.562 1.00 32.42 370 LYS B O 1
ATOM 6036 N N . LEU B 1 373 ? 11.117 65.947 47.485 1.00 32.17 371 LEU B N 1
ATOM 6037 C CA . LEU B 1 373 ? 10.779 67.199 46.835 1.00 30.98 371 LEU B CA 1
ATOM 6038 C C . LEU B 1 373 ? 11.805 68.264 47.212 1.00 31.44 371 LEU B C 1
ATOM 6039 O O . LEU B 1 373 ? 12.092 68.450 48.387 1.00 31.34 371 LEU B O 1
ATOM 6044 N N . ILE B 1 374 ? 12.359 68.945 46.210 1.00 30.14 372 ILE B N 1
ATOM 6045 C CA . ILE B 1 374 ? 13.327 70.013 46.436 1.00 29.92 372 ILE B CA 1
ATOM 6046 C C . ILE B 1 374 ? 12.634 71.341 46.122 1.00 31.66 372 ILE B C 1
ATOM 6047 O O . ILE B 1 374 ? 12.002 71.501 45.073 1.00 31.05 372 ILE B O 1
ATOM 6052 N N . TYR B 1 375 ? 12.740 72.296 47.036 1.00 32.68 373 TYR B N 1
ATOM 6053 C CA . TYR B 1 375 ? 12.094 73.588 46.836 1.00 33.77 373 TYR B CA 1
ATOM 6054 C C . TYR B 1 375 ? 12.903 74.732 47.429 1.00 34.30 373 TYR B C 1
ATOM 6055 O O . TYR B 1 375 ? 13.714 74.527 48.334 1.00 33.16 373 TYR B O 1
ATOM 6064 N N . ASP B 1 376 ? 12.667 75.936 46.914 1.00 35.25 374 ASP B N 1
ATOM 6065 C CA . ASP B 1 376 ? 13.347 77.130 47.400 1.00 36.51 374 ASP B CA 1
ATOM 6066 C C . ASP B 1 376 ? 12.765 77.413 48.784 1.00 37.82 374 ASP B C 1
ATOM 6067 O O . ASP B 1 376 ? 11.556 77.571 48.934 1.00 37.10 374 ASP B O 1
ATOM 6072 N N . LYS B 1 377 ? 13.624 77.473 49.793 1.00 39.11 375 LYS B N 1
ATOM 6073 C CA . LYS B 1 377 ? 13.167 77.701 51.158 1.00 41.44 375 LYS B CA 1
ATOM 6074 C C . LYS B 1 377 ? 12.478 79.046 51.397 1.00 41.42 375 LYS B C 1
ATOM 6075 O O . LYS B 1 377 ? 11.584 79.151 52.241 1.00 40.75 375 LYS B O 1
ATOM 6081 N N . VAL B 1 378 ? 12.883 80.068 50.653 1.00 40.18 376 VAL B N 1
ATOM 6082 C CA . VAL B 1 378 ? 12.300 81.389 50.814 1.00 39.87 376 VAL B CA 1
ATOM 6083 C C . VAL B 1 378 ? 11.006 81.595 50.029 1.00 40.12 376 VAL B C 1
ATOM 6084 O O . VAL B 1 378 ? 9.973 81.940 50.608 1.00 39.11 376 VAL B O 1
ATOM 6088 N N . THR B 1 379 ? 11.068 81.385 48.715 1.00 40.04 377 THR B N 1
ATOM 6089 C CA . THR B 1 379 ? 9.903 81.571 47.847 1.00 39.85 377 THR B CA 1
ATOM 6090 C C . THR B 1 379 ? 8.928 80.400 47.830 1.00 38.69 377 THR B C 1
ATOM 6091 O O . THR B 1 379 ? 7.773 80.552 47.425 1.00 37.33 377 THR B O 1
ATOM 6095 N N . GLN B 1 380 ? 9.395 79.238 48.276 1.00 37.12 378 GLN B N 1
ATOM 6096 C CA . GLN B 1 380 ? 8.580 78.023 48.309 1.00 36.80 378 GLN B CA 1
ATOM 6097 C C . GLN B 1 380 ? 8.204 77.504 46.925 1.00 34.54 378 GLN B C 1
ATOM 6098 O O . GLN B 1 380 ? 7.211 76.800 46.753 1.00 33.80 378 GLN B O 1
ATOM 6104 N N . ARG B 1 381 ? 9.024 77.862 45.946 1.00 33.08 379 ARG B N 1
ATOM 6105 C CA . ARG B 1 381 ? 8.853 77.418 44.574 1.00 32.99 379 ARG B CA 1
ATOM 6106 C C . ARG B 1 381 ? 9.384 75.987 44.487 1.00 32.23 379 ARG B C 1
ATOM 6107 O O . ARG B 1 381 ? 10.460 75.689 45.006 1.00 31.58 379 ARG B O 1
ATOM 6115 N N . VAL B 1 382 ? 8.620 75.100 43.861 1.00 31.46 380 VAL B N 1
ATOM 6116 C CA . VAL B 1 382 ? 9.037 73.712 43.698 1.00 30.24 380 VAL B CA 1
ATOM 6117 C C . VAL B 1 382 ? 10.129 73.722 42.630 1.00 30.19 380 VAL B C 1
ATOM 6118 O O . VAL B 1 382 ? 9.973 74.364 41.598 1.00 28.73 380 VAL B O 1
ATOM 6122 N N . LEU B 1 383 ? 11.233 73.017 42.872 1.00 31.46 381 LEU B N 1
ATOM 6123 C CA . LEU B 1 383 ? 12.334 73.015 41.908 1.00 31.07 381 LEU B CA 1
ATOM 6124 C C . LEU B 1 383 ? 12.835 71.640 41.460 1.00 30.68 381 LEU B C 1
ATOM 6125 O O . LEU B 1 383 ? 13.561 71.524 40.472 1.00 29.26 381 LEU B O 1
ATOM 6130 N N . GLY B 1 384 ? 12.447 70.596 42.175 1.00 29.96 382 GLY B N 1
ATOM 6131 C CA . GLY B 1 384 ? 12.896 69.273 41.799 1.00 28.93 382 GLY B CA 1
ATOM 6132 C C . GLY B 1 384 ? 12.134 68.177 42.509 1.00 28.54 382 GLY B C 1
ATOM 6133 O O . GLY B 1 384 ? 11.566 68.390 43.578 1.00 29.17 382 GLY B O 1
ATOM 6134 N N . ALA B 1 385 ? 12.122 66.995 41.910 1.00 27.14 383 ALA B N 1
ATOM 6135 C CA . ALA B 1 385 ? 11.434 65.859 42.497 1.00 26.31 383 ALA B CA 1
ATOM 6136 C C . ALA B 1 385 ? 12.123 64.556 42.115 1.00 25.03 383 ALA B C 1
ATOM 6137 O O . ALA B 1 385 ? 12.725 64.440 41.048 1.00 21.30 383 ALA B O 1
ATOM 6139 N N . GLN B 1 386 ? 12.036 63.581 43.010 1.00 25.26 384 GLN B N 1
ATOM 6140 C CA . GLN B 1 386 ? 12.623 62.267 42.776 1.00 26.10 384 GLN B CA 1
ATOM 6141 C C . GLN B 1 386 ? 11.625 61.211 43.234 1.00 26.21 384 GLN B C 1
ATOM 6142 O O . GLN B 1 386 ? 10.932 61.401 44.230 1.00 25.24 384 GLN B O 1
ATOM 6148 N N . LEU B 1 387 ? 11.536 60.110 42.499 1.00 26.31 385 LEU B N 1
ATOM 6149 C CA . LEU B 1 387 ? 10.624 59.036 42.870 1.00 27.48 385 LEU B CA 1
ATOM 6150 C C . LEU B 1 387 ? 11.329 57.686 42.732 1.00 29.26 385 LEU B C 1
ATOM 6151 O O . LEU B 1 387 ? 12.119 57.471 41.808 1.00 27.90 385 LEU B O 1
ATOM 6156 N N . CYS B 1 388 ? 11.030 56.789 43.668 1.00 30.39 386 CYS B N 1
ATOM 6157 C CA . CYS B 1 388 ? 11.574 55.446 43.682 1.00 30.02 386 CYS B CA 1
ATOM 6158 C C . CYS B 1 388 ? 10.498 54.539 44.249 1.00 30.58 386 CYS B C 1
ATOM 6159 O O . CYS B 1 388 ? 9.909 54.845 45.282 1.00 30.56 386 CYS B O 1
ATOM 6162 N N . SER B 1 389 ? 10.243 53.419 43.587 1.00 31.61 387 SER B N 1
ATOM 6163 C CA . SER B 1 389 ? 9.214 52.504 44.054 1.00 33.22 387 SER B CA 1
ATOM 6164 C C . SER B 1 389 ? 9.264 51.228 43.243 1.00 34.06 387 SER B C 1
ATOM 6165 O O . SER B 1 389 ? 9.892 51.191 42.191 1.00 33.63 387 SER B O 1
ATOM 6168 N N . LYS B 1 390 ? 8.618 50.179 43.736 1.00 34.74 388 LYS B N 1
ATOM 6169 C CA . LYS B 1 390 ? 8.573 48.932 42.996 1.00 37.12 388 LYS B CA 1
ATOM 6170 C C . LYS B 1 390 ? 7.285 48.978 42.202 1.00 36.76 388 LYS B C 1
ATOM 6171 O O . LYS B 1 390 ? 6.975 48.085 41.425 1.00 37.47 388 LYS B O 1
ATOM 6177 N N . ASN B 1 391 ? 6.546 50.060 42.405 1.00 38.78 389 ASN B N 1
ATOM 6178 C CA . ASN B 1 391 ? 5.286 50.300 41.714 1.00 39.71 389 ASN B CA 1
ATOM 6179 C C . ASN B 1 391 ? 5.575 51.277 40.573 1.00 39.38 389 ASN B C 1
ATOM 6180 O O . ASN B 1 391 ? 6.322 52.242 40.756 1.00 39.36 389 ASN B O 1
ATOM 6185 N N . ASN B 1 392 ? 4.998 51.036 39.399 1.00 37.45 390 ASN B N 1
ATOM 6186 C CA . ASN B 1 392 ? 5.247 51.916 38.267 1.00 36.08 390 ASN B CA 1
ATOM 6187 C C . ASN B 1 392 ? 4.424 53.187 38.367 1.00 35.74 390 ASN B C 1
ATOM 6188 O O . ASN B 1 392 ? 3.273 53.247 37.924 1.00 35.92 390 ASN B O 1
ATOM 6193 N N . CYS B 1 393 ? 5.038 54.206 38.953 1.00 33.12 391 CYS B N 1
ATOM 6194 C CA . CYS B 1 393 ? 4.395 55.490 39.155 1.00 29.89 391 CYS B CA 1
ATOM 6195 C C . CYS B 1 393 ? 5.131 56.591 38.387 1.00 29.24 391 CYS B C 1
ATOM 6196 O O . CYS B 1 393 ? 4.928 57.777 38.649 1.00 27.88 391 CYS B O 1
ATOM 6199 N N . LEU B 1 394 ? 5.989 56.193 37.454 1.00 26.58 392 LEU B N 1
ATOM 6200 C CA . LEU B 1 394 ? 6.782 57.131 36.675 1.00 25.25 392 LEU B CA 1
ATOM 6201 C C . LEU B 1 394 ? 6.006 58.306 36.054 1.00 25.49 392 LEU B C 1
ATOM 6202 O O . LEU B 1 394 ? 6.502 59.439 36.019 1.00 22.33 392 LEU B O 1
ATOM 6207 N N . GLU B 1 395 ? 4.793 58.049 35.577 1.00 25.00 393 GLU B N 1
ATOM 6208 C CA . GLU B 1 395 ? 4.001 59.108 34.970 1.00 26.02 393 GLU B CA 1
ATOM 6209 C C . GLU B 1 395 ? 3.873 60.308 35.911 1.00 25.46 393 GLU B C 1
ATOM 6210 O O . GLU B 1 395 ? 3.781 61.448 35.466 1.00 22.91 393 GLU B O 1
ATOM 6216 N N . LYS B 1 396 ? 3.881 60.051 37.215 1.00 24.71 394 LYS B N 1
ATOM 6217 C CA . LYS B 1 396 ? 3.772 61.128 38.196 1.00 24.19 394 LYS B CA 1
ATOM 6218 C C . LYS B 1 396 ? 4.919 62.118 38.091 1.00 24.11 394 LYS B C 1
ATOM 6219 O O . LYS B 1 396 ? 4.803 63.251 38.559 1.00 24.22 394 LYS B O 1
ATOM 6225 N N . ILE B 1 397 ? 6.024 61.707 37.469 1.00 23.61 395 ILE B N 1
ATOM 6226 C CA . ILE B 1 397 ? 7.147 62.621 37.326 1.00 20.51 395 ILE B CA 1
ATOM 6227 C C . ILE B 1 397 ? 6.823 63.649 36.242 1.00 19.54 395 ILE B C 1
ATOM 6228 O O . ILE B 1 397 ? 7.271 64.791 36.318 1.00 16.57 395 ILE B O 1
ATOM 6233 N N . ASN B 1 398 ? 6.033 63.268 35.243 1.00 19.52 396 ASN B N 1
ATOM 6234 C CA . ASN B 1 398 ? 5.690 64.242 34.200 1.00 20.96 396 ASN B CA 1
ATOM 6235 C C . ASN B 1 398 ? 4.841 65.352 34.810 1.00 21.13 396 ASN B C 1
ATOM 6236 O O . ASN B 1 398 ? 4.970 66.527 34.438 1.00 18.01 396 ASN B O 1
ATOM 6241 N N . THR B 1 399 ? 3.973 64.960 35.746 1.00 21.67 397 THR B N 1
ATOM 6242 C CA . THR B 1 399 ? 3.105 65.897 36.438 1.00 20.95 397 THR B CA 1
ATOM 6243 C C . THR B 1 399 ? 3.968 66.787 37.340 1.00 21.30 397 THR B C 1
ATOM 6244 O O . THR B 1 399 ? 3.835 68.013 37.328 1.00 19.56 397 THR B O 1
ATOM 6248 N N . LEU B 1 400 ? 4.871 66.192 38.110 1.00 20.82 398 LEU B N 1
ATOM 6249 C CA . LEU B 1 400 ? 5.735 67.012 38.955 1.00 22.68 398 LEU B CA 1
ATOM 6250 C C . LEU B 1 400 ? 6.595 67.964 38.119 1.00 24.08 398 LEU B C 1
ATOM 6251 O O . LEU B 1 400 ? 6.883 69.083 38.547 1.00 24.84 398 LEU B O 1
ATOM 6256 N N . ALA B 1 401 ? 7.003 67.519 36.929 1.00 22.83 399 ALA B N 1
ATOM 6257 C CA . ALA B 1 401 ? 7.822 68.340 36.043 1.00 21.65 399 ALA B CA 1
ATOM 6258 C C . ALA B 1 401 ? 7.025 69.541 35.579 1.00 20.03 399 ALA B C 1
ATOM 6259 O O . ALA B 1 401 ? 7.565 70.644 35.478 1.00 18.16 399 ALA B O 1
ATOM 6261 N N . LEU B 1 402 ? 5.742 69.323 35.293 1.00 20.56 400 LEU B N 1
ATOM 6262 C CA . LEU B 1 402 ? 4.855 70.398 34.842 1.00 20.01 400 LEU B CA 1
ATOM 6263 C C . LEU B 1 402 ? 4.656 71.395 35.970 1.00 20.74 400 LEU B C 1
ATOM 6264 O O . LEU B 1 402 ? 4.556 72.590 35.738 1.00 20.51 400 LEU B O 1
ATOM 6269 N N . SER B 1 403 ? 4.628 70.899 37.201 1.00 22.33 401 SER B N 1
ATOM 6270 C CA . SER B 1 403 ? 4.474 71.773 38.353 1.00 23.56 401 SER B CA 1
ATOM 6271 C C . SER B 1 403 ? 5.677 72.727 38.448 1.00 24.76 401 SER B C 1
ATOM 6272 O O . SER B 1 403 ? 5.519 73.943 38.579 1.00 22.95 401 SER B O 1
ATOM 6275 N N . ILE B 1 404 ? 6.881 72.170 38.377 1.00 24.48 402 ILE B N 1
ATOM 6276 C CA . ILE B 1 404 ? 8.085 72.985 38.440 1.00 23.66 402 ILE B CA 1
ATOM 6277 C C . ILE B 1 404 ? 8.173 73.952 37.258 1.00 25.68 402 ILE B C 1
ATOM 6278 O O . ILE B 1 404 ? 8.307 75.164 37.429 1.00 24.63 402 ILE B O 1
ATOM 6283 N N . GLN B 1 405 ? 8.095 73.406 36.052 1.00 27.21 403 GLN B N 1
ATOM 6284 C CA . GLN B 1 405 ? 8.210 74.197 34.830 1.00 29.15 403 GLN B CA 1
ATOM 6285 C C . GLN B 1 405 ? 7.153 75.286 34.702 1.00 30.48 403 GLN B C 1
ATOM 6286 O O . GLN B 1 405 ? 7.285 76.219 33.905 1.00 32.21 403 GLN B O 1
ATOM 6292 N N . THR B 1 406 ? 6.103 75.171 35.495 1.00 30.52 404 THR B N 1
ATOM 6293 C CA . THR B 1 406 ? 5.013 76.125 35.430 1.00 28.40 404 THR B CA 1
ATOM 6294 C C . THR B 1 406 ? 5.125 77.157 36.553 1.00 28.43 404 THR B C 1
ATOM 6295 O O . THR B 1 406 ? 4.332 78.095 36.642 1.00 27.32 404 THR B O 1
ATOM 6299 N N . GLY B 1 407 ? 6.126 76.981 37.409 1.00 29.05 405 GLY B N 1
ATOM 6300 C CA . GLY B 1 407 ? 6.350 77.916 38.496 1.00 27.86 405 GLY B CA 1
ATOM 6301 C C . GLY B 1 407 ? 5.466 77.762 39.724 1.00 28.96 405 GLY B C 1
ATOM 6302 O O . GLY B 1 407 ? 5.162 78.750 40.392 1.00 27.88 405 GLY B O 1
ATOM 6303 N N . GLN B 1 408 ? 5.057 76.543 40.047 1.00 28.21 406 GLN B N 1
ATOM 6304 C CA . GLN B 1 408 ? 4.208 76.361 41.207 1.00 29.01 406 GLN B CA 1
ATOM 6305 C C . GLN B 1 408 ? 4.903 76.499 42.562 1.00 29.52 406 GLN B C 1
ATOM 6306 O O . GLN B 1 408 ? 6.102 76.234 42.708 1.00 29.63 406 GLN B O 1
ATOM 6312 N N . THR B 1 409 ? 4.129 76.923 43.557 1.00 29.22 407 THR B N 1
ATOM 6313 C CA . THR B 1 409 ? 4.625 77.075 44.924 1.00 29.65 407 THR B CA 1
ATOM 6314 C C . THR B 1 409 ? 4.225 75.787 45.646 1.00 27.68 407 THR B C 1
ATOM 6315 O O . THR B 1 409 ? 3.489 74.966 45.098 1.00 23.28 407 THR B O 1
ATOM 6319 N N . LEU B 1 410 ? 4.711 75.603 46.866 1.00 28.01 408 LEU B N 1
ATOM 6320 C CA . LEU B 1 410 ? 4.348 74.415 47.642 1.00 29.46 408 LEU B CA 1
ATOM 6321 C C . LEU B 1 410 ? 2.834 74.419 47.816 1.00 30.43 408 LEU B C 1
ATOM 6322 O O . LEU B 1 410 ? 2.182 73.387 47.754 1.00 30.54 408 LEU B O 1
ATOM 6327 N N . THR B 1 411 ? 2.294 75.609 48.039 1.00 30.71 409 THR B N 1
ATOM 6328 C CA . THR B 1 411 ? 0.867 75.797 48.207 1.00 31.87 409 THR B CA 1
ATOM 6329 C C . THR B 1 411 ? 0.096 75.429 46.949 1.00 30.59 409 THR B C 1
ATOM 6330 O O . THR B 1 411 ? -0.963 74.825 47.039 1.00 31.17 409 THR B O 1
ATOM 6334 N N . ASP B 1 412 ? 0.615 75.782 45.776 1.00 28.34 410 ASP B N 1
ATOM 6335 C CA . ASP B 1 412 ? -0.085 75.436 44.543 1.00 26.95 410 ASP B CA 1
ATOM 6336 C C . ASP B 1 412 ? -0.110 73.926 44.356 1.00 26.10 410 ASP B C 1
ATOM 6337 O O . ASP B 1 412 ? -1.143 73.344 44.012 1.00 25.23 410 ASP B O 1
ATOM 6342 N N . LEU B 1 413 ? 1.033 73.288 44.588 1.00 24.09 411 LEU B N 1
ATOM 6343 C CA . LEU B 1 413 ? 1.131 71.846 44.424 1.00 23.14 411 LEU B CA 1
ATOM 6344 C C . LEU B 1 413 ? 0.209 71.096 45.382 1.00 23.50 411 LEU B C 1
ATOM 6345 O O . LEU B 1 413 ? -0.410 70.088 45.020 1.00 20.60 411 LEU B O 1
ATOM 6350 N N . LEU B 1 414 ? 0.130 71.603 46.606 1.00 25.10 412 LEU B N 1
ATOM 6351 C CA . LEU B 1 414 ? -0.695 71.030 47.659 1.00 25.68 412 LEU B CA 1
ATOM 6352 C C . LEU B 1 414 ? -2.166 70.903 47.244 1.00 25.83 412 LEU B C 1
ATOM 6353 O O . LEU B 1 414 ? -2.827 69.911 47.582 1.00 22.58 412 LEU B O 1
ATOM 6358 N N . GLN B 1 415 ? -2.673 71.900 46.511 1.00 26.15 413 GLN B N 1
ATOM 6359 C CA . GLN B 1 415 ? -4.073 71.901 46.090 1.00 27.55 413 GLN B CA 1
ATOM 6360 C C . GLN B 1 415 ? -4.373 71.719 44.605 1.00 27.31 413 GLN B C 1
ATOM 6361 O O . GLN B 1 415 ? -5.476 72.031 44.168 1.00 29.23 413 GLN B O 1
ATOM 6367 N N . LYS B 1 416 ? -3.429 71.230 43.812 1.00 26.41 414 LYS B N 1
ATOM 6368 C CA . LYS B 1 416 ? -3.750 71.045 42.398 1.00 26.30 414 LYS B CA 1
ATOM 6369 C C . LYS B 1 416 ? -4.802 69.932 42.258 1.00 26.20 414 LYS B C 1
ATOM 6370 O O . LYS B 1 416 ? -4.921 69.064 43.127 1.00 24.26 414 LYS B O 1
ATOM 6376 N N . ASP B 1 417 ? -5.569 69.977 41.174 1.00 25.32 415 ASP B N 1
ATOM 6377 C CA . ASP B 1 417 ? -6.568 68.959 40.892 1.00 26.14 415 ASP B CA 1
ATOM 6378 C C . ASP B 1 417 ? -5.880 67.604 40.741 1.00 25.78 415 ASP B C 1
ATOM 6379 O O . ASP B 1 417 ? -4.723 67.533 40.312 1.00 25.80 415 ASP B O 1
ATOM 6384 N N . TYR B 1 418 ? -6.595 66.538 41.099 1.00 23.85 416 TYR B N 1
ATOM 6385 C CA . TYR B 1 418 ? -6.112 65.170 40.949 1.00 24.15 416 TYR B CA 1
ATOM 6386 C C . TYR B 1 418 ? -7.348 64.280 40.998 1.00 24.02 416 TYR B C 1
ATOM 6387 O O . TYR B 1 418 ? -8.373 64.675 41.540 1.00 22.38 416 TYR B O 1
ATOM 6396 N N . PHE B 1 419 ? -7.271 63.089 40.421 1.00 23.85 417 PHE B N 1
ATOM 6397 C CA . PHE B 1 419 ? -8.430 62.224 40.440 1.00 24.18 417 PHE B CA 1
ATOM 6398 C C . PHE B 1 419 ? -8.338 61.165 41.521 1.00 25.10 417 PHE B C 1
ATOM 6399 O O . PHE B 1 419 ? -7.254 60.704 41.870 1.00 23.77 417 PHE B O 1
ATOM 6407 N N . TYR B 1 420 ? -9.498 60.811 42.062 1.00 25.63 418 TYR B N 1
ATOM 6408 C CA . TYR B 1 420 ? -9.597 59.798 43.097 1.00 26.22 418 TYR B CA 1
ATOM 6409 C C . TYR B 1 420 ? -10.585 58.731 42.646 1.00 26.69 418 TYR B C 1
ATOM 6410 O O . TYR B 1 420 ? -11.607 59.016 42.011 1.00 23.16 418 TYR B O 1
ATOM 6419 N N . GLN B 1 421 ? -10.262 57.498 43.000 1.00 27.80 419 GLN B N 1
ATOM 6420 C CA . GLN B 1 421 ? -11.077 56.350 42.672 1.00 31.86 419 GLN B CA 1
ATOM 6421 C C . GLN B 1 421 ? -10.503 55.245 43.565 1.00 32.29 419 GLN B C 1
ATOM 6422 O O . GLN B 1 421 ? -9.350 54.862 43.419 1.00 34.23 419 GLN B O 1
ATOM 6428 N N . PRO B 1 422 ? -11.306 54.740 44.519 1.00 33.10 420 PRO B N 1
ATOM 6429 C CA . PRO B 1 422 ? -10.935 53.687 45.484 1.00 33.20 420 PRO B CA 1
ATOM 6430 C C . PRO B 1 422 ? -10.067 52.515 44.997 1.00 34.14 420 PRO B C 1
ATOM 6431 O O . PRO B 1 422 ? -9.178 52.064 45.719 1.00 34.23 420 PRO B O 1
ATOM 6435 N N . SER B 1 423 ? -10.319 52.021 43.788 1.00 34.77 421 SER B N 1
ATOM 6436 C CA . SER B 1 423 ? -9.549 50.898 43.242 1.00 36.11 421 SER B CA 1
ATOM 6437 C C . SER B 1 423 ? -8.263 51.279 42.513 1.00 35.87 421 SER B C 1
ATOM 6438 O O . SER B 1 423 ? -7.496 50.401 42.118 1.00 37.45 421 SER B O 1
ATOM 6441 N N . LEU B 1 424 ? -8.011 52.570 42.334 1.00 34.52 422 LEU B N 1
ATOM 6442 C CA . LEU B 1 424 ? -6.835 52.982 41.586 1.00 31.57 422 LEU B CA 1
ATOM 6443 C C . LEU B 1 424 ? -5.926 54.006 42.246 1.00 32.18 422 LEU B C 1
ATOM 6444 O O . LEU B 1 424 ? -4.753 54.093 41.901 1.00 32.01 422 LEU B O 1
ATOM 6449 N N . THR B 1 425 ? -6.445 54.778 43.192 1.00 31.53 423 THR B N 1
ATOM 6450 C CA . THR B 1 425 ? -5.621 55.806 43.813 1.00 30.60 423 THR B CA 1
ATOM 6451 C C . THR B 1 425 ? -5.769 55.838 45.317 1.00 30.71 423 THR B C 1
ATOM 6452 O O . THR B 1 425 ? -6.573 55.116 45.881 1.00 30.04 423 THR B O 1
ATOM 6456 N N . ASN B 1 426 ? -4.959 56.663 45.964 1.00 31.10 424 ASN B N 1
ATOM 6457 C CA . ASN B 1 426 ? -5.064 56.836 47.396 1.00 31.88 424 ASN B CA 1
ATOM 6458 C C . ASN B 1 426 ? -5.974 58.056 47.558 1.00 32.25 424 ASN B C 1
ATOM 6459 O O . ASN B 1 426 ? -6.324 58.709 46.572 1.00 32.54 424 ASN B O 1
ATOM 6464 N N . ILE B 1 427 ? -6.365 58.372 48.781 1.00 30.89 425 ILE B N 1
ATOM 6465 C CA . ILE B 1 427 ? -7.245 59.504 48.985 1.00 30.45 425 ILE B CA 1
ATOM 6466 C C . ILE B 1 427 ? -6.618 60.832 48.575 1.00 28.70 425 ILE B C 1
ATOM 6467 O O . ILE B 1 427 ? -7.251 61.647 47.903 1.00 27.66 425 ILE B O 1
ATOM 6472 N N . TYR B 1 428 ? -5.372 61.042 48.963 1.00 26.43 426 TYR B N 1
ATOM 6473 C CA . TYR B 1 428 ? -4.680 62.273 48.617 1.00 26.36 426 TYR B CA 1
ATOM 6474 C C . TYR B 1 428 ? -3.437 61.886 47.810 1.00 26.18 426 TYR B C 1
ATOM 6475 O O . TYR B 1 428 ? -2.563 61.181 48.310 1.00 26.30 426 TYR B O 1
ATOM 6484 N N . ASP B 1 429 ? -3.380 62.338 46.559 1.00 25.39 427 ASP B N 1
ATOM 6485 C CA . ASP B 1 429 ? -2.266 62.043 45.658 1.00 26.01 427 ASP B CA 1
ATOM 6486 C C . ASP B 1 429 ? -0.896 62.379 46.253 1.00 25.85 427 ASP B C 1
ATOM 6487 O O . ASP B 1 429 ? -0.709 63.474 46.798 1.00 24.61 427 ASP B O 1
ATOM 6492 N N . ILE B 1 430 ? 0.058 61.452 46.131 1.00 23.99 428 ILE B N 1
ATOM 6493 C CA . ILE B 1 430 ? 1.405 61.661 46.665 1.00 23.47 428 ILE B CA 1
ATOM 6494 C C . ILE B 1 430 ? 2.084 62.903 46.081 1.00 23.42 428 ILE B C 1
ATOM 6495 O O . ILE B 1 430 ? 2.906 63.533 46.755 1.00 22.98 428 ILE B O 1
ATOM 6500 N N . THR B 1 431 ? 1.760 63.268 44.842 1.00 24.24 429 THR B N 1
ATOM 6501 C CA . THR B 1 431 ? 2.372 64.472 44.263 1.00 26.14 429 THR B CA 1
ATOM 6502 C C . THR B 1 431 ? 1.932 65.690 45.074 1.00 27.51 429 THR B C 1
ATOM 6503 O O . THR B 1 431 ? 2.756 66.492 45.506 1.00 28.56 429 THR B O 1
ATOM 6507 N N . ASN B 1 432 ? 0.631 65.814 45.299 1.00 28.02 430 ASN B N 1
ATOM 6508 C CA . ASN B 1 432 ? 0.097 66.898 46.109 1.00 28.01 430 ASN B CA 1
ATOM 6509 C C . ASN B 1 432 ? 0.664 66.811 47.530 1.00 28.45 430 ASN B C 1
ATOM 6510 O O . ASN B 1 432 ? 1.018 67.822 48.132 1.00 29.22 430 ASN B O 1
ATOM 6515 N N . LEU B 1 433 ? 0.746 65.594 48.059 1.00 27.93 431 LEU B N 1
ATOM 6516 C CA . LEU B 1 433 ? 1.224 65.370 49.426 1.00 29.10 431 LEU B CA 1
ATOM 6517 C C . LEU B 1 433 ? 2.648 65.848 49.669 1.00 30.50 431 LEU B C 1
ATOM 6518 O O . LEU B 1 433 ? 2.977 66.366 50.742 1.00 29.05 431 LEU B O 1
ATOM 6531 N N . GLY B 1 435 ? 4.090 68.281 48.243 1.00 30.09 433 GLY B N 1
ATOM 6532 C CA . GLY B 1 435 ? 4.090 69.724 48.369 1.00 31.13 433 GLY B CA 1
ATOM 6533 C C . GLY B 1 435 ? 3.528 70.135 49.723 1.00 31.37 433 GLY B C 1
ATOM 6534 O O . GLY B 1 435 ? 4.095 70.986 50.403 1.00 30.43 433 GLY B O 1
ATOM 6535 N N . ALA B 1 436 ? 2.419 69.525 50.126 1.00 31.76 434 ALA B N 1
ATOM 6536 C CA . ALA B 1 436 ? 1.800 69.856 51.408 1.00 33.15 434 ALA B CA 1
ATOM 6537 C C . ALA B 1 436 ? 2.750 69.581 52.572 1.00 34.80 434 ALA B C 1
ATOM 6538 O O . ALA B 1 436 ? 2.896 70.411 53.482 1.00 34.03 434 ALA B O 1
ATOM 6540 N N . SER B 1 437 ? 3.393 68.416 52.539 1.00 34.82 435 SER B N 1
ATOM 6541 C CA . SER B 1 437 ? 4.328 68.034 53.586 1.00 35.98 435 SER B CA 1
ATOM 6542 C C . SER B 1 437 ? 5.408 69.096 53.781 1.00 37.44 435 SER B C 1
ATOM 6543 O O . SER B 1 437 ? 5.739 69.453 54.911 1.00 38.07 435 SER B O 1
ATOM 6546 N N . ALA B 1 438 ? 5.951 69.605 52.678 1.00 37.91 436 ALA B N 1
ATOM 6547 C CA . ALA B 1 438 ? 6.977 70.642 52.736 1.00 38.23 436 ALA B CA 1
ATOM 6548 C C . ALA B 1 438 ? 6.393 71.922 53.342 1.00 38.96 436 ALA B C 1
ATOM 6549 O O . ALA B 1 438 ? 7.022 72.573 54.181 1.00 37.08 436 ALA B O 1
ATOM 6551 N N . TYR B 1 439 ? 5.188 72.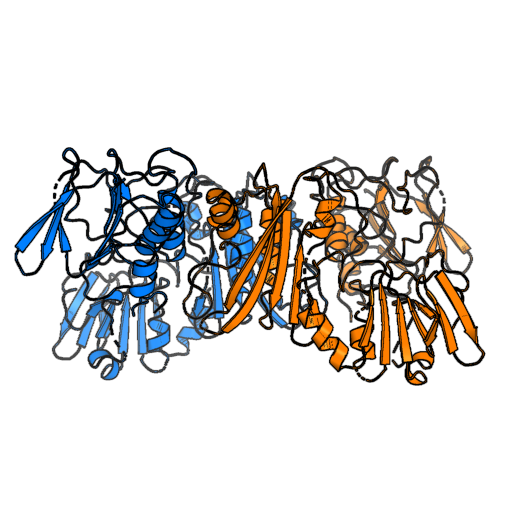276 52.900 1.00 39.17 437 TYR B N 1
ATOM 6552 C CA . TYR B 1 439 ? 4.495 73.457 53.399 1.00 38.81 437 TYR B CA 1
ATOM 6553 C C . TYR B 1 439 ? 4.286 73.360 54.914 1.00 39.37 437 TYR B C 1
ATOM 6554 O O . TYR B 1 439 ? 4.675 74.265 55.655 1.00 37.71 437 TYR B O 1
ATOM 6563 N N . TRP B 1 440 ? 3.675 72.265 55.370 1.00 40.58 438 TRP B N 1
ATOM 6564 C CA . TRP B 1 440 ? 3.435 72.072 56.799 1.00 41.73 438 TRP B CA 1
ATOM 6565 C C . TRP B 1 440 ? 4.744 72.115 57.573 1.00 44.50 438 TRP B C 1
ATOM 6566 O O . TRP B 1 440 ? 4.854 72.823 58.576 1.00 44.76 438 TRP B O 1
ATOM 6577 N N . ARG B 1 441 ? 5.733 71.365 57.093 1.00 47.64 439 ARG B N 1
ATOM 6578 C CA . ARG B 1 441 ? 7.047 71.306 57.722 1.00 50.85 439 ARG B CA 1
ATOM 6579 C C . ARG B 1 441 ? 7.643 72.713 57.844 1.00 52.91 439 ARG B C 1
ATOM 6580 O O . ARG B 1 441 ? 8.257 73.048 58.855 1.00 53.33 439 ARG B O 1
ATOM 6588 N N . GLU B 1 442 ? 7.460 73.538 56.816 1.00 54.36 440 GLU B N 1
ATOM 6589 C CA . GLU B 1 442 ? 7.977 74.900 56.851 1.00 55.86 440 GLU B CA 1
ATOM 6590 C C . GLU B 1 442 ? 7.215 75.741 57.870 1.00 58.11 440 GLU B C 1
ATOM 6591 O O . GLU B 1 442 ? 7.768 76.675 58.446 1.00 58.27 440 GLU B O 1
ATOM 6597 N N . ASN B 1 443 ? 5.945 75.411 58.086 1.00 61.06 441 ASN B N 1
ATOM 6598 C CA . ASN B 1 443 ? 5.123 76.134 59.050 1.00 64.45 441 ASN B CA 1
ATOM 6599 C C . ASN B 1 443 ? 5.583 75.841 60.479 1.00 66.13 441 ASN B C 1
ATOM 6600 O O . ASN B 1 443 ? 5.620 76.739 61.319 1.00 66.62 441 ASN B O 1
ATOM 6605 N N . ASP B 1 444 ? 5.928 74.585 60.754 1.00 67.73 442 ASP B N 1
ATOM 6606 C CA . ASP B 1 444 ? 6.408 74.194 62.077 1.00 69.70 442 ASP B CA 1
ATOM 6607 C C . ASP B 1 444 ? 7.601 75.065 62.470 1.00 70.43 442 ASP B C 1
ATOM 6608 O O . ASP B 1 444 ? 7.744 75.466 63.625 1.00 70.27 442 ASP B O 1
ATOM 6613 N N . GLU B 1 445 ? 8.453 75.347 61.490 1.00 71.11 443 GLU B N 1
ATOM 6614 C CA . GLU B 1 445 ? 9.630 76.175 61.685 1.00 71.84 443 GLU B CA 1
ATOM 6615 C C . GLU B 1 445 ? 9.225 77.637 61.568 1.00 71.86 443 GLU B C 1
ATOM 6616 O O . GLU B 1 445 ? 9.714 78.485 62.307 1.00 72.48 443 GLU B O 1
#

Sequence (829 aa):
LKIVIIGASFAGISAAIASRKKYPQAEISLIDKQATVGYLSGRYITEEELRRQKIQLLLNREVVADVENQLIAWTRKEEQQWYSYDKLILATGASQFSTQIRGSQTEKLLKYKFLSAVPLLENSQTVAVIGAGPIGEAIDFLVKKKTVHVFESLENLLPKYFDKEVAEVQKSLEKQAVIFHFEETVLGIEETANGIVLETSEQEISCDSGIFALNLHPQLAYLDKKIQRNLDQTIAVDAYLQTSVPNVFAIGDCISVNEPVAETFYAPLVNNAVRTGLVVANNLEEKTHRFIGSLRTGTKVGDYYLASTGLTETEGLFFPQTLASIIVRQPAPPLQHGTEILGKLIYDKVTQRVLGAQLCSKNNCLEKINTLALSIQTGQTLTDLLQKDYFYQPSLTNIYDITNLGASAYWRENDSLKIVIIGASFAGISAAIASRKKYPQAEISLIDKQATVGYLSGARYITEEELRRQKIQLLLNREVVADVENQLIAWTRKEEQQWYSYDKLILATGASQFSTQIRGSQTEKLLKYKFAVPLLENSQTVAVIGAGPIGEAIDFLVKKKTVHVFESLENLLPKYFDKEVAEVQKSLEKQAVIFHFEETVLGIEETANGIVLETSEQEISCDSGIFALNLHPQLAYLDKKIQRNLDQTIAVDAYLQTSVPNVFAIGDCISVNEPVAETFYAPLVNNAVRTGLVVANNLEEKTHRFIGSLRTGTKVGDYYLASTGLTETEGLFFPQTLASIIVRQPAPPHGTEILGKLIYDKVTQRVLGAQLCSKNNCLEKINTLALSIQTGQTLTDLLQKDYFYQPSLTNIYDITNLGASAYWRENDE

B-factor: mean 43.43, std 15.9, range [11.85, 101.78]

Foldseek 3Di:
DEEEEEDCALQRVLLLLLLCVVCVPYQAEYEYLDPDYQDDALHNDDPVRCVVSNYHYHYNWAWAADQVQAWTWTAHPNDIDIDHGPFYEYAQAFDAADDQAAPCPDPLAAESRVCNPDPLLVPWQEEEEEAQAPLSVVLQVSLCAHQYEYEELADDHNVQFEDCVVVVVVVVSVVRNHHYDYNKHFRYWDDDPQWIWTDIPVGIHTTRGYYYRDDGARPQNRDDVVWDADPSGAGDADQQQATPGANYGYFAQRHWWAPVQPDTGGQRDSVRSSQSSSRNSVPRPHSDDGRLTAFSWWDARPLKTKTKGFGYVVCCVVGPFPKDKDWDWFAFFLQGPHWIKIKMWIARLVVQWTGIMMIMTSDHPRVVSVVSNVSNSVGHGLVCQLDDDDDDDNRGGYPGDVRNCSVVVVVVSVD/DAEEEEEAQALQRVLLLVLLCVVCVPYQAEYEYLAPAHQCDFLHGPDHPVRSVVSNYHYHYNWAWQADQVQAWTWTAHPNDIDIDHHPAYEYEFAFDADDDQAAPCVDPQEAESGVVDPLLVVWQEEEEEALAPSSVVLVVNLVQHAYEYEELADDHNRFFEDCVVVVLVVVSVVSNHHYDYNKHFRYWDDDPQWIWTDIPVGIHTTRGYYYRDTGAGPCNHDDPVWDADPVQAGDDDQQQATPGQRYGYFARSAWWAPVQDDTGGQRDSVRSNQSSNRNSVPSPPSDDGRLTAQSWWDARDLKIKTKGFGYQVNCVVGPFDKDKDWDWDAWPLPHWTKIKMWIAGLPQQWTGMMMIMTSDPPRVVRVVLNCSNSVGHGLVCLLDDDDDDDNHHGYPGHVRNVSVVVVVVSVVD

Radius of gyration: 30.55 Å; Cα contacts (8 Å, |Δi|>4): 1993; chains: 2; bounding box: 94×49×78 Å

Solvent-accessible surface area: 35292 Å² total

InterPro domains:
  IPR004099 Pyridine nucleotide-disulphide oxidoreductase, dimerisation domain [PF02852] (328-423)
  IPR016156 FAD/NAD-linked reductase, dimerisation domain superfamily [G3DSA:3.30.390.30] (321-444)
  IPR016156 FAD/NAD-linked reductase, dimerisation domain superfamily [SSF55424] (320-433)
  IPR023753 FAD/NAD(P)-binding domain [PF07992] (1-300)
  IPR036188 FAD/NAD(P)-binding domain superfamily [G3DSA:3.50.50.60] (1-141)
  IPR036188 FAD/NAD(P)-binding domain superfamily [G3DSA:3.50.50.60] (144-320)
  IPR036188 FAD/NAD(P)-binding domain superfamily [SSF51905] (1-311)
  IPR050260 FAD-dependent oxidoreductase [PTHR43429] (2-426)

Nearest PDB structures (foldseek):
  3oc4-assembly1_A  TM=1.002E+00  e=1.223E-92  Enterococcus faecalis
  3oc4-assembly1_B  TM=9.870E-01  e=2.228E-83  Enterococcus faecalis
  5vn0-assembly2_C  TM=9.327E-01  e=7.836E-43  Levilactobacillus brevis ATCC 367
  4eqr-assembly1_B  TM=8.468E-01  e=2.412E-32  Staphylococcus aureus subsp. aureus USA300
  4eqw-assembly1_B  TM=8.508E-01  e=3.643E-32  Staphylococcus aureus subsp. aureus USA300

Secondary structure (DSSP, 8-state):
-EEEEE--SHHHHHHHHHHHHH-SSSEEEEE-SSS--SS-------HHHHHHTTEEEE-S-EE---TTTTEEEEEETTEEEEEE-SEEEE-----B-----BTTT-TTEEEGGG----HHHHT-SEEEEE--SS---HHHHHH---EEEEEESSSSSSTTT-----HHHHHHHHTTTEEEEET--EEEEEE-SS-EEEEESS-EEEESEEEE-SPPB---SS--TTS-B-TTSPBP--TT-B-SSTTEEE-GGGB---GGGT-------HHHHHHHHHHHTTSSSS------------EEETTEEEEEEE--SGGGGGSSS-EEEEEEEEE-TTTT-S-EEEEEEEEETTT-BEEEEEEEESS--THHHHHHHHHHHTT-BHHHHHT------TTTS-SS-TTT--HHHHHHTT-/--EEEEE--SHHHHHHHHHHHHH-TT-EEEEE-SSS--S------SS-HHHHHHTT-EEE-S-EE---TTTTEEEEESSS-EEEEE-SEEEE---S-B-----BTTT-TTEEETT---HHHHT-SEEEEE--SS---HHHHHH---EEEEEESSSSSSTTT-----HHHHHHHHTTTEEEEES--EEEEEEETTEEEEEESS-EEEESEEEE-SPPB---SSS-TTS-B-TTSPBP--TTSB-SSTTEEE-GGGB---GGGT-------HHHHHHHHHHHTT-SSS------------EEETTEEEEEEE--HHHHTTSSS-EEEEEEEEEPP----EEEEEEEEETTT-BEEEEEEEESS--THHHHHHHHHHHTT-BHHHHHT------TTT--SS-TTT--HHHHHHHHH-

Organism: Enterococcus faecalis (strain ATCC 700802 / V583) (NCBI:txid226185)